Protein AF-A0A1R4FPP5-F1 (afdb_monomer)

Structure (mmCIF, N/CA/C/O backbone):
data_AF-A0A1R4FPP5-F1
#
_entry.id   AF-A0A1R4FPP5-F1
#
loop_
_atom_site.group_PDB
_atom_site.id
_atom_site.type_symbol
_atom_site.label_atom_id
_atom_site.label_alt_id
_atom_site.label_comp_id
_atom_site.label_asym_id
_atom_site.label_entity_id
_atom_site.label_seq_id
_atom_site.pdbx_PDB_ins_code
_atom_site.Cartn_x
_atom_site.Cartn_y
_atom_site.Cartn_z
_atom_site.occupancy
_atom_site.B_iso_or_equiv
_atom_site.auth_seq_id
_atom_site.auth_comp_id
_atom_site.auth_asym_id
_atom_site.auth_atom_id
_atom_site.pdbx_PDB_model_num
ATOM 1 N N . MET A 1 1 ? -13.015 34.244 38.492 1.00 43.41 1 MET A N 1
ATOM 2 C CA . MET A 1 1 ? -11.601 34.125 38.944 1.00 43.41 1 MET A CA 1
ATOM 3 C C . MET A 1 1 ? -11.159 32.718 39.377 1.00 43.41 1 MET A C 1
ATOM 5 O O . MET A 1 1 ? -10.410 32.110 38.626 1.00 43.41 1 MET A O 1
ATOM 9 N N . ARG A 1 2 ? -11.580 32.128 40.518 1.00 39.00 2 ARG A N 1
ATOM 10 C CA . ARG A 1 2 ? -11.122 30.759 40.909 1.00 39.00 2 ARG A CA 1
ATOM 11 C C . ARG A 1 2 ? -11.586 29.636 39.959 1.00 39.00 2 ARG A C 1
ATOM 13 O O . ARG A 1 2 ? -10.902 28.625 39.823 1.00 39.00 2 ARG A O 1
ATOM 20 N N . ARG A 1 3 ? -12.735 29.810 39.294 1.00 36.88 3 ARG A N 1
ATOM 21 C CA . ARG A 1 3 ? -13.290 28.856 38.313 1.00 36.88 3 ARG A CA 1
ATOM 22 C C . ARG A 1 3 ? -12.539 28.893 36.972 1.00 36.88 3 ARG A C 1
ATOM 24 O O . ARG A 1 3 ? -12.297 27.830 36.412 1.00 36.88 3 ARG A O 1
ATOM 31 N N . ASP A 1 4 ? -12.090 30.073 36.539 1.00 41.81 4 ASP A N 1
ATOM 32 C CA . ASP A 1 4 ? -11.276 30.246 35.324 1.00 41.81 4 ASP A CA 1
ATOM 33 C C . ASP A 1 4 ? -9.842 29.774 35.533 1.00 41.81 4 ASP A C 1
ATOM 35 O O . ASP A 1 4 ? -9.338 29.010 34.719 1.00 41.81 4 ASP A O 1
ATOM 39 N N . ARG A 1 5 ? -9.233 30.067 36.694 1.00 40.47 5 ARG A N 1
ATOM 40 C CA . ARG A 1 5 ? -7.927 29.490 37.061 1.00 40.47 5 ARG A CA 1
ATOM 41 C C . ARG A 1 5 ? -7.956 27.960 37.094 1.00 40.47 5 ARG A C 1
ATOM 43 O O . ARG A 1 5 ? -7.015 27.336 36.634 1.00 40.47 5 ARG A O 1
ATOM 50 N N . ARG A 1 6 ? -9.043 27.328 37.561 1.00 38.97 6 ARG A N 1
ATOM 51 C CA . ARG A 1 6 ? -9.190 25.858 37.508 1.00 38.97 6 ARG A CA 1
ATOM 52 C C . ARG A 1 6 ? -9.330 25.308 36.088 1.00 38.97 6 ARG A C 1
ATOM 54 O O . ARG A 1 6 ? -8.851 24.208 35.844 1.00 38.97 6 ARG A O 1
ATOM 61 N N . ARG A 1 7 ? -9.990 26.028 35.176 1.00 41.06 7 ARG A N 1
ATOM 62 C CA . ARG A 1 7 ? -10.118 25.626 33.763 1.00 41.06 7 ARG A CA 1
ATOM 63 C C . ARG A 1 7 ? -8.791 25.763 33.024 1.00 41.06 7 ARG A C 1
ATOM 65 O O . ARG A 1 7 ? -8.425 24.842 32.313 1.00 41.06 7 ARG A O 1
ATOM 72 N N . VAL A 1 8 ? -8.060 26.847 33.273 1.00 42.06 8 VAL A N 1
ATOM 73 C CA . VAL A 1 8 ? -6.718 27.079 32.724 1.00 42.06 8 VAL A CA 1
ATOM 74 C C . VAL A 1 8 ? -5.721 26.061 33.280 1.00 42.06 8 VAL A C 1
ATOM 76 O O . VAL A 1 8 ? -5.001 25.449 32.511 1.00 42.06 8 VAL A O 1
ATOM 79 N N . VAL A 1 9 ? -5.749 25.767 34.584 1.00 40.31 9 VAL A N 1
ATOM 80 C CA . VAL A 1 9 ? -4.889 24.729 35.183 1.00 40.31 9 VAL A CA 1
ATOM 81 C C . VAL A 1 9 ? -5.240 23.329 34.671 1.00 40.31 9 VAL A C 1
ATOM 83 O O . VAL A 1 9 ? -4.336 22.547 34.426 1.00 40.31 9 VAL A O 1
ATOM 86 N N . LEU A 1 10 ? -6.520 22.999 34.457 1.00 38.50 10 LEU A N 1
ATOM 87 C CA . LEU A 1 10 ? -6.912 21.722 33.839 1.00 38.50 10 LEU A CA 1
ATOM 88 C C . LEU A 1 10 ? -6.547 21.646 32.350 1.00 38.50 10 LEU A C 1
ATOM 90 O O . LEU A 1 10 ? -6.244 20.558 31.876 1.00 38.50 10 LEU A O 1
ATOM 94 N N . ALA A 1 11 ? -6.566 22.770 31.629 1.00 39.94 11 ALA A N 1
ATOM 95 C CA . ALA A 1 11 ? -6.109 22.845 30.245 1.00 39.94 11 ALA A CA 1
ATOM 96 C C . ALA A 1 11 ? -4.586 22.688 30.160 1.00 39.94 11 ALA A C 1
ATOM 98 O O . ALA A 1 11 ? -4.119 21.873 29.381 1.00 39.94 11 ALA A O 1
ATOM 99 N N . ILE A 1 12 ? -3.825 23.367 31.023 1.00 40.56 12 ILE A N 1
ATOM 100 C CA . ILE A 1 12 ? -2.363 23.239 31.124 1.00 40.56 12 ILE A CA 1
ATOM 101 C C . ILE A 1 12 ? -1.971 21.829 31.568 1.00 40.56 12 ILE A C 1
ATOM 103 O O . ILE A 1 12 ? -1.077 21.240 30.983 1.00 40.56 12 ILE A O 1
ATOM 107 N N . LEU A 1 13 ? -2.665 21.241 32.548 1.00 37.88 13 LEU A N 1
ATOM 108 C CA . LEU A 1 13 ? -2.427 19.855 32.958 1.00 37.88 13 LEU A CA 1
ATOM 109 C C . LEU A 1 13 ? -2.803 18.871 31.839 1.00 37.88 13 LEU A C 1
ATOM 111 O O . LEU A 1 13 ? -2.130 17.867 31.663 1.00 37.88 13 LEU A O 1
ATOM 115 N N . GLY A 1 14 ? -3.852 19.165 31.066 1.00 41.22 14 GLY A N 1
ATOM 116 C CA . GLY A 1 14 ? -4.219 18.405 29.872 1.00 41.22 14 GLY A CA 1
ATOM 117 C C . GLY A 1 14 ? -3.160 18.492 28.773 1.00 41.22 14 GLY A C 1
ATOM 118 O O . GLY A 1 14 ? -2.824 17.470 28.194 1.00 41.22 14 GLY A O 1
ATOM 119 N N . VAL A 1 15 ? -2.591 19.679 28.543 1.00 42.44 15 VAL A N 1
ATOM 120 C CA . VAL A 1 15 ? -1.484 19.921 27.605 1.00 42.44 15 VAL A CA 1
ATOM 121 C C . VAL A 1 15 ? -0.188 19.278 28.095 1.00 42.44 15 VAL A C 1
ATOM 123 O O . VAL A 1 15 ? 0.535 18.726 27.286 1.00 42.44 15 VAL A O 1
ATOM 126 N N . LEU A 1 16 ? 0.088 19.271 29.400 1.00 39.62 16 LEU A N 1
ATOM 127 C CA . LEU A 1 16 ? 1.258 18.608 29.985 1.00 39.62 16 LEU A CA 1
ATOM 128 C C . LEU A 1 16 ? 1.131 17.084 29.972 1.00 39.62 16 LEU A C 1
ATOM 130 O O . LEU A 1 16 ? 2.118 16.404 29.740 1.00 39.62 16 LEU A O 1
ATOM 134 N N . VAL A 1 17 ? -0.067 16.535 30.190 1.00 43.34 17 VAL A N 1
ATOM 135 C CA . VAL A 1 17 ? -0.324 15.096 30.024 1.00 43.34 17 VAL A CA 1
ATOM 136 C C . VAL A 1 17 ? -0.246 14.718 28.551 1.00 43.34 17 VAL A C 1
ATOM 138 O O . VAL A 1 17 ? 0.350 13.701 28.232 1.00 43.34 17 VAL A O 1
ATOM 141 N N . LEU A 1 18 ? -0.783 15.545 27.651 1.00 41.34 18 LEU A N 1
ATOM 142 C CA . LEU A 1 18 ? -0.616 15.367 26.213 1.00 41.34 18 LEU A CA 1
ATOM 143 C C . LEU A 1 18 ? 0.871 15.406 25.836 1.00 41.34 18 LEU A C 1
ATOM 145 O O . LEU A 1 18 ? 1.338 14.459 25.234 1.00 41.34 18 LEU A O 1
ATOM 149 N N . LEU A 1 19 ? 1.628 16.419 26.261 1.00 43.09 19 LEU A N 1
ATOM 150 C CA . LEU A 1 19 ? 3.074 16.528 26.046 1.00 43.09 19 LEU A CA 1
ATOM 151 C C . LEU A 1 19 ? 3.840 15.360 26.661 1.00 43.09 19 LEU A C 1
ATOM 153 O O . LEU A 1 19 ? 4.765 14.886 26.034 1.00 43.09 19 LEU A O 1
ATOM 157 N N . ALA A 1 20 ? 3.458 14.852 27.831 1.00 43.69 20 ALA A N 1
ATOM 158 C CA . ALA A 1 20 ? 4.095 13.685 28.444 1.00 43.69 20 ALA A CA 1
ATOM 159 C C . ALA A 1 20 ? 3.712 12.358 27.762 1.00 43.69 20 ALA A C 1
ATOM 161 O O . ALA A 1 20 ? 4.480 11.405 27.816 1.00 43.69 20 ALA A O 1
ATOM 162 N N . MET A 1 21 ? 2.542 12.277 27.117 1.00 41.62 21 MET A N 1
ATOM 163 C CA . MET A 1 21 ? 2.154 11.132 26.279 1.00 41.62 21 MET A CA 1
ATOM 164 C C . MET A 1 21 ? 2.684 11.251 24.845 1.00 41.62 21 MET A C 1
ATOM 166 O O . MET A 1 21 ? 2.815 10.237 24.172 1.00 41.62 21 MET A O 1
ATOM 170 N N . VAL A 1 22 ? 3.006 12.469 24.400 1.00 43.81 22 VAL A N 1
ATOM 171 C CA . VAL A 1 22 ? 3.590 12.802 23.095 1.00 43.81 22 VAL A CA 1
ATOM 172 C C . VAL A 1 22 ? 5.121 12.838 23.154 1.00 43.81 22 VAL A C 1
ATOM 174 O O . VAL A 1 22 ? 5.762 12.572 22.152 1.00 43.81 22 VAL A O 1
ATOM 177 N N . SER A 1 23 ? 5.756 13.088 24.302 1.00 40.19 23 SER A N 1
ATOM 178 C CA . SER A 1 23 ? 7.224 13.119 24.399 1.00 40.19 23 SER A CA 1
ATOM 179 C C . SER A 1 23 ? 7.898 11.785 24.051 1.00 40.19 23 SER A C 1
ATOM 181 O O . SER A 1 23 ? 8.973 11.844 23.463 1.00 40.19 23 SER A O 1
ATOM 183 N N . PRO A 1 24 ? 7.291 10.600 24.280 1.00 47.84 24 PRO A N 1
ATOM 184 C CA . PRO A 1 24 ? 7.788 9.346 23.717 1.00 47.84 24 PRO A CA 1
ATOM 185 C C . PRO A 1 24 ? 7.749 9.306 22.183 1.00 47.84 24 PRO A C 1
ATOM 187 O O . PRO A 1 24 ? 8.481 8.522 21.602 1.00 47.84 24 PRO A O 1
ATOM 190 N N . PHE A 1 25 ? 6.926 10.138 21.528 1.00 45.03 25 PHE A N 1
ATOM 191 C CA . PHE A 1 25 ? 6.915 10.326 20.070 1.00 45.03 25 PHE A CA 1
ATOM 192 C C . PHE A 1 25 ? 7.947 11.345 19.593 1.00 45.03 25 PHE A C 1
ATOM 194 O O . PHE A 1 25 ? 8.352 11.300 18.447 1.00 45.03 25 PHE A O 1
ATOM 201 N N . VAL A 1 26 ? 8.369 12.288 20.433 1.00 48.03 26 VAL A N 1
ATOM 202 C CA . VAL A 1 26 ? 9.292 13.352 20.010 1.00 48.03 26 VAL A CA 1
ATOM 203 C C . VAL A 1 26 ? 10.742 12.958 20.292 1.00 48.03 26 VAL A C 1
ATOM 205 O O . VAL A 1 26 ? 11.608 13.190 19.464 1.00 48.03 26 VAL A O 1
ATOM 208 N N . VAL A 1 27 ? 11.021 12.314 21.428 1.00 46.53 27 VAL A N 1
ATOM 209 C CA . VAL A 1 27 ? 12.397 12.044 21.880 1.00 46.53 27 VAL A CA 1
ATOM 210 C C . VAL A 1 27 ? 13.144 11.007 21.014 1.00 46.53 27 VAL A C 1
ATOM 212 O O . VAL A 1 27 ? 14.269 11.303 20.622 1.00 46.53 27 VAL A O 1
ATOM 215 N N . PRO A 1 28 ? 12.566 9.851 20.623 1.00 41.41 28 PRO A N 1
ATOM 216 C CA . PRO A 1 28 ? 13.249 8.895 19.740 1.00 41.41 28 PRO A CA 1
ATOM 217 C C . PRO A 1 28 ? 13.392 9.402 18.298 1.00 41.41 28 PRO A C 1
ATOM 219 O O . PRO A 1 28 ? 14.383 9.102 17.638 1.00 41.41 28 PRO A O 1
ATOM 222 N N . LEU A 1 29 ? 12.425 10.198 17.822 1.00 41.69 29 LEU A N 1
ATOM 223 C CA . LEU A 1 29 ? 12.453 10.830 16.496 1.00 41.69 29 LEU A CA 1
ATOM 224 C C . LEU A 1 29 ? 13.431 12.016 16.420 1.00 41.69 29 LEU A C 1
ATOM 226 O O . LEU A 1 29 ? 13.930 12.313 15.341 1.00 41.69 29 LEU A O 1
ATOM 230 N N . LEU A 1 30 ? 13.748 12.658 17.552 1.00 46.12 30 LEU A N 1
ATOM 231 C CA . LEU A 1 30 ? 14.859 13.611 17.664 1.00 46.12 30 LEU A CA 1
ATOM 232 C C . LEU A 1 30 ? 16.224 12.910 17.656 1.00 46.12 30 LEU A C 1
ATOM 234 O O . LEU A 1 30 ? 17.163 13.442 17.075 1.00 46.12 30 LEU A O 1
ATOM 238 N N . ALA A 1 31 ? 16.334 11.729 18.276 1.00 43.19 31 ALA A N 1
ATOM 239 C CA . ALA A 1 31 ? 17.589 10.975 18.345 1.00 43.19 31 ALA A CA 1
ATOM 240 C C . ALA A 1 31 ? 18.033 10.409 16.982 1.00 43.19 31 ALA A C 1
ATOM 242 O O . ALA A 1 31 ? 19.224 10.356 16.716 1.00 43.19 31 ALA A O 1
ATOM 243 N N . HIS A 1 32 ? 17.088 10.079 16.093 1.00 41.84 32 HIS A N 1
ATOM 244 C CA . HIS A 1 32 ? 17.366 9.683 14.699 1.00 41.84 32 HIS A CA 1
ATOM 245 C C . HIS A 1 32 ? 17.387 10.883 13.724 1.00 41.84 32 HIS A C 1
ATOM 247 O O . HIS A 1 32 ? 17.402 10.699 12.512 1.00 41.84 32 HIS A O 1
ATOM 253 N N . GLY A 1 33 ? 17.320 12.119 14.241 1.00 32.41 33 GLY A N 1
ATOM 254 C CA . GLY A 1 33 ? 17.235 13.361 13.462 1.00 32.41 33 GLY A CA 1
ATOM 255 C C . GLY A 1 33 ? 18.528 14.185 13.396 1.00 32.41 33 GLY A C 1
ATOM 256 O O . GLY A 1 33 ? 18.490 15.304 12.891 1.00 32.41 33 GLY A O 1
ATOM 257 N N . ALA A 1 34 ? 19.650 13.678 13.912 1.00 29.95 34 ALA A N 1
ATOM 258 C CA . ALA A 1 34 ? 20.980 14.265 13.738 1.00 29.95 34 ALA A CA 1
ATOM 259 C C . ALA A 1 34 ? 21.748 13.348 12.769 1.00 29.95 34 ALA A C 1
ATOM 261 O O . ALA A 1 34 ? 21.968 12.196 13.104 1.00 29.95 34 ALA A O 1
ATOM 262 N N . THR A 1 35 ? 22.121 13.708 11.543 1.00 30.00 35 THR A N 1
ATOM 263 C CA . THR A 1 35 ? 22.447 14.998 10.919 1.00 30.00 35 THR A CA 1
ATOM 264 C C . THR A 1 35 ? 22.210 14.898 9.400 1.00 30.00 35 THR A C 1
ATOM 266 O O . THR A 1 35 ? 22.379 13.823 8.834 1.00 30.00 35 THR A O 1
ATOM 269 N N . PRO A 1 36 ? 21.903 16.004 8.707 1.00 29.23 36 PRO A N 1
ATOM 270 C CA . PRO A 1 36 ? 22.485 16.252 7.398 1.00 29.23 36 PRO A CA 1
ATOM 271 C C . PRO A 1 36 ? 23.496 17.392 7.524 1.00 29.23 36 PRO A C 1
ATOM 273 O O . PRO A 1 36 ? 23.248 18.394 8.205 1.00 29.23 36 PRO A O 1
ATOM 276 N N . ALA A 1 37 ? 24.655 17.219 6.891 1.00 24.86 37 ALA A N 1
ATOM 277 C CA . ALA A 1 37 ? 25.628 18.283 6.714 1.00 24.86 37 ALA A CA 1
ATOM 278 C C . ALA A 1 37 ? 24.931 19.519 6.119 1.00 24.86 37 ALA A C 1
ATOM 280 O O . ALA A 1 37 ? 24.122 19.427 5.197 1.00 24.86 37 ALA A O 1
ATOM 281 N N . ALA A 1 38 ? 25.203 20.677 6.713 1.00 22.89 38 ALA A N 1
ATOM 282 C CA . ALA A 1 38 ? 24.570 21.934 6.363 1.00 22.89 38 ALA A CA 1
ATOM 283 C C . ALA A 1 38 ? 24.929 22.358 4.929 1.00 22.89 38 ALA A C 1
ATOM 285 O O . ALA A 1 38 ? 26.066 22.744 4.667 1.00 22.89 38 ALA A O 1
ATOM 286 N N . VAL A 1 39 ? 23.943 22.368 4.032 1.00 26.06 39 VAL A N 1
ATOM 287 C CA . VAL A 1 39 ? 23.985 23.161 2.796 1.00 26.06 39 VAL A CA 1
ATOM 288 C C . VAL A 1 39 ? 23.332 24.515 3.094 1.00 26.06 39 VAL A C 1
ATOM 290 O O . VAL A 1 39 ? 22.275 24.592 3.722 1.00 26.06 39 VAL A O 1
ATOM 293 N N . GLY A 1 40 ? 24.036 25.594 2.746 1.00 22.78 40 GLY A N 1
ATOM 294 C CA . GLY A 1 40 ? 23.697 26.973 3.105 1.00 22.78 40 GLY A CA 1
ATOM 295 C C . GLY A 1 40 ? 22.384 27.493 2.495 1.00 22.78 40 GLY A C 1
ATOM 296 O O . GLY A 1 40 ? 21.824 26.888 1.585 1.00 22.78 40 GLY A O 1
ATOM 297 N N . PRO A 1 41 ? 21.868 28.633 2.989 1.00 20.86 41 PRO A N 1
ATOM 298 C CA . PRO A 1 41 ? 20.547 29.123 2.620 1.00 20.86 41 PRO A CA 1
ATOM 299 C C . PRO A 1 41 ? 20.552 29.746 1.218 1.00 20.86 41 PRO A C 1
ATOM 301 O O . PRO A 1 41 ? 21.168 30.790 1.004 1.00 20.86 41 PRO A O 1
ATOM 304 N N . VAL A 1 42 ? 19.798 29.157 0.289 1.00 23.64 42 VAL A N 1
ATOM 305 C CA . VAL A 1 42 ? 19.401 29.828 -0.955 1.00 23.64 42 VAL A CA 1
ATOM 306 C C . VAL A 1 42 ? 18.158 30.670 -0.665 1.00 23.64 42 VAL A C 1
ATOM 308 O O . VAL A 1 42 ? 17.111 30.181 -0.243 1.00 23.64 42 VAL A O 1
ATOM 311 N N . THR A 1 43 ? 18.302 31.979 -0.829 1.00 21.94 43 THR A N 1
ATOM 312 C CA . THR A 1 43 ? 17.219 32.959 -0.763 1.00 21.94 43 THR A CA 1
ATOM 313 C C . THR A 1 43 ? 16.314 32.838 -1.986 1.00 21.94 43 THR A C 1
ATOM 315 O O . THR A 1 43 ? 16.730 33.221 -3.076 1.00 21.94 43 THR A O 1
ATOM 318 N N . SER A 1 44 ? 15.066 32.407 -1.794 1.00 23.48 44 SER A N 1
ATOM 319 C CA . SER A 1 44 ? 14.030 32.431 -2.836 1.00 23.48 44 SER A CA 1
ATOM 320 C C . SER A 1 44 ? 12.867 33.320 -2.396 1.00 23.48 44 SER A C 1
ATOM 322 O O . SER A 1 44 ? 12.253 33.117 -1.347 1.00 23.48 44 SER A O 1
ATOM 324 N N . SER A 1 45 ? 12.608 34.354 -3.190 1.00 21.56 45 SER A N 1
ATOM 325 C CA . SER A 1 45 ? 11.537 35.334 -3.040 1.00 21.56 45 SER A CA 1
ATOM 326 C C . SER A 1 45 ? 10.155 34.692 -3.168 1.00 21.56 45 SER A C 1
ATOM 328 O O . SER A 1 45 ? 9.880 33.895 -4.058 1.00 21.56 45 SER A O 1
ATOM 330 N N . SER A 1 46 ? 9.260 35.082 -2.268 1.00 19.91 46 SER A N 1
ATOM 331 C CA . SER A 1 46 ? 7.868 34.659 -2.230 1.00 19.91 46 SER A CA 1
ATOM 332 C C . SER A 1 46 ? 7.033 35.352 -3.309 1.00 19.91 46 SER A C 1
ATOM 334 O O . SER A 1 46 ? 6.989 36.578 -3.399 1.00 19.91 46 SER A O 1
ATOM 336 N N . THR A 1 47 ? 6.282 34.576 -4.088 1.00 21.03 47 THR A N 1
ATOM 337 C CA . THR A 1 47 ? 5.036 35.041 -4.713 1.00 21.03 47 THR A CA 1
ATOM 338 C C . THR A 1 47 ? 4.021 33.907 -4.665 1.00 21.03 47 THR A C 1
ATOM 340 O O . THR A 1 47 ? 4.127 32.906 -5.360 1.00 21.03 47 THR A O 1
ATOM 343 N N . THR A 1 48 ? 3.062 34.060 -3.761 1.00 21.69 48 THR A N 1
ATOM 344 C CA . THR A 1 48 ? 1.912 33.181 -3.552 1.00 21.69 48 THR A CA 1
ATOM 345 C C . THR A 1 48 ? 0.893 33.360 -4.680 1.00 21.69 48 THR A C 1
ATOM 347 O O . THR A 1 48 ? 0.549 34.507 -4.975 1.00 21.69 48 THR A O 1
ATOM 350 N N . PRO A 1 49 ? 0.267 32.278 -5.170 1.00 22.45 49 PRO A N 1
ATOM 351 C CA . PRO A 1 49 ? -1.120 32.340 -5.596 1.00 22.45 49 PRO A CA 1
ATOM 352 C C . PRO A 1 49 ? -2.026 31.497 -4.689 1.00 22.45 49 PRO A C 1
ATOM 354 O O . PRO A 1 49 ? -1.665 30.451 -4.155 1.00 22.45 49 PRO A O 1
ATOM 357 N N . THR A 1 50 ? -3.209 32.054 -4.479 1.00 21.31 50 THR A N 1
ATOM 358 C CA . THR A 1 50 ? -4.365 31.575 -3.716 1.00 21.31 50 THR A CA 1
ATOM 359 C C . THR A 1 50 ? -5.002 30.293 -4.282 1.00 21.31 50 THR A C 1
ATOM 361 O O . THR A 1 50 ? -4.890 30.051 -5.480 1.00 21.31 50 THR A O 1
ATOM 364 N N . PRO A 1 51 ? -5.721 29.511 -3.450 1.00 25.94 51 PRO A N 1
ATOM 365 C CA . PRO A 1 51 ? -6.374 28.267 -3.855 1.00 25.94 51 PRO A CA 1
ATOM 366 C C . PRO A 1 51 ? -7.752 28.538 -4.473 1.00 25.94 51 PRO A C 1
ATOM 368 O O . PRO A 1 51 ? -8.547 29.239 -3.846 1.00 25.94 51 PRO A O 1
ATOM 371 N N . ASP A 1 52 ? -8.067 27.944 -5.629 1.00 23.11 52 ASP A N 1
ATOM 372 C CA . ASP A 1 52 ? -9.467 27.666 -5.966 1.00 23.11 52 ASP A CA 1
ATOM 373 C C . ASP A 1 52 ? -9.674 26.457 -6.894 1.00 23.11 52 ASP A C 1
ATOM 375 O O . ASP A 1 52 ? -8.849 26.150 -7.750 1.00 23.11 52 ASP A O 1
ATOM 379 N N . ASP A 1 53 ? -10.826 25.831 -6.651 1.00 23.92 53 ASP A N 1
ATOM 380 C CA . ASP A 1 53 ? -11.594 24.827 -7.392 1.00 23.92 53 ASP A CA 1
ATOM 381 C C . ASP A 1 53 ? -11.077 23.387 -7.591 1.00 23.92 53 ASP A C 1
ATOM 383 O O . ASP A 1 53 ? -10.268 23.039 -8.447 1.00 23.92 53 ASP A O 1
ATOM 387 N N . GLY A 1 54 ? -11.696 22.491 -6.810 1.00 27.56 54 GLY A N 1
ATOM 388 C CA . GLY A 1 54 ? -11.596 21.046 -6.941 1.00 27.56 54 GLY A CA 1
ATOM 389 C C . GLY A 1 54 ? -12.340 20.507 -8.162 1.00 27.56 54 GLY A C 1
ATOM 390 O O . GLY A 1 54 ? -13.554 20.671 -8.304 1.00 27.56 54 GLY A O 1
ATOM 391 N N . VAL A 1 55 ? -11.618 19.753 -8.988 1.00 22.94 55 VAL A N 1
ATOM 392 C CA . VAL A 1 55 ? -12.193 18.935 -10.055 1.00 22.94 55 VAL A CA 1
ATOM 393 C C . VAL A 1 55 ? -12.592 17.578 -9.476 1.00 22.94 55 VAL A C 1
ATOM 395 O O . VAL A 1 55 ? -11.775 16.810 -8.973 1.00 22.94 55 VAL A O 1
ATOM 398 N N . ARG A 1 56 ? -13.894 17.288 -9.519 1.00 22.30 56 ARG A N 1
ATOM 399 C CA . ARG A 1 56 ? -14.455 15.963 -9.235 1.00 22.30 56 ARG A CA 1
ATOM 400 C C . ARG A 1 56 ? -14.147 15.035 -10.412 1.00 22.30 56 ARG A C 1
ATOM 402 O O . ARG A 1 56 ? -14.685 15.250 -11.493 1.00 22.30 56 ARG A O 1
ATOM 409 N N . LEU A 1 57 ? -13.357 13.988 -10.187 1.00 26.91 57 LEU A N 1
ATOM 410 C CA . LEU A 1 57 ? -13.206 12.885 -11.139 1.00 26.91 57 LEU A CA 1
ATOM 411 C C . LEU A 1 57 ? -14.514 12.075 -11.189 1.00 26.91 57 LEU A C 1
ATOM 413 O O . LEU A 1 57 ? -15.006 11.587 -10.168 1.00 26.91 57 LEU A O 1
ATOM 417 N N . ALA A 1 58 ? -15.116 11.999 -12.374 1.00 21.33 58 ALA A N 1
ATOM 418 C CA . ALA A 1 58 ? -16.254 11.135 -12.673 1.00 21.33 58 ALA A CA 1
ATOM 419 C C . ALA A 1 58 ? -15.782 9.674 -12.844 1.00 21.33 58 ALA A C 1
ATOM 421 O O . ALA A 1 58 ? -14.628 9.457 -13.209 1.00 21.33 58 ALA A O 1
ATOM 422 N N . PRO A 1 59 ? -16.640 8.666 -12.590 1.00 23.41 59 PRO A N 1
ATOM 423 C CA . PRO A 1 59 ? -16.252 7.263 -12.694 1.00 23.41 59 PRO A CA 1
ATOM 424 C C . PRO A 1 59 ? -15.951 6.894 -14.151 1.00 23.41 59 PRO A C 1
ATOM 426 O O . PRO A 1 59 ? -16.802 7.052 -15.027 1.00 23.41 59 PRO A O 1
ATOM 429 N N . THR A 1 60 ? -14.743 6.393 -14.392 1.00 26.12 60 THR A N 1
ATOM 430 C CA . THR A 1 60 ? -14.261 5.877 -15.673 1.00 26.12 60 THR A CA 1
ATOM 431 C C . THR A 1 60 ? -15.082 4.658 -16.087 1.00 26.12 60 THR A C 1
ATOM 433 O O . THR A 1 60 ? -15.011 3.588 -15.483 1.00 26.12 60 THR A O 1
ATOM 436 N N . THR A 1 61 ? -15.892 4.820 -17.129 1.00 23.56 61 THR A N 1
ATOM 437 C CA . THR A 1 61 ? -16.346 3.710 -17.966 1.00 23.56 61 THR A CA 1
ATOM 438 C C . THR A 1 61 ? -15.150 3.165 -18.740 1.00 23.56 61 THR A C 1
ATOM 440 O O . THR A 1 61 ? -14.346 3.948 -19.242 1.00 23.56 61 THR A O 1
ATOM 443 N N . SER A 1 62 ? -15.040 1.838 -18.818 1.00 22.64 62 SER A N 1
ATOM 444 C CA . SER A 1 62 ? -14.029 1.103 -19.585 1.00 22.64 62 SER A CA 1
ATOM 445 C C . SER A 1 62 ? -13.810 1.717 -20.975 1.00 22.64 62 SER A C 1
ATOM 447 O O . SER A 1 62 ? -14.804 1.921 -21.679 1.00 22.64 62 SER A O 1
ATOM 449 N N . PRO A 1 63 ? -12.564 2.006 -21.395 1.00 28.61 63 PRO A N 1
ATOM 450 C CA . PRO A 1 63 ? -12.311 2.373 -22.776 1.00 28.61 63 PRO A CA 1
ATOM 451 C C . PRO A 1 63 ? -12.576 1.151 -23.658 1.00 28.61 63 PRO A C 1
ATOM 453 O O . PRO A 1 63 ? -12.132 0.039 -23.372 1.00 28.61 63 PRO A O 1
ATOM 456 N N . SER A 1 64 ? -13.372 1.366 -24.699 1.00 23.48 64 SER A N 1
ATOM 457 C CA . SER A 1 64 ? -13.586 0.427 -25.790 1.00 23.48 64 SER A CA 1
ATOM 458 C C . SER A 1 64 ? -12.260 0.144 -26.487 1.00 23.48 64 SER A C 1
ATOM 460 O O . SER A 1 64 ? -11.584 1.065 -26.940 1.00 23.48 64 SER A O 1
ATOM 462 N N . THR A 1 65 ? -11.923 -1.137 -26.565 1.00 31.69 65 THR A N 1
ATOM 463 C CA . THR A 1 65 ? -10.868 -1.710 -27.394 1.00 31.69 65 THR A CA 1
ATOM 464 C C . THR A 1 65 ? -11.226 -1.493 -28.864 1.00 31.69 65 THR A C 1
ATOM 466 O O . THR A 1 65 ? -11.928 -2.306 -29.447 1.00 31.69 65 THR A O 1
ATOM 469 N N . ASP A 1 66 ? -10.795 -0.380 -29.447 1.00 28.81 66 ASP A N 1
ATOM 470 C CA . ASP A 1 66 ? -10.769 -0.192 -30.901 1.00 28.81 66 ASP A CA 1
ATOM 471 C C . ASP A 1 66 ? -9.394 0.375 -31.273 1.00 28.81 66 ASP A C 1
ATOM 473 O O . ASP A 1 66 ? -9.210 1.569 -31.493 1.00 28.81 66 ASP A O 1
ATOM 477 N N . GLY A 1 67 ? -8.408 -0.520 -31.285 1.00 28.55 67 GLY A N 1
ATOM 478 C CA . GLY A 1 67 ? -7.156 -0.372 -32.016 1.00 28.55 67 GLY A CA 1
ATOM 479 C C . GLY A 1 67 ? -7.047 -1.589 -32.922 1.00 28.55 67 GLY A C 1
ATOM 480 O O . GLY A 1 67 ? -6.795 -2.694 -32.450 1.00 28.55 67 GLY A O 1
ATOM 481 N N . SER A 1 68 ? -7.362 -1.414 -34.203 1.00 28.66 68 SER A N 1
ATOM 482 C CA . SER A 1 68 ? -7.277 -2.467 -35.210 1.00 28.66 68 SER A CA 1
ATOM 483 C C . SER A 1 68 ? -5.835 -2.947 -35.359 1.00 28.66 68 SER A C 1
ATOM 485 O O . SER A 1 68 ? -4.951 -2.138 -35.636 1.00 28.66 68 SER A O 1
ATOM 487 N N . VAL A 1 69 ? -5.634 -4.261 -35.242 1.00 32.44 69 VAL A N 1
ATOM 488 C CA . VAL A 1 69 ? -4.430 -4.968 -35.694 1.00 32.44 69 VAL A CA 1
ATOM 489 C C . VAL A 1 69 ? -4.217 -4.635 -37.171 1.00 32.44 69 VAL A C 1
ATOM 491 O O . VAL A 1 69 ? -5.049 -4.978 -38.011 1.00 32.44 69 VAL A O 1
ATOM 494 N N . THR A 1 70 ? -3.142 -3.912 -37.471 1.00 31.61 70 THR A N 1
ATOM 495 C CA . THR A 1 70 ? -2.556 -3.891 -38.810 1.00 31.61 70 THR A CA 1
ATOM 496 C C . THR A 1 70 ? -1.514 -5.000 -38.848 1.00 31.61 70 THR A C 1
ATOM 498 O O . THR A 1 70 ? -0.701 -5.128 -37.932 1.00 31.61 70 THR A O 1
ATOM 501 N N . ASP A 1 71 ? -1.639 -5.866 -39.853 1.00 33.94 71 ASP A N 1
ATOM 502 C CA . ASP A 1 71 ? -0.685 -6.929 -40.156 1.00 33.94 71 ASP A CA 1
ATOM 503 C C . ASP A 1 71 ? 0.727 -6.339 -40.305 1.00 33.94 71 ASP A C 1
ATOM 505 O O . ASP A 1 71 ? 0.894 -5.236 -40.830 1.00 33.94 71 ASP A O 1
ATOM 509 N N . GLY A 1 72 ? 1.717 -7.064 -39.782 1.00 43.88 72 GLY A N 1
ATOM 510 C CA . GLY A 1 72 ? 3.087 -6.599 -39.615 1.00 43.88 72 GLY A CA 1
ATOM 511 C C . GLY A 1 72 ? 3.808 -6.300 -40.924 1.00 43.88 72 GLY A C 1
ATOM 512 O O . GLY A 1 72 ? 3.804 -7.129 -41.825 1.00 43.88 72 GLY A O 1
ATOM 513 N N . GLU A 1 73 ? 4.459 -5.135 -40.968 1.00 44.44 73 GLU A N 1
ATOM 514 C CA . GLU A 1 73 ? 5.736 -4.948 -41.674 1.00 44.44 73 GLU A CA 1
ATOM 515 C C . GLU A 1 73 ? 6.477 -3.653 -41.279 1.00 44.44 73 GLU A C 1
ATOM 517 O O . GLU A 1 73 ? 7.676 -3.606 -41.493 1.00 44.44 73 GLU A O 1
ATOM 522 N N . ASP A 1 74 ? 5.858 -2.683 -40.586 1.00 56.25 74 ASP A N 1
ATOM 523 C CA . ASP A 1 74 ? 6.567 -1.481 -40.100 1.00 56.25 74 ASP A CA 1
ATOM 524 C C . ASP A 1 74 ? 6.271 -1.216 -38.609 1.00 56.25 74 ASP A C 1
ATOM 526 O O . ASP A 1 74 ? 5.430 -0.385 -38.264 1.00 56.25 74 ASP A O 1
ATOM 530 N N . ARG A 1 75 ? 6.915 -1.959 -37.697 1.00 73.50 75 ARG A N 1
ATOM 531 C CA . ARG A 1 75 ? 6.958 -1.592 -36.269 1.00 73.50 75 ARG A CA 1
ATOM 532 C C . ARG A 1 75 ? 8.323 -1.005 -35.938 1.00 73.50 75 ARG A C 1
ATOM 534 O O . ARG A 1 75 ? 9.344 -1.551 -36.343 1.00 73.50 75 ARG A O 1
ATOM 541 N N . ALA A 1 76 ? 8.302 0.085 -35.180 1.00 85.94 76 ALA A N 1
ATOM 542 C CA . ALA A 1 76 ? 9.484 0.743 -34.652 1.00 85.94 76 ALA A CA 1
ATOM 543 C C . ALA A 1 76 ? 10.377 -0.234 -33.856 1.00 85.94 76 ALA A C 1
ATOM 545 O O . ALA A 1 76 ? 9.853 -0.956 -33.000 1.00 85.94 76 ALA A O 1
ATOM 546 N N . PRO A 1 77 ? 11.702 -0.249 -34.083 1.00 93.12 77 PRO A N 1
ATOM 547 C CA . PRO A 1 77 ? 12.632 -1.015 -33.258 1.00 93.12 77 PRO A CA 1
ATOM 548 C C . PRO A 1 77 ? 12.604 -0.520 -31.805 1.00 93.12 77 PRO A C 1
ATOM 550 O O . PRO A 1 77 ? 12.397 0.665 -31.539 1.00 93.12 77 PRO A O 1
ATOM 553 N N . VAL A 1 78 ? 12.817 -1.423 -30.846 1.00 96.25 78 VAL A N 1
ATOM 554 C CA . VAL A 1 78 ? 12.818 -1.097 -29.411 1.00 96.25 78 VAL A CA 1
ATOM 555 C C . VAL A 1 78 ? 14.242 -1.142 -28.867 1.00 96.25 78 VAL A C 1
ATOM 557 O O . VAL A 1 78 ? 14.928 -2.146 -29.025 1.00 96.25 78 VAL A O 1
ATOM 560 N N . VAL A 1 79 ? 14.682 -0.089 -28.178 1.00 97.75 79 VAL A N 1
ATOM 561 C CA . VAL A 1 79 ? 15.996 -0.012 -27.523 1.00 97.75 79 VAL A CA 1
ATOM 562 C C . VAL A 1 79 ? 15.802 0.098 -26.012 1.00 97.75 79 VAL A C 1
ATOM 564 O O . VAL A 1 79 ? 15.311 1.108 -25.514 1.00 97.75 79 VAL A O 1
ATOM 567 N N . VAL A 1 80 ? 16.185 -0.935 -25.266 1.00 98.38 80 VAL A N 1
ATOM 568 C CA . VAL A 1 80 ? 16.117 -0.983 -23.800 1.00 98.38 80 VAL A CA 1
ATOM 569 C C . VAL A 1 80 ? 17.488 -0.665 -23.218 1.00 98.38 80 VAL A C 1
ATOM 571 O O . VAL A 1 80 ? 18.449 -1.390 -23.451 1.00 98.38 80 VAL A O 1
ATOM 574 N N . LEU A 1 81 ? 17.568 0.395 -22.423 1.00 98.19 81 LEU A N 1
ATOM 575 C CA . LEU A 1 81 ? 18.767 0.843 -21.726 1.00 98.19 81 LEU A CA 1
ATOM 576 C C . LEU A 1 81 ? 18.592 0.565 -20.229 1.00 98.19 81 LEU A C 1
ATOM 578 O O . LEU A 1 81 ? 17.797 1.228 -19.560 1.00 98.19 81 LEU A O 1
ATOM 582 N N . GLY A 1 82 ? 19.285 -0.448 -19.710 1.00 96.75 82 GLY A N 1
ATOM 583 C CA . GLY A 1 82 ? 19.183 -0.872 -18.314 1.00 96.75 82 GLY A CA 1
ATOM 584 C C . GLY A 1 82 ? 20.397 -0.466 -17.483 1.00 96.75 82 GLY A C 1
ATOM 585 O O . GLY A 1 82 ? 21.530 -0.560 -17.947 1.00 96.75 82 GLY A O 1
ATOM 586 N N . THR A 1 83 ? 20.156 -0.032 -16.248 1.00 95.19 83 THR A N 1
ATOM 587 C CA . THR A 1 83 ? 21.193 0.327 -15.261 1.00 95.19 83 THR A CA 1
ATOM 588 C C . THR A 1 83 ? 20.669 0.153 -13.830 1.00 95.19 83 THR A C 1
ATOM 590 O O . THR A 1 83 ? 19.569 -0.370 -13.649 1.00 95.19 83 THR A O 1
ATOM 593 N N . GLY A 1 84 ? 21.407 0.584 -12.806 1.00 91.50 84 GLY A N 1
ATOM 594 C CA . GLY A 1 84 ? 20.947 0.661 -11.420 1.00 91.50 84 GLY A CA 1
ATOM 595 C C . GLY A 1 84 ? 21.225 2.017 -10.777 1.00 91.50 84 GLY A C 1
ATOM 596 O O . GLY A 1 84 ? 22.052 2.798 -11.230 1.00 91.50 84 GLY A O 1
ATOM 597 N N . GLY A 1 85 ? 20.522 2.322 -9.685 1.00 88.75 85 GLY A N 1
ATOM 598 C CA . GLY A 1 85 ? 20.825 3.502 -8.861 1.00 88.75 85 GLY A CA 1
ATOM 599 C C . GLY A 1 85 ? 20.377 4.864 -9.399 1.00 88.75 85 GLY A C 1
ATOM 600 O O . GLY A 1 85 ? 20.459 5.856 -8.670 1.00 88.75 85 GLY A O 1
ATOM 601 N N . MET A 1 86 ? 19.849 4.928 -10.620 1.00 92.50 86 MET A N 1
ATOM 602 C CA . MET A 1 86 ? 19.359 6.162 -11.234 1.00 92.50 86 MET A CA 1
ATOM 603 C C . MET A 1 86 ? 17.974 6.540 -10.703 1.00 92.50 86 MET A C 1
ATOM 605 O O . MET A 1 86 ? 16.932 6.141 -11.232 1.00 92.50 86 MET A O 1
ATOM 609 N N . THR A 1 87 ? 17.957 7.314 -9.619 1.00 93.44 87 THR A N 1
ATOM 610 C CA . THR A 1 87 ? 16.730 7.869 -9.021 1.00 93.44 87 THR A CA 1
ATOM 611 C C . THR A 1 87 ? 16.407 9.256 -9.567 1.00 93.44 87 THR A C 1
ATOM 613 O O . THR A 1 87 ? 17.284 9.945 -10.075 1.00 93.44 87 THR A O 1
ATOM 616 N N . TRP A 1 88 ? 15.169 9.724 -9.385 1.00 93.81 88 TRP A N 1
ATOM 617 C CA . TRP A 1 88 ? 14.782 11.080 -9.796 1.00 93.81 88 TRP A CA 1
ATOM 618 C C . TRP A 1 88 ? 15.625 12.195 -9.160 1.00 93.81 88 TRP A C 1
ATOM 620 O O . TRP A 1 88 ? 15.860 13.200 -9.813 1.00 93.81 88 TRP A O 1
ATOM 630 N N . GLU A 1 89 ? 16.136 12.007 -7.935 1.00 89.25 89 GLU A N 1
ATOM 631 C CA . GLU A 1 89 ? 17.051 12.979 -7.309 1.00 89.25 89 GLU A CA 1
ATOM 632 C C . GLU A 1 89 ? 18.379 13.081 -8.082 1.00 89.25 89 GLU A C 1
ATOM 634 O O . GLU A 1 89 ? 18.896 14.175 -8.257 1.00 89.25 89 GLU A O 1
ATOM 639 N N . VAL A 1 90 ? 18.892 11.959 -8.602 1.00 89.88 90 VAL A N 1
ATOM 640 C CA . VAL A 1 90 ? 20.119 11.934 -9.421 1.00 89.88 90 VAL A CA 1
ATOM 641 C C . VAL A 1 90 ? 19.888 12.610 -10.777 1.00 89.88 90 VAL A C 1
ATOM 643 O O . VAL A 1 90 ? 20.756 13.327 -11.258 1.00 89.88 90 VAL A O 1
ATOM 646 N N . LEU A 1 91 ? 18.707 12.418 -11.372 1.00 89.88 91 LEU A N 1
ATOM 647 C CA . LEU A 1 91 ? 18.325 13.023 -12.656 1.00 89.88 91 LEU A CA 1
ATOM 648 C C . LEU A 1 91 ? 18.028 14.534 -12.560 1.00 89.88 91 LEU A C 1
ATOM 650 O O . LEU A 1 91 ? 18.063 15.240 -13.569 1.00 89.88 91 LEU A O 1
ATOM 654 N N . GLU A 1 92 ? 17.681 15.032 -11.371 1.00 83.88 92 GLU A N 1
ATOM 655 C CA . GLU A 1 92 ? 17.496 16.465 -11.102 1.00 83.88 92 GLU A CA 1
ATOM 656 C C . GLU A 1 92 ? 18.814 17.177 -10.755 1.00 83.88 92 GLU A C 1
ATOM 658 O O . GLU A 1 92 ? 18.900 18.402 -10.891 1.00 83.88 92 GLU A O 1
ATOM 663 N N . ASP A 1 93 ? 19.836 16.432 -10.327 1.00 77.31 93 ASP A N 1
ATOM 664 C CA . ASP A 1 93 ? 21.184 16.957 -10.134 1.00 77.31 93 ASP A CA 1
ATOM 665 C C . ASP A 1 93 ? 21.843 17.280 -11.492 1.00 77.31 93 ASP A C 1
ATOM 667 O O . ASP A 1 93 ? 21.549 16.675 -12.521 1.00 77.31 93 ASP A O 1
ATOM 671 N N . GLU A 1 94 ? 22.807 18.209 -11.509 1.00 77.50 94 GLU A N 1
ATOM 672 C CA . GLU A 1 94 ? 23.546 18.604 -12.731 1.00 77.50 94 GLU A CA 1
ATOM 673 C C . GLU A 1 94 ? 24.403 17.468 -13.345 1.00 77.50 94 GLU A C 1
ATOM 675 O O . GLU A 1 94 ? 25.114 17.694 -14.320 1.00 77.50 94 GLU A O 1
ATOM 680 N N . GLN A 1 95 ? 24.347 16.260 -12.776 1.00 82.31 95 GLN A N 1
ATOM 681 C CA . GLN A 1 95 ? 25.139 15.087 -13.153 1.00 82.31 95 GLN A CA 1
ATOM 682 C C . GLN A 1 95 ? 24.535 14.288 -14.316 1.00 82.31 95 GLN A C 1
ATOM 684 O O . GLN A 1 95 ? 25.265 13.523 -14.936 1.00 82.31 95 GLN A O 1
ATOM 689 N N . ALA A 1 96 ? 23.238 14.447 -14.611 1.00 91.00 96 ALA A N 1
ATOM 690 C CA . ALA A 1 96 ? 22.552 13.649 -15.632 1.00 91.00 96 ALA A CA 1
ATOM 691 C C . ALA A 1 96 ? 21.711 14.490 -16.626 1.00 91.00 96 ALA A C 1
ATOM 693 O O . ALA A 1 96 ? 20.481 14.358 -16.683 1.00 91.00 96 ALA A O 1
ATOM 694 N N . PRO A 1 97 ? 22.332 15.418 -17.384 1.00 93.25 97 PRO A N 1
ATOM 695 C CA . PRO A 1 97 ? 21.621 16.313 -18.296 1.00 93.25 97 PRO A CA 1
ATOM 696 C C . PRO A 1 97 ? 20.881 15.609 -19.444 1.00 93.25 97 PRO A C 1
ATOM 698 O O . PRO A 1 97 ? 19.798 16.077 -19.810 1.00 93.25 97 PRO A O 1
ATOM 701 N N . ALA A 1 98 ? 21.416 14.525 -20.017 1.00 94.19 98 ALA A N 1
ATOM 702 C CA . ALA A 1 98 ? 20.766 13.822 -21.126 1.00 94.19 98 ALA A CA 1
ATOM 703 C C . ALA A 1 98 ? 19.479 13.124 -20.662 1.00 94.19 98 ALA A C 1
ATOM 705 O O . ALA A 1 98 ? 18.418 13.293 -21.266 1.00 94.19 98 ALA A O 1
ATOM 706 N N . LEU A 1 99 ? 19.537 12.414 -19.535 1.00 94.69 99 LEU A N 1
ATOM 707 C CA . LEU A 1 99 ? 18.386 11.760 -18.916 1.00 94.69 99 LEU A CA 1
ATOM 708 C C . LEU A 1 99 ? 17.357 12.769 -18.400 1.00 94.69 99 LEU A C 1
ATOM 710 O O . LEU A 1 99 ? 16.153 12.532 -18.513 1.00 94.69 99 LEU A O 1
ATOM 714 N N . SER A 1 100 ? 17.806 13.910 -17.869 1.00 93.25 100 SER A N 1
ATOM 715 C CA . SER A 1 100 ? 16.920 14.997 -17.438 1.00 93.25 100 SER A CA 1
ATOM 716 C C . SER A 1 100 ? 16.125 15.579 -18.612 1.00 93.25 100 SER A C 1
ATOM 718 O O . SER A 1 100 ? 14.911 15.781 -18.507 1.00 93.25 100 SER A O 1
ATOM 720 N N . ALA A 1 101 ? 16.784 15.803 -19.755 1.00 92.12 101 ALA A N 1
ATOM 721 C CA . ALA A 1 101 ? 16.124 16.239 -20.983 1.00 92.12 101 ALA A CA 1
ATOM 722 C C . ALA A 1 101 ? 15.128 15.182 -21.486 1.00 92.12 101 ALA A C 1
ATOM 724 O O . ALA A 1 101 ? 13.949 15.493 -21.669 1.00 92.12 101 ALA A O 1
ATOM 725 N N . LEU A 1 102 ? 15.565 13.921 -21.580 1.00 92.62 102 LEU A N 1
ATOM 726 C CA . LEU A 1 102 ? 14.721 12.803 -22.001 1.00 92.62 102 LEU A CA 1
ATOM 727 C C . LEU A 1 102 ? 13.461 12.690 -21.127 1.00 92.62 102 LEU A C 1
ATOM 729 O O . LEU A 1 102 ? 12.350 12.607 -21.645 1.00 92.62 102 LEU A O 1
ATOM 733 N N . ALA A 1 103 ? 13.594 12.764 -19.800 1.00 92.38 103 ALA A N 1
ATOM 734 C CA . ALA A 1 103 ? 12.470 12.678 -18.864 1.00 92.38 103 ALA A CA 1
ATOM 735 C C . ALA A 1 103 ? 11.432 13.805 -19.024 1.00 92.38 103 ALA A C 1
ATOM 737 O O . ALA A 1 103 ? 10.239 13.613 -18.743 1.00 92.38 103 ALA A O 1
ATOM 738 N N . ARG A 1 104 ? 11.870 15.002 -19.432 1.00 90.88 104 ARG A N 1
ATOM 739 C CA . ARG A 1 104 ? 10.980 16.154 -19.639 1.00 90.88 104 ARG A CA 1
ATOM 740 C C . ARG A 1 104 ? 10.143 16.011 -20.900 1.00 90.88 104 ARG A C 1
ATOM 742 O O . ARG A 1 104 ? 8.984 16.427 -20.889 1.00 90.88 104 ARG A O 1
ATOM 749 N N . GLU A 1 105 ? 10.707 15.394 -21.926 1.00 89.38 105 GLU A N 1
ATOM 750 C CA . GLU A 1 105 ? 10.091 15.248 -23.247 1.00 89.38 105 GLU A CA 1
ATOM 751 C C . GLU A 1 105 ? 9.324 13.924 -23.394 1.00 89.38 105 GLU A C 1
ATOM 753 O O . GLU A 1 105 ? 8.414 13.829 -24.209 1.00 89.38 105 GLU A O 1
ATOM 758 N N . SER A 1 106 ? 9.606 12.942 -22.534 1.00 91.88 106 SER A N 1
ATOM 759 C CA . SER A 1 106 ? 9.095 11.572 -22.650 1.00 91.88 106 SER A CA 1
ATOM 760 C C . SER A 1 106 ? 8.082 11.182 -21.561 1.00 91.88 106 SER A C 1
ATOM 762 O O . SER A 1 106 ? 7.701 11.967 -20.679 1.00 91.88 106 SER A O 1
ATOM 764 N N . LEU A 1 107 ? 7.634 9.925 -21.609 1.00 93.69 107 LEU A N 1
ATOM 765 C CA . LEU A 1 107 ? 6.817 9.309 -20.569 1.00 93.69 107 LEU A CA 1
ATOM 766 C C . LEU A 1 107 ? 7.689 8.901 -19.376 1.00 93.69 107 LEU A C 1
ATOM 768 O O . LEU A 1 107 ? 8.751 8.314 -19.561 1.00 93.69 107 LEU A O 1
ATOM 772 N N . ALA A 1 108 ? 7.229 9.155 -18.150 1.00 95.19 108 ALA A N 1
ATOM 773 C CA . ALA A 1 108 ? 8.009 8.926 -16.933 1.00 95.19 108 ALA A CA 1
ATOM 774 C C . ALA A 1 108 ? 7.213 8.227 -15.816 1.00 95.19 108 ALA A C 1
ATOM 776 O O . ALA A 1 108 ? 6.011 8.462 -15.642 1.00 95.19 108 ALA A O 1
ATOM 777 N N . ALA A 1 109 ? 7.893 7.402 -15.011 1.00 97.00 109 ALA A N 1
ATOM 778 C CA . ALA A 1 109 ? 7.344 6.824 -13.781 1.00 97.00 109 ALA A CA 1
ATOM 779 C C . ALA A 1 109 ? 8.409 6.425 -12.747 1.00 97.00 109 ALA A C 1
ATOM 781 O O . ALA A 1 109 ? 9.569 6.180 -13.064 1.00 97.00 109 ALA A O 1
ATOM 782 N N . ASN A 1 110 ? 7.988 6.295 -11.486 1.00 97.50 110 ASN A N 1
ATOM 783 C CA . ASN A 1 110 ? 8.755 5.576 -10.473 1.00 97.50 110 ASN A CA 1
ATOM 784 C C . ASN A 1 110 ? 8.700 4.068 -10.741 1.00 97.50 110 ASN A C 1
ATOM 786 O O . ASN A 1 110 ? 7.613 3.492 -10.811 1.00 97.50 110 ASN A O 1
ATOM 790 N N . LEU A 1 111 ? 9.863 3.430 -10.798 1.00 97.31 111 LEU A N 1
ATOM 791 C CA . LEU A 1 111 ? 10.031 1.997 -10.985 1.00 97.31 111 LEU A CA 1
ATOM 792 C C . LEU A 1 111 ? 10.296 1.300 -9.648 1.00 97.31 111 LEU A C 1
ATOM 794 O O . LEU A 1 111 ? 11.193 1.663 -8.886 1.00 97.31 111 LEU A O 1
ATOM 798 N N . VAL A 1 112 ? 9.488 0.285 -9.349 1.00 95.50 112 VAL A N 1
ATOM 799 C CA . VAL A 1 112 ? 9.690 -0.612 -8.212 1.00 95.50 112 VAL A CA 1
ATOM 800 C C . VAL A 1 112 ? 10.516 -1.803 -8.671 1.00 95.50 112 VAL A C 1
ATOM 802 O O . VAL A 1 112 ? 10.037 -2.635 -9.443 1.00 95.50 112 VAL A O 1
ATOM 805 N N . VAL A 1 113 ? 11.725 -1.902 -8.129 1.00 93.56 113 VAL A N 1
ATOM 806 C CA . VAL A 1 113 ? 12.713 -2.924 -8.504 1.00 93.56 113 VAL A CA 1
ATOM 807 C C . VAL A 1 113 ? 12.681 -4.180 -7.641 1.00 93.56 113 VAL A C 1
ATOM 809 O O . VAL A 1 113 ? 13.386 -5.135 -7.920 1.00 93.56 113 VAL A O 1
ATOM 812 N N . ARG A 1 114 ? 11.813 -4.209 -6.623 1.00 89.69 114 ARG A N 1
ATOM 813 C CA . ARG A 1 114 ? 11.711 -5.287 -5.636 1.00 89.69 114 ARG A CA 1
ATOM 814 C C . ARG A 1 114 ? 11.860 -6.695 -6.236 1.00 89.69 114 ARG A C 1
ATOM 816 O O . ARG A 1 114 ? 10.922 -7.185 -6.872 1.00 89.69 114 ARG A O 1
ATOM 823 N N . SER A 1 115 ? 12.939 -7.377 -5.860 1.00 87.31 115 SER A N 1
ATOM 824 C CA . SER A 1 115 ? 13.156 -8.803 -6.110 1.00 87.31 115 SER A CA 1
ATOM 825 C C . SER A 1 115 ? 12.672 -9.687 -4.949 1.00 87.31 115 SER A C 1
ATOM 827 O O . SER A 1 115 ? 11.832 -9.295 -4.120 1.00 87.31 115 SER A O 1
ATOM 829 N N . VAL A 1 116 ? 13.153 -10.927 -4.912 1.00 81.81 116 VAL A N 1
ATOM 830 C CA . VAL A 1 116 ? 12.926 -11.886 -3.825 1.00 81.81 116 VAL A CA 1
ATOM 831 C C . VAL A 1 116 ? 13.376 -11.285 -2.491 1.00 81.81 116 VAL A C 1
ATOM 833 O O . VAL A 1 116 ? 12.633 -11.328 -1.500 1.00 81.81 116 VAL A O 1
ATOM 836 N N . ASP A 1 117 ? 14.499 -10.575 -2.501 1.00 78.88 117 ASP A N 1
ATOM 837 C CA . ASP A 1 117 ? 15.183 -10.073 -1.316 1.00 78.88 117 ASP A CA 1
ATOM 838 C C . ASP A 1 117 ? 14.963 -8.583 -1.043 1.00 78.88 117 ASP A C 1
ATOM 840 O O . ASP A 1 117 ? 14.517 -7.827 -1.907 1.00 78.88 117 ASP A O 1
ATOM 844 N N . PRO A 1 118 ? 15.156 -8.133 0.219 1.00 76.19 118 PRO A N 1
ATOM 845 C CA . PRO A 1 118 ? 15.185 -6.723 0.632 1.00 76.19 118 PRO A CA 1
ATOM 846 C C . PRO A 1 118 ? 15.848 -5.779 -0.366 1.00 76.19 118 PRO A C 1
ATOM 848 O O . PRO A 1 118 ? 15.214 -4.791 -0.734 1.00 76.19 118 PRO A O 1
ATOM 851 N N . LEU A 1 119 ? 17.066 -6.113 -0.782 1.00 85.00 119 LEU A N 1
ATOM 852 C CA . LEU A 1 119 ? 17.906 -5.333 -1.676 1.00 85.00 119 LEU A CA 1
ATOM 853 C C . LEU A 1 119 ? 17.950 -5.998 -3.053 1.00 85.00 119 LEU A C 1
ATOM 855 O O . LEU A 1 119 ? 18.243 -7.191 -3.141 1.00 85.00 119 LEU A O 1
ATOM 859 N N . THR A 1 120 ? 17.667 -5.228 -4.102 1.00 88.50 120 THR A N 1
ATOM 860 C CA . THR A 1 120 ? 17.656 -5.747 -5.474 1.00 88.50 120 THR A CA 1
ATOM 861 C C . THR A 1 120 ? 19.053 -5.638 -6.059 1.00 88.50 120 THR A C 1
ATOM 863 O O . THR A 1 120 ? 19.508 -4.529 -6.330 1.00 88.50 120 THR A O 1
ATOM 866 N N . CYS A 1 121 ? 19.721 -6.773 -6.259 1.00 88.62 121 CYS A N 1
ATOM 867 C CA . CYS A 1 121 ? 21.033 -6.805 -6.900 1.00 88.62 121 CYS A CA 1
ATOM 868 C C . CYS A 1 121 ? 20.910 -6.643 -8.422 1.00 88.62 121 CYS A C 1
ATOM 870 O O . CYS A 1 121 ? 19.832 -6.795 -9.001 1.00 88.62 121 CYS A O 1
ATOM 872 N N . ARG A 1 122 ? 22.035 -6.377 -9.088 1.00 90.00 122 ARG A N 1
ATOM 873 C CA . ARG A 1 122 ? 22.094 -6.245 -10.548 1.00 90.00 122 ARG A CA 1
ATOM 874 C C . ARG A 1 122 ? 21.527 -7.464 -11.281 1.00 90.00 122 ARG A C 1
ATOM 876 O O . ARG A 1 122 ? 20.682 -7.312 -12.159 1.00 90.00 122 ARG A O 1
ATOM 883 N N . SER A 1 123 ? 21.944 -8.667 -10.886 1.00 87.69 123 SER A N 1
ATOM 884 C CA . SER A 1 123 ? 21.428 -9.933 -11.424 1.00 87.69 123 SER A CA 1
ATOM 885 C C . SER A 1 123 ? 19.915 -10.074 -11.235 1.00 87.69 123 SER A C 1
ATOM 887 O O . SER A 1 123 ? 19.219 -10.415 -12.189 1.00 87.69 123 SER A O 1
ATOM 889 N N . ASP A 1 124 ? 19.390 -9.735 -10.055 1.00 89.62 124 ASP A N 1
ATOM 890 C CA . ASP A 1 124 ? 17.953 -9.775 -9.764 1.00 89.62 124 ASP A CA 1
ATOM 891 C C . ASP A 1 124 ? 17.132 -8.899 -10.718 1.00 89.62 124 ASP A C 1
ATOM 893 O O . ASP A 1 124 ? 16.081 -9.323 -11.196 1.00 89.62 124 ASP A O 1
ATOM 897 N N . GLY A 1 125 ? 17.590 -7.669 -10.979 1.00 92.44 125 GLY A N 1
ATOM 898 C CA . GLY A 1 125 ? 16.879 -6.717 -11.837 1.00 92.44 125 GLY A CA 1
ATOM 899 C C . GLY A 1 125 ? 16.729 -7.242 -13.266 1.00 92.44 125 GLY A C 1
ATOM 900 O O . GLY A 1 125 ? 15.629 -7.246 -13.825 1.00 92.44 125 GLY A O 1
ATOM 901 N N . TRP A 1 126 ? 17.821 -7.765 -13.827 1.00 94.12 126 TRP A N 1
ATOM 902 C CA . TRP A 1 126 ? 17.846 -8.361 -15.165 1.00 94.12 126 TRP A CA 1
ATOM 903 C C . TRP A 1 126 ? 17.066 -9.682 -15.247 1.00 94.12 126 TRP A C 1
ATOM 905 O O . TRP A 1 126 ? 16.327 -9.896 -16.208 1.00 94.12 126 TRP A O 1
ATOM 915 N N . LEU A 1 127 ? 17.135 -10.540 -14.223 1.00 91.75 127 LEU A N 1
ATOM 916 C CA . LEU A 1 127 ? 16.301 -11.748 -14.134 1.00 91.75 127 LEU A CA 1
ATOM 917 C C . LEU A 1 127 ? 14.813 -11.414 -13.977 1.00 91.75 127 LEU A C 1
ATOM 919 O O . LEU A 1 127 ? 13.946 -12.123 -14.498 1.00 91.75 127 LEU A O 1
ATOM 923 N N . GLY A 1 128 ? 14.499 -10.321 -13.282 1.00 92.81 128 GLY A N 1
ATOM 924 C CA . GLY A 1 128 ? 13.141 -9.811 -13.161 1.00 92.81 128 GLY A CA 1
ATOM 925 C C . GLY A 1 128 ? 12.570 -9.373 -14.507 1.00 92.81 128 GLY A C 1
ATOM 926 O O . GLY A 1 128 ? 11.420 -9.685 -14.823 1.00 92.81 128 GLY A O 1
ATOM 927 N N . LEU A 1 129 ? 13.394 -8.718 -15.331 1.00 95.44 129 LEU A N 1
ATOM 928 C CA . LEU A 1 129 ? 13.055 -8.385 -16.713 1.00 95.44 129 LEU A CA 1
ATOM 929 C C . LEU A 1 129 ? 12.889 -9.644 -17.579 1.00 95.44 129 LEU A C 1
ATOM 931 O O . LEU A 1 129 ? 11.899 -9.758 -18.295 1.00 95.44 129 LEU A O 1
ATOM 935 N N . SER A 1 130 ? 13.814 -10.603 -17.468 1.00 94.25 130 SER A N 1
ATOM 936 C CA . SER A 1 130 ? 13.805 -11.865 -18.225 1.00 94.25 130 SER A CA 1
ATOM 937 C C . SER A 1 130 ? 12.560 -12.720 -17.956 1.00 94.25 130 SER A C 1
ATOM 939 O O . SER A 1 130 ? 11.993 -13.324 -18.866 1.00 94.25 130 SER A O 1
ATOM 941 N N . SER A 1 131 ? 12.123 -12.777 -16.695 1.00 92.12 131 SER A N 1
ATOM 942 C CA . SER A 1 131 ? 11.029 -13.649 -16.249 1.00 92.12 131 SER A CA 1
ATOM 943 C C . SER A 1 131 ? 9.661 -12.969 -16.185 1.00 92.12 131 SER A C 1
ATOM 945 O O . SER A 1 131 ? 8.642 -13.650 -16.063 1.00 92.12 131 SER A O 1
ATOM 947 N N . GLY A 1 132 ? 9.613 -11.631 -16.194 1.00 91.31 132 GLY A N 1
ATOM 948 C CA . GLY A 1 132 ? 8.381 -10.876 -15.953 1.00 91.31 132 GLY A CA 1
ATOM 949 C C . GLY A 1 132 ? 7.799 -11.120 -14.556 1.00 91.31 132 GLY A C 1
ATOM 950 O O . GLY A 1 132 ? 6.592 -10.990 -14.351 1.00 91.31 132 GLY A O 1
ATOM 951 N N . ASN A 1 133 ? 8.632 -11.519 -13.593 1.00 89.81 133 ASN A N 1
ATOM 952 C CA . ASN A 1 133 ? 8.266 -11.824 -12.212 1.00 89.81 133 ASN A CA 1
ATOM 953 C C . ASN A 1 133 ? 9.457 -11.522 -11.282 1.00 89.81 133 ASN A C 1
ATOM 955 O O . ASN A 1 133 ? 10.511 -11.090 -11.729 1.00 89.81 133 ASN A O 1
ATOM 959 N N . ARG A 1 134 ? 9.307 -11.693 -9.967 1.00 87.75 134 ARG A N 1
ATOM 960 C CA . ARG A 1 134 ? 10.427 -11.543 -9.029 1.00 87.75 134 ARG A CA 1
ATOM 961 C C . ARG A 1 134 ? 11.338 -12.754 -9.105 1.00 87.75 134 ARG A C 1
ATOM 963 O O . ARG A 1 134 ? 10.882 -13.850 -8.796 1.00 87.75 134 ARG A O 1
ATOM 970 N N . ALA A 1 135 ? 12.599 -12.512 -9.431 1.00 85.19 135 ALA A N 1
ATOM 971 C CA . ALA A 1 135 ? 13.659 -13.506 -9.451 1.00 85.19 135 ALA A CA 1
ATOM 972 C C . ALA A 1 135 ? 14.862 -12.993 -8.645 1.00 85.19 135 ALA A C 1
ATOM 974 O O . ALA A 1 135 ? 15.076 -11.780 -8.564 1.00 85.19 135 ALA A O 1
ATOM 975 N N . GLY A 1 136 ? 15.588 -13.908 -8.010 1.00 80.38 136 GLY A N 1
ATOM 976 C CA . GLY A 1 136 ? 16.831 -13.636 -7.292 1.00 80.38 136 GLY A CA 1
ATOM 977 C C . GLY A 1 136 ? 18.012 -14.280 -8.011 1.00 80.38 136 GLY A C 1
ATOM 978 O O . GLY A 1 136 ? 17.882 -15.379 -8.545 1.00 80.38 136 GLY A O 1
ATOM 979 N N . GLY A 1 137 ? 19.140 -13.578 -8.053 1.00 77.00 137 GLY A N 1
ATOM 980 C CA . GLY A 1 137 ? 20.421 -14.127 -8.481 1.00 77.00 137 GLY A CA 1
ATOM 981 C C . GLY A 1 137 ? 21.251 -14.667 -7.313 1.00 77.00 137 GLY A C 1
ATOM 982 O O . GLY A 1 137 ? 20.825 -14.670 -6.156 1.00 77.00 137 GLY A O 1
ATOM 983 N N . GLU A 1 138 ? 22.472 -15.102 -7.624 1.00 75.50 138 GLU A N 1
ATOM 984 C CA . GLU A 1 138 ? 23.431 -15.613 -6.645 1.00 75.50 138 GLU A CA 1
ATOM 985 C C . GLU A 1 138 ? 23.830 -14.526 -5.636 1.00 75.50 138 GLU A C 1
ATOM 987 O O . GLU A 1 138 ? 23.998 -13.351 -5.980 1.00 75.50 138 GLU A O 1
ATOM 992 N N . ARG A 1 139 ? 23.996 -14.937 -4.375 1.00 76.31 139 ARG A N 1
ATOM 993 C CA . ARG A 1 139 ? 24.468 -14.086 -3.281 1.00 76.31 139 ARG A CA 1
ATOM 994 C C . ARG A 1 139 ? 25.558 -14.774 -2.483 1.00 76.31 139 ARG A C 1
ATOM 996 O O . ARG A 1 139 ? 25.505 -15.984 -2.274 1.00 76.31 139 ARG A O 1
ATOM 1003 N N . SER A 1 140 ? 26.502 -13.983 -1.988 1.00 74.62 140 SER A N 1
ATOM 1004 C CA . SER A 1 140 ? 27.485 -14.428 -1.006 1.00 74.62 140 SER A CA 1
ATOM 1005 C C . SER A 1 140 ? 26.999 -14.128 0.407 1.00 74.62 140 SER A C 1
ATOM 1007 O O . SER A 1 140 ? 26.288 -13.151 0.640 1.00 74.62 140 SER A O 1
ATOM 1009 N N . GLU A 1 141 ? 27.383 -14.969 1.364 1.00 73.62 141 GLU A N 1
ATOM 1010 C CA . GLU A 1 141 ? 27.239 -14.642 2.782 1.00 73.62 141 GLU A CA 1
ATOM 1011 C C . GLU A 1 141 ? 28.364 -13.682 3.188 1.00 73.62 141 GLU A C 1
ATOM 1013 O O . GLU A 1 141 ? 29.544 -13.961 2.955 1.00 73.62 141 GLU A O 1
ATOM 1018 N N . ASP A 1 142 ? 27.999 -12.550 3.782 1.00 67.94 142 ASP A N 1
ATOM 1019 C CA . ASP A 1 142 ? 28.947 -11.611 4.368 1.00 67.94 142 ASP A CA 1
ATOM 1020 C C . ASP A 1 142 ? 29.462 -12.113 5.734 1.00 67.94 142 ASP A C 1
ATOM 1022 O O . ASP A 1 142 ? 28.990 -13.103 6.303 1.00 67.94 142 ASP A O 1
ATOM 1026 N N . ALA A 1 143 ? 30.463 -11.419 6.282 1.00 61.25 143 ALA A N 1
ATOM 1027 C CA . ALA A 1 143 ? 31.102 -11.794 7.545 1.00 61.25 143 ALA A CA 1
ATOM 1028 C C . ALA A 1 143 ? 30.160 -11.756 8.769 1.00 61.25 143 ALA A C 1
ATOM 1030 O O . ALA A 1 143 ? 30.464 -12.394 9.781 1.00 61.25 143 ALA A O 1
ATOM 1031 N N . ASP A 1 144 ? 29.035 -11.042 8.677 1.00 56.41 144 ASP A N 1
ATOM 1032 C CA . ASP A 1 144 ? 28.018 -10.909 9.722 1.00 56.41 144 ASP A CA 1
ATOM 1033 C C . ASP A 1 144 ? 26.805 -11.841 9.483 1.00 56.41 144 ASP A C 1
ATOM 1035 O O . ASP A 1 144 ? 25.837 -11.821 10.252 1.00 56.41 144 ASP A O 1
ATOM 1039 N N . GLY A 1 145 ? 26.858 -12.695 8.451 1.00 58.12 145 GLY A N 1
ATOM 1040 C CA . GLY A 1 145 ? 25.780 -13.607 8.058 1.00 58.12 145 GLY A CA 1
ATOM 1041 C C . GLY A 1 145 ? 24.628 -12.931 7.301 1.00 58.12 145 GLY A C 1
ATOM 1042 O O . GLY A 1 145 ? 23.531 -13.491 7.220 1.00 58.12 145 GLY A O 1
ATOM 1043 N N . GLY A 1 146 ? 24.839 -11.717 6.796 1.00 60.09 146 GLY A N 1
ATOM 1044 C CA . GLY A 1 146 ? 23.995 -11.050 5.812 1.00 60.09 146 GLY A CA 1
ATOM 1045 C C . GLY A 1 146 ? 24.291 -11.520 4.386 1.00 60.09 146 GLY A C 1
ATOM 1046 O O . GLY A 1 146 ? 25.230 -12.268 4.131 1.00 60.09 146 GLY A O 1
ATOM 1047 N N . SER A 1 147 ? 23.431 -11.134 3.446 1.00 67.75 147 SER A N 1
ATOM 1048 C CA . SER A 1 147 ? 23.541 -11.520 2.039 1.00 67.75 147 SER A CA 1
ATOM 1049 C C . SER A 1 147 ? 24.076 -10.351 1.213 1.00 67.75 147 SER A C 1
ATOM 1051 O O . SER A 1 147 ? 23.418 -9.308 1.143 1.00 67.75 147 SER A O 1
ATOM 1053 N N . GLU A 1 148 ? 25.213 -10.536 0.555 1.00 74.12 148 GLU A N 1
ATOM 1054 C CA . GLU A 1 148 ? 25.853 -9.543 -0.306 1.00 74.12 148 GLU A CA 1
ATOM 1055 C C . GLU A 1 148 ? 25.582 -9.842 -1.789 1.00 74.12 148 GLU A C 1
ATOM 1057 O O . GLU A 1 148 ? 25.396 -10.994 -2.196 1.00 74.12 148 GLU A O 1
ATOM 1062 N N . CYS A 1 149 ? 25.503 -8.783 -2.597 1.00 80.00 149 CYS A N 1
ATOM 1063 C CA . CYS A 1 149 ? 25.312 -8.908 -4.036 1.00 80.00 149 CYS A CA 1
ATOM 1064 C C . CYS A 1 149 ? 26.581 -9.450 -4.699 1.00 80.00 149 CYS A C 1
ATOM 1066 O O . CYS A 1 149 ? 27.653 -8.870 -4.549 1.00 80.00 149 CYS A O 1
ATOM 1068 N N . VAL A 1 150 ? 26.441 -10.522 -5.480 1.00 79.19 150 VAL A N 1
ATOM 1069 C CA . VAL A 1 150 ? 27.510 -11.004 -6.360 1.00 79.19 150 VAL A CA 1
ATOM 1070 C C . VAL A 1 150 ? 27.407 -10.277 -7.697 1.00 79.19 150 VAL A C 1
ATOM 1072 O O . VAL A 1 150 ? 26.342 -10.254 -8.321 1.00 79.19 150 VAL A O 1
ATOM 1075 N N . ASP A 1 151 ? 28.514 -9.681 -8.135 1.00 73.56 151 ASP A N 1
ATOM 1076 C CA . ASP A 1 151 ? 28.572 -8.991 -9.420 1.00 73.56 151 ASP A CA 1
ATOM 1077 C C . ASP A 1 151 ? 28.483 -9.954 -10.608 1.00 73.56 151 ASP A C 1
ATOM 1079 O O . ASP A 1 151 ? 28.999 -11.077 -10.594 1.00 73.56 151 ASP A O 1
ATOM 1083 N N . LEU A 1 152 ? 27.833 -9.485 -11.676 1.00 75.31 152 LEU A N 1
ATOM 1084 C CA . LEU A 1 152 ? 27.822 -10.183 -12.956 1.00 75.31 152 LEU A CA 1
ATOM 1085 C C . LEU A 1 152 ? 29.195 -10.024 -13.624 1.00 75.31 152 LEU A C 1
ATOM 1087 O O . LEU A 1 152 ? 29.660 -8.894 -13.775 1.00 75.31 152 LEU A O 1
ATOM 1091 N N . PRO A 1 153 ? 29.855 -11.119 -14.044 1.00 72.38 153 PRO A N 1
ATOM 1092 C CA . PRO A 1 153 ? 31.107 -11.007 -14.777 1.00 72.38 153 PRO A CA 1
ATOM 1093 C C . PRO A 1 153 ? 30.855 -10.394 -16.163 1.00 72.38 153 PRO A C 1
ATOM 1095 O O . PRO A 1 153 ? 29.821 -10.698 -16.765 1.00 72.38 153 PRO A O 1
ATOM 1098 N N . PRO A 1 154 ? 31.804 -9.605 -16.696 1.00 69.31 154 PRO A N 1
ATOM 1099 C CA . PRO A 1 154 ? 31.657 -8.982 -18.004 1.00 69.31 154 PRO A CA 1
ATOM 1100 C C . PRO A 1 154 ? 31.605 -10.019 -19.128 1.00 69.31 154 PRO A C 1
ATOM 1102 O O . PRO A 1 154 ? 32.282 -11.057 -19.084 1.00 69.31 154 PRO A O 1
ATOM 1105 N N . LEU A 1 155 ? 30.819 -9.716 -20.161 1.00 72.94 155 LEU A N 1
ATOM 1106 C CA . LEU A 1 155 ? 30.720 -10.557 -21.355 1.00 72.94 155 LEU A CA 1
ATOM 1107 C C . LEU A 1 155 ? 32.045 -10.529 -22.148 1.00 72.94 155 LEU A C 1
ATOM 1109 O O . LEU A 1 155 ? 32.634 -9.465 -22.336 1.00 72.94 155 LEU A O 1
ATOM 1113 N N . GLY A 1 156 ? 32.540 -11.681 -22.616 1.00 61.16 156 GLY A N 1
ATOM 1114 C CA . GLY A 1 156 ? 33.831 -11.802 -23.313 1.00 61.16 156 GLY A CA 1
ATOM 1115 C C . GLY A 1 156 ? 35.022 -12.263 -22.455 1.00 61.16 156 GLY A C 1
ATOM 1116 O O . GLY A 1 156 ? 36.106 -12.509 -22.991 1.00 61.16 156 GLY A O 1
ATOM 1117 N N . ALA A 1 157 ? 34.851 -12.469 -21.143 1.00 57.56 157 ALA A N 1
ATOM 1118 C CA . ALA A 1 157 ? 35.773 -13.319 -20.388 1.00 57.56 157 ALA A CA 1
ATOM 1119 C C . ALA A 1 157 ? 35.601 -14.763 -20.894 1.00 57.56 157 ALA A C 1
ATOM 1121 O O . ALA A 1 157 ? 34.491 -15.272 -20.892 1.00 57.56 157 ALA A O 1
ATOM 1122 N N . SER A 1 158 ? 36.669 -15.434 -21.340 1.00 50.25 158 SER A N 1
ATOM 1123 C CA . SER A 1 158 ? 36.621 -16.680 -22.147 1.00 50.25 158 SER A CA 1
ATOM 1124 C C . SER A 1 158 ? 35.742 -17.864 -21.659 1.00 50.25 158 SER A C 1
ATOM 1126 O O . SER A 1 158 ? 35.545 -18.811 -22.421 1.00 50.25 158 SER A O 1
ATOM 1128 N N . SER A 1 159 ? 35.199 -17.838 -20.434 1.00 50.91 159 SER A N 1
ATOM 1129 C CA . SER A 1 159 ? 34.195 -18.785 -19.913 1.00 50.91 159 SER A CA 1
ATOM 1130 C C . SER A 1 159 ? 32.771 -18.213 -19.754 1.00 50.91 159 SER A C 1
ATOM 1132 O O . SER A 1 159 ? 31.819 -18.996 -19.728 1.00 50.91 159 SER A O 1
ATOM 1134 N N . ALA A 1 160 ? 32.606 -16.886 -19.687 1.00 52.22 160 ALA A N 1
ATOM 1135 C CA . ALA A 1 160 ? 31.371 -16.178 -19.336 1.00 52.22 160 ALA A CA 1
ATOM 1136 C C . ALA A 1 160 ? 30.272 -16.277 -20.411 1.00 52.22 160 ALA A C 1
ATOM 1138 O O . ALA A 1 160 ? 29.100 -16.443 -20.069 1.00 52.22 160 ALA A O 1
ATOM 1139 N N . ASP A 1 161 ? 30.649 -16.292 -21.695 1.00 52.09 161 ASP A N 1
ATOM 1140 C CA . ASP A 1 161 ? 29.713 -16.314 -22.836 1.00 52.09 161 ASP A CA 1
ATOM 1141 C C . ASP A 1 161 ? 28.819 -17.571 -22.855 1.00 52.09 161 ASP A C 1
ATOM 1143 O O . ASP A 1 161 ? 27.688 -17.546 -23.332 1.00 52.09 161 ASP A O 1
ATOM 1147 N N . SER A 1 162 ? 29.307 -18.679 -22.284 1.00 53.44 162 SER A N 1
ATOM 1148 C CA . SER A 1 162 ? 28.558 -19.940 -22.124 1.00 53.44 162 SER A CA 1
ATOM 1149 C C . SER A 1 162 ? 28.025 -20.166 -20.704 1.00 53.44 162 SER A C 1
ATOM 1151 O O . SER A 1 162 ? 27.398 -21.191 -20.426 1.00 53.44 162 SER A O 1
ATOM 1153 N N . GLU A 1 163 ? 28.346 -19.267 -19.774 1.00 62.47 163 GLU A N 1
ATOM 1154 C CA . GLU A 1 163 ? 28.071 -19.392 -18.343 1.00 62.47 163 GLU A CA 1
ATOM 1155 C C . GLU A 1 163 ? 26.902 -18.519 -17.902 1.00 62.47 163 GLU A C 1
ATOM 1157 O O . GLU A 1 163 ? 26.120 -18.975 -17.080 1.00 62.47 163 GLU A O 1
ATOM 1162 N N . ILE A 1 164 ? 26.695 -17.344 -18.501 1.00 65.75 164 ILE A N 1
ATOM 1163 C CA . ILE A 1 164 ? 25.545 -16.481 -18.187 1.00 65.75 164 ILE A CA 1
ATOM 1164 C C . ILE A 1 164 ? 24.201 -17.131 -18.585 1.00 65.75 164 ILE A C 1
ATOM 1166 O O . ILE A 1 164 ? 23.327 -17.214 -17.721 1.00 65.75 164 ILE A O 1
ATOM 1170 N N . PRO A 1 165 ? 24.022 -17.688 -19.803 1.00 59.62 165 PRO A N 1
ATOM 1171 C CA . PRO A 1 165 ? 22.791 -18.407 -20.161 1.00 59.62 165 PRO A CA 1
ATOM 1172 C C . PRO A 1 165 ? 22.556 -19.659 -19.301 1.00 59.62 165 PRO A C 1
ATOM 1174 O O . PRO A 1 165 ? 21.427 -19.973 -18.934 1.00 59.62 165 PRO A O 1
ATOM 1177 N N . ARG A 1 166 ? 23.634 -20.351 -18.907 1.00 62.62 166 ARG A N 1
ATOM 1178 C CA . ARG A 1 166 ? 23.562 -21.503 -17.997 1.00 62.62 166 ARG A CA 1
ATOM 1179 C C . ARG A 1 166 ? 23.163 -21.086 -16.584 1.00 62.62 166 ARG A C 1
ATOM 1181 O O . ARG A 1 166 ? 22.321 -21.739 -15.991 1.00 62.62 166 ARG A O 1
ATOM 1188 N N . ARG A 1 167 ? 23.702 -19.971 -16.081 1.00 64.81 167 ARG A N 1
ATOM 1189 C CA . ARG A 1 167 ? 23.287 -19.382 -14.804 1.00 64.81 167 ARG A CA 1
ATOM 1190 C C . ARG A 1 167 ? 21.825 -18.960 -14.842 1.00 64.81 167 ARG A C 1
ATOM 1192 O O . ARG A 1 167 ? 21.129 -19.213 -13.877 1.00 64.81 167 ARG A O 1
ATOM 1199 N N . ALA A 1 168 ? 21.330 -18.394 -15.947 1.00 59.22 168 ALA A N 1
ATOM 1200 C CA . ALA A 1 168 ? 19.902 -18.098 -16.114 1.00 59.22 168 ALA A CA 1
ATOM 1201 C C . ALA A 1 168 ? 19.029 -19.354 -15.927 1.00 59.22 168 ALA A C 1
ATOM 1203 O O . ALA A 1 168 ? 18.008 -19.303 -15.243 1.00 59.22 168 ALA A O 1
ATOM 1204 N N . HIS A 1 169 ? 19.468 -20.486 -16.484 1.00 57.62 169 HIS A N 1
ATOM 1205 C CA . HIS A 1 169 ? 18.816 -21.783 -16.306 1.00 57.62 169 HIS A CA 1
ATOM 1206 C C . HIS A 1 169 ? 18.946 -22.327 -14.870 1.00 57.62 169 HIS A C 1
ATOM 1208 O O . HIS A 1 169 ? 17.962 -22.797 -14.302 1.00 57.62 169 HIS A O 1
ATOM 1214 N N . ASP A 1 170 ? 20.120 -22.213 -14.246 1.00 61.25 170 ASP A N 1
ATOM 1215 C CA . ASP A 1 170 ? 20.330 -22.611 -12.847 1.00 61.25 170 ASP A CA 1
ATOM 1216 C C . ASP A 1 170 ? 19.454 -21.763 -11.896 1.00 61.25 170 ASP A C 1
ATOM 1218 O O . ASP A 1 170 ? 18.799 -22.299 -11.002 1.00 61.25 170 ASP A O 1
ATOM 1222 N N . TYR A 1 171 ? 19.307 -20.463 -12.168 1.00 62.88 171 TYR A N 1
ATOM 1223 C CA . TYR A 1 171 ? 18.383 -19.578 -11.456 1.00 62.88 171 TYR A CA 1
ATOM 1224 C C . TYR A 1 171 ? 16.916 -19.946 -11.671 1.00 62.88 171 TYR A C 1
ATOM 1226 O O . TYR A 1 171 ? 16.100 -19.718 -10.782 1.00 62.88 171 TYR A O 1
ATOM 1234 N N . ALA A 1 172 ? 16.548 -20.530 -12.815 1.00 58.62 172 ALA A N 1
ATOM 1235 C CA . ALA A 1 172 ? 15.199 -21.054 -13.011 1.00 58.62 172 ALA A CA 1
ATOM 1236 C C . ALA A 1 172 ? 14.922 -22.251 -12.088 1.00 58.62 172 ALA A C 1
ATOM 1238 O O . ALA A 1 172 ? 13.829 -22.353 -11.532 1.00 58.62 172 ALA A O 1
ATOM 1239 N N . ALA A 1 173 ? 15.920 -23.112 -11.862 1.00 52.09 173 ALA A N 1
ATOM 1240 C CA . ALA A 1 173 ? 15.813 -24.221 -10.916 1.00 52.09 173 ALA A CA 1
ATOM 1241 C C . ALA A 1 173 ? 15.718 -23.736 -9.457 1.00 52.09 173 ALA A C 1
ATOM 1243 O O . ALA A 1 173 ? 14.929 -24.276 -8.678 1.00 52.09 173 ALA A O 1
ATOM 1244 N N . ASP A 1 174 ? 16.453 -22.683 -9.094 1.00 56.38 174 ASP A N 1
ATOM 1245 C CA . ASP A 1 174 ? 16.351 -22.065 -7.767 1.00 56.38 174 ASP A CA 1
ATOM 1246 C C . ASP A 1 174 ? 15.021 -21.310 -7.583 1.00 56.38 174 ASP A C 1
ATOM 1248 O O . ASP A 1 174 ? 14.389 -21.404 -6.528 1.00 56.38 174 ASP A O 1
ATOM 1252 N N . ALA A 1 175 ? 14.510 -20.651 -8.629 1.00 56.69 175 ALA A N 1
ATOM 1253 C CA . ALA A 1 1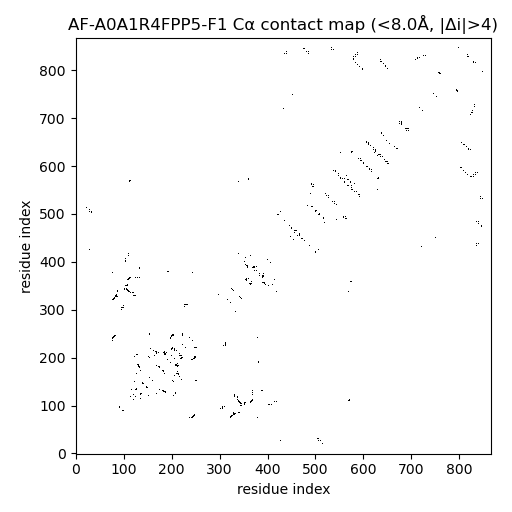75 ? 13.228 -19.944 -8.610 1.00 56.69 175 ALA A CA 1
ATOM 1254 C C . ALA A 1 175 ? 12.014 -20.872 -8.393 1.00 56.69 175 ALA A C 1
ATOM 1256 O O . ALA A 1 175 ? 10.994 -20.430 -7.849 1.00 56.69 175 ALA A O 1
ATOM 1257 N N . GLU A 1 176 ? 12.105 -22.160 -8.754 1.00 51.50 176 GLU A N 1
ATOM 1258 C CA . GLU A 1 176 ? 11.088 -23.172 -8.415 1.00 51.50 176 GLU A CA 1
ATOM 1259 C C . GLU A 1 176 ? 11.007 -23.446 -6.903 1.00 51.50 176 GLU A C 1
ATOM 1261 O O . GLU A 1 176 ? 9.939 -23.794 -6.384 1.00 51.50 176 GLU A O 1
ATOM 1266 N N . LEU A 1 177 ? 12.117 -23.272 -6.178 1.00 47.66 177 LEU A N 1
ATOM 1267 C CA . LEU A 1 177 ? 12.165 -23.388 -4.717 1.00 47.66 177 LEU A CA 1
ATOM 1268 C C . LEU A 1 177 ? 11.643 -22.119 -4.027 1.00 47.66 177 LEU A C 1
ATOM 1270 O O . LEU A 1 177 ? 11.244 -22.148 -2.854 1.00 47.66 177 LEU A O 1
ATOM 1274 N N . GLU A 1 178 ? 11.602 -21.005 -4.752 1.00 56.94 178 GLU A N 1
ATOM 1275 C CA . GLU A 1 178 ? 11.127 -19.723 -4.263 1.00 56.94 178 GLU A CA 1
ATOM 1276 C C . GLU A 1 178 ? 9.601 -19.566 -4.354 1.00 56.94 178 GLU A C 1
ATOM 1278 O O . GLU A 1 178 ? 8.871 -20.242 -5.073 1.00 56.94 178 GLU A O 1
ATOM 1283 N N . SER A 1 179 ? 9.056 -18.627 -3.577 1.00 58.28 179 SER A N 1
ATOM 1284 C CA . SER A 1 179 ? 7.597 -18.474 -3.436 1.00 58.28 179 SER A CA 1
ATOM 1285 C C . SER A 1 179 ? 6.902 -17.811 -4.635 1.00 58.28 179 SER A C 1
ATOM 1287 O O . SER A 1 179 ? 5.675 -17.678 -4.602 1.00 58.28 179 SER A O 1
ATOM 1289 N N . PHE A 1 180 ? 7.655 -17.335 -5.630 1.00 66.00 180 PHE A N 1
ATOM 1290 C CA . PHE A 1 180 ? 7.143 -16.479 -6.703 1.00 66.00 180 PHE A CA 1
ATOM 1291 C C . PHE A 1 180 ? 6.948 -17.209 -8.035 1.00 66.00 180 PHE A C 1
ATOM 1293 O O . PHE A 1 180 ? 6.139 -16.733 -8.832 1.00 66.00 180 PHE A O 1
ATOM 1300 N N . GLY A 1 181 ? 7.598 -18.363 -8.245 1.00 72.56 181 GLY A N 1
ATOM 1301 C CA . GLY A 1 181 ? 7.467 -19.161 -9.470 1.00 72.56 181 GLY A CA 1
ATOM 1302 C C . GLY A 1 181 ? 7.891 -18.391 -10.720 1.00 72.56 181 GLY A C 1
ATOM 1303 O O . GLY A 1 181 ? 7.158 -18.375 -11.708 1.00 72.56 181 GLY A O 1
ATOM 1304 N N . ALA A 1 182 ? 9.003 -17.657 -10.636 1.00 82.81 182 ALA A N 1
ATOM 1305 C CA . ALA A 1 182 ? 9.579 -16.981 -11.789 1.00 82.81 182 ALA A CA 1
ATOM 1306 C C . ALA A 1 182 ? 10.174 -18.006 -12.758 1.00 82.81 182 ALA A C 1
ATOM 1308 O O . ALA A 1 182 ? 10.733 -19.011 -12.332 1.00 82.81 182 ALA A O 1
ATOM 1309 N N . VAL A 1 183 ? 10.059 -17.728 -14.056 1.00 86.88 183 VAL A N 1
ATOM 1310 C CA . VAL A 1 183 ? 10.654 -18.543 -15.120 1.00 86.88 183 VAL A CA 1
ATOM 1311 C C . VAL A 1 183 ? 11.619 -17.648 -15.902 1.00 86.88 183 VAL A C 1
ATOM 1313 O O . VAL A 1 183 ? 11.199 -16.983 -16.855 1.00 86.88 183 VAL A O 1
ATOM 1316 N N . PRO A 1 184 ? 12.884 -17.522 -15.459 1.00 87.50 184 PRO A N 1
ATOM 1317 C CA . PRO A 1 184 ? 13.928 -16.871 -16.243 1.00 87.50 184 PRO A CA 1
ATOM 1318 C C . PRO A 1 184 ? 13.954 -17.400 -17.682 1.00 87.50 184 PRO A C 1
ATOM 1320 O O . PRO A 1 184 ? 13.787 -18.593 -17.921 1.00 87.50 184 PRO A O 1
ATOM 1323 N N . GLY A 1 185 ? 14.111 -16.484 -18.632 1.00 89.75 185 GLY A N 1
ATOM 1324 C CA . GLY A 1 185 ? 14.119 -16.755 -20.066 1.00 89.75 185 GLY A CA 1
ATOM 1325 C C . GLY A 1 185 ? 12.777 -16.627 -20.786 1.00 89.75 185 GLY A C 1
ATOM 1326 O O . GLY A 1 185 ? 12.733 -16.714 -22.009 1.00 89.75 185 GLY A O 1
ATOM 1327 N N . THR A 1 186 ? 11.694 -16.316 -20.064 1.00 92.81 186 THR A N 1
ATOM 1328 C CA . THR A 1 186 ? 10.363 -16.085 -20.660 1.00 92.81 186 THR A CA 1
ATOM 1329 C C . THR A 1 186 ? 10.387 -15.018 -21.764 1.00 92.81 186 THR A C 1
ATOM 1331 O O . THR A 1 186 ? 9.707 -15.165 -22.778 1.00 92.81 186 THR A O 1
ATOM 1334 N N . LEU A 1 187 ? 11.166 -13.944 -21.588 1.00 95.00 187 LEU A N 1
ATOM 1335 C CA . LEU A 1 187 ? 11.335 -12.901 -22.602 1.00 95.00 187 LEU A CA 1
ATOM 1336 C C . LEU A 1 187 ? 12.023 -13.446 -23.864 1.00 95.00 187 LEU A C 1
ATOM 1338 O O . LEU A 1 187 ? 11.519 -13.234 -24.965 1.00 95.00 187 LEU A O 1
ATOM 1342 N N . GLY A 1 188 ? 13.143 -14.157 -23.705 1.00 93.56 188 GLY A N 1
ATOM 1343 C CA . GLY A 1 188 ? 13.897 -14.739 -24.817 1.00 93.56 188 GLY A CA 1
ATOM 1344 C C . GLY A 1 188 ? 13.076 -15.761 -25.606 1.00 93.56 188 GLY A C 1
ATOM 1345 O O . GLY A 1 188 ? 13.054 -15.712 -26.835 1.00 93.56 188 GLY A O 1
ATOM 1346 N N . ASP A 1 189 ? 12.340 -16.628 -24.907 1.00 93.88 189 ASP A N 1
ATOM 1347 C CA . ASP A 1 189 ? 11.467 -17.632 -25.521 1.00 93.88 189 ASP A CA 1
ATOM 1348 C C . ASP A 1 189 ? 10.366 -16.979 -26.368 1.00 93.88 189 ASP A C 1
ATOM 1350 O O . ASP A 1 189 ? 10.151 -17.365 -27.517 1.00 93.88 189 ASP A O 1
ATOM 1354 N N . ALA A 1 190 ? 9.695 -15.956 -25.827 1.00 94.88 190 ALA A N 1
ATOM 1355 C CA . ALA A 1 190 ? 8.608 -15.265 -26.517 1.00 94.88 190 ALA A CA 1
ATOM 1356 C C . ALA A 1 190 ? 9.093 -14.493 -27.758 1.00 94.88 190 ALA A C 1
ATOM 1358 O O . ALA A 1 190 ? 8.415 -14.483 -28.787 1.00 94.88 190 ALA A O 1
ATOM 1359 N N . LEU A 1 191 ? 10.279 -13.875 -27.695 1.00 95.06 191 LEU A N 1
ATOM 1360 C CA . LEU A 1 191 ? 10.895 -13.206 -28.847 1.00 95.06 191 LEU A CA 1
ATOM 1361 C C . LEU A 1 191 ? 11.282 -14.212 -29.938 1.00 95.06 191 LEU A C 1
ATOM 1363 O O . LEU A 1 191 ? 11.009 -13.976 -31.116 1.00 95.06 191 LEU A O 1
ATOM 1367 N N . ALA A 1 192 ? 11.862 -15.350 -29.547 1.00 93.12 192 ALA A N 1
ATOM 1368 C CA . ALA A 1 192 ? 12.238 -16.415 -30.470 1.00 93.12 192 ALA A CA 1
ATOM 1369 C C . ALA A 1 192 ? 11.015 -17.063 -31.139 1.00 93.12 192 ALA A C 1
ATOM 1371 O O . ALA A 1 192 ? 11.037 -17.307 -32.346 1.00 93.12 192 ALA A O 1
ATOM 1372 N N . GLU A 1 193 ? 9.935 -17.299 -30.387 1.00 94.00 193 GLU A N 1
ATOM 1373 C CA . GLU A 1 193 ? 8.671 -17.824 -30.917 1.00 94.00 193 GLU A CA 1
ATOM 1374 C C . GLU A 1 193 ? 8.022 -16.853 -31.915 1.00 94.00 193 GLU A C 1
ATOM 1376 O O . GLU A 1 193 ? 7.530 -17.278 -32.96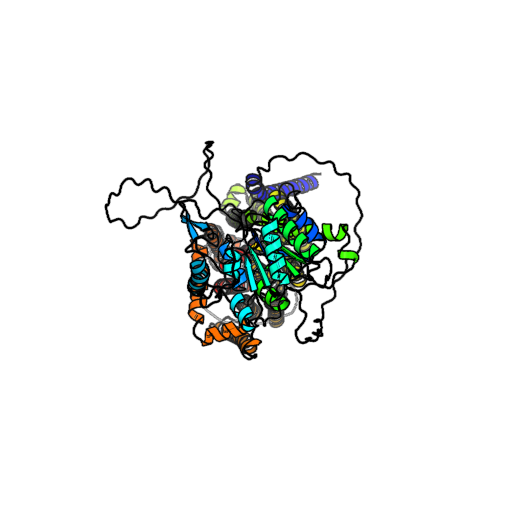3 1.00 94.00 193 GLU A O 1
ATOM 1381 N N . ALA A 1 194 ? 8.081 -15.548 -31.633 1.00 93.44 194 ALA A N 1
ATOM 1382 C CA . ALA A 1 194 ? 7.578 -14.501 -32.518 1.00 93.44 194 ALA A CA 1
ATOM 1383 C C . ALA A 1 194 ? 8.498 -14.203 -33.720 1.00 93.44 194 ALA A C 1
ATOM 1385 O O . ALA A 1 194 ? 8.094 -13.484 -34.634 1.00 93.44 194 ALA A O 1
ATOM 1386 N N . GLY A 1 195 ? 9.722 -14.743 -33.740 1.00 93.31 195 GLY A N 1
ATOM 1387 C CA . GLY A 1 195 ? 10.714 -14.470 -34.782 1.00 93.31 195 GLY A CA 1
ATOM 1388 C C . GLY A 1 195 ? 11.261 -13.038 -34.759 1.00 93.31 195 GLY A C 1
ATOM 1389 O O . GLY A 1 195 ? 11.681 -12.537 -35.801 1.00 93.31 195 GLY A O 1
ATOM 1390 N N . VAL A 1 196 ? 11.240 -12.375 -33.599 1.00 93.81 196 VAL A N 1
ATOM 1391 C CA . VAL A 1 196 ? 11.796 -11.027 -33.417 1.00 93.81 196 VAL A CA 1
ATOM 1392 C C . VAL A 1 196 ? 13.306 -11.136 -33.222 1.00 93.81 196 VAL A C 1
ATOM 1394 O O . VAL A 1 196 ? 13.769 -11.770 -32.276 1.00 93.81 196 VAL A O 1
ATOM 1397 N N . GLU A 1 197 ? 14.084 -10.497 -34.096 1.00 94.62 197 GLU A N 1
ATOM 1398 C CA . GLU A 1 197 ? 15.537 -10.413 -33.930 1.00 94.62 197 GLU A CA 1
ATOM 1399 C C . GLU A 1 197 ? 15.880 -9.513 -32.734 1.00 94.62 197 GLU A C 1
ATOM 1401 O O . GLU A 1 197 ? 15.502 -8.338 -32.701 1.00 94.62 197 GLU A O 1
ATOM 1406 N N . SER A 1 198 ? 16.573 -10.078 -31.740 1.00 95.12 198 SER A N 1
ATOM 1407 C CA . SER A 1 198 ? 16.947 -9.392 -30.503 1.00 95.12 198 SER A CA 1
ATOM 1408 C C . SER A 1 198 ? 18.446 -9.484 -30.230 1.00 95.12 198 SER A C 1
ATOM 1410 O O . SER A 1 198 ? 18.984 -10.593 -30.219 1.00 95.12 198 SER A O 1
ATOM 1412 N N . VAL A 1 199 ? 19.088 -8.352 -29.937 1.00 96.12 199 VAL A N 1
ATOM 1413 C CA . VAL A 1 199 ? 20.533 -8.267 -29.669 1.00 96.12 199 VAL A CA 1
ATOM 1414 C C . VAL A 1 199 ? 20.803 -7.594 -28.323 1.00 96.12 199 VAL A C 1
ATOM 1416 O O . VAL A 1 199 ? 20.246 -6.540 -28.022 1.00 96.12 199 VAL A O 1
ATOM 1419 N N . GLY A 1 200 ? 21.675 -8.187 -27.510 1.00 94.88 200 GLY A N 1
ATOM 1420 C CA . GLY A 1 200 ? 22.102 -7.668 -26.212 1.00 94.88 200 GLY A CA 1
ATOM 1421 C C . GLY A 1 200 ? 23.538 -7.138 -26.219 1.00 94.88 200 GLY A C 1
ATOM 1422 O O . GLY A 1 200 ? 24.416 -7.746 -26.824 1.00 94.88 200 GLY A O 1
ATOM 1423 N N . PHE A 1 201 ? 23.805 -6.057 -25.491 1.00 94.00 201 PHE A N 1
ATOM 1424 C CA . PHE A 1 201 ? 25.147 -5.551 -25.200 1.00 94.00 201 PHE A CA 1
ATOM 1425 C C . PHE A 1 201 ? 25.407 -5.599 -23.691 1.00 94.00 201 PHE A C 1
ATOM 1427 O O . PHE A 1 201 ? 24.722 -4.920 -22.926 1.00 94.00 201 PHE A O 1
ATOM 1434 N N . GLY A 1 202 ? 26.386 -6.401 -23.271 1.00 90.88 202 GLY A N 1
ATOM 1435 C CA . GLY A 1 202 ? 26.749 -6.610 -21.866 1.00 90.88 202 GLY A CA 1
ATOM 1436 C C . GLY A 1 202 ? 26.038 -7.785 -21.174 1.00 90.88 202 GLY A C 1
ATOM 1437 O O . GLY A 1 202 ? 25.084 -8.377 -21.687 1.00 90.88 202 GLY A O 1
ATOM 1438 N N . ALA A 1 203 ? 26.526 -8.146 -19.990 1.00 88.56 203 ALA A N 1
ATOM 1439 C CA . ALA A 1 203 ? 26.159 -9.339 -19.237 1.00 88.56 203 ALA A CA 1
ATOM 1440 C C . ALA A 1 203 ? 24.705 -9.332 -18.751 1.00 88.56 203 ALA A C 1
ATOM 1442 O O . ALA A 1 203 ? 24.027 -10.357 -18.833 1.00 88.56 203 ALA A O 1
ATOM 1443 N N . GLY A 1 204 ? 24.191 -8.192 -18.282 1.00 90.81 204 GLY A N 1
ATOM 1444 C CA . GLY A 1 204 ? 22.788 -8.058 -17.899 1.00 90.81 204 GLY A CA 1
ATOM 1445 C C . GLY A 1 204 ? 21.833 -8.193 -19.083 1.00 90.81 204 GLY A C 1
ATOM 1446 O O . GLY A 1 204 ? 20.815 -8.876 -18.975 1.00 90.81 204 GLY A O 1
ATOM 1447 N N . ALA A 1 205 ? 22.197 -7.640 -20.244 1.00 93.25 205 ALA A N 1
ATOM 1448 C CA . ALA A 1 205 ? 21.433 -7.805 -21.479 1.00 93.25 205 ALA A CA 1
ATOM 1449 C C . ALA A 1 205 ? 21.421 -9.272 -21.945 1.00 93.25 205 ALA A C 1
ATOM 1451 O O . ALA A 1 205 ? 20.371 -9.791 -22.326 1.00 93.25 205 ALA A O 1
ATOM 1452 N N . ALA A 1 206 ? 22.557 -9.968 -21.840 1.00 91.56 206 ALA A N 1
ATOM 1453 C CA . ALA A 1 206 ? 22.637 -11.404 -22.103 1.00 91.56 206 ALA A CA 1
ATOM 1454 C C . ALA A 1 206 ? 21.754 -12.222 -21.150 1.00 91.56 206 ALA A C 1
ATOM 1456 O O . ALA A 1 206 ? 21.095 -13.167 -21.578 1.00 91.56 206 ALA A O 1
ATOM 1457 N N . LEU A 1 207 ? 21.708 -11.843 -19.869 1.00 89.75 207 LEU A N 1
ATOM 1458 C CA . LEU A 1 207 ? 20.853 -12.482 -18.869 1.00 89.75 207 LEU A CA 1
ATOM 1459 C C . LEU A 1 207 ? 19.362 -12.242 -19.148 1.00 89.75 207 LEU A C 1
ATOM 1461 O O . LEU A 1 207 ? 18.550 -13.148 -18.978 1.00 89.75 207 LEU A O 1
ATOM 1465 N N . ALA A 1 208 ? 18.999 -11.043 -19.612 1.00 92.62 208 ALA A N 1
ATOM 1466 C CA . ALA A 1 208 ? 17.629 -10.702 -19.983 1.00 92.62 208 ALA A CA 1
ATOM 1467 C C . ALA A 1 208 ? 17.119 -11.518 -21.181 1.00 92.62 208 ALA A C 1
ATOM 1469 O O . ALA A 1 208 ? 15.977 -11.981 -21.159 1.00 92.62 208 ALA A O 1
ATOM 1470 N N . LEU A 1 209 ? 17.972 -11.691 -22.200 1.00 93.69 209 LEU A N 1
ATOM 1471 C CA . LEU A 1 209 ? 17.648 -12.322 -23.485 1.00 93.69 209 LEU A CA 1
ATOM 1472 C C . LEU A 1 209 ? 17.940 -13.831 -23.548 1.00 93.69 209 LEU A C 1
ATOM 1474 O O . LEU A 1 209 ? 17.672 -14.454 -24.575 1.00 93.69 209 LEU A O 1
ATOM 1478 N N . ALA A 1 210 ? 18.493 -14.426 -22.488 1.00 90.50 210 ALA A N 1
ATOM 1479 C CA . ALA A 1 210 ? 18.651 -15.876 -22.397 1.00 90.50 210 ALA A CA 1
ATOM 1480 C C . ALA A 1 210 ? 17.291 -16.585 -22.540 1.00 90.50 210 ALA A C 1
ATOM 1482 O O . ALA A 1 210 ? 16.263 -16.035 -22.155 1.00 90.50 210 ALA A O 1
ATOM 1483 N N . GLN A 1 211 ? 17.287 -17.800 -23.086 1.00 90.00 211 GLN A N 1
ATOM 1484 C CA . GLN A 1 211 ? 16.092 -18.647 -23.191 1.00 90.00 211 GLN A CA 1
ATOM 1485 C C . GLN A 1 211 ? 15.984 -19.596 -21.995 1.00 90.00 211 GLN A C 1
ATOM 1487 O O . GLN A 1 211 ? 16.979 -19.881 -21.319 1.00 90.00 211 GLN A O 1
ATOM 1492 N N . SER A 1 212 ? 14.779 -20.101 -21.720 1.00 86.00 212 SER A N 1
ATOM 1493 C CA . SER A 1 212 ? 14.536 -20.940 -20.533 1.00 86.00 212 SER A CA 1
ATOM 1494 C C . SER A 1 212 ? 15.249 -22.300 -20.587 1.00 86.00 212 SER A C 1
ATOM 1496 O O . SER A 1 212 ? 15.533 -22.906 -19.547 1.00 86.00 212 SER A O 1
ATOM 1498 N N . ASP A 1 213 ? 15.604 -22.770 -21.785 1.00 81.81 213 ASP A N 1
ATOM 1499 C CA . ASP A 1 213 ? 16.383 -23.991 -22.015 1.00 81.81 213 ASP A CA 1
ATOM 1500 C C . ASP A 1 213 ? 17.908 -23.793 -21.874 1.00 81.81 213 ASP A C 1
ATOM 1502 O O . ASP A 1 213 ? 18.681 -24.738 -22.060 1.00 81.81 213 ASP A O 1
ATOM 1506 N N . GLY A 1 214 ? 18.340 -22.578 -21.521 1.00 73.38 214 GLY A N 1
ATOM 1507 C CA . GLY A 1 214 ? 19.742 -22.198 -21.384 1.00 73.38 214 GLY A CA 1
ATOM 1508 C C . GLY A 1 214 ? 20.421 -21.822 -22.702 1.00 73.38 214 GLY A C 1
ATOM 1509 O O . GLY A 1 214 ? 21.637 -21.605 -22.705 1.00 73.38 214 GLY A O 1
ATOM 1510 N N . ALA A 1 215 ? 19.688 -21.737 -23.820 1.00 79.56 215 ALA A N 1
ATOM 1511 C CA . ALA A 1 215 ? 20.224 -21.179 -25.053 1.00 79.56 215 ALA A CA 1
ATOM 1512 C C . ALA A 1 215 ? 20.554 -19.686 -24.877 1.00 79.56 215 ALA A C 1
ATOM 1514 O O . ALA A 1 215 ? 19.798 -18.904 -24.293 1.00 79.56 215 ALA A O 1
ATOM 1515 N N . ALA A 1 216 ? 21.722 -19.296 -25.386 1.00 70.56 216 ALA A N 1
ATOM 1516 C CA . ALA A 1 216 ? 22.155 -17.908 -25.409 1.00 70.56 216 ALA A CA 1
ATOM 1517 C C . ALA A 1 216 ? 21.390 -17.139 -26.498 1.00 70.56 216 ALA A C 1
ATOM 1519 O O . ALA A 1 216 ? 21.323 -17.609 -27.636 1.00 70.56 216 ALA A O 1
ATOM 1520 N N . GLY A 1 217 ? 20.863 -15.956 -26.172 1.00 74.75 217 GLY A N 1
ATOM 1521 C CA . GLY A 1 217 ? 20.482 -14.966 -27.187 1.00 74.75 217 GLY A CA 1
ATOM 1522 C C . GLY A 1 217 ? 21.713 -14.398 -27.915 1.00 74.75 217 GLY A C 1
ATOM 1523 O O . GLY A 1 217 ? 22.849 -14.686 -27.529 1.00 74.75 217 GLY A O 1
ATOM 1524 N N . ASP A 1 218 ? 21.515 -13.578 -28.955 1.00 86.69 218 ASP A N 1
ATOM 1525 C CA . ASP A 1 218 ? 22.624 -12.827 -29.570 1.00 86.69 218 ASP A CA 1
ATOM 1526 C C . ASP A 1 218 ? 23.079 -11.732 -28.596 1.00 86.69 218 ASP A C 1
ATOM 1528 O O . ASP A 1 218 ? 22.427 -10.700 -28.458 1.00 86.69 218 ASP A O 1
ATOM 1532 N N . ALA A 1 219 ? 24.166 -11.984 -27.868 1.00 87.94 219 ALA A N 1
ATOM 1533 C CA . ALA A 1 219 ? 24.740 -11.054 -26.907 1.00 87.94 219 ALA A CA 1
ATOM 1534 C C . ALA A 1 219 ? 26.204 -10.754 -27.237 1.00 87.94 219 ALA A C 1
ATOM 1536 O O . ALA A 1 219 ? 26.985 -11.648 -27.568 1.00 87.94 219 ALA A O 1
ATOM 1537 N N . ARG A 1 220 ? 26.580 -9.479 -27.124 1.00 90.50 220 ARG A N 1
ATOM 1538 C CA . ARG A 1 220 ? 27.888 -8.936 -27.499 1.00 90.50 220 ARG A CA 1
ATOM 1539 C C . ARG A 1 220 ? 28.490 -8.161 -26.321 1.00 90.50 220 ARG A C 1
ATOM 1541 O O . ARG A 1 220 ? 27.739 -7.584 -25.532 1.00 90.50 220 ARG A O 1
ATOM 1548 N N . PRO A 1 221 ? 29.822 -8.124 -26.159 1.00 87.38 221 PRO A N 1
ATOM 1549 C CA . PRO A 1 221 ? 30.445 -7.242 -25.175 1.00 87.38 221 PRO A CA 1
ATOM 1550 C C . PRO A 1 221 ? 30.105 -5.775 -25.472 1.00 87.38 221 PRO A C 1
ATOM 1552 O O . PRO A 1 221 ? 30.078 -5.380 -26.640 1.00 87.38 221 PRO A O 1
ATOM 1555 N N . ALA A 1 222 ? 29.862 -4.962 -24.443 1.00 86.75 222 ALA A N 1
ATOM 1556 C CA . ALA A 1 222 ? 29.669 -3.522 -24.622 1.00 86.75 222 ALA A CA 1
ATOM 1557 C C . ALA A 1 222 ? 31.030 -2.798 -24.647 1.00 86.75 222 ALA A C 1
ATOM 1559 O O . ALA A 1 222 ? 31.890 -3.054 -23.799 1.00 86.75 222 ALA A O 1
ATOM 1560 N N . SER A 1 223 ? 31.246 -1.898 -25.618 1.00 87.81 223 SER A N 1
ATOM 1561 C CA . SER A 1 223 ? 32.518 -1.158 -25.725 1.00 87.81 223 SER A CA 1
ATOM 1562 C C . SER A 1 223 ? 32.692 -0.166 -24.576 1.00 87.81 223 SER A C 1
ATOM 1564 O O . SER A 1 223 ? 31.765 0.582 -24.265 1.00 87.81 223 SER A O 1
ATOM 1566 N N . ALA A 1 224 ? 33.906 -0.123 -24.008 1.00 84.62 224 ALA A N 1
ATOM 1567 C CA . ALA A 1 224 ? 34.374 0.895 -23.056 1.00 84.62 224 ALA A CA 1
ATOM 1568 C C . ALA A 1 224 ? 34.179 2.325 -23.570 1.00 84.62 224 ALA A C 1
ATOM 1570 O O . ALA A 1 224 ? 33.935 3.227 -22.776 1.00 84.62 224 ALA A O 1
ATOM 1571 N N . ASP A 1 225 ? 34.248 2.525 -24.883 1.00 91.00 225 ASP A N 1
ATOM 1572 C CA . ASP A 1 225 ? 34.039 3.818 -25.520 1.00 91.00 225 ASP A CA 1
ATOM 1573 C C . ASP A 1 225 ? 32.543 4.050 -25.802 1.00 91.00 225 ASP A C 1
ATOM 1575 O O . ASP A 1 225 ? 31.886 3.242 -26.465 1.00 91.00 225 ASP A O 1
ATOM 1579 N N . ASP A 1 226 ? 31.999 5.155 -25.279 1.00 93.44 226 ASP A N 1
ATOM 1580 C CA . ASP A 1 226 ? 30.580 5.508 -25.413 1.00 93.44 226 ASP A CA 1
ATOM 1581 C C . ASP A 1 226 ? 30.158 5.670 -26.881 1.00 93.44 226 ASP A C 1
ATOM 1583 O O . ASP A 1 226 ? 29.054 5.269 -27.252 1.00 93.44 226 ASP A O 1
ATOM 1587 N N . ALA A 1 227 ? 31.027 6.235 -27.726 1.00 93.81 227 ALA A N 1
ATOM 1588 C CA . ALA A 1 227 ? 30.725 6.469 -29.134 1.00 93.81 227 ALA A CA 1
ATOM 1589 C C . ALA A 1 227 ? 30.746 5.157 -29.925 1.00 93.81 227 ALA A C 1
ATOM 1591 O O . ALA A 1 227 ? 29.857 4.922 -30.740 1.00 93.81 227 ALA A O 1
ATOM 1592 N N . GLU A 1 228 ? 31.703 4.267 -29.645 1.00 94.38 228 GLU A N 1
ATOM 1593 C CA . GLU A 1 228 ? 31.734 2.937 -30.269 1.00 94.38 228 GLU A CA 1
ATOM 1594 C C . GLU A 1 228 ? 30.522 2.081 -29.873 1.00 94.38 228 GLU A C 1
ATOM 1596 O O . GLU A 1 228 ? 29.970 1.355 -30.709 1.00 94.38 228 GLU A O 1
ATOM 1601 N N . LEU A 1 229 ? 30.082 2.159 -28.610 1.00 94.62 229 LEU A N 1
ATOM 1602 C CA . LEU A 1 229 ? 28.856 1.489 -28.177 1.00 94.62 229 LEU A CA 1
ATOM 1603 C C . LEU A 1 229 ? 27.632 2.078 -28.888 1.00 94.62 229 LEU A C 1
ATOM 1605 O O . LEU A 1 229 ? 26.814 1.319 -29.406 1.00 94.62 229 LEU A O 1
ATOM 1609 N N . ALA A 1 230 ? 27.516 3.407 -28.944 1.00 96.19 230 ALA A N 1
ATOM 1610 C CA . ALA A 1 230 ? 26.415 4.085 -29.622 1.00 96.19 230 ALA A CA 1
ATOM 1611 C C . ALA A 1 230 ? 26.333 3.716 -31.112 1.00 96.19 230 ALA A C 1
ATOM 1613 O O . ALA A 1 230 ? 25.252 3.394 -31.607 1.00 96.19 230 ALA A O 1
ATOM 1614 N N . ASP A 1 231 ? 27.473 3.663 -31.805 1.00 95.50 231 ASP A N 1
ATOM 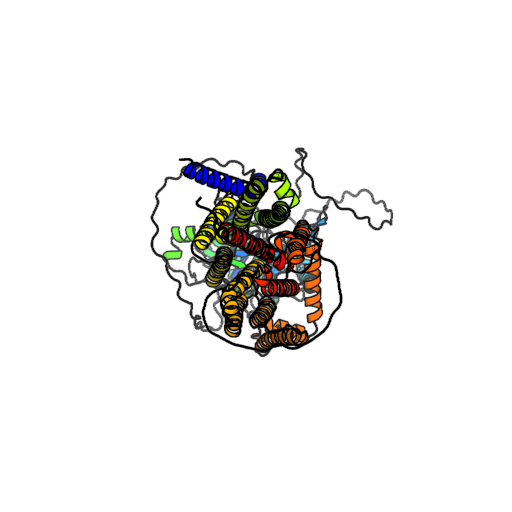1615 C CA . ASP A 1 231 ? 27.548 3.213 -33.196 1.00 95.50 231 ASP A CA 1
ATOM 1616 C C . ASP A 1 231 ? 27.120 1.752 -33.364 1.00 95.50 231 ASP A C 1
ATOM 1618 O O . ASP A 1 231 ? 26.395 1.430 -34.306 1.00 95.50 231 ASP A O 1
ATOM 1622 N N . SER A 1 232 ? 27.515 0.875 -32.436 1.00 95.38 232 SER A N 1
ATOM 1623 C CA . SER A 1 232 ? 27.132 -0.543 -32.456 1.00 95.38 232 SER A CA 1
ATOM 1624 C C . SER A 1 232 ? 25.627 -0.737 -32.250 1.00 95.38 232 SER A C 1
ATOM 1626 O O . SER A 1 232 ? 25.008 -1.580 -32.907 1.00 95.38 232 SER A O 1
ATOM 1628 N N . VAL A 1 233 ? 25.024 0.051 -31.353 1.00 96.00 233 VAL A N 1
ATOM 1629 C CA . VAL A 1 233 ? 23.572 0.067 -31.127 1.00 96.00 233 VAL A CA 1
ATOM 1630 C C . VAL A 1 233 ? 22.855 0.550 -32.385 1.00 96.00 233 VAL A C 1
ATOM 1632 O O . VAL A 1 233 ? 21.966 -0.145 -32.877 1.00 96.00 233 VAL A O 1
ATOM 1635 N N . ARG A 1 234 ? 23.283 1.684 -32.952 1.00 95.56 234 ARG A N 1
ATOM 1636 C CA . ARG A 1 234 ? 22.718 2.252 -34.183 1.00 95.56 234 ARG A CA 1
ATOM 1637 C C . ARG A 1 234 ? 22.801 1.272 -35.356 1.00 95.56 234 ARG A C 1
ATOM 1639 O O . ARG A 1 234 ? 21.788 1.009 -35.987 1.00 95.56 234 ARG A O 1
ATOM 1646 N N . GLU A 1 235 ? 23.968 0.679 -35.617 1.00 94.94 235 GLU A N 1
ATOM 1647 C CA . GLU A 1 235 ? 24.147 -0.303 -36.701 1.00 94.94 235 GLU A CA 1
ATOM 1648 C C . GLU A 1 235 ? 23.239 -1.527 -36.524 1.00 94.94 235 GLU A C 1
ATOM 1650 O O . GLU A 1 235 ? 22.690 -2.045 -37.495 1.00 94.94 235 GLU A O 1
ATOM 1655 N N . THR A 1 236 ? 23.039 -1.970 -35.282 1.00 94.94 236 THR A N 1
ATOM 1656 C CA . THR A 1 236 ? 22.151 -3.097 -34.980 1.00 94.94 236 THR A CA 1
ATOM 1657 C C . THR A 1 236 ? 20.687 -2.744 -35.255 1.00 94.94 236 THR A C 1
ATOM 1659 O O . THR A 1 236 ? 19.977 -3.535 -35.876 1.00 94.94 236 THR A O 1
ATOM 1662 N N . VAL A 1 237 ? 20.248 -1.542 -34.875 1.00 93.56 237 VAL A N 1
ATOM 1663 C CA . VAL A 1 237 ? 18.914 -1.029 -35.221 1.00 93.56 237 VAL A CA 1
ATOM 1664 C C . VAL A 1 237 ? 18.749 -0.924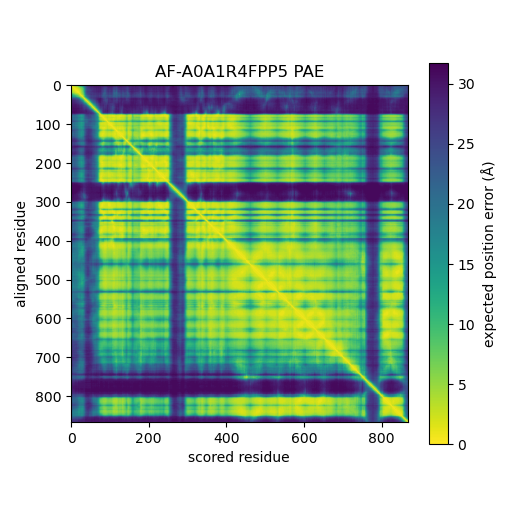 -36.744 1.00 93.56 237 VAL A C 1
ATOM 1666 O O . VAL A 1 237 ? 17.786 -1.458 -37.292 1.00 93.56 237 VAL A O 1
ATOM 1669 N N . ASP A 1 238 ? 19.723 -0.335 -37.442 1.00 91.88 238 ASP A N 1
ATOM 1670 C CA . ASP A 1 238 ? 19.719 -0.174 -38.906 1.00 91.88 238 ASP A CA 1
ATOM 1671 C C . ASP A 1 238 ? 19.707 -1.521 -39.653 1.00 91.88 238 ASP A C 1
ATOM 1673 O O . ASP A 1 238 ? 19.206 -1.619 -40.777 1.00 91.88 238 ASP A O 1
ATOM 1677 N N . SER A 1 239 ? 20.258 -2.574 -39.039 1.00 91.38 239 SER A N 1
ATOM 1678 C CA . SER A 1 239 ? 20.272 -3.930 -39.599 1.00 91.38 239 SER A CA 1
ATOM 1679 C C . SER A 1 239 ? 18.917 -4.647 -39.543 1.00 91.38 239 SER A C 1
ATOM 1681 O O . SER A 1 239 ? 18.759 -5.677 -40.198 1.00 91.38 239 SER A O 1
ATOM 1683 N N . GLY A 1 240 ? 17.932 -4.078 -38.837 1.00 90.19 240 GLY A N 1
ATOM 1684 C CA . GLY A 1 240 ? 16.570 -4.606 -38.733 1.00 90.19 240 GLY A CA 1
ATOM 1685 C C . GLY A 1 240 ? 16.258 -5.337 -37.426 1.00 90.19 240 GLY A C 1
ATOM 1686 O O . GLY A 1 240 ? 15.228 -6.007 -37.351 1.00 90.19 240 GLY A O 1
ATOM 1687 N N . ALA A 1 241 ? 17.103 -5.215 -36.394 1.00 93.19 241 ALA A N 1
ATOM 1688 C CA . ALA A 1 241 ? 16.814 -5.800 -35.087 1.00 93.19 241 ALA A CA 1
ATOM 1689 C C . ALA A 1 241 ? 15.544 -5.176 -34.480 1.00 93.19 241 ALA A C 1
ATOM 1691 O O . ALA A 1 241 ? 15.448 -3.959 -34.317 1.00 93.19 241 ALA A O 1
ATOM 1692 N N . GLY A 1 242 ? 14.575 -6.014 -34.106 1.00 93.25 242 GLY A N 1
ATOM 1693 C CA . GLY A 1 242 ? 13.329 -5.564 -33.481 1.00 93.25 242 GLY A CA 1
ATOM 1694 C C . GLY A 1 242 ? 13.499 -5.167 -32.011 1.00 93.25 242 GLY A C 1
ATOM 1695 O O . GLY A 1 242 ? 12.725 -4.355 -31.503 1.00 93.25 242 GLY A O 1
ATOM 1696 N N . LEU A 1 243 ? 14.517 -5.709 -31.331 1.00 96.94 243 LEU A N 1
ATOM 1697 C CA . LEU A 1 243 ? 14.867 -5.369 -29.952 1.00 96.94 243 LEU A CA 1
ATOM 1698 C C . LEU A 1 243 ? 16.387 -5.266 -29.767 1.00 96.94 243 LEU A C 1
ATOM 1700 O O . LEU A 1 243 ? 17.125 -6.199 -30.072 1.00 96.94 243 LEU A O 1
ATOM 1704 N N . VAL A 1 244 ? 16.851 -4.174 -29.169 1.00 97.69 244 VAL A N 1
ATOM 1705 C CA . VAL A 1 244 ? 18.225 -4.020 -28.680 1.00 97.69 244 VAL A CA 1
ATOM 1706 C C . VAL A 1 244 ? 18.188 -3.796 -27.173 1.00 97.69 244 VAL A C 1
ATOM 1708 O O . VAL A 1 244 ? 17.441 -2.946 -26.700 1.00 97.69 244 VAL A O 1
ATOM 1711 N N . VAL A 1 245 ? 18.974 -4.546 -26.403 1.00 97.69 245 VAL A N 1
ATOM 1712 C CA . VAL A 1 245 ? 19.075 -4.403 -24.941 1.00 97.69 245 VAL A CA 1
ATOM 1713 C C . VAL A 1 245 ? 20.508 -4.041 -24.576 1.00 97.69 245 VAL A C 1
ATOM 1715 O O . VAL A 1 245 ? 21.438 -4.707 -25.013 1.00 97.69 245 VAL A O 1
ATOM 1718 N N . VAL A 1 246 ? 20.706 -3.005 -23.770 1.00 96.75 246 VAL A N 1
ATOM 1719 C CA . VAL A 1 246 ? 22.031 -2.514 -23.378 1.00 96.75 246 VAL A CA 1
ATOM 1720 C C . VAL A 1 246 ? 22.125 -2.478 -21.862 1.00 96.75 246 VAL A C 1
ATOM 1722 O O . VAL A 1 246 ? 21.305 -1.840 -21.202 1.00 96.75 246 VAL A O 1
ATOM 1725 N N . ASP A 1 247 ? 23.135 -3.146 -21.317 1.00 94.25 247 ASP A N 1
ATOM 1726 C CA . ASP A 1 247 ? 23.522 -3.029 -19.917 1.00 94.25 247 ASP A CA 1
ATOM 1727 C C . ASP A 1 247 ? 24.561 -1.913 -19.759 1.00 94.25 247 ASP A C 1
ATOM 1729 O O . ASP A 1 247 ? 25.734 -2.080 -20.092 1.00 94.25 247 ASP A O 1
ATOM 1733 N N . LEU A 1 248 ? 24.111 -0.751 -19.279 1.00 93.31 248 LEU A N 1
ATOM 1734 C CA . LEU A 1 248 ? 24.923 0.467 -19.196 1.00 93.31 248 LEU A CA 1
ATOM 1735 C C . LEU A 1 248 ? 26.036 0.381 -18.144 1.00 93.31 248 LEU A C 1
ATOM 1737 O O . LEU A 1 248 ? 26.970 1.177 -18.189 1.00 93.31 248 LEU A O 1
ATOM 1741 N N . ASP A 1 249 ? 25.951 -0.577 -17.222 1.00 88.25 249 ASP A N 1
ATOM 1742 C CA . ASP A 1 249 ? 26.953 -0.797 -16.182 1.00 88.25 249 ASP A CA 1
ATOM 1743 C C . ASP A 1 249 ? 27.990 -1.869 -16.576 1.00 88.25 249 ASP A C 1
ATOM 1745 O O . ASP A 1 249 ? 28.921 -2.124 -15.813 1.00 88.25 249 ASP A O 1
ATOM 1749 N N . ASP A 1 250 ? 27.823 -2.594 -17.700 1.00 79.56 250 ASP A N 1
ATOM 1750 C CA . ASP A 1 250 ? 28.746 -3.677 -18.113 1.00 79.56 250 ASP A CA 1
ATOM 1751 C C . ASP A 1 250 ? 29.691 -3.200 -19.200 1.00 79.56 250 ASP A C 1
ATOM 1753 O O . ASP A 1 250 ? 29.669 -3.686 -20.333 1.00 79.56 250 ASP A O 1
ATOM 1757 N N . VAL A 1 251 ? 30.510 -2.212 -18.859 1.00 67.38 251 VAL A N 1
ATOM 1758 C CA . VAL A 1 251 ? 31.377 -1.599 -19.842 1.00 67.38 251 VAL A CA 1
ATOM 1759 C C . VAL A 1 251 ? 32.854 -1.808 -19.535 1.00 67.38 251 VAL A C 1
ATOM 1761 O O . VAL A 1 251 ? 33.470 -1.067 -18.777 1.00 67.38 251 VAL A O 1
ATOM 1764 N N . GLY A 1 252 ? 33.426 -2.814 -20.199 1.00 56.28 252 GLY A N 1
ATOM 1765 C CA . GLY A 1 252 ? 34.854 -2.944 -20.491 1.00 56.28 252 GLY A CA 1
ATOM 1766 C C . GLY A 1 252 ? 35.837 -2.689 -19.341 1.00 56.28 252 GLY A C 1
ATOM 1767 O O . GLY A 1 252 ? 36.596 -1.723 -19.383 1.00 56.28 252 GLY A O 1
ATOM 1768 N N . GLY A 1 253 ? 35.945 -3.626 -18.395 1.00 35.56 253 GLY A N 1
ATOM 1769 C CA . GLY A 1 253 ? 3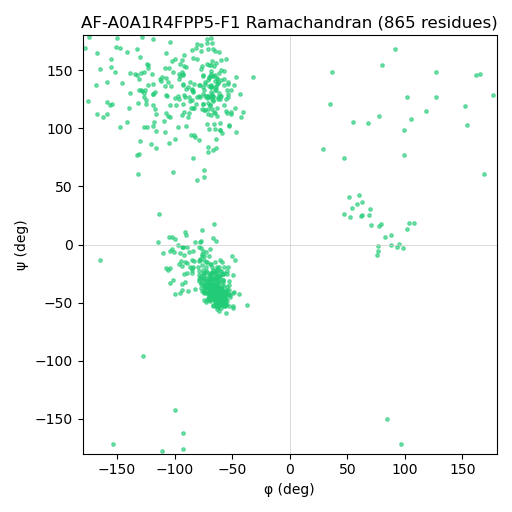7.225 -3.918 -17.734 1.00 35.56 253 GLY A CA 1
ATOM 1770 C C . GLY A 1 253 ? 37.995 -4.977 -18.548 1.00 35.56 253 GLY A C 1
ATOM 1771 O O . GLY A 1 253 ? 37.374 -5.941 -18.993 1.00 35.56 253 GLY A O 1
ATOM 1772 N N . PRO A 1 254 ? 39.311 -4.839 -18.800 1.00 35.72 254 PRO A N 1
ATOM 1773 C CA . PRO A 1 254 ? 40.029 -5.704 -19.738 1.00 35.72 254 PRO A CA 1
ATOM 1774 C C . PRO A 1 254 ? 40.079 -7.173 -19.289 1.00 35.72 254 PRO A C 1
ATOM 1776 O O . PRO A 1 254 ? 40.367 -7.473 -18.132 1.00 35.72 254 PRO A O 1
ATOM 1779 N N . ALA A 1 255 ? 39.940 -8.084 -20.258 1.00 38.12 255 ALA A N 1
ATOM 1780 C CA . ALA A 1 255 ? 40.158 -9.529 -20.124 1.00 38.12 255 ALA A CA 1
ATOM 1781 C C . ALA A 1 255 ? 41.633 -9.935 -19.859 1.00 38.12 255 ALA A C 1
ATOM 1783 O O . ALA A 1 255 ? 41.939 -11.124 -19.794 1.00 38.12 255 ALA A O 1
ATOM 1784 N N . ASP A 1 256 ? 42.537 -8.967 -19.660 1.00 31.70 256 ASP A N 1
ATOM 1785 C CA . ASP A 1 256 ? 43.994 -9.161 -19.589 1.00 31.70 256 ASP A CA 1
ATOM 1786 C C . ASP A 1 256 ? 44.600 -8.876 -18.198 1.00 31.70 256 ASP A C 1
ATOM 1788 O O . ASP A 1 256 ? 45.783 -8.549 -18.075 1.00 31.70 256 ASP A O 1
ATOM 1792 N N . ALA A 1 257 ? 43.835 -9.019 -17.113 1.00 30.70 257 ALA A N 1
ATOM 1793 C CA . ALA A 1 257 ? 44.431 -9.172 -15.785 1.00 30.70 257 ALA A CA 1
ATOM 1794 C C . ALA A 1 257 ? 44.787 -10.650 -15.567 1.00 30.70 257 ALA A C 1
ATOM 1796 O O . ALA A 1 257 ? 44.111 -11.376 -14.836 1.00 30.70 257 ALA A O 1
ATOM 1797 N N . GLU A 1 258 ? 45.856 -11.106 -16.230 1.00 29.83 258 GLU A N 1
ATOM 1798 C CA . GLU A 1 258 ? 46.522 -12.355 -15.872 1.00 29.83 258 GLU A CA 1
ATOM 1799 C C . GLU A 1 258 ? 46.734 -12.366 -14.355 1.00 29.83 258 GLU A C 1
ATOM 1801 O O . GLU A 1 258 ? 47.428 -11.520 -13.787 1.00 29.83 258 GLU A O 1
ATOM 1806 N N . SER A 1 259 ? 46.097 -13.334 -13.698 1.00 27.98 259 SER A N 1
ATOM 1807 C CA . SER A 1 259 ? 46.343 -13.662 -12.305 1.00 27.98 259 SER A CA 1
ATOM 1808 C C . SER A 1 259 ? 47.840 -13.894 -12.119 1.00 27.98 259 SER A C 1
ATOM 1810 O O . SER A 1 259 ? 48.368 -14.954 -12.457 1.00 27.98 259 SER A O 1
ATOM 1812 N N . GLY A 1 260 ? 48.525 -12.893 -11.568 1.00 25.75 260 GLY A N 1
ATOM 1813 C CA . GLY A 1 260 ? 49.852 -13.036 -10.996 1.00 25.75 260 GLY A CA 1
ATOM 1814 C C . GLY A 1 260 ? 49.759 -13.971 -9.799 1.00 25.75 260 GLY A C 1
ATOM 1815 O O . GLY A 1 260 ? 49.612 -13.534 -8.661 1.00 25.75 260 GLY A O 1
ATOM 1816 N N . SER A 1 261 ? 49.795 -15.274 -10.069 1.00 29.77 261 SER A N 1
ATOM 1817 C CA . SER A 1 261 ? 49.914 -16.308 -9.057 1.00 29.77 261 SER A CA 1
ATOM 1818 C C . SER A 1 261 ? 51.328 -16.266 -8.474 1.00 29.77 261 SER A C 1
ATOM 1820 O O . SER A 1 261 ? 52.199 -17.039 -8.873 1.00 29.77 261 SER A O 1
ATOM 1822 N N . ASP A 1 262 ? 51.564 -15.389 -7.504 1.00 26.11 262 ASP A N 1
ATOM 1823 C CA . ASP A 1 262 ? 52.650 -15.611 -6.557 1.00 26.11 262 ASP A CA 1
ATOM 1824 C C . ASP A 1 262 ? 52.140 -16.570 -5.487 1.00 26.11 262 ASP A C 1
ATOM 1826 O O . ASP A 1 262 ? 51.497 -16.217 -4.498 1.00 26.11 262 ASP A O 1
ATOM 1830 N N . GLY A 1 263 ? 52.399 -17.849 -5.749 1.00 28.00 263 GLY A N 1
ATOM 1831 C CA . GLY A 1 263 ? 52.160 -18.915 -4.803 1.00 28.00 263 GLY A CA 1
ATOM 1832 C C . GLY A 1 263 ? 53.020 -18.748 -3.558 1.00 28.00 263 GLY A C 1
ATOM 1833 O O . GLY A 1 263 ? 54.221 -18.513 -3.633 1.00 28.00 263 GLY A O 1
ATOM 1834 N N . THR A 1 264 ? 52.424 -18.989 -2.396 1.00 26.83 264 THR A N 1
ATOM 1835 C CA . THR A 1 264 ? 53.130 -19.613 -1.276 1.00 26.83 264 THR A CA 1
ATOM 1836 C C . THR A 1 264 ? 52.134 -20.297 -0.340 1.00 26.83 264 THR A C 1
ATOM 1838 O O . THR A 1 264 ? 51.293 -19.654 0.272 1.00 26.83 264 THR A O 1
ATOM 1841 N N . GLY A 1 265 ? 52.299 -21.614 -0.175 1.00 24.77 265 GLY A N 1
ATOM 1842 C CA . GLY A 1 265 ? 52.097 -22.267 1.121 1.00 24.77 265 GLY A CA 1
ATOM 1843 C C . GLY A 1 265 ? 50.765 -22.969 1.372 1.00 24.77 265 GLY A C 1
ATOM 1844 O O . GLY A 1 265 ? 49.956 -22.513 2.167 1.00 24.77 265 GLY A O 1
ATOM 1845 N N . SER A 1 266 ? 50.607 -24.160 0.799 1.00 26.20 266 SER A N 1
ATOM 1846 C CA . SER A 1 266 ? 49.692 -25.194 1.291 1.00 26.20 266 SER A CA 1
ATOM 1847 C C . SER A 1 266 ? 50.077 -25.671 2.702 1.00 26.20 266 SER A C 1
ATOM 1849 O O . SER A 1 266 ? 51.251 -25.931 2.970 1.00 26.20 266 SER A O 1
ATOM 1851 N N . GLY A 1 267 ? 49.078 -25.895 3.558 1.00 23.09 267 GLY A N 1
ATOM 1852 C CA . GLY A 1 267 ? 49.174 -26.673 4.796 1.00 23.09 267 GLY A CA 1
ATOM 1853 C C . GLY A 1 267 ? 47.794 -27.246 5.161 1.00 23.09 267 GLY A C 1
ATOM 1854 O O . GLY A 1 267 ? 46.867 -26.454 5.298 1.00 23.09 267 GLY A O 1
ATOM 1855 N N . PRO A 1 268 ? 47.619 -28.579 5.277 1.00 32.12 268 PRO A N 1
ATOM 1856 C CA . PRO A 1 268 ? 46.337 -29.211 5.595 1.00 32.12 268 PRO A CA 1
ATOM 1857 C C . PRO A 1 268 ? 46.211 -29.512 7.098 1.00 32.12 268 PRO A C 1
ATOM 1859 O O . PRO A 1 268 ? 47.199 -29.921 7.706 1.00 32.12 268 PRO A O 1
ATOM 1862 N N . ALA A 1 269 ? 45.011 -29.337 7.660 1.00 26.23 269 ALA A N 1
ATOM 1863 C CA . ALA A 1 269 ? 44.479 -29.934 8.903 1.00 26.23 269 ALA A CA 1
ATOM 1864 C C . ALA A 1 269 ? 43.228 -29.128 9.303 1.00 26.23 269 ALA A C 1
ATOM 1866 O O . ALA A 1 269 ? 43.216 -27.919 9.111 1.00 26.23 269 ALA A O 1
ATOM 1867 N N . ASP A 1 270 ? 42.161 -29.631 9.903 1.00 25.11 270 ASP A N 1
ATOM 1868 C CA . ASP A 1 270 ? 41.645 -30.957 10.235 1.00 25.11 270 ASP A CA 1
ATOM 1869 C C . ASP A 1 270 ? 40.177 -30.710 10.654 1.00 25.11 270 ASP A C 1
ATOM 1871 O O . ASP A 1 270 ? 39.767 -29.572 10.892 1.00 25.11 270 ASP A O 1
ATOM 1875 N N . ALA A 1 271 ? 39.389 -31.778 10.710 1.00 30.02 271 ALA A N 1
ATOM 1876 C CA . ALA A 1 271 ? 37.979 -31.784 11.079 1.00 30.02 271 ALA A CA 1
ATOM 1877 C C . ALA A 1 271 ? 37.692 -31.419 12.557 1.00 30.02 271 ALA A C 1
ATOM 1879 O O . ALA A 1 271 ? 38.582 -31.458 13.403 1.00 30.02 271 ALA A O 1
ATOM 1880 N N . ASP A 1 272 ? 36.394 -31.193 12.817 1.00 24.25 272 ASP A N 1
ATOM 1881 C CA . ASP A 1 272 ? 35.659 -31.264 14.096 1.00 24.25 272 ASP A CA 1
ATOM 1882 C C . ASP A 1 272 ? 35.384 -29.943 14.849 1.00 24.25 272 ASP A C 1
ATOM 1884 O O . ASP A 1 272 ? 36.198 -29.499 15.654 1.00 24.25 272 ASP A O 1
ATOM 1888 N N . ALA A 1 273 ? 34.165 -29.396 14.692 1.00 23.77 273 ALA A N 1
ATOM 1889 C CA . ALA A 1 273 ? 33.301 -28.945 15.802 1.00 23.77 273 ALA A CA 1
ATOM 1890 C C . ALA A 1 273 ? 31.917 -28.472 15.300 1.00 23.77 273 ALA A C 1
ATOM 1892 O O . ALA A 1 273 ? 31.813 -27.568 14.476 1.00 23.77 273 ALA A O 1
ATOM 1893 N N . GLU A 1 274 ? 30.861 -29.089 15.830 1.00 24.98 274 GLU A N 1
ATOM 1894 C CA . GLU A 1 274 ? 29.459 -28.647 15.748 1.00 24.98 274 GLU A CA 1
ATOM 1895 C C . GLU A 1 274 ? 29.144 -27.539 16.796 1.00 24.98 274 GLU A C 1
ATOM 1897 O O . GLU A 1 274 ? 30.010 -27.231 17.618 1.00 24.98 274 GLU A O 1
ATOM 1902 N N . PRO A 1 275 ? 27.948 -26.905 16.758 1.00 32.44 275 PRO A N 1
ATOM 1903 C CA . PRO A 1 275 ? 27.758 -25.479 17.032 1.00 32.44 275 PRO A CA 1
ATOM 1904 C C . PRO A 1 275 ? 27.357 -25.159 18.478 1.00 32.44 275 PRO A C 1
ATOM 1906 O O . PRO A 1 275 ? 26.691 -25.956 19.134 1.00 32.44 275 PRO A O 1
ATOM 1909 N N . ASP A 1 276 ? 27.658 -23.935 18.923 1.00 24.30 276 ASP A N 1
ATOM 1910 C CA . ASP A 1 276 ? 27.107 -23.357 20.153 1.00 24.30 276 ASP A CA 1
ATOM 1911 C C . ASP A 1 276 ? 26.465 -21.985 19.888 1.00 24.30 276 ASP A C 1
ATOM 1913 O O . ASP A 1 276 ? 27.070 -21.066 19.335 1.00 24.30 276 ASP A O 1
ATOM 1917 N N . GLU A 1 277 ? 25.206 -21.875 20.316 1.00 25.92 277 GLU A N 1
ATOM 1918 C CA . GLU A 1 277 ? 24.393 -20.662 20.373 1.00 25.92 277 GLU A CA 1
ATOM 1919 C C . GLU A 1 277 ? 24.926 -19.636 21.391 1.00 25.92 277 GLU A C 1
ATOM 1921 O O . GLU A 1 277 ? 25.304 -20.007 22.502 1.00 25.92 277 GLU A O 1
ATOM 1926 N N . ALA A 1 278 ? 24.796 -18.337 21.088 1.00 24.12 278 ALA A N 1
ATOM 1927 C CA . ALA A 1 278 ? 24.179 -17.329 21.970 1.00 24.12 278 ALA A CA 1
ATOM 1928 C C . ALA A 1 278 ? 24.268 -15.926 21.344 1.00 24.12 278 ALA A C 1
ATOM 1930 O O . ALA A 1 278 ? 25.337 -15.467 20.955 1.00 24.12 278 ALA A O 1
ATOM 1931 N N . GLY A 1 279 ? 23.128 -15.235 21.282 1.00 23.55 279 GLY A N 1
ATOM 1932 C CA . GLY A 1 279 ? 23.006 -13.915 20.671 1.00 23.55 279 GLY A CA 1
ATOM 1933 C C . GLY A 1 279 ? 23.637 -12.766 21.451 1.00 23.55 279 GLY A C 1
ATOM 1934 O O . GLY A 1 279 ? 24.030 -12.903 22.608 1.00 23.55 279 GLY A O 1
ATOM 1935 N N . SER A 1 280 ? 23.651 -11.591 20.825 1.00 25.17 280 SER A N 1
ATOM 1936 C CA . SER A 1 280 ? 23.788 -10.296 21.492 1.00 25.17 280 SER A CA 1
ATOM 1937 C C . SER A 1 280 ? 23.246 -9.181 20.598 1.00 25.17 280 SER A C 1
ATOM 1939 O O . SER A 1 280 ? 23.403 -9.199 19.383 1.00 25.17 280 SER A O 1
ATOM 1941 N N . ALA A 1 281 ? 22.557 -8.238 21.237 1.00 26.14 281 ALA A N 1
ATOM 1942 C CA . ALA A 1 281 ? 22.164 -6.954 20.675 1.00 26.14 281 ALA A CA 1
ATOM 1943 C C . ALA A 1 281 ? 23.402 -6.071 20.426 1.00 26.14 281 ALA A C 1
ATOM 1945 O O . ALA A 1 281 ? 24.395 -6.251 21.134 1.00 26.14 281 ALA A O 1
ATOM 1946 N N . PRO A 1 282 ? 23.347 -5.073 19.530 1.00 30.20 282 PRO A N 1
ATOM 1947 C CA . PRO A 1 282 ? 24.382 -4.058 19.477 1.00 30.20 282 PRO A CA 1
ATOM 1948 C C . PRO A 1 282 ? 24.032 -2.923 20.448 1.00 30.20 282 PRO A C 1
ATOM 1950 O O . PRO A 1 282 ? 23.042 -2.211 20.264 1.00 30.20 282 PRO A O 1
ATOM 1953 N N . ASP A 1 283 ? 24.847 -2.785 21.493 1.00 26.00 283 ASP A N 1
ATOM 1954 C CA . ASP A 1 283 ? 24.995 -1.543 22.249 1.00 26.00 283 ASP A CA 1
ATOM 1955 C C . ASP A 1 283 ? 26.114 -0.690 21.625 1.00 26.00 283 ASP A C 1
ATOM 1957 O O . ASP A 1 283 ? 27.045 -1.175 20.986 1.00 26.00 283 ASP A O 1
ATOM 1961 N N . THR A 1 284 ? 25.948 0.606 21.833 1.00 26.66 284 THR A N 1
ATOM 1962 C CA . THR A 1 284 ? 26.599 1.780 21.251 1.00 26.66 284 THR A CA 1
ATOM 1963 C C . THR A 1 284 ? 28.056 2.052 21.665 1.00 26.66 284 THR A C 1
ATOM 1965 O O . THR A 1 284 ? 28.450 1.786 22.799 1.00 26.66 284 THR A O 1
ATOM 1968 N N . ASP A 1 285 ? 28.735 2.763 20.754 1.00 27.27 285 ASP A N 1
ATOM 1969 C CA . ASP A 1 285 ? 29.854 3.717 20.895 1.00 27.27 285 ASP A CA 1
ATOM 1970 C C . ASP A 1 285 ? 31.291 3.207 21.134 1.00 27.27 285 ASP A C 1
ATOM 1972 O O . ASP A 1 285 ? 31.676 2.855 22.249 1.00 27.27 285 ASP A O 1
ATOM 1976 N N . ALA A 1 286 ? 32.140 3.380 20.109 1.00 27.39 286 ALA A N 1
ATOM 1977 C CA . ALA A 1 286 ? 33.507 3.887 20.265 1.00 27.39 286 ALA A CA 1
ATOM 1978 C C . ALA A 1 286 ? 34.040 4.476 18.943 1.00 27.39 286 ALA A C 1
ATOM 1980 O O . ALA A 1 286 ? 34.114 3.791 17.926 1.00 27.39 286 ALA A O 1
ATOM 1981 N N . ASP A 1 287 ? 34.437 5.747 19.001 1.00 28.39 287 ASP A N 1
ATOM 1982 C CA . ASP A 1 287 ? 35.214 6.464 17.992 1.00 28.39 287 ASP A CA 1
ATOM 1983 C C . ASP A 1 287 ? 36.539 5.746 17.668 1.00 28.39 287 ASP A C 1
ATOM 1985 O O . ASP A 1 287 ? 37.386 5.563 18.548 1.00 28.39 287 ASP A O 1
ATOM 1989 N N . SER A 1 288 ? 36.777 5.448 16.390 1.00 28.02 288 SER A N 1
ATOM 1990 C CA . SER A 1 288 ? 38.128 5.383 15.827 1.00 28.02 288 SER A CA 1
ATOM 1991 C C . SER A 1 288 ? 38.081 5.543 14.308 1.00 28.02 288 SER A C 1
ATOM 1993 O O . SER A 1 288 ? 37.591 4.666 13.599 1.00 28.02 288 SER A O 1
ATOM 1995 N N . ASP A 1 289 ? 38.622 6.666 13.833 1.00 27.91 289 ASP A N 1
ATOM 1996 C CA . ASP A 1 289 ? 38.988 6.922 12.442 1.00 27.91 289 ASP A CA 1
ATOM 1997 C C . ASP A 1 289 ? 39.896 5.801 11.910 1.00 27.91 289 ASP A C 1
ATOM 1999 O O . ASP A 1 289 ? 41.099 5.766 12.178 1.00 27.91 289 ASP A O 1
ATOM 2003 N N . SER A 1 290 ? 39.333 4.899 11.114 1.00 26.72 290 SER A N 1
ATOM 2004 C CA . SER A 1 290 ? 40.092 4.142 10.125 1.00 26.72 290 SER A CA 1
ATOM 2005 C C . SER A 1 290 ? 39.192 3.859 8.933 1.00 26.72 290 SER A C 1
ATOM 2007 O O . SER A 1 290 ? 38.346 2.966 8.966 1.00 26.72 290 SER A O 1
ATOM 2009 N N . SER A 1 291 ? 39.395 4.651 7.883 1.00 30.17 291 SER A N 1
ATOM 2010 C CA . SER A 1 291 ? 38.986 4.374 6.511 1.00 30.17 291 SER A CA 1
ATOM 2011 C C . SER A 1 291 ? 39.378 2.944 6.133 1.00 30.17 291 SER A C 1
ATOM 2013 O O . SER A 1 291 ? 40.523 2.684 5.761 1.00 30.17 291 SER A O 1
ATOM 2015 N N . THR A 1 292 ? 38.428 2.026 6.252 1.00 23.31 292 THR A N 1
ATOM 2016 C CA . THR A 1 292 ? 38.496 0.702 5.641 1.00 23.31 292 THR A CA 1
ATOM 2017 C C . THR A 1 292 ? 37.321 0.666 4.688 1.00 23.31 292 THR A C 1
ATOM 2019 O O . THR A 1 292 ? 36.172 0.660 5.120 1.00 23.31 292 THR A O 1
ATOM 2022 N N . SER A 1 293 ? 37.614 0.784 3.396 1.00 26.91 293 SER A N 1
ATOM 2023 C CA . SER A 1 293 ? 36.631 0.639 2.333 1.00 26.91 293 SER A CA 1
ATOM 2024 C C . SER A 1 293 ? 36.049 -0.772 2.406 1.00 26.91 293 SER A C 1
ATOM 2026 O O . SER A 1 293 ? 36.722 -1.734 2.034 1.00 26.91 293 SER A O 1
ATOM 2028 N N . SER A 1 294 ? 34.822 -0.903 2.903 1.00 24.64 294 SER A N 1
ATOM 2029 C CA . SER A 1 294 ? 33.967 -2.025 2.535 1.00 24.64 294 SER A CA 1
ATOM 2030 C C . SER A 1 294 ? 33.719 -1.898 1.034 1.00 24.64 294 SER A C 1
ATOM 2032 O O . SER A 1 294 ? 33.226 -0.866 0.573 1.00 24.64 294 SER A O 1
ATOM 2034 N N . ALA A 1 295 ? 34.166 -2.889 0.269 1.00 29.77 295 ALA A N 1
ATOM 2035 C CA . ALA A 1 295 ? 33.978 -2.955 -1.170 1.00 29.77 295 ALA A CA 1
ATOM 2036 C C . ALA A 1 295 ? 32.497 -3.233 -1.467 1.00 29.77 295 ALA A C 1
ATOM 2038 O O . ALA A 1 295 ? 32.119 -4.367 -1.700 1.00 29.77 295 ALA A O 1
ATOM 2039 N N . GLY A 1 296 ? 31.657 -2.199 -1.398 1.00 31.72 296 GLY A N 1
ATOM 2040 C CA . GLY A 1 296 ? 30.317 -2.251 -1.973 1.00 31.72 296 GLY A CA 1
ATOM 2041 C C . GLY A 1 296 ? 30.420 -2.236 -3.496 1.00 31.72 296 GLY A C 1
ATOM 2042 O O . GLY A 1 296 ? 31.274 -1.534 -4.043 1.00 31.72 296 GLY A O 1
ATOM 2043 N N . VAL A 1 297 ? 29.563 -3.018 -4.153 1.00 39.97 297 VAL A N 1
ATOM 2044 C CA . VAL A 1 297 ? 29.378 -3.082 -5.610 1.00 39.97 297 VAL A CA 1
ATOM 2045 C C . VAL A 1 297 ? 29.380 -1.669 -6.210 1.00 39.97 297 VAL A C 1
ATOM 2047 O O . VAL A 1 297 ? 28.468 -0.875 -5.978 1.00 39.97 297 VAL A O 1
ATOM 2050 N N . GLN A 1 298 ? 30.440 -1.328 -6.945 1.00 45.28 298 GLN A N 1
ATOM 2051 C CA . GLN A 1 298 ? 30.576 -0.039 -7.623 1.00 45.28 298 GLN A CA 1
ATOM 2052 C C . GLN A 1 298 ? 29.840 -0.113 -8.964 1.00 45.28 298 GLN A C 1
ATOM 2054 O O . GLN A 1 298 ? 30.408 -0.551 -9.959 1.00 45.28 298 GLN A O 1
ATOM 2059 N N . GLY A 1 299 ? 28.574 0.315 -8.986 1.00 52.88 299 GLY A N 1
ATOM 2060 C CA . GLY A 1 299 ? 27.926 0.724 -10.238 1.00 52.88 299 GLY A CA 1
ATOM 2061 C C . GLY A 1 299 ? 28.688 1.886 -10.885 1.00 52.88 299 GLY A C 1
ATOM 2062 O O . GLY A 1 299 ? 29.447 2.585 -10.199 1.00 52.88 299 GLY A O 1
ATOM 2063 N N . ALA A 1 300 ? 28.510 2.090 -12.193 1.00 60.66 300 ALA A N 1
ATOM 2064 C CA . ALA A 1 300 ? 29.122 3.229 -12.873 1.00 60.66 300 ALA A CA 1
ATOM 2065 C C . ALA A 1 300 ? 28.634 4.552 -12.247 1.00 60.66 300 ALA A C 1
ATOM 2067 O O . ALA A 1 300 ? 27.536 4.629 -11.688 1.00 60.66 300 ALA A O 1
ATOM 2068 N N . ASP A 1 301 ? 29.467 5.598 -12.285 1.00 81.94 301 ASP A N 1
ATOM 2069 C CA . ASP A 1 301 ? 29.033 6.905 -11.792 1.00 81.94 301 ASP A CA 1
ATOM 2070 C C . ASP A 1 301 ? 27.900 7.476 -12.667 1.00 81.94 301 ASP A C 1
ATOM 2072 O O . ASP A 1 301 ? 27.728 7.118 -13.836 1.00 81.94 301 ASP A O 1
ATOM 2076 N N . ALA A 1 302 ? 27.068 8.337 -12.073 1.00 88.81 302 ALA A N 1
ATOM 2077 C CA . ALA A 1 302 ? 25.878 8.844 -12.750 1.00 88.81 302 ALA A CA 1
ATOM 2078 C C . ALA A 1 302 ? 26.215 9.659 -14.014 1.00 88.81 302 ALA A C 1
ATOM 2080 O O . ALA A 1 302 ? 25.458 9.628 -14.982 1.00 88.81 302 ALA A O 1
ATOM 2081 N N . GLU A 1 303 ? 27.358 10.349 -14.009 1.00 90.88 303 GLU A N 1
ATOM 2082 C CA . GLU A 1 303 ? 27.842 11.157 -15.132 1.00 90.88 303 GLU A CA 1
ATOM 2083 C C . GLU A 1 303 ? 28.241 10.278 -16.329 1.00 90.88 303 GLU A C 1
ATOM 2085 O O . GLU A 1 303 ? 27.874 10.584 -17.461 1.00 90.88 303 GLU A O 1
ATOM 2090 N N . SER A 1 304 ? 28.919 9.151 -16.090 1.00 91.06 304 SER A N 1
ATOM 2091 C CA . SER A 1 304 ? 29.287 8.169 -17.118 1.00 91.06 304 SER A CA 1
ATOM 2092 C C . SER A 1 304 ? 28.057 7.520 -17.747 1.00 91.06 304 SER A C 1
ATOM 2094 O O . SER A 1 304 ? 27.940 7.449 -18.971 1.00 91.06 304 SER A O 1
ATOM 2096 N N . ILE A 1 305 ? 27.092 7.098 -16.924 1.00 93.06 305 ILE A N 1
ATOM 2097 C CA . ILE A 1 305 ? 25.845 6.508 -17.427 1.00 93.06 305 ILE A CA 1
ATOM 2098 C C . ILE A 1 305 ? 25.068 7.533 -18.269 1.00 93.06 305 ILE A C 1
ATOM 2100 O O . ILE A 1 305 ? 24.575 7.184 -19.342 1.00 93.06 305 ILE A O 1
ATOM 2104 N N . ASP A 1 306 ? 24.972 8.792 -17.829 1.00 94.81 306 ASP A N 1
ATOM 2105 C CA . ASP A 1 306 ? 24.291 9.843 -18.593 1.00 94.81 306 ASP A CA 1
ATOM 2106 C C . ASP A 1 306 ? 24.997 10.160 -19.916 1.00 94.81 306 ASP A C 1
ATOM 2108 O O . ASP A 1 306 ? 24.338 10.231 -20.953 1.00 94.81 306 ASP A O 1
ATOM 2112 N N . ALA A 1 307 ? 26.329 10.281 -19.907 1.00 94.62 307 ALA A N 1
ATOM 2113 C CA . ALA A 1 307 ? 27.124 10.510 -21.113 1.00 94.62 307 ALA A CA 1
ATOM 2114 C C . ALA A 1 307 ? 26.910 9.394 -22.146 1.00 94.62 307 ALA A C 1
ATOM 2116 O O . ALA A 1 307 ? 26.689 9.665 -23.330 1.00 94.62 307 ALA A O 1
ATOM 2117 N N . ARG A 1 308 ? 26.886 8.144 -21.679 1.00 95.44 308 ARG A N 1
ATOM 2118 C CA . ARG A 1 308 ? 26.641 6.959 -22.502 1.00 95.44 308 ARG A CA 1
ATOM 2119 C C . ARG A 1 308 ? 25.227 6.927 -23.077 1.00 95.44 308 ARG A C 1
ATOM 2121 O O . ARG A 1 308 ? 25.059 6.654 -24.265 1.00 95.44 308 ARG A O 1
ATOM 2128 N N . VAL A 1 309 ? 24.212 7.256 -22.275 1.00 96.56 309 VAL A N 1
ATOM 2129 C CA . VAL A 1 309 ? 22.832 7.412 -22.763 1.00 96.56 309 VAL A CA 1
ATOM 2130 C C . VAL A 1 309 ? 22.757 8.531 -23.803 1.00 96.56 309 VAL A C 1
ATOM 2132 O O . VAL A 1 309 ? 22.177 8.330 -24.867 1.00 96.56 309 VAL A O 1
ATOM 2135 N N . GLY A 1 310 ? 23.382 9.680 -23.541 1.00 96.62 310 GLY A N 1
ATOM 2136 C CA . GLY A 1 310 ? 23.432 10.809 -24.467 1.00 96.62 310 GLY A CA 1
ATOM 2137 C C . GLY A 1 310 ? 24.074 10.453 -25.809 1.00 96.62 310 GLY A C 1
ATOM 2138 O O . GLY A 1 310 ? 23.547 10.836 -26.852 1.00 96.62 310 GLY A O 1
ATOM 2139 N N . ALA A 1 311 ? 25.162 9.676 -25.801 1.00 97.06 311 ALA A N 1
ATOM 2140 C CA . ALA A 1 311 ? 25.808 9.187 -27.018 1.00 97.06 311 ALA A CA 1
ATOM 2141 C C . ALA A 1 311 ? 24.882 8.271 -27.835 1.00 97.06 311 ALA A C 1
ATOM 2143 O O . ALA A 1 311 ? 24.763 8.445 -29.047 1.00 97.06 311 ALA A O 1
ATOM 2144 N N . ILE A 1 312 ? 24.188 7.334 -27.176 1.00 97.00 312 ILE A N 1
ATOM 2145 C CA . ILE A 1 312 ? 23.239 6.423 -27.836 1.00 97.00 312 ILE A CA 1
ATOM 2146 C C . ILE A 1 312 ? 22.061 7.200 -28.436 1.00 97.00 312 ILE A C 1
ATOM 2148 O O . ILE A 1 312 ? 21.725 6.982 -29.598 1.00 97.00 312 ILE A O 1
ATOM 2152 N N . LEU A 1 313 ? 21.454 8.121 -27.679 1.00 95.81 313 LEU A N 1
ATOM 2153 C CA . LEU A 1 313 ? 20.343 8.947 -28.166 1.00 95.81 313 LEU A CA 1
ATOM 2154 C C . LEU A 1 313 ? 20.760 9.787 -29.380 1.00 95.81 313 LEU A C 1
ATOM 2156 O O . LEU A 1 313 ? 20.062 9.785 -30.389 1.00 95.81 313 LEU A O 1
ATOM 2160 N N . ALA A 1 314 ? 21.932 10.428 -29.323 1.00 95.50 314 ALA A N 1
ATOM 2161 C CA . ALA A 1 314 ? 22.454 11.210 -30.440 1.00 95.50 314 ALA A CA 1
ATOM 2162 C C . ALA A 1 314 ? 22.679 10.354 -31.698 1.00 95.50 314 ALA A C 1
ATOM 2164 O O . ALA A 1 314 ? 22.331 10.781 -32.796 1.00 95.50 314 ALA A O 1
ATOM 2165 N N . ALA A 1 315 ? 23.213 9.136 -31.552 1.00 95.44 315 ALA A N 1
ATOM 2166 C CA . ALA A 1 315 ? 23.422 8.230 -32.680 1.00 95.44 315 ALA A CA 1
ATOM 2167 C C . ALA A 1 315 ? 22.100 7.767 -33.324 1.00 95.44 315 ALA A C 1
ATOM 2169 O O . ALA A 1 315 ? 22.020 7.663 -34.549 1.00 95.44 315 ALA A O 1
ATOM 2170 N N . LEU A 1 316 ? 21.060 7.513 -32.521 1.00 93.31 316 LEU A N 1
ATOM 2171 C CA . LEU A 1 316 ? 19.726 7.156 -33.020 1.00 93.31 316 LEU A CA 1
ATOM 2172 C C . LEU A 1 316 ? 19.047 8.338 -33.736 1.00 93.31 316 LEU A C 1
ATOM 2174 O O . LEU A 1 316 ? 18.489 8.158 -34.820 1.00 93.31 316 LEU A O 1
ATOM 2178 N N . ASP A 1 317 ? 19.161 9.550 -33.185 1.00 90.31 317 ASP A N 1
ATOM 2179 C CA . ASP A 1 317 ? 18.631 10.776 -33.797 1.00 90.31 317 ASP A CA 1
ATOM 2180 C C . ASP A 1 317 ? 19.325 11.095 -35.130 1.00 90.31 317 ASP A C 1
ATOM 2182 O O . ASP A 1 317 ? 18.672 11.423 -36.123 1.00 90.31 317 ASP A O 1
ATOM 2186 N N . GLU A 1 318 ? 20.655 10.970 -35.191 1.00 88.25 318 GLU A N 1
ATOM 2187 C CA . GLU A 1 318 ? 21.431 11.188 -36.419 1.00 88.25 318 GLU A CA 1
ATOM 2188 C C . GLU A 1 318 ? 21.035 10.218 -37.542 1.00 88.25 318 GLU A C 1
ATOM 2190 O O . GLU A 1 318 ? 21.031 10.595 -38.721 1.00 88.25 318 GLU A O 1
ATOM 2195 N N . ALA A 1 319 ? 20.657 8.990 -37.183 1.00 83.06 319 ALA A N 1
ATOM 2196 C CA . ALA A 1 319 ? 20.156 7.986 -38.114 1.00 83.06 319 ALA A CA 1
ATOM 2197 C C . ALA A 1 319 ? 18.714 8.253 -38.586 1.00 83.06 319 ALA A C 1
ATOM 2199 O O . ALA A 1 319 ? 18.294 7.682 -39.592 1.00 83.06 319 ALA A O 1
ATOM 2200 N N . ASN A 1 320 ? 17.980 9.170 -37.938 1.00 79.38 320 ASN A N 1
ATOM 2201 C CA . ASN A 1 320 ? 16.522 9.307 -38.053 1.00 79.38 320 ASN A CA 1
ATOM 2202 C C . ASN A 1 320 ? 15.815 7.964 -37.813 1.00 79.38 320 ASN A C 1
ATOM 2204 O O . ASN A 1 320 ? 14.897 7.598 -38.550 1.00 79.38 320 ASN A O 1
ATOM 2208 N N . SER A 1 321 ? 16.292 7.203 -36.829 1.00 78.94 321 SER A N 1
ATOM 2209 C CA . SER A 1 321 ? 15.671 5.938 -36.463 1.00 78.94 321 SER A CA 1
ATOM 2210 C C . SER A 1 321 ? 14.391 6.222 -35.685 1.00 78.94 321 SER A C 1
ATOM 2212 O O . SER A 1 321 ? 14.442 6.814 -34.610 1.00 78.94 321 SER A O 1
ATOM 2214 N N . ASP A 1 322 ? 13.252 5.740 -36.181 1.00 84.94 322 ASP A N 1
ATOM 2215 C CA . ASP A 1 322 ? 11.976 5.751 -35.454 1.00 84.94 322 ASP A CA 1
ATOM 2216 C C . ASP A 1 322 ? 12.006 4.673 -34.349 1.00 84.94 322 ASP A C 1
ATOM 2218 O O . ASP A 1 322 ? 11.222 3.729 -34.364 1.00 84.94 322 ASP A O 1
ATOM 2222 N N . ALA A 1 323 ? 12.971 4.738 -33.427 1.00 91.69 323 ALA A N 1
ATOM 2223 C CA . ALA A 1 323 ? 13.166 3.750 -32.371 1.00 91.69 323 ALA A CA 1
ATOM 2224 C C . ALA A 1 323 ? 12.429 4.148 -31.086 1.00 91.69 323 ALA A C 1
ATOM 2226 O O . ALA A 1 323 ? 12.491 5.289 -30.638 1.00 91.69 323 ALA A O 1
ATOM 2227 N N . THR A 1 324 ? 11.768 3.185 -30.441 1.00 94.31 324 THR A N 1
ATOM 2228 C CA . THR A 1 324 ? 11.226 3.374 -29.090 1.00 94.31 324 THR A CA 1
ATOM 2229 C C . THR A 1 324 ? 12.323 3.121 -28.062 1.00 94.31 324 THR A C 1
ATOM 2231 O O . THR A 1 324 ? 12.806 1.996 -27.946 1.00 94.31 324 THR A O 1
ATOM 2234 N N . VAL A 1 325 ? 12.686 4.134 -27.278 1.00 96.31 325 VAL A N 1
ATOM 2235 C CA . VAL A 1 325 ? 13.713 4.027 -26.232 1.00 96.31 325 VAL A CA 1
ATOM 2236 C C . VAL A 1 325 ? 13.068 3.789 -24.867 1.00 96.31 325 VAL A C 1
ATOM 2238 O O . VAL A 1 325 ? 12.192 4.539 -24.438 1.00 96.31 325 VAL A O 1
ATOM 2241 N N . VAL A 1 326 ? 13.521 2.759 -24.154 1.00 97.75 326 VAL A N 1
ATOM 2242 C CA . VAL A 1 326 ? 13.089 2.397 -22.798 1.00 97.75 326 VAL A CA 1
ATOM 2243 C C . VAL A 1 326 ? 14.296 2.469 -21.871 1.00 97.75 326 VAL A C 1
ATOM 2245 O O . VAL A 1 326 ? 15.107 1.551 -21.836 1.00 97.75 326 VAL A O 1
ATOM 2248 N N . PHE A 1 327 ? 14.413 3.538 -21.091 1.00 98.19 327 PHE A N 1
ATOM 2249 C CA . PHE A 1 327 ? 15.426 3.648 -20.044 1.00 98.19 327 PHE A CA 1
ATOM 2250 C C . PHE A 1 327 ? 14.864 3.161 -18.707 1.00 98.19 327 PHE A C 1
ATOM 2252 O O . PHE A 1 327 ? 13.892 3.727 -18.204 1.00 98.19 327 PHE A O 1
ATOM 2259 N N . ALA A 1 328 ? 15.482 2.141 -18.111 1.00 98.19 328 ALA A N 1
ATOM 2260 C CA . ALA A 1 328 ? 15.040 1.543 -16.857 1.00 98.19 328 ALA A CA 1
ATOM 2261 C C . ALA A 1 328 ? 16.198 1.375 -15.862 1.00 98.19 328 ALA A C 1
ATOM 2263 O O . ALA A 1 328 ? 17.158 0.649 -16.109 1.00 98.19 328 ALA A O 1
ATOM 2264 N N . SER A 1 329 ? 16.065 1.981 -14.683 1.00 96.50 329 SER A N 1
ATOM 2265 C CA . SER A 1 329 ? 16.950 1.708 -13.549 1.00 96.50 329 SER A CA 1
ATOM 2266 C C . SER A 1 329 ? 16.419 0.498 -12.768 1.00 96.50 329 SER A C 1
ATOM 2268 O O . SER A 1 329 ? 15.495 0.607 -11.964 1.00 96.50 329 SER A O 1
ATOM 2270 N N . LEU A 1 330 ? 16.939 -0.686 -13.089 1.00 95.12 330 LEU A N 1
ATOM 2271 C CA . LEU A 1 330 ? 16.387 -2.004 -12.765 1.00 95.12 330 LEU A CA 1
ATOM 2272 C C . LEU A 1 330 ? 16.765 -2.537 -11.379 1.00 95.12 330 LEU A C 1
ATOM 2274 O O . LEU A 1 330 ? 16.155 -3.508 -10.932 1.00 95.12 330 LEU A O 1
ATOM 2278 N N . TYR A 1 331 ? 17.743 -1.943 -10.696 1.00 91.88 331 TYR A N 1
ATOM 2279 C CA . TYR A 1 331 ? 18.259 -2.466 -9.429 1.00 91.88 331 TYR A CA 1
ATOM 2280 C C . TYR A 1 331 ? 18.813 -1.375 -8.500 1.00 91.88 331 TYR A C 1
ATOM 2282 O O . TYR A 1 331 ? 18.936 -0.202 -8.868 1.00 91.88 331 TYR A O 1
ATOM 2290 N N . ASP A 1 332 ? 19.099 -1.757 -7.254 1.00 88.62 332 ASP A N 1
ATOM 2291 C CA . ASP A 1 332 ? 19.637 -0.873 -6.223 1.00 88.62 332 ASP A CA 1
ATOM 2292 C C . ASP A 1 332 ? 21.181 -0.892 -6.258 1.00 88.62 332 ASP A C 1
ATOM 2294 O O . ASP A 1 332 ? 21.787 -1.958 -6.306 1.00 88.62 332 ASP A O 1
ATOM 2298 N N . THR A 1 333 ? 21.829 0.277 -6.204 1.00 77.31 333 THR A N 1
ATOM 2299 C CA . THR A 1 333 ? 23.301 0.413 -6.054 1.00 77.31 333 THR A CA 1
ATOM 2300 C C . THR A 1 333 ? 23.715 0.960 -4.686 1.00 77.31 333 THR A C 1
ATOM 2302 O O . THR A 1 333 ? 24.894 1.025 -4.357 1.00 77.31 333 THR A O 1
ATOM 2305 N N . ALA A 1 334 ? 22.742 1.377 -3.877 1.00 63.03 334 ALA A N 1
ATOM 2306 C CA . ALA A 1 334 ? 22.948 1.811 -2.503 1.00 63.03 334 ALA A CA 1
ATOM 2307 C C . ALA A 1 334 ? 22.580 0.677 -1.540 1.00 63.03 334 ALA A C 1
ATOM 2309 O O . ALA A 1 334 ? 21.730 -0.145 -1.869 1.00 63.03 334 ALA A O 1
ATOM 2310 N N . ASP A 1 335 ? 23.074 0.719 -0.300 1.00 69.56 335 ASP A N 1
ATOM 2311 C CA . ASP A 1 335 ? 22.757 -0.252 0.771 1.00 69.56 335 ASP A CA 1
ATOM 2312 C C . ASP A 1 335 ? 21.280 -0.228 1.239 1.00 69.56 335 ASP A C 1
ATOM 2314 O O . ASP A 1 335 ? 20.931 -0.649 2.346 1.00 69.56 335 ASP A O 1
ATOM 2318 N N . ARG A 1 336 ? 20.375 0.352 0.445 1.00 74.00 336 ARG A N 1
ATOM 2319 C CA . ARG A 1 336 ? 18.961 0.528 0.767 1.00 74.00 336 ARG A CA 1
ATOM 2320 C C . ARG A 1 336 ? 18.091 0.405 -0.479 1.00 74.00 336 ARG A C 1
ATOM 2322 O O . ARG A 1 336 ? 18.362 1.018 -1.504 1.00 74.00 336 ARG A O 1
ATOM 2329 N N . SER A 1 337 ? 16.962 -0.277 -0.316 1.00 83.88 337 SER A N 1
ATOM 2330 C CA . SER A 1 337 ? 15.916 -0.337 -1.336 1.00 83.88 337 SER A CA 1
ATOM 2331 C C . SER A 1 337 ? 15.225 1.015 -1.510 1.00 83.88 337 SER A C 1
ATOM 2333 O O . SER A 1 337 ? 14.738 1.615 -0.539 1.00 83.88 337 SER A O 1
ATOM 2335 N N . GLN A 1 338 ? 15.150 1.483 -2.754 1.00 89.38 338 GLN A N 1
ATOM 2336 C CA . GLN A 1 338 ? 14.498 2.741 -3.111 1.00 89.38 338 GLN A CA 1
ATOM 2337 C C . GLN A 1 338 ? 13.726 2.635 -4.434 1.00 89.38 338 GLN A C 1
ATOM 2339 O O . GLN A 1 338 ? 13.834 1.657 -5.166 1.00 89.38 338 GLN A O 1
ATOM 2344 N N . LEU A 1 339 ? 12.863 3.619 -4.701 1.00 93.94 339 LEU A N 1
ATOM 2345 C CA . LEU A 1 339 ? 12.210 3.720 -6.007 1.00 93.94 339 LEU A CA 1
ATOM 2346 C C . LEU A 1 339 ? 13.215 4.256 -7.022 1.00 93.94 339 LEU A C 1
ATOM 2348 O O . LEU A 1 339 ? 13.935 5.211 -6.730 1.00 93.94 339 LEU A O 1
ATOM 2352 N N . GLN A 1 340 ? 13.225 3.637 -8.193 1.00 95.25 340 GLN A N 1
ATOM 2353 C CA . GLN A 1 340 ? 14.115 3.951 -9.300 1.00 95.25 340 GLN A CA 1
ATOM 2354 C C . GLN A 1 340 ? 13.358 4.724 -10.393 1.00 95.25 340 GLN A C 1
ATOM 2356 O O . GLN A 1 340 ? 12.144 4.924 -10.285 1.00 95.25 340 GLN A O 1
ATOM 2361 N N . SER A 1 341 ? 14.048 5.194 -11.429 1.00 96.56 341 SER A N 1
ATOM 2362 C CA . SER A 1 341 ? 13.416 5.880 -12.565 1.00 96.56 341 SER A CA 1
ATOM 2363 C C . SER A 1 341 ? 13.138 4.932 -13.741 1.00 96.56 341 SER A C 1
ATOM 2365 O O . SER A 1 341 ? 13.887 3.989 -14.002 1.00 96.56 341 SER A O 1
ATOM 2367 N N . LEU A 1 342 ? 12.024 5.184 -14.432 1.00 98.12 342 LEU A N 1
ATOM 2368 C CA . LEU A 1 342 ? 11.689 4.633 -15.746 1.00 98.12 342 LEU A CA 1
ATOM 2369 C C . LEU A 1 342 ? 11.317 5.796 -16.665 1.00 98.12 342 LEU A C 1
ATOM 2371 O O . LEU A 1 342 ? 10.482 6.629 -16.292 1.00 98.12 342 LEU A O 1
ATOM 2375 N N . ILE A 1 343 ? 11.889 5.799 -17.866 1.00 97.12 343 ILE A N 1
ATOM 2376 C CA . ILE A 1 343 ? 11.556 6.727 -18.943 1.00 97.12 343 ILE A CA 1
ATOM 2377 C C . ILE A 1 343 ? 11.290 5.916 -20.214 1.00 97.12 343 ILE A C 1
ATOM 2379 O O . ILE A 1 343 ? 12.060 5.019 -20.549 1.00 97.12 343 ILE A O 1
ATOM 2383 N N . ILE A 1 344 ? 10.198 6.214 -20.914 1.00 95.38 344 ILE A N 1
ATOM 2384 C CA . ILE A 1 344 ? 9.883 5.616 -22.214 1.00 95.38 344 ILE A CA 1
ATOM 2385 C C . ILE A 1 344 ? 9.666 6.749 -23.212 1.00 95.38 344 ILE A C 1
ATOM 2387 O O . ILE A 1 344 ? 8.770 7.568 -23.007 1.00 95.38 344 ILE A O 1
ATOM 2391 N N . SER A 1 345 ? 10.460 6.761 -24.281 1.00 92.81 345 SER A N 1
ATOM 2392 C CA . SER A 1 345 ? 10.318 7.635 -25.447 1.00 92.81 345 SER A CA 1
ATOM 2393 C C . SER A 1 345 ? 9.834 6.800 -26.638 1.00 92.81 345 SER A C 1
ATOM 2395 O O . SER A 1 345 ? 10.633 6.081 -27.240 1.00 92.81 345 SER A O 1
ATOM 2397 N N . PRO A 1 346 ? 8.521 6.767 -26.929 1.00 86.44 346 PRO A N 1
ATOM 2398 C CA . PRO A 1 346 ? 7.985 5.982 -28.038 1.00 86.44 346 PRO A CA 1
ATOM 2399 C C . PRO A 1 346 ? 8.267 6.624 -29.396 1.00 86.44 346 PRO A C 1
ATOM 2401 O O . PRO A 1 346 ? 8.187 7.840 -29.531 1.00 86.44 346 PRO A O 1
ATOM 2404 N N . ALA A 1 347 ? 8.491 5.790 -30.411 1.00 81.94 347 ALA A N 1
ATOM 2405 C CA . ALA A 1 347 ? 8.780 6.225 -31.780 1.00 81.94 347 ALA A CA 1
ATOM 2406 C C . ALA A 1 347 ? 7.666 7.076 -32.417 1.00 81.94 347 ALA A C 1
ATOM 2408 O O . ALA A 1 347 ? 7.938 8.076 -33.070 1.00 81.94 347 ALA A O 1
ATOM 2409 N N . ASP A 1 348 ? 6.401 6.720 -32.174 1.00 72.31 348 ASP A N 1
ATOM 2410 C CA . ASP A 1 348 ? 5.235 7.458 -32.688 1.00 72.31 348 ASP A CA 1
ATOM 2411 C C . ASP A 1 348 ? 4.949 8.770 -31.914 1.00 72.31 348 ASP A C 1
ATOM 2413 O O . ASP A 1 348 ? 3.855 9.323 -32.038 1.00 72.31 348 ASP A O 1
ATOM 2417 N N . ASP A 1 349 ? 5.899 9.213 -31.075 1.00 67.19 349 ASP A N 1
ATOM 2418 C CA . ASP A 1 349 ? 5.873 10.358 -30.154 1.00 67.19 349 ASP A CA 1
ATOM 2419 C C . ASP A 1 349 ? 4.470 10.719 -29.629 1.00 67.19 349 ASP A C 1
ATOM 2421 O O . ASP A 1 349 ? 3.809 11.642 -30.123 1.00 67.19 349 ASP A O 1
ATOM 2425 N N . PRO A 1 350 ? 3.973 10.027 -28.588 1.00 61.38 350 PRO A N 1
ATOM 2426 C CA . PRO A 1 350 ? 2.764 10.469 -27.919 1.00 61.38 350 PRO A CA 1
ATOM 2427 C C . PRO A 1 350 ? 2.955 11.847 -27.263 1.00 61.38 350 PRO A C 1
ATOM 2429 O O . PRO A 1 350 ? 1.960 12.531 -27.043 1.00 61.38 350 PRO A O 1
ATOM 2432 N N . GLY A 1 351 ? 4.185 12.266 -26.953 1.00 74.31 351 GLY A N 1
ATOM 2433 C CA . GLY A 1 351 ? 4.524 13.411 -26.117 1.00 74.31 351 GLY A CA 1
ATOM 2434 C C . GLY A 1 351 ? 4.819 13.033 -24.659 1.00 74.31 351 GLY A C 1
ATOM 2435 O O . GLY A 1 351 ? 4.873 11.864 -24.266 1.00 74.31 351 GLY A O 1
ATOM 2436 N N . ALA A 1 352 ? 4.960 14.055 -23.817 1.00 84.50 352 ALA A N 1
ATOM 2437 C CA . ALA A 1 352 ? 5.383 13.907 -22.430 1.00 84.50 352 ALA A CA 1
ATOM 2438 C C . ALA A 1 352 ? 4.226 13.542 -21.477 1.00 84.50 352 ALA A C 1
ATOM 2440 O O . ALA A 1 352 ? 3.149 14.133 -21.533 1.00 84.50 352 ALA A O 1
ATOM 2441 N N . GLY A 1 353 ? 4.433 12.615 -20.534 1.00 89.75 353 GLY A N 1
ATOM 2442 C CA . GLY A 1 353 ? 3.333 12.144 -19.679 1.00 89.75 353 GLY A CA 1
ATOM 2443 C C . GLY A 1 353 ? 3.727 11.193 -18.550 1.00 89.75 353 GLY A C 1
ATOM 2444 O O . GLY A 1 353 ? 4.892 10.850 -18.372 1.00 89.75 353 GLY A O 1
ATOM 2445 N N . LEU A 1 354 ? 2.745 10.784 -17.741 1.00 92.69 354 LEU A N 1
ATOM 2446 C CA . LEU A 1 354 ? 2.934 9.754 -16.713 1.00 92.69 354 LEU A CA 1
ATOM 2447 C C . LEU A 1 354 ? 2.583 8.372 -17.262 1.00 92.69 354 LEU A C 1
ATOM 2449 O O . LEU A 1 354 ? 1.550 8.203 -17.914 1.00 92.69 354 LEU A O 1
ATOM 2453 N N . ILE A 1 355 ? 3.409 7.385 -16.924 1.00 94.50 355 ILE A N 1
ATOM 2454 C CA . ILE A 1 355 ? 3.129 5.975 -17.208 1.00 94.50 355 ILE A CA 1
ATOM 2455 C C . ILE A 1 355 ? 2.252 5.407 -16.088 1.00 94.50 355 ILE A C 1
ATOM 2457 O O . ILE A 1 355 ? 2.539 5.592 -14.904 1.00 94.50 355 ILE A O 1
ATOM 2461 N N . SER A 1 356 ? 1.203 4.683 -16.451 1.00 92.69 356 SER A N 1
ATOM 2462 C CA . SER A 1 356 ? 0.299 3.974 -15.546 1.00 92.69 356 SER A CA 1
ATOM 2463 C C . SER A 1 356 ? 0.482 2.464 -15.701 1.00 92.69 356 SER A C 1
ATOM 2465 O O . SER A 1 356 ? 0.671 1.958 -16.805 1.00 92.69 356 SER A O 1
ATOM 2467 N N . SER A 1 357 ? 0.362 1.713 -14.605 1.00 92.06 357 SER A N 1
ATOM 2468 C CA . SER A 1 357 ? 0.413 0.245 -14.648 1.00 92.06 357 SER A CA 1
ATOM 2469 C C . SER A 1 357 ? -0.911 -0.382 -14.189 1.00 92.06 357 SER A C 1
ATOM 2471 O O . SER A 1 357 ? -1.424 -0.033 -13.117 1.00 92.06 357 SER A O 1
ATOM 2473 N N . PRO A 1 358 ? -1.482 -1.348 -14.939 1.00 88.81 358 PRO A N 1
ATOM 2474 C CA . PRO A 1 358 ? -2.624 -2.137 -14.474 1.00 88.81 358 PRO A CA 1
ATOM 2475 C C . PRO A 1 358 ? -2.329 -2.944 -13.199 1.00 88.81 358 PRO A C 1
ATOM 2477 O O . PRO A 1 358 ? -3.254 -3.215 -12.424 1.00 88.81 358 PRO A O 1
ATOM 2480 N N . SER A 1 359 ? -1.063 -3.321 -12.970 1.00 87.00 359 SER A N 1
ATOM 2481 C CA . SER A 1 359 ? -0.648 -4.132 -11.820 1.00 87.00 359 SER A CA 1
ATOM 2482 C C . SER A 1 359 ? -0.582 -3.302 -10.531 1.00 87.00 359 SER A C 1
ATOM 2484 O O . SER A 1 359 ? -1.008 -3.769 -9.468 1.00 87.00 359 SER A O 1
ATOM 2486 N N . THR A 1 360 ? -0.142 -2.041 -10.618 1.00 89.88 360 THR A N 1
ATOM 2487 C CA . THR A 1 360 ? -0.096 -1.104 -9.480 1.00 89.88 360 THR A CA 1
ATOM 2488 C C . THR A 1 360 ? -1.388 -0.305 -9.310 1.00 89.88 360 THR A C 1
ATOM 2490 O O . THR A 1 360 ? -1.689 0.127 -8.196 1.00 89.88 360 THR A O 1
ATOM 2493 N N . ARG A 1 361 ? -2.167 -0.130 -10.389 1.00 88.00 361 ARG A N 1
ATOM 2494 C CA . ARG A 1 361 ? -3.342 0.759 -10.485 1.00 88.00 361 ARG A CA 1
ATOM 2495 C C . ARG A 1 361 ? -3.042 2.205 -10.088 1.00 88.00 361 ARG A C 1
ATOM 2497 O O . ARG A 1 361 ? -3.911 2.891 -9.548 1.00 88.00 361 ARG A O 1
ATOM 2504 N N . ALA A 1 362 ? -1.815 2.647 -10.336 1.00 87.75 362 ALA A N 1
ATOM 2505 C CA . ALA A 1 362 ? -1.347 3.980 -10.007 1.00 87.75 362 ALA A CA 1
ATOM 2506 C C . ALA A 1 362 ? -0.660 4.625 -11.215 1.00 87.75 362 ALA A C 1
ATOM 2508 O O . ALA A 1 362 ? 0.057 3.961 -11.965 1.00 87.75 362 ALA A O 1
ATOM 2509 N N . ASP A 1 363 ? -0.874 5.930 -11.364 1.00 90.62 363 ASP A N 1
ATOM 2510 C CA . ASP A 1 363 ? -0.142 6.763 -12.315 1.00 90.62 363 ASP A CA 1
ATOM 2511 C C . ASP A 1 363 ? 1.238 7.090 -11.731 1.00 90.62 363 ASP A C 1
ATOM 2513 O O . ASP A 1 363 ? 1.363 7.406 -10.543 1.00 90.62 363 ASP A O 1
ATOM 2517 N N . GLY A 1 364 ? 2.279 7.012 -12.556 1.00 93.38 364 GLY A N 1
ATOM 2518 C CA . GLY A 1 364 ? 3.655 7.302 -12.163 1.00 93.38 364 GLY A CA 1
ATOM 2519 C C . GLY A 1 364 ? 4.285 6.263 -11.231 1.00 93.38 364 GLY A C 1
ATOM 2520 O O . GLY A 1 364 ? 5.289 6.575 -10.591 1.00 93.38 364 GLY A O 1
ATOM 2521 N N . LEU A 1 365 ? 3.716 5.056 -11.119 1.00 94.75 365 LEU A N 1
ATOM 2522 C CA . LEU A 1 365 ? 4.271 3.956 -10.325 1.00 94.75 365 LEU A CA 1
ATOM 2523 C C . LEU A 1 365 ? 4.104 2.623 -11.056 1.00 94.75 365 LEU A C 1
ATOM 2525 O O . LEU A 1 365 ? 2.986 2.150 -11.256 1.00 94.75 365 LEU A O 1
ATOM 2529 N N . VAL A 1 366 ? 5.221 1.993 -11.389 1.00 96.25 366 VAL A N 1
ATOM 2530 C CA . VAL A 1 366 ? 5.296 0.756 -12.176 1.00 96.25 366 VAL A CA 1
ATOM 2531 C C . VAL A 1 366 ? 6.238 -0.244 -11.504 1.00 96.25 366 VAL A C 1
ATOM 2533 O O . VAL A 1 366 ? 6.955 0.110 -10.566 1.00 96.25 366 VAL A O 1
ATOM 2536 N N . GLN A 1 367 ? 6.247 -1.497 -11.950 1.00 94.88 367 GLN A N 1
ATOM 2537 C CA . GLN A 1 367 ? 7.158 -2.527 -11.437 1.00 94.88 367 GLN A CA 1
ATOM 2538 C C . GLN A 1 367 ? 7.970 -3.149 -12.571 1.00 94.88 367 GLN A C 1
ATOM 2540 O O . GLN A 1 367 ? 7.496 -3.199 -13.700 1.00 94.88 367 GLN A O 1
ATOM 2545 N N . VAL A 1 368 ? 9.144 -3.705 -12.262 1.00 95.62 368 VAL A N 1
ATOM 2546 C CA . VAL A 1 368 ? 9.962 -4.442 -13.248 1.00 95.62 368 VAL A CA 1
ATOM 2547 C C . VAL A 1 368 ? 9.172 -5.550 -13.975 1.00 95.62 368 VAL A C 1
ATOM 2549 O O . VAL A 1 368 ? 9.251 -5.601 -15.200 1.00 95.62 368 VAL A O 1
ATOM 2552 N N . PRO A 1 369 ? 8.322 -6.361 -13.306 1.00 93.50 369 PRO A N 1
ATOM 2553 C CA . PRO A 1 369 ? 7.441 -7.321 -13.981 1.00 93.50 369 PRO A CA 1
ATOM 2554 C C . PRO A 1 369 ? 6.522 -6.751 -15.072 1.00 93.50 369 PRO A C 1
ATOM 2556 O O . PRO A 1 369 ? 6.071 -7.507 -15.926 1.00 93.50 369 PRO A O 1
ATOM 2559 N N . ASP A 1 370 ? 6.216 -5.448 -15.052 1.00 95.75 370 ASP A N 1
ATOM 2560 C CA . ASP A 1 370 ? 5.399 -4.799 -16.087 1.00 95.75 370 ASP A CA 1
ATOM 2561 C C . ASP A 1 370 ? 6.194 -4.556 -17.388 1.00 95.75 370 ASP A C 1
ATOM 2563 O O . ASP A 1 370 ? 5.601 -4.344 -18.447 1.00 95.75 370 ASP A O 1
ATOM 2567 N N . LEU A 1 371 ? 7.532 -4.598 -17.343 1.00 97.19 371 LEU A N 1
ATOM 2568 C CA . LEU A 1 371 ? 8.388 -4.309 -18.497 1.00 97.19 371 LEU A CA 1
ATOM 2569 C C . LEU A 1 371 ? 8.352 -5.425 -19.543 1.00 97.19 371 LEU A C 1
ATOM 2571 O O . LEU A 1 371 ? 8.224 -5.116 -20.721 1.00 97.19 371 LEU A O 1
ATOM 2575 N N . LEU A 1 372 ? 8.378 -6.701 -19.138 1.00 96.81 372 LEU A N 1
ATOM 2576 C CA . LEU A 1 372 ? 8.308 -7.838 -20.070 1.00 96.81 372 LEU A CA 1
ATOM 2577 C C . LEU A 1 372 ? 7.067 -7.777 -20.984 1.00 96.81 372 LEU A C 1
ATOM 2579 O O . LEU A 1 372 ? 7.244 -7.716 -22.202 1.00 96.81 372 LEU A O 1
ATOM 2583 N N . PRO A 1 373 ? 5.817 -7.750 -20.467 1.00 95.50 373 PRO A N 1
ATOM 2584 C CA . PRO A 1 373 ? 4.636 -7.695 -21.332 1.00 95.50 373 PRO A CA 1
ATOM 2585 C C . PRO A 1 373 ? 4.587 -6.407 -22.168 1.00 95.50 373 PRO A C 1
ATOM 2587 O O . PRO A 1 373 ? 4.042 -6.400 -23.271 1.00 95.50 373 PRO A O 1
ATOM 2590 N N . THR A 1 374 ? 5.188 -5.318 -21.678 1.00 95.94 374 THR A N 1
ATOM 2591 C CA . THR A 1 374 ? 5.305 -4.063 -22.431 1.00 95.94 374 THR A CA 1
ATOM 2592 C C . THR A 1 374 ? 6.258 -4.196 -23.611 1.00 95.94 374 THR A C 1
ATOM 2594 O O . THR A 1 374 ? 5.878 -3.844 -24.722 1.00 95.94 374 THR A O 1
ATOM 2597 N N . ILE A 1 375 ? 7.452 -4.753 -23.403 1.00 96.50 375 ILE A N 1
ATOM 2598 C CA . ILE A 1 375 ? 8.443 -4.973 -24.462 1.00 96.50 375 ILE A CA 1
ATOM 2599 C C . ILE A 1 375 ? 7.879 -5.910 -25.526 1.00 96.50 375 ILE A C 1
ATOM 2601 O O . ILE A 1 375 ? 7.946 -5.566 -26.699 1.00 96.50 375 ILE A O 1
ATOM 2605 N N . LEU A 1 376 ? 7.246 -7.025 -25.139 1.00 96.06 376 LEU A N 1
ATOM 2606 C CA . LEU A 1 376 ? 6.609 -7.933 -26.102 1.00 96.06 376 LEU A CA 1
ATOM 2607 C C . LEU A 1 376 ? 5.511 -7.231 -26.911 1.00 96.06 376 LEU A C 1
ATOM 2609 O O . LEU A 1 376 ? 5.434 -7.394 -28.124 1.00 96.06 376 LEU A O 1
ATOM 2613 N N . THR A 1 377 ? 4.699 -6.384 -26.269 1.00 93.44 377 THR A N 1
ATOM 2614 C CA . THR A 1 377 ? 3.672 -5.603 -26.977 1.00 93.44 377 THR A CA 1
ATOM 2615 C C . THR A 1 377 ? 4.294 -4.623 -27.980 1.00 93.44 377 THR A C 1
ATOM 2617 O O . THR A 1 377 ? 3.777 -4.482 -29.089 1.00 93.44 377 THR A O 1
ATOM 2620 N N . LEU A 1 378 ? 5.393 -3.955 -27.607 1.00 92.38 378 LEU A N 1
ATOM 2621 C CA . LEU A 1 378 ? 6.100 -3.000 -28.467 1.00 92.38 378 LEU A CA 1
ATOM 2622 C C . LEU A 1 378 ? 6.784 -3.694 -29.655 1.00 92.38 378 LEU A C 1
ATOM 2624 O O . LEU A 1 378 ? 6.682 -3.209 -30.778 1.00 92.38 378 LEU A O 1
ATOM 2628 N N . THR A 1 379 ? 7.410 -4.853 -29.435 1.00 93.75 379 THR A N 1
ATOM 2629 C CA . THR A 1 379 ? 8.048 -5.647 -30.501 1.00 93.75 379 THR A CA 1
ATOM 2630 C C . THR A 1 379 ? 7.045 -6.444 -31.329 1.00 93.75 379 THR A C 1
ATOM 2632 O O . THR A 1 379 ? 7.369 -6.929 -32.412 1.00 93.75 379 THR A O 1
ATOM 2635 N N . GLY A 1 380 ? 5.804 -6.566 -30.854 1.00 90.56 380 GLY A N 1
ATOM 2636 C CA . GLY A 1 380 ? 4.746 -7.278 -31.548 1.00 90.56 380 GLY A CA 1
ATOM 2637 C C . GLY A 1 380 ? 4.646 -8.769 -31.265 1.00 90.56 380 GLY A C 1
ATOM 2638 O O . GLY A 1 380 ? 3.878 -9.442 -31.951 1.00 90.56 380 GLY A O 1
ATOM 2639 N N . ALA A 1 381 ? 5.407 -9.261 -30.293 1.00 92.44 381 ALA A N 1
ATOM 2640 C CA . ALA A 1 381 ? 5.353 -10.631 -29.822 1.00 92.44 381 ALA A CA 1
ATOM 2641 C C . ALA A 1 381 ? 4.137 -10.864 -28.908 1.00 92.44 381 ALA A C 1
ATOM 2643 O O . ALA A 1 381 ? 3.669 -9.967 -28.198 1.00 92.44 381 ALA A O 1
ATOM 2644 N N . ASP A 1 382 ? 3.632 -12.096 -28.902 1.00 90.25 382 ASP A N 1
ATOM 2645 C CA . ASP A 1 382 ? 2.526 -12.476 -28.030 1.00 90.25 382 ASP A CA 1
ATOM 2646 C C . ASP A 1 382 ? 2.981 -12.511 -26.566 1.00 90.25 382 ASP A C 1
ATOM 2648 O O . ASP A 1 382 ? 4.044 -13.025 -26.226 1.00 90.25 382 ASP A O 1
ATOM 2652 N N . THR A 1 383 ? 2.159 -11.963 -25.669 1.00 87.69 383 THR A N 1
ATOM 2653 C CA . THR A 1 383 ? 2.459 -11.959 -24.233 1.00 87.69 383 THR A CA 1
ATOM 2654 C C . THR A 1 383 ? 2.006 -13.271 -23.586 1.00 87.69 383 THR A C 1
ATOM 2656 O O . THR A 1 383 ? 0.811 -13.586 -23.641 1.00 87.69 383 THR A O 1
ATOM 2659 N N . PRO A 1 384 ? 2.901 -14.012 -22.902 1.00 86.12 384 PRO A N 1
ATOM 2660 C CA . PRO A 1 384 ? 2.530 -15.221 -22.180 1.00 86.12 384 PRO A CA 1
ATOM 2661 C C . PRO A 1 384 ? 1.438 -14.971 -21.135 1.00 86.12 384 PRO A C 1
ATOM 2663 O O . PRO A 1 384 ? 1.463 -14.001 -20.372 1.00 86.12 384 PRO A O 1
ATOM 2666 N N . SER A 1 385 ? 0.463 -15.879 -21.069 1.00 81.06 385 SER A N 1
ATOM 2667 C CA . SER A 1 385 ? -0.606 -15.793 -20.071 1.00 81.06 385 SER A CA 1
ATOM 2668 C C . SER A 1 385 ? -0.081 -16.048 -18.650 1.00 81.06 385 SER A C 1
ATOM 2670 O O . SER A 1 385 ? 0.840 -16.831 -18.432 1.00 81.06 385 SER A O 1
ATOM 2672 N N . GLY A 1 386 ? -0.705 -15.422 -17.650 1.00 75.06 386 GLY A N 1
ATOM 2673 C CA . GLY A 1 386 ? -0.429 -15.714 -16.238 1.00 75.06 386 GLY A CA 1
ATOM 2674 C C . GLY A 1 386 ? 0.715 -14.925 -15.599 1.00 75.06 386 GLY A C 1
ATOM 2675 O O . GLY A 1 386 ? 0.914 -15.083 -14.389 1.00 75.06 386 GLY A O 1
ATOM 2676 N N . LEU A 1 387 ? 1.386 -14.046 -16.352 1.00 83.44 387 LEU A N 1
ATOM 2677 C CA . LEU A 1 387 ? 2.354 -13.092 -15.812 1.00 83.44 387 LEU A CA 1
ATOM 2678 C C . LEU A 1 387 ? 1.718 -12.195 -14.728 1.00 83.44 387 LEU A C 1
ATOM 2680 O O . LEU A 1 387 ? 0.542 -11.828 -14.828 1.00 83.44 387 LEU A O 1
ATOM 2684 N N . PRO A 1 388 ? 2.462 -11.857 -13.659 1.00 81.38 388 PRO A N 1
ATOM 2685 C CA . PRO A 1 388 ? 1.974 -10.973 -12.602 1.00 81.38 388 PRO A CA 1
ATOM 2686 C C . PRO A 1 388 ? 1.951 -9.493 -13.015 1.00 81.38 388 PRO A C 1
ATOM 2688 O O . PRO A 1 388 ? 1.136 -8.737 -12.478 1.00 81.38 388 PRO A O 1
ATOM 2691 N N . GLY A 1 389 ? 2.846 -9.082 -13.920 1.00 84.88 389 GLY A N 1
ATOM 2692 C CA . GLY A 1 389 ? 2.884 -7.735 -14.486 1.00 84.88 389 GLY A CA 1
ATOM 2693 C C . GLY A 1 389 ? 1.867 -7.541 -15.609 1.00 84.88 389 GLY A C 1
ATOM 2694 O O . GLY A 1 389 ? 1.372 -8.504 -16.194 1.00 84.88 389 GLY A O 1
ATOM 2695 N N . GLY A 1 390 ? 1.537 -6.285 -15.898 1.00 88.00 390 GLY A N 1
ATOM 2696 C CA . GLY A 1 390 ? 0.657 -5.918 -17.008 1.00 88.00 390 GLY A CA 1
ATOM 2697 C C . GLY A 1 390 ? 1.334 -4.949 -17.967 1.00 88.00 390 GLY A C 1
ATOM 2698 O O . GLY A 1 390 ? 2.179 -4.167 -17.54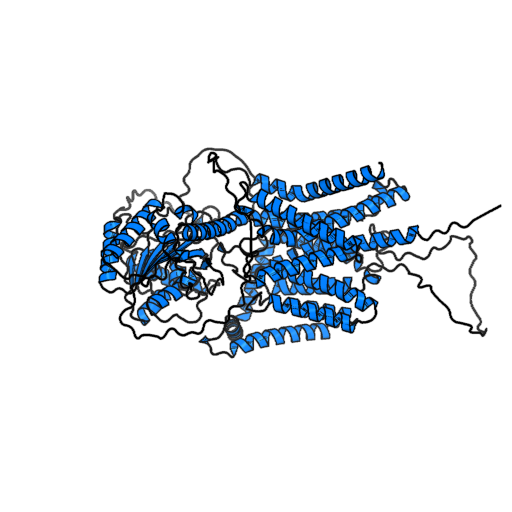3 1.00 88.00 390 GLY A O 1
ATOM 2699 N N . THR A 1 391 ? 0.929 -4.972 -19.239 1.00 93.38 391 THR A N 1
ATOM 2700 C CA . THR A 1 391 ? 1.376 -3.995 -20.241 1.00 93.38 391 THR A CA 1
ATOM 2701 C C . THR A 1 391 ? 1.127 -2.577 -19.734 1.00 93.38 391 THR A C 1
ATOM 2703 O O . THR A 1 391 ? 0.013 -2.242 -19.309 1.00 93.38 391 THR A O 1
ATOM 2706 N N . LEU A 1 392 ? 2.176 -1.760 -19.755 1.00 94.50 392 LEU A N 1
ATOM 2707 C CA . LEU A 1 392 ? 2.130 -0.373 -19.327 1.00 94.50 392 LEU A CA 1
ATOM 2708 C C . LEU A 1 392 ? 1.177 0.424 -20.215 1.00 94.50 392 LEU A C 1
ATOM 2710 O O . LEU A 1 392 ? 1.057 0.193 -21.416 1.00 94.50 392 LEU A O 1
ATOM 2714 N N . LEU A 1 393 ? 0.477 1.361 -19.590 1.00 91.44 393 LEU A N 1
ATOM 2715 C CA . LEU A 1 393 ? -0.495 2.223 -20.236 1.00 91.44 393 LEU A CA 1
ATOM 2716 C C . LEU A 1 393 ? -0.048 3.665 -20.064 1.00 91.44 393 LEU A C 1
ATOM 2718 O O . LEU A 1 393 ? 0.479 4.048 -19.026 1.00 91.44 393 LEU A O 1
ATOM 2722 N N . TRP A 1 394 ? -0.332 4.496 -21.047 1.00 87.62 394 TRP A N 1
ATOM 2723 C CA . TRP A 1 394 ? -0.198 5.938 -20.921 1.00 87.62 394 TRP A CA 1
ATOM 2724 C C . TRP A 1 394 ? -1.395 6.585 -21.599 1.00 87.62 394 TRP A C 1
ATOM 2726 O O . TRP A 1 394 ? -1.979 6.050 -22.545 1.00 87.62 394 TRP A O 1
ATOM 2736 N N . ARG A 1 395 ? -1.824 7.726 -21.064 1.00 75.88 395 ARG A N 1
ATOM 2737 C CA . ARG A 1 395 ? -2.833 8.545 -21.736 1.00 75.88 395 ARG A CA 1
ATOM 2738 C C . ARG A 1 395 ? -2.152 9.254 -22.898 1.00 75.88 395 ARG A C 1
ATOM 2740 O O . ARG A 1 395 ? -1.019 9.678 -22.726 1.00 75.88 395 ARG A O 1
ATOM 2747 N N . SER A 1 396 ? -2.860 9.442 -24.015 1.00 68.19 396 SER A N 1
ATOM 2748 C CA . SER A 1 396 ? -2.458 10.405 -25.043 1.00 68.19 396 SER A CA 1
ATOM 2749 C C . SER A 1 396 ? -2.184 11.765 -24.380 1.00 68.19 396 SER A C 1
ATOM 2751 O O . SER A 1 396 ? -3.120 12.335 -23.807 1.00 68.19 396 SER A O 1
ATOM 2753 N N . PRO A 1 397 ? -0.932 12.234 -24.391 1.00 66.38 397 PRO A N 1
ATOM 2754 C CA . PRO A 1 397 ? -0.526 13.504 -23.804 1.00 66.38 397 PRO A CA 1
ATOM 2755 C C . PRO A 1 397 ? -1.367 14.668 -24.319 1.00 66.38 397 PRO A C 1
ATOM 2757 O O . PRO A 1 397 ? -1.694 14.745 -25.507 1.00 66.38 397 PRO A O 1
ATOM 2760 N N . ASP A 1 398 ? -1.746 15.575 -23.420 1.00 69.56 398 ASP A N 1
ATOM 2761 C CA . ASP A 1 398 ? -2.219 16.890 -23.841 1.00 69.56 398 ASP A CA 1
ATOM 2762 C C . ASP A 1 398 ? -0.985 17.682 -24.306 1.00 69.56 398 ASP A C 1
ATOM 2764 O O . ASP A 1 398 ? 0.042 17.631 -23.629 1.00 69.56 398 ASP A O 1
ATOM 2768 N N . PRO A 1 399 ? -1.032 18.441 -25.413 1.00 70.12 399 PRO A N 1
ATOM 2769 C CA . PRO A 1 399 ? 0.060 19.340 -25.784 1.00 70.12 399 PRO A CA 1
ATOM 2770 C C . PRO A 1 399 ? 0.547 20.247 -24.639 1.00 70.12 399 PRO A C 1
ATOM 2772 O O . PRO A 1 399 ? 1.709 20.647 -24.636 1.00 70.12 399 PRO A O 1
ATOM 2775 N N . SER A 1 400 ? -0.305 20.557 -23.650 1.00 72.69 400 SER A N 1
ATOM 2776 C CA . SER A 1 400 ? 0.108 21.288 -22.445 1.00 72.69 400 SER A CA 1
ATOM 2777 C C . SER A 1 400 ? 1.061 20.516 -21.524 1.00 72.69 400 SER A C 1
ATOM 2779 O O . SER A 1 400 ? 1.786 21.135 -20.751 1.00 72.69 400 SER A O 1
ATOM 2781 N N . ASP A 1 401 ? 1.074 19.183 -21.581 1.00 71.75 401 ASP A N 1
ATOM 2782 C CA . ASP A 1 401 ? 1.911 18.319 -20.733 1.00 71.75 401 ASP A CA 1
ATOM 2783 C C . ASP A 1 401 ? 3.400 18.371 -21.125 1.00 71.75 401 ASP A C 1
ATOM 2785 O O . ASP A 1 401 ? 4.272 18.051 -20.309 1.00 71.75 401 ASP A O 1
ATOM 2789 N N . ALA A 1 402 ? 3.687 18.822 -22.352 1.00 69.94 402 ALA A N 1
ATOM 2790 C CA . ALA A 1 402 ? 5.029 19.089 -22.864 1.00 69.94 402 ALA A CA 1
ATOM 2791 C C . ALA A 1 402 ? 5.525 20.515 -22.551 1.00 69.94 402 ALA A C 1
ATOM 2793 O O . ALA A 1 402 ? 6.684 20.840 -22.816 1.00 69.94 402 ALA A O 1
ATOM 2794 N N . GLU A 1 403 ? 4.688 21.396 -21.981 1.00 84.19 403 GLU A N 1
ATOM 2795 C CA . GLU A 1 403 ? 5.171 22.706 -21.538 1.00 84.19 403 GLU A CA 1
ATOM 2796 C C . GLU A 1 403 ? 6.231 22.529 -20.433 1.00 84.19 403 GLU A C 1
ATOM 2798 O O . GLU A 1 403 ? 6.024 21.728 -19.517 1.00 84.19 403 GLU A O 1
ATOM 2803 N N . PRO A 1 404 ? 7.329 23.314 -20.430 1.00 85.44 404 PRO A N 1
ATOM 2804 C CA . PRO A 1 404 ? 8.420 23.131 -19.468 1.00 85.44 404 PRO A CA 1
ATOM 2805 C C . PRO A 1 404 ? 7.959 23.102 -18.005 1.00 85.44 404 PRO A C 1
ATOM 2807 O O . PRO A 1 404 ? 8.410 22.277 -17.219 1.00 85.44 404 PRO A O 1
ATOM 2810 N N . ALA A 1 405 ? 6.993 23.954 -17.647 1.00 88.12 405 ALA A N 1
ATOM 2811 C CA . ALA A 1 405 ? 6.440 23.994 -16.297 1.00 88.12 405 ALA A CA 1
ATOM 2812 C C . ALA A 1 405 ? 5.634 22.731 -15.931 1.00 88.12 405 ALA A C 1
ATOM 2814 O O . ALA A 1 405 ? 5.629 22.331 -14.767 1.00 88.12 405 ALA A O 1
ATOM 2815 N N . ALA A 1 406 ? 4.949 22.114 -16.898 1.00 87.75 406 ALA A N 1
ATOM 2816 C CA . ALA A 1 406 ? 4.205 20.874 -16.694 1.00 87.75 406 ALA A CA 1
ATOM 2817 C C . ALA A 1 406 ? 5.156 19.675 -16.572 1.00 87.75 406 ALA A C 1
ATOM 2819 O O . ALA A 1 406 ? 4.985 18.853 -15.670 1.00 87.75 406 ALA A O 1
ATOM 2820 N N . ALA A 1 407 ? 6.198 19.626 -17.406 1.00 87.94 407 ALA A N 1
ATOM 2821 C CA . ALA A 1 407 ? 7.259 18.627 -17.321 1.00 87.94 407 ALA A CA 1
ATOM 2822 C C . ALA A 1 407 ? 7.994 18.687 -15.970 1.00 87.94 407 ALA A C 1
ATOM 2824 O O . ALA A 1 407 ? 8.103 17.672 -15.281 1.00 87.94 407 ALA A O 1
ATOM 2825 N N . ASP A 1 408 ? 8.397 19.883 -15.531 1.00 89.88 408 ASP A N 1
ATOM 2826 C CA . ASP A 1 408 ? 9.027 20.082 -14.221 1.00 89.88 408 ASP A CA 1
ATOM 2827 C C . ASP A 1 408 ? 8.090 19.680 -13.070 1.00 89.88 408 ASP A C 1
ATOM 2829 O O . ASP A 1 408 ? 8.513 19.031 -12.114 1.00 89.88 408 ASP A O 1
ATOM 2833 N N . ALA A 1 409 ? 6.796 20.010 -13.154 1.00 91.88 409 ALA A N 1
ATOM 2834 C CA . ALA A 1 409 ? 5.819 19.609 -12.141 1.00 91.88 409 ALA A CA 1
ATOM 2835 C C . ALA A 1 409 ? 5.605 18.085 -12.092 1.00 91.88 409 ALA A C 1
ATOM 2837 O O . ALA A 1 409 ? 5.409 17.530 -11.006 1.00 91.88 409 ALA A O 1
ATOM 2838 N N . ARG A 1 410 ? 5.649 17.410 -13.248 1.00 92.38 410 ARG A N 1
ATOM 2839 C CA . ARG A 1 410 ? 5.549 15.950 -13.363 1.00 92.38 410 ARG A CA 1
ATOM 2840 C C . ARG A 1 410 ? 6.733 15.270 -12.683 1.00 92.38 410 ARG A C 1
ATOM 2842 O O . ARG A 1 410 ? 6.512 14.430 -11.810 1.00 92.38 410 ARG A O 1
ATOM 2849 N N . ILE A 1 411 ? 7.957 15.662 -13.038 1.00 92.88 411 ILE A N 1
ATOM 2850 C CA . ILE A 1 411 ? 9.187 15.104 -12.458 1.00 92.88 411 ILE A CA 1
ATOM 2851 C C . ILE A 1 411 ? 9.228 15.388 -10.953 1.00 92.88 411 ILE A C 1
ATOM 2853 O O . ILE A 1 411 ? 9.330 14.449 -10.169 1.00 92.88 411 ILE A O 1
ATOM 2857 N N . ALA A 1 412 ? 8.967 16.629 -10.527 1.00 93.50 412 ALA A N 1
ATOM 2858 C CA . ALA A 1 412 ? 8.908 16.976 -9.107 1.00 93.50 412 ALA A CA 1
ATOM 2859 C C . ALA A 1 412 ? 7.861 16.150 -8.333 1.00 93.50 412 ALA A C 1
ATOM 2861 O O . ALA A 1 412 ? 8.050 15.843 -7.155 1.00 93.50 412 ALA A O 1
ATOM 2862 N N . GLY A 1 413 ? 6.748 15.771 -8.974 1.00 94.00 413 GLY A N 1
ATOM 2863 C CA . GLY A 1 413 ? 5.754 14.860 -8.405 1.00 94.00 413 GLY A CA 1
ATOM 2864 C C . GLY A 1 413 ? 6.286 13.436 -8.201 1.00 94.00 413 GLY A C 1
ATOM 2865 O O . GLY A 1 413 ? 6.028 12.829 -7.156 1.00 94.00 413 GLY A O 1
ATOM 2866 N N . LEU A 1 414 ? 7.054 12.916 -9.164 1.00 95.25 414 LEU A N 1
ATOM 2867 C CA . LEU A 1 414 ? 7.715 11.612 -9.066 1.00 95.25 414 LEU A CA 1
ATOM 2868 C C . LEU A 1 414 ? 8.799 11.620 -7.981 1.00 95.25 414 LEU A C 1
ATOM 2870 O O . LEU A 1 414 ? 8.790 10.725 -7.127 1.00 95.25 414 LEU A O 1
ATOM 2874 N N . THR A 1 415 ? 9.638 12.659 -7.948 1.00 94.88 415 THR A N 1
ATOM 2875 C CA . THR A 1 415 ? 10.663 12.891 -6.920 1.00 94.88 415 THR A CA 1
ATOM 2876 C C . THR A 1 415 ? 10.041 12.974 -5.527 1.00 94.88 415 THR A C 1
ATOM 2878 O O . THR A 1 415 ? 10.489 12.309 -4.593 1.00 94.88 415 THR A O 1
ATOM 2881 N N . ASP A 1 416 ? 8.949 13.727 -5.369 1.00 93.56 416 ASP A N 1
ATOM 2882 C CA . ASP A 1 416 ? 8.261 13.874 -4.083 1.00 93.56 416 ASP A CA 1
ATOM 2883 C C . ASP A 1 416 ? 7.676 12.547 -3.574 1.00 93.56 416 ASP A C 1
ATOM 2885 O O . ASP A 1 416 ? 7.754 12.235 -2.378 1.00 93.56 416 ASP A O 1
ATOM 2889 N N . PHE A 1 417 ? 7.119 11.734 -4.476 1.00 92.69 417 PHE A N 1
ATOM 2890 C CA . PHE A 1 417 ? 6.617 10.406 -4.135 1.00 92.69 417 PHE A CA 1
ATOM 2891 C C . PHE A 1 417 ? 7.753 9.468 -3.698 1.00 92.69 417 PHE A C 1
ATOM 2893 O O . PHE A 1 417 ? 7.620 8.788 -2.671 1.00 92.69 417 PHE A O 1
ATOM 2900 N N . ALA A 1 418 ? 8.872 9.463 -4.430 1.00 92.38 418 ALA A N 1
ATOM 2901 C CA . ALA A 1 418 ? 10.068 8.690 -4.097 1.00 92.38 418 ALA A CA 1
ATOM 2902 C C . ALA A 1 418 ? 10.670 9.110 -2.751 1.00 92.38 418 ALA A C 1
ATOM 2904 O O . ALA A 1 418 ? 10.940 8.261 -1.895 1.00 92.38 418 ALA A O 1
ATOM 2905 N N . MET A 1 419 ? 10.777 10.417 -2.502 1.00 91.31 419 MET A N 1
ATOM 2906 C CA . MET A 1 419 ? 11.246 10.967 -1.234 1.00 91.31 419 MET A CA 1
ATOM 2907 C C . MET A 1 419 ? 10.370 10.496 -0.072 1.00 91.31 419 MET A C 1
ATOM 2909 O O . MET A 1 419 ? 10.889 9.985 0.922 1.00 91.31 419 MET A O 1
ATOM 2913 N N . ARG A 1 420 ? 9.039 10.600 -0.193 1.00 92.31 420 ARG A N 1
ATOM 2914 C CA . ARG A 1 420 ? 8.099 10.119 0.834 1.00 92.31 420 ARG A CA 1
ATOM 2915 C C . ARG A 1 420 ? 8.309 8.636 1.144 1.00 92.31 420 ARG A C 1
ATOM 2917 O O . ARG A 1 420 ? 8.355 8.256 2.317 1.00 92.31 420 ARG A O 1
ATOM 2924 N N . ALA A 1 421 ? 8.434 7.808 0.107 1.00 89.88 421 ALA A N 1
ATOM 2925 C CA . ALA A 1 421 ? 8.667 6.374 0.236 1.00 89.88 421 ALA A CA 1
ATOM 2926 C C . ALA A 1 421 ? 9.994 6.071 0.955 1.00 89.88 421 ALA A C 1
ATOM 2928 O O . ALA A 1 421 ? 10.025 5.211 1.839 1.00 89.88 421 ALA A O 1
ATOM 2929 N N . ARG A 1 422 ? 11.059 6.823 0.652 1.00 89.12 422 ARG A N 1
ATOM 2930 C CA . ARG A 1 422 ? 12.370 6.698 1.305 1.00 89.12 422 ARG A CA 1
ATOM 2931 C C . ARG A 1 422 ? 12.325 7.101 2.778 1.00 89.12 422 ARG A C 1
ATOM 2933 O O . ARG A 1 422 ? 12.749 6.337 3.641 1.00 89.12 422 ARG A O 1
ATOM 2940 N N . VAL A 1 423 ? 11.798 8.286 3.094 1.00 91.69 423 VAL A N 1
ATOM 2941 C CA . VAL A 1 423 ? 11.904 8.841 4.457 1.00 91.69 423 VAL A CA 1
ATOM 2942 C C . VAL A 1 423 ? 10.972 8.173 5.466 1.00 91.69 423 VAL A C 1
ATOM 2944 O O . VAL A 1 423 ? 11.238 8.232 6.664 1.00 91.69 423 VAL A O 1
ATOM 2947 N N . VAL A 1 424 ? 9.883 7.531 5.024 1.00 90.81 424 VAL A N 1
ATOM 2948 C CA . VAL A 1 424 ? 8.984 6.804 5.936 1.00 90.81 424 VAL A CA 1
ATOM 2949 C C . VAL A 1 424 ? 9.588 5.482 6.413 1.00 90.81 424 VAL A C 1
ATOM 2951 O O . VAL A 1 424 ? 9.303 5.072 7.540 1.00 90.81 424 VAL A O 1
ATOM 2954 N N . ALA A 1 425 ? 10.436 4.843 5.597 1.00 85.69 425 ALA A N 1
ATOM 2955 C CA . ALA A 1 425 ? 11.021 3.525 5.857 1.00 85.69 425 ALA A CA 1
ATOM 2956 C C . ALA A 1 425 ? 11.651 3.394 7.267 1.00 85.69 425 ALA A C 1
ATOM 2958 O O . ALA A 1 425 ? 11.207 2.534 8.035 1.00 85.69 425 ALA A O 1
ATOM 2959 N N . PRO A 1 426 ? 12.583 4.273 7.691 1.00 87.75 426 PRO A N 1
ATOM 2960 C CA . PRO A 1 426 ? 13.180 4.188 9.028 1.00 87.75 426 PRO A CA 1
ATOM 2961 C C . PRO A 1 426 ? 12.227 4.603 10.165 1.00 87.75 426 PRO A C 1
ATOM 2963 O O . PRO A 1 426 ? 12.484 4.314 11.332 1.00 87.75 426 PRO A O 1
ATOM 2966 N N . LEU A 1 427 ? 11.112 5.277 9.861 1.00 90.06 427 LEU A N 1
ATOM 2967 C CA . LEU A 1 427 ? 10.195 5.829 10.866 1.00 90.06 427 LEU A CA 1
ATOM 2968 C C . LEU A 1 427 ? 9.092 4.853 11.295 1.00 90.06 427 LEU A C 1
ATOM 2970 O O . LEU A 1 427 ? 8.467 5.064 12.339 1.00 90.06 427 LEU A O 1
ATOM 2974 N N . ILE A 1 428 ? 8.858 3.781 10.533 1.00 87.44 428 ILE A N 1
ATOM 2975 C CA . ILE A 1 428 ? 7.797 2.803 10.818 1.00 87.44 428 ILE A CA 1
ATOM 2976 C C . ILE A 1 428 ? 8.021 2.108 12.158 1.00 87.44 428 ILE A C 1
ATOM 2978 O O . ILE A 1 428 ? 7.132 2.139 13.013 1.00 87.44 428 ILE A O 1
ATOM 2982 N N . SER A 1 429 ? 9.200 1.514 12.364 1.00 84.50 429 SER A N 1
ATOM 2983 C CA . SER A 1 429 ? 9.503 0.759 13.585 1.00 84.50 429 SER A CA 1
ATOM 2984 C C . SER A 1 429 ? 9.357 1.627 14.844 1.00 84.50 429 SER A C 1
ATOM 2986 O O . SER A 1 429 ? 8.586 1.244 15.732 1.00 84.50 429 SER A O 1
ATOM 2988 N N . PRO A 1 430 ? 9.962 2.833 14.925 1.00 87.19 430 PRO A N 1
ATOM 2989 C CA . PRO A 1 430 ? 9.716 3.754 16.031 1.00 87.19 430 PRO A CA 1
ATOM 2990 C C . PRO A 1 430 ? 8.233 4.092 16.208 1.00 87.19 430 PRO A C 1
ATOM 2992 O O . PRO A 1 430 ? 7.703 3.962 17.310 1.00 87.19 430 PRO A O 1
ATOM 2995 N N . ALA A 1 431 ? 7.526 4.493 15.148 1.00 88.62 431 ALA A N 1
ATOM 2996 C CA . ALA A 1 431 ? 6.138 4.938 15.263 1.00 88.62 431 ALA A CA 1
ATOM 2997 C C . ALA A 1 431 ? 5.195 3.825 15.758 1.00 88.62 431 ALA A C 1
ATOM 2999 O O . ALA A 1 431 ? 4.352 4.067 16.631 1.00 88.62 431 ALA A O 1
ATOM 3000 N N . VAL A 1 432 ? 5.369 2.593 15.265 1.00 84.12 432 VAL A N 1
ATOM 3001 C CA . VAL A 1 432 ? 4.623 1.416 15.735 1.00 84.12 432 VAL A CA 1
ATOM 3002 C C . VAL A 1 432 ? 4.954 1.115 17.196 1.00 84.12 432 VAL A C 1
ATOM 3004 O O . VAL A 1 432 ? 4.039 0.883 17.993 1.00 84.12 432 VAL A O 1
ATOM 3007 N N . LEU A 1 433 ? 6.228 1.180 17.591 1.00 83.12 433 LEU A N 1
ATOM 3008 C CA . LEU A 1 433 ? 6.627 0.956 18.981 1.00 83.12 433 LEU A CA 1
ATOM 3009 C C . LEU A 1 433 ? 6.035 1.978 19.929 1.00 83.12 433 LEU A C 1
ATOM 3011 O O . LEU A 1 433 ? 5.577 1.618 21.014 1.00 83.12 433 LEU A O 1
ATOM 3015 N N . ILE A 1 434 ? 5.986 3.240 19.520 1.00 85.81 434 ILE A N 1
ATOM 3016 C CA . ILE A 1 434 ? 5.391 4.277 20.345 1.00 85.81 434 ILE A CA 1
ATOM 3017 C C . ILE A 1 434 ? 3.874 4.064 20.458 1.00 85.81 434 ILE A C 1
ATOM 3019 O O . ILE A 1 434 ? 3.320 4.202 21.550 1.00 85.81 434 ILE A O 1
ATOM 3023 N N . LEU A 1 435 ? 3.189 3.649 19.385 1.00 87.88 435 LEU A N 1
ATOM 3024 C CA . LEU A 1 435 ? 1.766 3.294 19.437 1.00 87.88 435 LEU A CA 1
ATOM 3025 C C . LEU A 1 435 ? 1.494 2.120 20.398 1.00 87.88 435 LEU A C 1
ATOM 3027 O O . LEU A 1 435 ? 0.556 2.177 21.207 1.00 87.88 435 LEU A O 1
ATOM 3031 N N . VAL A 1 436 ? 2.311 1.066 20.338 1.00 83.25 436 VAL A N 1
ATOM 3032 C CA . VAL A 1 436 ? 2.230 -0.087 21.251 1.00 83.25 436 VAL A CA 1
ATOM 3033 C C . VAL A 1 436 ? 2.534 0.347 22.687 1.00 83.25 436 VAL A C 1
ATOM 3035 O O . VAL A 1 436 ? 1.756 0.061 23.602 1.00 83.25 436 VAL A O 1
ATOM 3038 N N . GLY A 1 437 ? 3.605 1.112 22.892 1.00 83.94 437 GLY A N 1
ATOM 3039 C CA . GLY A 1 437 ? 4.009 1.657 24.185 1.00 83.94 437 GLY A CA 1
ATOM 3040 C C . GLY A 1 437 ? 2.934 2.545 24.813 1.00 83.94 437 GLY A C 1
ATOM 3041 O O . GLY A 1 437 ? 2.628 2.397 25.996 1.00 83.94 437 GLY A O 1
ATOM 3042 N N . ALA A 1 438 ? 2.277 3.401 24.026 1.00 88.25 438 ALA A N 1
ATOM 3043 C CA . ALA A 1 438 ? 1.165 4.237 24.476 1.00 88.25 438 ALA A CA 1
ATOM 3044 C C . ALA A 1 438 ? -0.033 3.400 24.957 1.00 88.25 438 ALA A C 1
ATOM 3046 O O . ALA A 1 438 ? -0.662 3.730 25.968 1.00 88.25 438 ALA A O 1
ATOM 3047 N N . ASN A 1 439 ? -0.326 2.286 24.281 1.00 86.06 439 ASN A N 1
ATOM 3048 C CA . ASN A 1 439 ? -1.363 1.342 24.696 1.00 86.06 439 ASN A CA 1
ATOM 3049 C C . ASN A 1 439 ? -0.996 0.604 25.991 1.00 86.06 439 ASN A C 1
ATOM 3051 O O . ASN A 1 439 ? -1.818 0.530 26.909 1.00 86.06 439 ASN A O 1
ATOM 3055 N N . ILE A 1 440 ? 0.242 0.119 26.111 1.00 83.06 440 ILE A N 1
ATOM 3056 C CA . ILE A 1 440 ? 0.744 -0.517 27.339 1.00 83.06 440 ILE A CA 1
ATOM 3057 C C . ILE A 1 440 ? 0.685 0.473 28.510 1.00 83.06 440 ILE A C 1
ATOM 3059 O O . ILE A 1 440 ? 0.156 0.141 29.574 1.00 83.06 440 ILE A O 1
ATOM 3063 N N . ALA A 1 441 ? 1.147 1.709 28.307 1.00 85.88 441 ALA A N 1
ATOM 3064 C CA . ALA A 1 441 ? 1.108 2.770 29.308 1.00 85.88 441 ALA A CA 1
ATOM 3065 C C . ALA A 1 441 ? -0.329 3.100 29.738 1.00 85.88 441 ALA A C 1
ATOM 3067 O O . ALA A 1 441 ? -0.599 3.234 30.933 1.00 85.88 441 ALA A O 1
ATOM 3068 N N . LEU A 1 442 ? -1.277 3.168 28.796 1.00 87.12 442 LEU A N 1
ATOM 3069 C CA . LEU A 1 442 ? -2.696 3.353 29.103 1.00 87.12 442 LEU A CA 1
ATOM 3070 C C . LEU A 1 442 ? -3.253 2.191 29.939 1.00 87.12 442 LEU A C 1
ATOM 3072 O O . LEU A 1 442 ? -3.952 2.423 30.929 1.00 87.12 442 LEU A O 1
ATOM 3076 N N . GLY A 1 443 ? -2.926 0.950 29.571 1.00 80.69 443 GLY A N 1
ATOM 3077 C CA . GLY A 1 443 ? -3.311 -0.248 30.317 1.00 80.69 443 GLY A CA 1
ATOM 3078 C C . GLY A 1 443 ? -2.758 -0.246 31.746 1.00 80.69 443 GLY A C 1
ATOM 3079 O O . GLY A 1 443 ? -3.506 -0.458 32.704 1.00 80.69 443 GLY A O 1
ATOM 3080 N N . ALA A 1 444 ? -1.473 0.078 31.908 1.00 81.19 444 ALA A N 1
ATOM 3081 C CA . ALA A 1 444 ? -0.814 0.200 33.207 1.00 81.19 444 ALA A CA 1
ATOM 3082 C C . ALA A 1 444 ? -1.417 1.333 34.055 1.00 81.19 444 ALA A C 1
ATOM 3084 O O . ALA A 1 444 ? -1.721 1.137 35.235 1.00 81.19 444 ALA A O 1
ATOM 3085 N N . ALA A 1 445 ? -1.674 2.498 33.454 1.00 85.06 445 ALA A N 1
ATOM 3086 C CA . ALA A 1 445 ? -2.327 3.620 34.120 1.00 85.06 445 ALA A CA 1
ATOM 3087 C C . ALA A 1 445 ? -3.747 3.262 34.579 1.00 85.06 445 ALA A C 1
ATOM 3089 O O . ALA A 1 445 ? -4.149 3.631 35.685 1.00 85.06 445 ALA A O 1
ATOM 3090 N N . ALA A 1 446 ? -4.506 2.512 33.773 1.00 82.38 446 ALA A N 1
ATOM 3091 C CA . ALA A 1 446 ? -5.822 2.016 34.160 1.00 82.38 446 ALA A CA 1
ATOM 3092 C C . ALA A 1 446 ? -5.729 1.023 35.328 1.00 82.38 446 ALA A C 1
ATOM 3094 O O . ALA A 1 446 ? -6.508 1.127 36.277 1.00 82.38 446 ALA A O 1
ATOM 3095 N N . LEU A 1 447 ? -4.753 0.111 35.307 1.00 79.06 447 LEU A N 1
ATOM 3096 C CA . LEU A 1 447 ? -4.521 -0.860 36.376 1.00 79.06 447 LEU A CA 1
ATOM 3097 C C . LEU A 1 447 ? -4.198 -0.163 37.706 1.00 79.06 447 LEU A C 1
ATOM 3099 O O . LEU A 1 447 ? -4.867 -0.388 38.715 1.00 79.06 447 LEU A O 1
ATOM 3103 N N . VAL A 1 448 ? -3.208 0.729 37.705 1.00 80.81 448 VAL A N 1
ATOM 3104 C CA . VAL A 1 448 ? -2.767 1.453 38.905 1.00 80.81 448 VAL A CA 1
ATOM 3105 C C . VAL A 1 448 ? -3.834 2.444 39.372 1.00 80.81 448 VAL A C 1
ATOM 3107 O O . VAL A 1 448 ? -4.169 2.486 40.556 1.00 80.81 448 VAL A O 1
ATOM 3110 N N . GLY A 1 449 ? -4.413 3.216 38.450 1.00 80.56 449 GLY A N 1
ATOM 3111 C CA . GLY A 1 449 ? -5.385 4.265 38.753 1.00 80.56 449 GLY A CA 1
ATOM 3112 C C . GLY A 1 449 ? -6.736 3.744 39.249 1.00 80.56 449 GLY A C 1
ATOM 3113 O O . GLY A 1 449 ? -7.412 4.425 40.020 1.00 80.56 449 GLY A O 1
ATOM 3114 N N . LEU A 1 450 ? -7.138 2.533 38.853 1.00 81.12 450 LEU A N 1
ATOM 3115 C CA . LEU A 1 450 ? -8.373 1.899 39.328 1.00 81.12 450 LEU A CA 1
ATOM 3116 C C . LEU A 1 450 ? -8.155 0.988 40.548 1.00 81.12 450 LEU A C 1
ATOM 3118 O O . LEU A 1 450 ? -9.125 0.453 41.100 1.00 81.12 450 LEU A O 1
ATOM 3122 N N . ASN A 1 451 ? -6.909 0.829 41.003 1.00 80.56 451 ASN A N 1
ATOM 3123 C CA . ASN A 1 451 ? -6.587 0.049 42.188 1.00 80.56 451 ASN A CA 1
ATOM 3124 C C . ASN A 1 451 ? -7.068 0.769 43.456 1.00 80.56 451 ASN A C 1
ATOM 3126 O O . ASN A 1 451 ? -6.637 1.878 43.783 1.00 80.56 451 ASN A O 1
ATOM 3130 N N . ARG A 1 452 ? -7.934 0.097 44.221 1.00 79.50 452 ARG A N 1
ATOM 3131 C CA . ARG A 1 452 ? -8.517 0.638 45.452 1.00 79.50 452 ARG A CA 1
ATOM 3132 C C . ARG A 1 452 ? -7.467 1.091 46.472 1.00 79.50 452 ARG A C 1
ATOM 3134 O O . ARG A 1 452 ? -7.611 2.175 47.027 1.00 79.50 452 ARG A O 1
ATOM 3141 N N . ARG A 1 453 ? -6.400 0.309 46.684 1.00 81.88 453 ARG A N 1
ATOM 3142 C CA . ARG A 1 453 ? -5.341 0.641 47.657 1.00 81.88 453 ARG A CA 1
ATOM 3143 C C . ARG A 1 453 ? -4.589 1.909 47.262 1.00 81.88 453 ARG A C 1
ATOM 3145 O O . ARG A 1 453 ? -4.230 2.702 48.124 1.00 81.88 453 ARG A O 1
ATOM 3152 N N . VAL A 1 454 ? -4.352 2.105 45.965 1.00 81.62 454 VAL A N 1
ATOM 3153 C CA . VAL A 1 454 ? -3.677 3.301 45.443 1.00 81.62 454 VAL A CA 1
ATOM 3154 C C . VAL A 1 454 ? -4.562 4.530 45.642 1.00 81.62 454 VAL A C 1
ATOM 3156 O O . VAL A 1 454 ? -4.099 5.542 46.163 1.00 81.62 454 VAL A O 1
ATOM 3159 N N . LEU A 1 455 ? -5.851 4.419 45.311 1.00 83.12 455 LEU A N 1
ATOM 3160 C CA . LEU A 1 455 ? -6.824 5.494 45.510 1.00 83.12 455 LEU A CA 1
ATOM 3161 C C . LEU A 1 455 ? -6.974 5.883 46.990 1.00 83.12 455 LEU A C 1
ATOM 3163 O O . LEU A 1 455 ? -6.998 7.072 47.298 1.00 83.12 455 LEU A O 1
ATOM 3167 N N . GLU A 1 456 ? -7.039 4.906 47.900 1.00 82.94 456 GLU A N 1
ATOM 3168 C CA . GLU A 1 456 ? -7.131 5.135 49.352 1.00 82.94 456 GLU A CA 1
ATOM 3169 C C . GLU A 1 456 ? -5.852 5.776 49.919 1.00 82.94 456 GLU A C 1
ATOM 3171 O O . GLU A 1 456 ? -5.940 6.714 50.715 1.00 82.94 456 GLU A O 1
ATOM 3176 N N . ARG A 1 457 ? -4.666 5.339 49.462 1.00 86.44 457 ARG A N 1
ATOM 3177 C CA . ARG A 1 457 ? -3.372 5.940 49.838 1.00 86.44 457 ARG A CA 1
ATOM 3178 C C . ARG A 1 457 ? -3.262 7.395 49.383 1.00 86.44 457 ARG A C 1
ATOM 3180 O O . ARG A 1 457 ? -2.947 8.260 50.192 1.00 86.44 457 ARG A O 1
ATOM 3187 N N . LEU A 1 458 ? -3.572 7.685 48.117 1.00 82.94 458 LEU A N 1
ATOM 3188 C CA . LEU A 1 458 ? -3.566 9.054 47.575 1.00 82.94 458 LEU A CA 1
ATOM 3189 C C . LEU A 1 458 ? -4.638 9.945 48.221 1.00 82.94 458 LEU A C 1
ATOM 3191 O O . LEU A 1 458 ? -4.479 11.163 48.321 1.00 82.94 458 LEU A O 1
ATOM 3195 N N . GLY A 1 459 ? -5.742 9.337 48.652 1.00 79.00 459 GLY A N 1
ATOM 3196 C CA . GLY A 1 459 ? -6.806 9.986 49.404 1.00 79.00 459 GLY A CA 1
ATOM 3197 C C . GLY A 1 459 ? -6.478 10.233 50.878 1.00 79.00 459 GLY A C 1
ATOM 3198 O O . GLY A 1 459 ? -7.254 10.919 51.536 1.00 79.00 459 GLY A O 1
ATOM 3199 N N . GLY A 1 460 ? -5.361 9.710 51.397 1.00 81.38 460 GLY A N 1
ATOM 3200 C CA . GLY A 1 460 ? -4.977 9.842 52.806 1.00 81.38 460 GLY A CA 1
ATOM 3201 C C . GLY A 1 460 ? -5.967 9.193 53.779 1.00 81.38 460 GLY A C 1
ATOM 3202 O O . GLY A 1 460 ? -6.094 9.656 54.904 1.00 81.38 460 GLY A O 1
ATOM 3203 N N . GLY A 1 461 ? -6.724 8.182 53.338 1.00 72.56 461 GLY A N 1
ATOM 3204 C CA . GLY A 1 461 ? -7.775 7.540 54.140 1.00 72.56 461 GLY A CA 1
ATOM 3205 C C . GLY A 1 461 ? -9.081 8.339 54.280 1.00 72.56 461 GLY A C 1
ATOM 3206 O O . GLY A 1 461 ? -10.080 7.783 54.730 1.00 72.56 461 GLY A O 1
ATOM 3207 N N . GLU A 1 462 ? -9.132 9.605 53.846 1.00 82.94 462 GLU A N 1
ATOM 3208 C CA . GLU A 1 462 ? -10.355 10.414 53.895 1.00 82.94 462 GLU A CA 1
ATOM 3209 C C . GLU A 1 462 ? -11.323 10.059 52.747 1.00 82.94 462 GLU A C 1
ATOM 3211 O O . GLU A 1 462 ? -10.937 10.130 51.568 1.00 82.94 462 GLU A O 1
ATOM 3216 N N . PRO A 1 463 ? -12.606 9.754 53.035 1.00 80.69 463 PRO A N 1
ATOM 3217 C CA . PRO A 1 463 ? -13.582 9.356 52.015 1.00 80.69 463 PRO A CA 1
ATOM 3218 C C . PRO A 1 463 ? -13.794 10.413 50.919 1.00 80.69 463 PRO A C 1
ATOM 3220 O O . PRO A 1 463 ? -13.747 10.103 49.724 1.00 80.69 463 PRO A O 1
ATOM 3223 N N . ASP A 1 464 ? -13.953 11.681 51.306 1.00 82.69 464 ASP A N 1
ATOM 3224 C CA . ASP A 1 464 ? -14.207 12.788 50.375 1.00 82.69 464 ASP A CA 1
ATOM 3225 C C . ASP A 1 464 ? -13.000 13.102 49.489 1.00 82.69 464 ASP A C 1
ATOM 3227 O O . ASP A 1 464 ? -13.132 13.419 48.298 1.00 82.69 464 ASP A O 1
ATOM 3231 N N . ARG A 1 465 ? -11.793 13.004 50.054 1.00 84.19 465 ARG A N 1
ATOM 3232 C CA . ARG A 1 465 ? -10.547 13.199 49.312 1.00 84.19 465 ARG A CA 1
ATOM 3233 C C . ARG A 1 465 ? -10.326 12.054 48.328 1.00 84.19 465 ARG A C 1
ATOM 3235 O O . ARG A 1 465 ? -10.084 12.329 47.153 1.00 84.19 465 ARG A O 1
ATOM 3242 N N . THR A 1 466 ? -10.548 10.813 48.754 1.00 83.31 466 THR A N 1
ATOM 3243 C CA . THR A 1 466 ? -10.508 9.617 47.898 1.00 83.31 466 THR A CA 1
ATOM 3244 C C . THR A 1 466 ? -11.496 9.726 46.729 1.00 83.31 466 THR A C 1
ATOM 3246 O O . THR A 1 466 ? -11.135 9.480 45.578 1.00 83.31 466 THR A O 1
ATOM 3249 N N . ALA A 1 467 ? -12.726 10.196 46.972 1.00 84.12 467 ALA A N 1
ATOM 3250 C CA . ALA A 1 467 ? -13.721 10.417 45.918 1.00 84.12 467 ALA A CA 1
ATOM 3251 C C . ALA A 1 467 ? -13.336 11.543 44.935 1.00 84.12 467 ALA A C 1
ATOM 3253 O O . ALA A 1 467 ? -13.702 11.509 43.757 1.00 84.12 467 ALA A O 1
ATOM 3254 N N . ARG A 1 468 ? -12.609 12.577 45.384 1.00 85.94 468 ARG A N 1
ATOM 3255 C CA . ARG A 1 468 ? -12.059 13.617 44.491 1.00 85.94 468 ARG A CA 1
ATOM 3256 C C . ARG A 1 468 ? -10.912 13.085 43.634 1.00 85.94 468 ARG A C 1
ATOM 3258 O O . ARG A 1 468 ? -10.931 13.325 42.429 1.00 85.94 468 ARG A O 1
ATOM 3265 N N . VAL A 1 469 ? -9.972 12.349 44.232 1.00 86.56 469 VAL A N 1
ATOM 3266 C CA . VAL A 1 469 ? -8.854 11.706 43.518 1.00 86.56 469 VAL A CA 1
ATOM 3267 C C . VAL A 1 469 ? -9.394 10.758 42.453 1.00 86.56 469 VAL A C 1
ATOM 3269 O O . VAL A 1 469 ? -9.058 10.907 41.283 1.00 86.56 469 VAL A O 1
ATOM 3272 N N . ARG A 1 470 ? -10.326 9.872 42.819 1.00 86.06 470 ARG A N 1
ATOM 3273 C CA . ARG A 1 470 ? -10.956 8.923 41.892 1.00 86.06 470 ARG A CA 1
ATOM 3274 C C . ARG A 1 470 ? -11.609 9.615 40.693 1.00 86.06 470 ARG A C 1
ATOM 3276 O O . ARG A 1 470 ? -11.368 9.218 39.560 1.00 86.06 470 ARG A O 1
ATOM 3283 N N . ARG A 1 471 ? -12.361 10.702 40.908 1.00 87.81 471 ARG A N 1
ATOM 3284 C CA . ARG A 1 471 ? -12.936 11.507 39.810 1.00 87.81 471 ARG A CA 1
ATOM 3285 C C . ARG A 1 471 ? -11.878 12.130 38.904 1.00 87.81 471 ARG A C 1
ATOM 3287 O O . ARG A 1 471 ? -12.091 12.208 37.697 1.00 87.81 471 ARG A O 1
ATOM 3294 N N . GLY A 1 472 ? -10.768 12.594 39.477 1.00 88.50 472 GLY A N 1
ATOM 3295 C CA . GLY A 1 472 ? -9.620 13.087 38.717 1.00 88.50 472 GLY A CA 1
ATOM 3296 C C . GLY A 1 472 ? -9.018 11.992 37.839 1.00 88.50 472 GLY A C 1
ATOM 3297 O O . GLY A 1 472 ? -8.899 12.184 36.633 1.00 88.50 472 GLY A O 1
ATOM 3298 N N . VAL A 1 473 ? -8.748 10.823 38.426 1.00 88.81 473 VAL A N 1
ATOM 3299 C CA . VAL A 1 473 ? -8.192 9.654 37.731 1.00 88.81 473 VAL A CA 1
ATOM 3300 C C . VAL A 1 473 ? -9.109 9.183 36.603 1.00 88.81 473 VAL A C 1
ATOM 3302 O O . VAL A 1 473 ? -8.647 9.017 35.482 1.00 88.81 473 VAL A O 1
ATOM 3305 N N . LEU A 1 474 ? -10.418 9.047 36.840 1.00 89.19 474 LEU A N 1
ATOM 3306 C CA . LEU A 1 474 ? -11.369 8.629 35.800 1.00 89.19 474 LEU A CA 1
ATOM 3307 C C . LEU A 1 474 ? -11.419 9.607 34.617 1.00 89.19 474 LEU A C 1
ATOM 3309 O O . LEU A 1 474 ? -11.529 9.177 33.470 1.00 89.19 474 LEU A O 1
ATOM 3313 N N . ARG A 1 475 ? -11.327 10.918 34.877 1.00 90.44 475 ARG A N 1
ATOM 3314 C CA . ARG A 1 475 ? -11.269 11.936 33.815 1.00 90.44 475 ARG A CA 1
ATOM 3315 C C . ARG A 1 475 ? -9.950 11.890 33.055 1.00 90.44 475 ARG A C 1
ATOM 3317 O O . ARG A 1 475 ? -9.982 11.982 31.834 1.00 90.44 475 ARG A O 1
ATOM 3324 N N . GLY A 1 476 ? -8.835 11.733 33.768 1.00 90.12 476 GLY A N 1
ATOM 3325 C CA . GLY A 1 476 ? -7.506 11.589 33.176 1.00 90.12 476 GLY A CA 1
ATOM 3326 C C . GLY A 1 476 ? -7.423 10.360 32.276 1.00 90.12 476 GLY A C 1
ATOM 3327 O O . GLY A 1 476 ? -7.096 10.493 31.105 1.00 90.12 476 GLY A O 1
ATOM 3328 N N . LEU A 1 477 ? -7.836 9.192 32.778 1.00 90.44 477 LEU A N 1
ATOM 3329 C CA . LEU A 1 477 ? -7.869 7.942 32.011 1.00 90.44 477 LEU A CA 1
ATOM 3330 C C . LEU A 1 477 ? -8.785 8.029 30.792 1.00 90.44 477 LEU A C 1
ATOM 3332 O O . LEU A 1 477 ? -8.424 7.547 29.725 1.00 90.44 477 LEU A O 1
ATOM 3336 N N . ARG A 1 478 ? -9.960 8.662 30.919 1.00 91.00 478 ARG A N 1
ATOM 3337 C CA . ARG A 1 478 ? -10.843 8.870 29.766 1.00 91.00 478 ARG A CA 1
ATOM 3338 C C . ARG A 1 478 ? -10.193 9.768 28.716 1.00 91.00 478 ARG A C 1
ATOM 3340 O O . ARG A 1 478 ? -10.302 9.462 27.538 1.00 91.00 478 ARG A O 1
ATOM 3347 N N . ALA A 1 479 ? -9.562 10.867 29.126 1.00 92.25 479 ALA A N 1
ATOM 3348 C CA . ALA A 1 479 ? -8.886 11.773 28.201 1.00 92.25 479 ALA A CA 1
ATOM 3349 C C . ALA A 1 479 ? -7.710 11.076 27.501 1.00 92.25 479 ALA A C 1
ATOM 3351 O O . ALA A 1 479 ? -7.646 11.104 26.277 1.00 92.25 479 ALA A O 1
ATOM 3352 N N . ALA A 1 480 ? -6.859 10.379 28.260 1.00 93.50 480 ALA A N 1
ATOM 3353 C CA . ALA A 1 480 ? -5.753 9.590 27.723 1.00 93.50 480 ALA A CA 1
ATOM 3354 C C . ALA A 1 480 ? -6.247 8.526 26.734 1.00 93.50 480 ALA A C 1
ATOM 3356 O O . ALA A 1 480 ? -5.717 8.417 25.639 1.00 93.50 480 ALA A O 1
ATOM 3357 N N . ALA A 1 481 ? -7.320 7.803 27.061 1.00 93.00 481 ALA A N 1
ATOM 3358 C CA . ALA A 1 481 ? -7.893 6.806 26.164 1.00 93.00 481 ALA A CA 1
ATOM 3359 C C . ALA A 1 481 ? -8.479 7.409 24.872 1.00 93.00 481 ALA A C 1
ATOM 3361 O O . ALA A 1 481 ? -8.386 6.795 23.817 1.00 93.00 481 ALA A O 1
ATOM 3362 N N . ILE A 1 482 ? -9.062 8.611 24.919 1.00 94.94 482 ILE A N 1
ATOM 3363 C CA . ILE A 1 482 ? -9.509 9.302 23.697 1.00 94.94 482 ILE A CA 1
ATOM 3364 C C . ILE A 1 482 ? -8.307 9.690 22.829 1.00 94.94 482 ILE A C 1
ATOM 3366 O O . ILE A 1 482 ? -8.364 9.503 21.621 1.00 94.94 482 ILE A O 1
ATOM 3370 N N . VAL A 1 483 ? -7.233 10.202 23.439 1.00 96.00 483 VAL A N 1
ATOM 3371 C CA . VAL A 1 483 ? -6.002 10.574 22.723 1.00 96.00 483 VAL A CA 1
ATOM 3372 C C . VAL A 1 483 ? -5.366 9.340 22.091 1.00 96.00 483 VAL A C 1
ATOM 3374 O O . VAL A 1 483 ? -5.226 9.308 20.878 1.00 96.00 483 VAL A O 1
ATOM 3377 N N . VAL A 1 484 ? -5.072 8.296 22.874 1.00 94.81 484 VAL A N 1
ATOM 3378 C CA . VAL A 1 484 ? -4.445 7.057 22.378 1.00 94.81 484 VAL A CA 1
ATOM 3379 C C . VAL A 1 484 ? -5.305 6.385 21.305 1.00 94.81 484 VAL A C 1
ATOM 3381 O O . VAL A 1 484 ? -4.781 5.957 20.284 1.00 94.81 484 VAL A O 1
ATOM 3384 N N . GLY A 1 485 ? -6.630 6.353 21.484 1.00 94.31 485 GLY A N 1
ATOM 3385 C CA . GLY A 1 485 ? -7.549 5.790 20.491 1.00 94.31 485 GLY A CA 1
ATOM 3386 C C . GLY A 1 485 ? -7.653 6.593 19.189 1.00 94.31 485 GLY A C 1
ATOM 3387 O O . GLY A 1 485 ? -8.142 6.056 18.201 1.00 94.31 485 GLY A O 1
ATOM 3388 N N . ALA A 1 486 ? -7.220 7.857 19.171 1.00 96.81 486 ALA A N 1
ATOM 3389 C CA . ALA A 1 486 ? -7.195 8.686 17.967 1.00 96.81 486 ALA A CA 1
ATOM 3390 C C . ALA A 1 486 ? -5.904 8.514 17.146 1.00 96.81 486 ALA A C 1
ATOM 3392 O O . ALA A 1 486 ? -5.913 8.821 15.956 1.00 96.81 486 ALA A O 1
ATOM 3393 N N . ILE A 1 487 ? -4.825 7.995 17.748 1.00 95.81 487 ILE A N 1
ATOM 3394 C CA . ILE A 1 487 ? -3.498 7.894 17.118 1.00 95.81 487 ILE A CA 1
ATOM 3395 C C . ILE A 1 487 ? -3.510 7.048 15.835 1.00 95.81 487 ILE A C 1
ATOM 3397 O O . ILE A 1 487 ? -2.959 7.522 14.847 1.00 95.81 487 ILE A O 1
ATOM 3401 N N . PRO A 1 488 ? -4.149 5.859 15.763 1.00 94.88 488 PRO A N 1
ATOM 3402 C CA . PRO A 1 488 ? -4.125 5.069 14.528 1.00 94.88 488 PRO A CA 1
ATOM 3403 C C . PRO A 1 488 ? -4.741 5.802 13.328 1.00 94.88 488 PRO A C 1
ATOM 3405 O O . PRO A 1 488 ? -4.154 5.842 12.253 1.00 94.88 488 PRO A O 1
ATOM 3408 N N . ALA A 1 489 ? -5.897 6.447 13.521 1.00 95.44 489 ALA A N 1
ATOM 3409 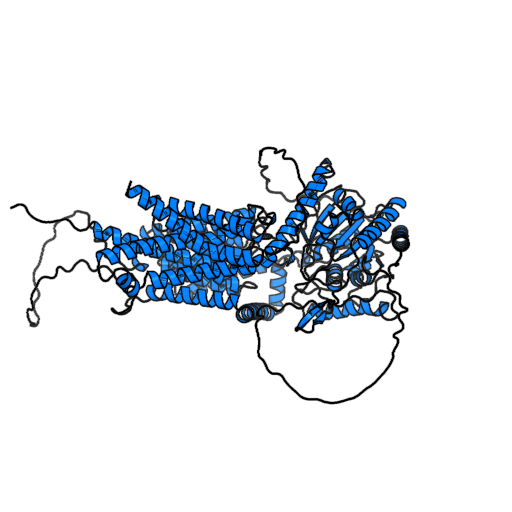C CA . ALA A 1 489 ? -6.520 7.261 12.477 1.00 95.44 489 ALA A CA 1
ATOM 3410 C C . ALA A 1 489 ? -5.683 8.507 12.144 1.00 95.44 489 ALA A C 1
ATOM 3412 O O . ALA A 1 489 ? -5.628 8.918 10.990 1.00 95.44 489 ALA A O 1
ATOM 3413 N N . ALA A 1 490 ? -5.023 9.095 13.146 1.00 96.12 490 ALA A N 1
ATOM 3414 C CA . ALA A 1 490 ? -4.151 10.246 12.965 1.00 96.12 490 ALA A CA 1
ATOM 3415 C C . ALA A 1 490 ? -2.872 9.915 12.184 1.00 96.12 490 ALA A C 1
ATOM 3417 O O . ALA A 1 490 ? -2.444 10.747 11.399 1.00 96.12 490 ALA A O 1
ATOM 3418 N N . LEU A 1 491 ? -2.291 8.725 12.361 1.00 94.50 491 LEU A N 1
ATOM 3419 C CA . LEU A 1 491 ? -1.127 8.265 11.593 1.00 94.50 491 LEU A CA 1
ATOM 3420 C C . LEU A 1 491 ? -1.456 8.104 10.104 1.00 94.50 491 LEU A C 1
ATOM 3422 O O . LEU A 1 491 ? -0.642 8.455 9.260 1.00 94.50 491 LEU A O 1
ATOM 3426 N N . ILE A 1 492 ? -2.664 7.633 9.781 1.00 94.19 492 ILE A N 1
ATOM 3427 C CA . ILE A 1 492 ? -3.141 7.582 8.391 1.00 94.19 492 ILE A CA 1
ATOM 3428 C C . ILE A 1 492 ? -3.398 9.005 7.873 1.00 94.19 492 ILE A C 1
ATOM 3430 O O . ILE A 1 492 ? -2.916 9.385 6.811 1.00 94.19 492 ILE A O 1
ATOM 3434 N N . ALA A 1 493 ? -4.109 9.826 8.651 1.00 94.81 493 ALA A N 1
ATOM 3435 C CA . ALA A 1 493 ? -4.430 11.202 8.276 1.00 94.81 493 ALA A CA 1
ATOM 3436 C C . ALA A 1 493 ? -3.205 12.131 8.211 1.00 94.81 493 ALA A C 1
ATOM 3438 O O . ALA A 1 493 ? -3.285 13.178 7.576 1.00 94.81 493 ALA A O 1
ATOM 3439 N N . ALA A 1 494 ? -2.081 11.780 8.844 1.00 94.56 494 ALA A N 1
ATOM 3440 C CA . ALA A 1 494 ? -0.846 12.558 8.783 1.00 94.56 494 ALA A CA 1
ATOM 3441 C C . ALA A 1 494 ? -0.361 12.726 7.336 1.00 94.56 494 ALA A C 1
ATOM 3443 O O . ALA A 1 494 ? 0.163 13.786 7.004 1.00 94.56 494 ALA A O 1
ATOM 3444 N N . ASN A 1 495 ? -0.636 11.748 6.464 1.00 92.88 495 ASN A N 1
ATOM 3445 C CA . ASN A 1 495 ? -0.310 11.801 5.037 1.00 92.88 495 ASN A CA 1
ATOM 3446 C C . ASN A 1 495 ? -1.131 12.825 4.231 1.00 92.88 495 ASN A C 1
ATOM 3448 O O . ASN A 1 495 ? -0.842 13.028 3.058 1.00 92.88 495 ASN A O 1
ATOM 3452 N N . LEU A 1 496 ? -2.107 13.511 4.840 1.00 93.31 496 LEU A N 1
ATOM 3453 C CA . LEU A 1 496 ? -2.775 14.670 4.228 1.00 93.31 496 LEU A CA 1
ATOM 3454 C C . LEU A 1 496 ? -1.879 15.916 4.174 1.00 93.31 496 LEU A C 1
ATOM 3456 O O . LEU A 1 496 ? -2.216 16.886 3.501 1.00 93.31 496 LEU A O 1
ATOM 3460 N N . VAL A 1 497 ? -0.779 15.923 4.928 1.00 94.19 497 VAL A N 1
ATOM 3461 C CA . VAL A 1 497 ? 0.187 17.022 4.973 1.00 94.19 497 VAL A CA 1
ATOM 3462 C C . VAL A 1 497 ? 1.534 16.478 4.495 1.00 94.19 497 VAL A C 1
ATOM 3464 O O . VAL A 1 497 ? 1.903 15.385 4.928 1.00 94.19 497 VAL A O 1
ATOM 3467 N N . PRO A 1 498 ? 2.294 17.213 3.661 1.00 93.94 498 PRO A N 1
ATOM 3468 C CA . PRO A 1 498 ? 3.591 16.772 3.146 1.00 93.94 498 PRO A CA 1
ATOM 3469 C C . PRO A 1 498 ? 4.686 16.843 4.220 1.00 93.94 498 PRO A C 1
ATOM 3471 O O . PRO A 1 498 ? 5.630 17.625 4.141 1.00 93.94 498 PRO A O 1
ATOM 3474 N N . TRP A 1 499 ? 4.543 16.043 5.277 1.00 94.62 499 TRP A N 1
ATOM 3475 C CA . TRP A 1 499 ? 5.442 16.020 6.431 1.00 94.62 499 TRP A CA 1
ATOM 3476 C C . TRP A 1 499 ? 6.864 15.582 6.070 1.00 94.62 499 TRP A C 1
ATOM 3478 O O . TRP A 1 499 ? 7.809 15.954 6.763 1.00 94.62 499 TRP A O 1
ATOM 3488 N N . TRP A 1 500 ? 7.012 14.823 4.983 1.00 94.25 500 TRP A N 1
ATOM 3489 C CA . TRP A 1 500 ? 8.292 14.355 4.456 1.00 94.25 500 TRP A CA 1
ATOM 3490 C C . TRP A 1 500 ? 9.163 15.491 3.914 1.00 94.25 500 TRP A C 1
ATOM 3492 O O . TRP A 1 500 ? 10.380 15.374 3.953 1.00 94.25 500 TRP A O 1
ATOM 3502 N N . ARG A 1 501 ? 8.563 16.620 3.508 1.00 93.81 501 ARG A N 1
ATOM 3503 C CA . ARG A 1 501 ? 9.287 17.825 3.059 1.00 93.81 501 ARG A CA 1
ATOM 3504 C C . ARG A 1 501 ? 9.830 18.677 4.211 1.00 93.81 501 ARG A C 1
ATOM 3506 O O . ARG A 1 501 ? 10.424 19.728 3.983 1.00 93.81 501 ARG A O 1
ATOM 3513 N N . ALA A 1 502 ? 9.573 18.303 5.465 1.00 94.06 502 ALA A N 1
ATOM 3514 C CA . ALA A 1 502 ? 10.107 19.033 6.607 1.00 94.06 502 ALA A CA 1
ATOM 3515 C C . ALA A 1 502 ? 11.625 18.820 6.714 1.00 94.06 502 ALA A C 1
ATOM 3517 O O . ALA A 1 502 ? 12.096 17.702 6.547 1.00 94.06 502 ALA A O 1
ATOM 3518 N N . GLY A 1 503 ? 12.379 19.853 7.117 1.00 91.62 503 GLY A N 1
ATOM 3519 C CA . GLY A 1 503 ? 13.837 19.738 7.315 1.00 91.62 503 GLY A CA 1
ATOM 3520 C C . GLY A 1 503 ? 14.256 18.647 8.316 1.00 91.62 503 GLY A C 1
ATOM 3521 O O . GLY A 1 503 ? 15.385 18.179 8.289 1.00 91.62 503 GLY A O 1
ATOM 3522 N N . SER A 1 504 ? 13.329 18.207 9.174 1.00 93.00 504 SER A N 1
ATOM 3523 C CA . SER A 1 504 ? 13.406 16.926 9.877 1.00 93.00 504 SER A CA 1
ATOM 3524 C C . SER A 1 504 ? 12.106 16.152 9.614 1.00 93.00 504 SER A C 1
ATOM 3526 O O . SER A 1 504 ? 11.091 16.451 10.258 1.00 93.00 504 SER A O 1
ATOM 3528 N N . PRO A 1 505 ? 12.102 15.165 8.693 1.00 92.38 505 PRO A N 1
ATOM 3529 C CA . PRO A 1 505 ? 10.904 14.395 8.347 1.00 92.38 505 PRO A CA 1
ATOM 3530 C C . PRO A 1 505 ? 10.271 13.710 9.560 1.00 92.38 505 PRO A C 1
ATOM 3532 O O . PRO A 1 505 ? 9.050 13.681 9.703 1.00 92.38 505 PRO A O 1
ATOM 3535 N N . GLY A 1 506 ? 11.100 13.246 10.500 1.00 92.25 506 GLY A N 1
ATOM 3536 C CA . GLY A 1 506 ? 10.639 12.685 11.764 1.00 92.25 506 GLY A CA 1
ATOM 3537 C C . GLY A 1 506 ? 9.808 13.670 12.593 1.00 92.25 506 GLY A C 1
ATOM 3538 O O . GLY A 1 506 ? 8.687 13.362 13.008 1.00 92.25 506 GLY A O 1
ATOM 3539 N N . LEU A 1 507 ? 10.305 14.894 12.795 1.00 93.00 507 LEU A N 1
ATOM 3540 C CA . LEU A 1 507 ? 9.541 15.927 13.502 1.00 93.00 507 LEU A CA 1
ATOM 3541 C C . LEU A 1 507 ? 8.303 16.367 12.725 1.00 93.00 507 LEU A C 1
ATOM 3543 O O . LEU A 1 507 ? 7.268 16.623 13.344 1.00 93.00 507 LEU A O 1
ATOM 3547 N N . GLY A 1 508 ? 8.388 16.409 11.394 1.00 95.38 508 GLY A N 1
ATOM 3548 C CA . GLY A 1 508 ? 7.244 16.645 10.519 1.00 95.38 508 GLY A CA 1
ATOM 3549 C C . GLY A 1 508 ? 6.129 15.628 10.765 1.00 95.38 508 GLY A C 1
ATOM 3550 O O . GLY A 1 508 ? 4.995 16.013 11.063 1.00 95.38 508 GLY A O 1
ATOM 3551 N N . LEU A 1 509 ? 6.456 14.333 10.715 1.00 94.50 509 LEU A N 1
ATOM 3552 C CA . LEU A 1 509 ? 5.513 13.237 10.941 1.00 94.50 509 LEU A CA 1
ATOM 3553 C C . LEU A 1 509 ? 4.913 13.294 12.348 1.00 94.50 509 LEU A C 1
ATOM 3555 O O . LEU A 1 509 ? 3.697 13.156 12.520 1.00 94.50 509 LEU A O 1
ATOM 3559 N N . ALA A 1 510 ? 5.750 13.525 13.363 1.00 93.69 510 ALA A N 1
ATOM 3560 C CA . ALA A 1 510 ? 5.302 13.650 14.743 1.00 93.69 510 ALA A CA 1
ATOM 3561 C C . ALA A 1 510 ? 4.331 14.832 14.904 1.00 93.69 510 ALA A C 1
ATOM 3563 O O . ALA A 1 510 ? 3.257 14.672 15.486 1.00 93.69 510 ALA A O 1
ATOM 3564 N N . ALA A 1 511 ? 4.656 16.000 14.345 1.00 95.62 511 ALA A N 1
ATOM 3565 C CA . ALA A 1 511 ? 3.804 17.184 14.400 1.00 95.62 511 ALA A CA 1
ATOM 3566 C C . ALA A 1 511 ? 2.469 16.973 13.669 1.00 95.62 511 ALA A C 1
ATOM 3568 O O . ALA A 1 511 ? 1.415 17.286 14.233 1.00 95.62 511 ALA A O 1
ATOM 3569 N N . ALA A 1 512 ? 2.493 16.392 12.465 1.00 96.19 512 ALA A N 1
ATOM 3570 C CA . ALA A 1 512 ? 1.293 16.066 11.695 1.00 96.19 512 ALA A CA 1
ATOM 3571 C C . ALA A 1 512 ? 0.390 15.079 12.456 1.00 96.19 512 ALA A C 1
ATOM 3573 O O . ALA A 1 512 ? -0.807 15.326 12.632 1.00 96.19 512 ALA A O 1
ATOM 3574 N N . THR A 1 513 ? 0.978 14.017 13.011 1.00 95.94 513 THR A N 1
ATOM 3575 C CA . THR A 1 513 ? 0.262 13.006 13.802 1.00 95.94 513 THR A CA 1
ATOM 3576 C C . THR A 1 513 ? -0.341 13.606 15.072 1.00 95.94 513 THR A C 1
ATOM 3578 O O . THR A 1 513 ? -1.501 13.342 15.400 1.00 95.94 513 THR A O 1
ATOM 3581 N N . VAL A 1 514 ? 0.403 14.448 15.796 1.00 96.31 514 VAL A N 1
ATOM 3582 C CA . VAL A 1 514 ? -0.086 15.134 17.004 1.00 96.31 514 VAL A CA 1
ATOM 3583 C C . VAL A 1 514 ? -1.218 16.097 16.659 1.00 96.31 514 VAL A C 1
ATOM 3585 O O . VAL A 1 514 ? -2.243 16.099 17.345 1.00 96.31 514 VAL A O 1
ATOM 3588 N N . GLY A 1 515 ? -1.074 16.874 15.584 1.00 97.25 515 GLY A N 1
ATOM 3589 C CA . GLY A 1 515 ? -2.111 17.773 15.081 1.00 97.25 515 GLY A CA 1
ATOM 3590 C C . GLY A 1 515 ? -3.407 17.028 14.757 1.00 97.25 515 GLY A C 1
ATOM 3591 O O . GLY A 1 515 ? -4.463 17.357 15.305 1.00 97.25 515 GLY A O 1
ATOM 3592 N N . ALA A 1 516 ? -3.325 15.966 13.953 1.00 97.19 516 ALA A N 1
ATOM 3593 C CA . ALA A 1 516 ? -4.472 15.131 13.602 1.00 97.19 516 ALA A CA 1
ATOM 3594 C C . ALA A 1 516 ? -5.098 14.449 14.836 1.00 97.19 516 ALA A C 1
ATOM 3596 O O . ALA A 1 516 ? -6.322 14.456 15.001 1.00 97.19 516 ALA A O 1
ATOM 3597 N N . THR A 1 517 ? -4.276 13.946 15.764 1.00 97.56 517 THR A N 1
ATOM 3598 C CA . THR A 1 517 ? -4.733 13.347 17.031 1.00 97.56 517 THR A CA 1
ATOM 3599 C C . THR A 1 517 ? -5.531 14.352 17.858 1.00 97.56 517 THR A C 1
ATOM 3601 O O . THR A 1 517 ? -6.603 14.027 18.372 1.00 97.56 517 THR A O 1
ATOM 3604 N N . LEU A 1 518 ? -5.040 15.588 17.978 1.00 96.75 518 LEU A N 1
ATOM 3605 C CA . LEU A 1 518 ? -5.708 16.655 18.719 1.00 96.75 518 LEU A CA 1
ATOM 3606 C C . LEU A 1 518 ? -7.054 17.035 18.106 1.00 96.75 518 LEU A C 1
ATOM 3608 O O . LEU A 1 518 ? -8.027 17.200 18.846 1.00 96.75 518 LEU A O 1
ATOM 3612 N N . VAL A 1 519 ? -7.129 17.131 16.777 1.00 97.56 519 VAL A N 1
ATOM 3613 C CA . VAL A 1 519 ? -8.377 17.409 16.055 1.00 97.56 519 VAL A CA 1
ATOM 3614 C C . VAL A 1 519 ? -9.396 16.294 16.302 1.00 97.56 519 VAL A C 1
ATOM 3616 O O . VAL A 1 519 ? -10.502 16.563 16.780 1.00 97.56 519 VAL A O 1
ATOM 3619 N N . LEU A 1 520 ? -9.019 15.033 16.074 1.00 97.19 520 LEU A N 1
ATOM 3620 C CA . LEU A 1 520 ? -9.901 13.879 16.275 1.00 97.19 520 LEU A CA 1
ATOM 3621 C C . LEU A 1 520 ? -10.355 13.747 17.737 1.00 97.19 520 LEU A C 1
ATOM 3623 O O . LEU A 1 520 ? -11.545 13.561 18.016 1.00 97.19 520 LEU A O 1
ATOM 3627 N N . ALA A 1 521 ? -9.435 13.915 18.690 1.00 95.56 521 ALA A N 1
ATOM 3628 C CA . ALA A 1 521 ? -9.748 13.881 20.114 1.00 95.56 521 ALA A CA 1
ATOM 3629 C C . ALA A 1 521 ? -10.678 15.034 20.525 1.00 95.56 521 ALA A C 1
ATOM 3631 O O . ALA A 1 521 ? -11.608 14.822 21.311 1.00 95.56 521 ALA A O 1
ATOM 3632 N N . ALA A 1 522 ? -10.486 16.241 19.984 1.00 94.62 522 ALA A N 1
ATOM 3633 C CA . ALA A 1 522 ? -11.363 17.379 20.241 1.00 94.62 522 ALA A CA 1
ATOM 3634 C C . ALA A 1 522 ? -12.790 17.111 19.743 1.00 94.62 522 ALA A C 1
ATOM 3636 O O . ALA A 1 522 ? -13.741 17.308 20.506 1.00 94.62 522 ALA A O 1
ATOM 3637 N N . ILE A 1 523 ? -12.949 16.585 18.523 1.00 94.94 523 ILE A N 1
ATOM 3638 C CA . ILE A 1 523 ? -14.255 16.198 17.965 1.00 94.94 523 ILE A CA 1
ATOM 3639 C C . ILE A 1 523 ? -14.918 15.141 18.862 1.00 94.94 523 ILE A C 1
ATOM 3641 O O . ILE A 1 523 ? -16.078 15.293 19.259 1.00 94.94 523 ILE A O 1
ATOM 3645 N N . ALA A 1 524 ? -14.174 14.113 19.273 1.00 93.50 524 ALA A N 1
ATOM 3646 C CA . ALA A 1 524 ? -14.669 13.054 20.149 1.00 93.50 524 ALA A CA 1
ATOM 3647 C C . ALA A 1 524 ? -15.105 13.578 21.535 1.00 93.50 524 ALA A C 1
ATOM 3649 O O . ALA A 1 524 ? -16.150 13.182 22.069 1.00 93.50 524 ALA A O 1
ATOM 3650 N N . VAL A 1 525 ? -14.351 14.515 22.121 1.00 90.75 525 VAL A N 1
ATOM 3651 C CA . VAL A 1 525 ? -14.691 15.169 23.396 1.00 90.75 525 VAL A CA 1
ATOM 3652 C C . VAL A 1 525 ? -15.914 16.075 23.257 1.00 90.75 525 VAL A C 1
ATOM 3654 O O . VAL A 1 525 ? -16.763 16.091 24.153 1.00 90.75 525 VAL A O 1
ATOM 3657 N N . LEU A 1 526 ? -16.035 16.825 22.161 1.00 89.69 526 LEU A N 1
ATOM 3658 C CA . LEU A 1 526 ? -17.205 17.660 21.884 1.00 89.69 526 LEU A CA 1
ATOM 3659 C C . LEU A 1 526 ? -18.462 16.801 21.716 1.00 89.69 526 LEU A C 1
ATOM 3661 O O . LEU A 1 526 ? -19.487 17.092 22.338 1.00 89.69 526 LEU A O 1
ATOM 3665 N N . ALA A 1 527 ? -18.367 15.687 20.991 1.00 84.69 527 ALA A N 1
ATOM 3666 C CA . ALA A 1 527 ? -19.459 14.729 20.849 1.00 84.69 527 ALA A CA 1
ATOM 3667 C C . ALA A 1 527 ? -19.895 14.143 22.202 1.00 84.69 527 ALA A C 1
ATOM 3669 O O . ALA A 1 527 ? -21.092 14.054 22.483 1.00 84.69 527 ALA A O 1
ATOM 3670 N N . ALA A 1 528 ? -18.952 13.840 23.101 1.00 83.81 528 ALA A N 1
ATOM 3671 C CA . ALA A 1 528 ? -19.266 13.395 24.462 1.00 83.81 528 ALA A CA 1
ATOM 3672 C C . ALA A 1 528 ? -20.042 14.412 25.311 1.00 83.81 528 ALA A C 1
ATOM 3674 O O . ALA A 1 528 ? -20.636 14.018 26.316 1.00 83.81 528 ALA A O 1
ATOM 3675 N N . ARG A 1 529 ? -20.032 15.704 24.957 1.00 82.50 529 ARG A N 1
ATOM 3676 C CA . ARG A 1 529 ? -20.855 16.717 25.639 1.00 82.50 529 ARG A CA 1
ATOM 3677 C C . ARG A 1 529 ? -22.310 16.672 25.190 1.00 82.50 529 ARG A C 1
ATOM 3679 O O . ARG A 1 529 ? -23.184 17.058 25.960 1.00 82.50 529 ARG A O 1
ATOM 3686 N N . ARG A 1 530 ? -22.562 16.245 23.949 1.00 78.69 530 ARG A N 1
ATOM 3687 C CA . ARG A 1 530 ? -23.884 16.308 23.315 1.00 78.69 530 ARG A CA 1
ATOM 3688 C C . ARG A 1 530 ? -24.620 14.973 23.309 1.00 78.69 530 ARG A C 1
ATOM 3690 O O . ARG A 1 530 ? -25.851 14.974 23.364 1.00 78.69 530 ARG A O 1
ATOM 3697 N N . PHE A 1 531 ? -23.880 13.870 23.246 1.00 77.25 531 PHE A N 1
ATOM 3698 C CA . PHE A 1 531 ? -24.397 12.521 23.038 1.00 77.25 531 PHE A CA 1
ATOM 3699 C C . PHE A 1 531 ? -24.092 11.585 24.216 1.00 77.25 531 PHE A C 1
ATOM 3701 O O . PHE A 1 531 ? -23.450 11.954 25.199 1.00 77.25 531 PHE A O 1
ATOM 3708 N N . ALA A 1 532 ? -24.599 10.353 24.125 1.00 71.50 532 ALA A N 1
ATOM 3709 C CA . ALA A 1 532 ? -24.462 9.339 25.164 1.00 71.50 532 ALA A CA 1
ATOM 3710 C C . ALA A 1 532 ? -22.995 8.957 25.454 1.00 71.50 532 ALA A C 1
ATOM 3712 O O . ALA A 1 532 ? -22.086 9.206 24.667 1.00 71.50 532 ALA A O 1
ATOM 3713 N N . ALA A 1 533 ? -22.781 8.266 26.579 1.00 65.19 533 ALA A N 1
ATOM 3714 C CA . ALA A 1 533 ? -21.470 7.833 27.070 1.00 65.19 533 ALA A CA 1
ATOM 3715 C C . ALA A 1 533 ? -20.490 7.229 26.026 1.00 65.19 533 ALA A C 1
ATOM 3717 O O . ALA A 1 533 ? -19.318 7.602 26.089 1.00 65.19 533 ALA A O 1
ATOM 3718 N N . PRO A 1 534 ? -20.894 6.359 25.070 1.00 76.38 534 PRO A N 1
ATOM 3719 C CA . PRO A 1 534 ? -19.959 5.784 24.096 1.00 76.38 534 PRO A CA 1
ATOM 3720 C C . PRO A 1 534 ? -19.581 6.728 22.940 1.00 76.38 534 PRO A C 1
ATOM 3722 O O . PRO A 1 534 ? -18.834 6.314 22.061 1.00 76.38 534 PRO A O 1
ATOM 3725 N N . ALA A 1 535 ? -20.066 7.976 22.917 1.00 84.31 535 ALA A N 1
ATOM 3726 C CA . ALA A 1 535 ? -19.884 8.886 21.785 1.00 84.31 535 ALA A CA 1
ATOM 3727 C C . ALA A 1 535 ? -18.427 9.053 21.308 1.00 84.31 535 ALA A C 1
ATOM 3729 O O . ALA A 1 535 ? -18.232 8.976 20.100 1.00 84.31 535 ALA A O 1
ATOM 3730 N N . PRO A 1 536 ? -17.397 9.199 22.174 1.00 90.12 536 PRO A N 1
ATOM 3731 C CA . PRO A 1 536 ? -16.015 9.286 21.697 1.00 90.12 536 PRO A CA 1
ATOM 3732 C C . PRO A 1 536 ? -15.563 8.054 20.916 1.00 90.12 536 PRO A C 1
ATOM 3734 O O . PRO A 1 536 ? -14.923 8.192 19.885 1.00 90.12 536 PRO A O 1
ATOM 3737 N N . VAL A 1 537 ? -15.928 6.855 21.383 1.00 90.75 537 VAL A N 1
ATOM 3738 C CA . VAL A 1 537 ? -15.560 5.596 20.720 1.00 90.75 537 VAL A CA 1
ATOM 3739 C C . VAL A 1 537 ? -16.194 5.525 19.339 1.00 90.75 537 VAL A C 1
ATOM 3741 O O . VAL A 1 537 ? -15.521 5.180 18.376 1.00 90.75 537 VAL A O 1
ATOM 3744 N N . VAL A 1 538 ? -17.476 5.891 19.242 1.00 92.06 538 VAL A N 1
ATOM 3745 C CA . VAL A 1 538 ? -18.199 5.908 17.965 1.00 92.06 538 VAL A CA 1
ATOM 3746 C C . VAL A 1 538 ? -17.583 6.919 17.010 1.00 92.06 538 VAL A C 1
ATOM 3748 O O . VAL A 1 538 ? -17.335 6.568 15.869 1.00 92.06 538 VAL A O 1
ATOM 3751 N N . VAL A 1 539 ? -17.301 8.141 17.469 1.00 94.75 539 VAL A N 1
ATOM 3752 C CA . VAL A 1 539 ? -16.695 9.183 16.628 1.00 94.75 539 VAL A CA 1
ATOM 3753 C C . VAL A 1 539 ? -15.348 8.739 16.080 1.00 94.75 539 VAL A C 1
ATOM 3755 O O . VAL A 1 539 ? -15.141 8.836 14.878 1.00 94.75 539 VAL A O 1
ATOM 3758 N N . LEU A 1 540 ? -14.458 8.225 16.932 1.00 96.38 540 LEU A N 1
ATOM 3759 C CA . LEU A 1 540 ? -13.137 7.782 16.488 1.00 96.38 540 LEU A CA 1
ATOM 3760 C C . LEU A 1 540 ? -13.240 6.582 15.542 1.00 96.38 540 LEU A C 1
ATOM 3762 O O . LEU A 1 540 ? -12.605 6.589 14.500 1.00 96.38 540 LEU A O 1
ATOM 3766 N N . SER A 1 541 ? -14.107 5.609 15.841 1.00 96.81 541 SER A N 1
ATOM 3767 C CA . SER A 1 541 ? -14.306 4.440 14.970 1.00 96.81 541 SER A CA 1
ATOM 3768 C C . SER A 1 541 ? -14.903 4.828 13.612 1.00 96.81 541 SER A C 1
ATOM 3770 O O . SER A 1 541 ? -14.458 4.340 12.581 1.00 96.81 541 SER A O 1
ATOM 3772 N N . VAL A 1 542 ? -15.890 5.730 13.588 1.00 96.62 542 VAL A N 1
ATOM 3773 C CA . VAL A 1 542 ? -16.469 6.250 12.338 1.00 96.62 542 VAL A CA 1
ATOM 3774 C C . VAL A 1 542 ? -15.440 7.066 11.563 1.00 96.62 542 VAL A C 1
ATOM 3776 O O . VAL A 1 542 ? -15.389 6.934 10.348 1.00 96.62 542 VAL A O 1
ATOM 3779 N N . ALA A 1 543 ? -14.602 7.862 12.233 1.00 97.00 543 ALA A N 1
ATOM 3780 C CA . ALA A 1 543 ? -13.518 8.590 11.578 1.00 97.00 543 ALA A CA 1
ATOM 3781 C C . ALA A 1 543 ? -12.500 7.631 10.945 1.00 97.00 543 ALA A C 1
ATOM 3783 O O . ALA A 1 543 ? -12.162 7.813 9.783 1.00 97.00 543 ALA A O 1
ATOM 3784 N N . THR A 1 544 ? -12.078 6.577 11.655 1.00 97.19 544 THR A N 1
ATOM 3785 C CA . THR A 1 544 ? -11.211 5.523 11.101 1.00 97.19 544 THR A CA 1
ATOM 3786 C C . THR A 1 544 ? -11.833 4.877 9.864 1.00 97.19 544 THR A C 1
ATOM 3788 O O . THR A 1 544 ? -11.179 4.791 8.831 1.00 97.19 544 THR A O 1
ATOM 3791 N N . ILE A 1 545 ? -13.106 4.471 9.946 1.00 97.56 545 ILE A N 1
ATOM 3792 C CA . ILE A 1 545 ? -13.845 3.891 8.814 1.00 97.56 545 ILE A CA 1
ATOM 3793 C C . ILE A 1 545 ? -13.898 4.873 7.646 1.00 97.56 545 ILE A C 1
ATOM 3795 O O . ILE A 1 545 ? -13.634 4.478 6.518 1.00 97.56 545 ILE A O 1
ATOM 3799 N N . ALA A 1 546 ? -14.231 6.138 7.902 1.00 96.88 546 ALA A N 1
ATOM 3800 C CA . ALA A 1 546 ? -14.385 7.151 6.867 1.00 96.88 546 ALA A CA 1
ATOM 3801 C C . ALA A 1 546 ? -13.061 7.467 6.167 1.00 96.88 546 ALA A C 1
ATOM 3803 O O . ALA A 1 546 ? -13.044 7.495 4.945 1.00 96.88 546 ALA A O 1
ATOM 3804 N N . ILE A 1 547 ? -11.969 7.653 6.917 1.00 95.81 547 ILE A N 1
ATOM 3805 C CA . ILE A 1 547 ? -10.637 7.922 6.356 1.00 95.81 547 ILE A CA 1
ATOM 3806 C C . ILE A 1 547 ? -10.215 6.772 5.439 1.00 95.81 547 ILE A C 1
ATOM 3808 O O . ILE A 1 547 ? -9.893 7.017 4.285 1.00 95.81 547 ILE A O 1
ATOM 3812 N N . ILE A 1 548 ? -10.295 5.529 5.925 1.00 95.62 548 ILE A N 1
ATOM 3813 C CA . ILE A 1 548 ? -9.908 4.345 5.144 1.00 95.62 548 ILE A CA 1
ATOM 3814 C C . ILE A 1 548 ? -10.824 4.161 3.929 1.00 95.62 548 ILE A C 1
ATOM 3816 O O . ILE A 1 548 ? -10.347 3.903 2.833 1.00 95.62 548 ILE A O 1
ATOM 3820 N N . THR A 1 549 ? -12.141 4.328 4.096 1.00 95.25 549 THR A N 1
ATOM 3821 C CA . THR A 1 549 ? -13.085 4.201 2.974 1.00 95.25 549 THR A CA 1
ATOM 3822 C C . THR A 1 549 ? -12.780 5.248 1.909 1.00 95.25 549 THR A C 1
ATOM 3824 O O . THR A 1 549 ? -12.626 4.899 0.749 1.00 95.25 549 THR A O 1
ATOM 3827 N N . VAL A 1 550 ? -12.670 6.526 2.282 1.00 94.75 550 VAL A N 1
ATOM 3828 C CA . VAL A 1 550 ? -12.371 7.597 1.321 1.00 94.75 550 VAL A CA 1
ATOM 3829 C C . VAL A 1 550 ? -11.056 7.320 0.607 1.00 94.75 550 VAL A C 1
ATOM 3831 O O . VAL A 1 550 ? -11.020 7.431 -0.612 1.00 94.75 550 VAL A O 1
ATOM 3834 N N . ASP A 1 551 ? -10.028 6.895 1.340 1.00 93.31 551 ASP A N 1
ATOM 3835 C CA . ASP A 1 551 ? -8.721 6.606 0.766 1.00 93.31 551 ASP A CA 1
ATOM 3836 C C . ASP A 1 551 ? -8.780 5.513 -0.308 1.00 93.31 551 ASP A C 1
ATOM 3838 O O . ASP A 1 551 ? -8.413 5.760 -1.456 1.00 93.31 551 ASP A O 1
ATOM 3842 N N . VAL A 1 552 ? -9.335 4.340 0.014 1.00 91.50 552 VAL A N 1
ATOM 3843 C CA . VAL A 1 552 ? -9.394 3.218 -0.936 1.00 91.50 552 VAL A CA 1
ATOM 3844 C C . VAL A 1 552 ? -10.295 3.534 -2.136 1.00 91.50 552 VAL A C 1
ATOM 3846 O O . VAL A 1 552 ? -9.980 3.150 -3.257 1.00 91.50 552 VAL A O 1
ATOM 3849 N N . PHE A 1 553 ? -11.386 4.285 -1.944 1.00 90.50 553 PHE A N 1
ATOM 3850 C CA . PHE A 1 553 ? -12.219 4.749 -3.062 1.00 90.50 553 PHE A CA 1
ATOM 3851 C C . PHE A 1 553 ? -11.526 5.806 -3.934 1.00 90.50 553 PHE A C 1
ATOM 3853 O O . PHE A 1 553 ? -11.886 5.949 -5.099 1.00 90.50 553 PHE A O 1
ATOM 3860 N N . SER A 1 554 ? -10.574 6.557 -3.377 1.00 88.44 554 SER A N 1
ATOM 3861 C CA . SER A 1 554 ? -9.830 7.596 -4.093 1.00 88.44 554 SER A CA 1
ATOM 3862 C C . SER A 1 554 ? -8.561 7.102 -4.785 1.00 88.44 554 SER A C 1
ATOM 3864 O O . SER A 1 554 ? -7.922 7.911 -5.435 1.00 88.44 554 SER A O 1
ATOM 3866 N N . GLY A 1 555 ? -8.200 5.818 -4.668 1.00 81.69 555 GLY A N 1
ATOM 3867 C CA . GLY A 1 555 ? -6.968 5.275 -5.257 1.00 81.69 555 GLY A CA 1
ATOM 3868 C C . GLY A 1 555 ? -5.827 5.026 -4.264 1.00 81.69 555 GLY A C 1
ATOM 3869 O O . GLY A 1 555 ? -4.682 4.894 -4.678 1.00 81.69 555 GLY A O 1
ATOM 3870 N N . SER A 1 556 ? -6.108 4.936 -2.956 1.00 88.31 556 SER A N 1
ATOM 3871 C CA . SER A 1 556 ? -5.129 4.546 -1.920 1.00 88.31 556 SER A CA 1
ATOM 3872 C C . SER A 1 556 ? -3.932 5.513 -1.762 1.00 88.31 556 SER A C 1
ATOM 3874 O O . SER A 1 556 ? -2.803 5.106 -1.475 1.00 88.31 556 SER A O 1
ATOM 3876 N N . HIS A 1 557 ? -4.164 6.821 -1.902 1.00 86.25 557 HIS A N 1
ATOM 3877 C CA . HIS A 1 557 ? -3.115 7.848 -1.830 1.00 86.25 557 HIS A CA 1
ATOM 3878 C C . HIS A 1 557 ? -2.534 8.079 -0.423 1.00 86.25 557 HIS A C 1
ATOM 3880 O O . HIS A 1 557 ? -1.344 8.388 -0.286 1.00 86.25 557 HIS A O 1
ATOM 3886 N N . LEU A 1 558 ? -3.358 7.956 0.625 1.00 88.31 558 LEU A N 1
ATOM 3887 C CA . LEU A 1 558 ? -2.931 8.032 2.027 1.00 88.31 558 LEU A CA 1
ATOM 3888 C C . LEU A 1 558 ? -2.285 6.730 2.483 1.00 88.31 558 LEU A C 1
ATOM 3890 O O . LEU A 1 558 ? -1.474 6.753 3.404 1.00 88.31 558 LEU A O 1
ATOM 3894 N N . PHE A 1 559 ? -2.651 5.617 1.857 1.00 86.69 559 PHE A N 1
ATOM 3895 C CA . PHE A 1 559 ? -2.106 4.290 2.093 1.00 86.69 559 PHE A CA 1
ATOM 3896 C C . PHE A 1 559 ? -0.659 4.142 1.612 1.00 86.69 559 PHE A C 1
ATOM 3898 O O . PHE A 1 559 ? 0.182 3.646 2.365 1.00 86.69 559 PHE A O 1
ATOM 3905 N N . LEU A 1 560 ? -0.346 4.600 0.400 1.00 86.44 560 LEU A N 1
ATOM 3906 C CA . LEU A 1 560 ? 1.008 4.519 -0.146 1.00 86.44 560 LEU A CA 1
ATOM 3907 C C . LEU A 1 560 ? 1.971 5.440 0.615 1.00 86.44 560 LEU A C 1
ATOM 3909 O O . LEU A 1 560 ? 1.722 6.636 0.767 1.00 86.44 560 LEU A O 1
ATOM 3913 N N . GLY A 1 561 ? 3.084 4.887 1.105 1.00 83.31 561 GLY A N 1
ATOM 3914 C CA . GLY A 1 561 ? 4.103 5.653 1.830 1.00 83.31 561 GLY A CA 1
ATOM 3915 C C . GLY A 1 561 ? 3.644 6.141 3.212 1.00 83.31 561 GLY A C 1
ATOM 3916 O O . GLY A 1 561 ? 4.059 7.207 3.664 1.00 83.31 561 GLY A O 1
ATOM 3917 N N . SER A 1 562 ? 2.752 5.404 3.884 1.00 88.12 562 SER A N 1
ATOM 3918 C CA . SER A 1 562 ? 2.319 5.681 5.266 1.00 88.12 562 SER A CA 1
ATOM 3919 C C . SER A 1 562 ? 2.931 4.714 6.270 1.00 88.12 562 SER A C 1
ATOM 3921 O O . SER A 1 562 ? 3.128 3.540 5.974 1.00 88.12 562 SER A O 1
ATOM 3923 N N . VAL A 1 563 ? 3.095 5.172 7.515 1.00 89.94 563 VAL A N 1
ATOM 3924 C CA . VAL A 1 563 ? 3.508 4.341 8.659 1.00 89.94 563 VAL A CA 1
ATOM 3925 C C . VAL A 1 563 ? 2.616 3.110 8.847 1.00 89.94 563 VAL A C 1
ATOM 3927 O O . VAL A 1 563 ? 3.111 2.028 9.143 1.00 89.94 563 VAL A O 1
ATOM 3930 N N . LEU A 1 564 ? 1.294 3.278 8.719 1.00 88.69 564 LEU A N 1
ATOM 3931 C CA . LEU A 1 564 ? 0.315 2.188 8.860 1.00 88.69 564 LEU A CA 1
ATOM 3932 C C . LEU A 1 564 ? -0.197 1.680 7.504 1.00 88.69 564 LEU A C 1
ATOM 3934 O O . LEU A 1 564 ? -1.132 0.881 7.462 1.00 88.69 564 LEU A O 1
ATOM 3938 N N . GLY A 1 565 ? 0.380 2.165 6.407 1.00 85.38 565 GLY A N 1
ATOM 3939 C CA . GLY A 1 565 ? 0.066 1.749 5.046 1.00 85.38 565 GLY A CA 1
ATOM 3940 C C . GLY A 1 565 ? 1.089 0.752 4.517 1.00 85.38 565 GLY A C 1
ATOM 3941 O O . GLY A 1 565 ? 1.547 -0.111 5.272 1.00 85.38 565 GLY A O 1
ATOM 3942 N N . THR A 1 566 ? 1.418 0.856 3.231 1.00 83.50 566 THR A N 1
ATOM 3943 C CA . THR A 1 566 ? 2.457 0.038 2.589 1.00 83.50 566 THR A CA 1
ATOM 3944 C C . THR A 1 566 ? 3.537 0.895 1.955 1.00 83.50 566 THR A C 1
ATOM 3946 O O . THR A 1 566 ? 3.341 2.059 1.599 1.00 83.50 566 THR A O 1
ATOM 3949 N N . GLN A 1 567 ? 4.708 0.288 1.840 1.00 86.00 567 GLN A N 1
ATOM 3950 C CA . GLN A 1 567 ? 5.891 0.843 1.220 1.00 86.00 567 GLN A CA 1
ATOM 3951 C C . GLN A 1 567 ? 5.902 0.378 -0.239 1.00 86.00 567 GLN A C 1
ATOM 3953 O O . GLN A 1 567 ? 6.052 -0.827 -0.474 1.00 86.00 567 GLN A O 1
ATOM 3958 N N . PRO A 1 568 ? 5.706 1.283 -1.213 1.00 85.62 568 PRO A N 1
ATOM 3959 C CA . PRO A 1 568 ? 5.660 0.904 -2.623 1.00 85.62 568 PRO A CA 1
ATOM 3960 C C . PRO A 1 568 ? 6.954 0.214 -3.074 1.00 85.62 568 PRO A C 1
ATOM 3962 O O . PRO A 1 568 ? 6.883 -0.756 -3.819 1.00 85.62 568 PRO A O 1
ATOM 3965 N N . GLN A 1 569 ? 8.110 0.622 -2.542 1.00 85.06 569 GLN A N 1
ATOM 3966 C CA . GLN A 1 569 ? 9.412 0.034 -2.864 1.00 85.06 569 GLN A CA 1
ATOM 3967 C C . GLN A 1 569 ? 9.568 -1.429 -2.419 1.00 85.06 569 GLN A C 1
ATOM 3969 O O . GLN A 1 569 ? 10.349 -2.164 -3.002 1.00 85.06 569 GLN A O 1
ATOM 3974 N N . LEU A 1 570 ? 8.793 -1.893 -1.429 1.00 80.69 570 LEU A N 1
ATOM 3975 C CA . LEU A 1 570 ? 8.810 -3.302 -1.007 1.00 80.69 570 LEU A CA 1
ATOM 3976 C C . LEU A 1 570 ? 7.904 -4.191 -1.867 1.00 80.69 570 LEU A C 1
ATOM 3978 O O . LEU A 1 570 ? 7.816 -5.395 -1.634 1.00 80.69 570 LEU A O 1
ATOM 3982 N N . GLY A 1 571 ? 7.144 -3.594 -2.785 1.00 74.94 571 GLY A N 1
ATOM 3983 C CA . GLY A 1 571 ? 6.209 -4.271 -3.674 1.00 74.94 571 GLY A CA 1
ATOM 3984 C C . GLY A 1 571 ? 5.189 -5.194 -3.005 1.00 74.94 571 GLY A C 1
ATOM 3985 O O . GLY A 1 571 ? 4.669 -6.116 -3.626 1.00 74.94 571 GLY A O 1
ATOM 3986 N N . ALA A 1 572 ? 4.882 -4.990 -1.725 1.00 72.94 572 ALA A N 1
ATOM 3987 C CA . ALA A 1 572 ? 3.950 -5.864 -1.018 1.00 72.94 572 ALA A CA 1
ATOM 3988 C C . ALA A 1 572 ? 2.501 -5.679 -1.507 1.00 72.94 572 ALA A C 1
ATOM 3990 O O . ALA A 1 572 ? 1.772 -6.657 -1.667 1.00 72.94 572 ALA A O 1
ATOM 3991 N N . ARG A 1 573 ? 2.069 -4.422 -1.702 1.00 84.06 573 ARG A N 1
ATOM 3992 C CA . ARG A 1 573 ? 0.726 -4.046 -2.182 1.00 84.06 573 ARG A CA 1
ATOM 3993 C C . ARG A 1 573 ? 0.683 -2.562 -2.560 1.00 84.06 573 ARG A C 1
ATOM 3995 O O . ARG A 1 573 ? 1.172 -1.733 -1.791 1.00 84.06 573 ARG A O 1
ATOM 4002 N N . TYR A 1 574 ? 0.036 -2.246 -3.683 1.00 87.81 574 TYR A N 1
ATOM 4003 C CA . TYR A 1 574 ? -0.039 -0.886 -4.244 1.00 87.81 574 TYR A CA 1
ATOM 4004 C C . TYR A 1 574 ? -1.396 -0.195 -4.071 1.00 87.81 574 TYR A C 1
ATOM 4006 O O . TYR A 1 574 ? -1.473 1.026 -4.064 1.00 87.81 574 TYR A O 1
ATOM 4014 N N . TYR A 1 575 ? -2.464 -0.965 -3.869 1.00 87.50 575 TYR A N 1
ATOM 4015 C CA . TYR A 1 575 ? -3.817 -0.450 -3.680 1.00 87.50 575 TYR A CA 1
ATOM 4016 C C . TYR A 1 575 ? -4.619 -1.356 -2.743 1.00 87.50 575 TYR A C 1
ATOM 4018 O O . TYR A 1 575 ? -4.211 -2.479 -2.430 1.00 87.50 575 TYR A O 1
ATOM 4026 N N . GLY A 1 576 ? -5.784 -0.880 -2.312 1.00 88.12 576 GLY A N 1
ATOM 4027 C CA . GLY A 1 576 ? -6.713 -1.666 -1.509 1.00 88.12 576 GLY A CA 1
ATOM 4028 C C . GLY A 1 576 ? -6.407 -1.637 -0.012 1.00 88.12 576 GLY A C 1
ATOM 4029 O O . GLY A 1 576 ? -5.926 -0.646 0.535 1.00 88.12 576 GLY A O 1
ATOM 4030 N N . MET A 1 577 ? -6.748 -2.723 0.675 1.00 88.50 577 MET A N 1
ATOM 4031 C CA . MET A 1 577 ? -6.721 -2.838 2.132 1.00 88.50 577 MET A CA 1
ATOM 4032 C C . MET A 1 577 ? -5.533 -3.688 2.557 1.00 88.50 577 MET A C 1
ATOM 4034 O O . MET A 1 577 ? -5.539 -4.885 2.318 1.00 88.50 577 MET A O 1
ATOM 4038 N N . SER A 1 578 ? -4.504 -3.123 3.198 1.00 88.62 578 SER A N 1
ATOM 4039 C CA . SER A 1 578 ? -3.482 -3.938 3.888 1.00 88.62 578 SER A CA 1
ATOM 4040 C C . SER A 1 578 ? -4.044 -4.591 5.148 1.00 88.62 578 SER A C 1
ATOM 4042 O O . SER A 1 578 ? -5.064 -4.157 5.678 1.00 88.62 578 SER A O 1
ATOM 4044 N N . ASN A 1 579 ? -3.301 -5.534 5.730 1.00 89.25 579 ASN A N 1
ATOM 4045 C CA . ASN A 1 579 ? -3.615 -6.081 7.054 1.00 89.25 579 ASN A CA 1
ATOM 4046 C C . ASN A 1 579 ? -3.791 -4.997 8.125 1.00 89.25 579 ASN A C 1
ATOM 4048 O O . ASN A 1 579 ? -4.613 -5.147 9.030 1.00 89.25 579 ASN A O 1
ATOM 4052 N N . HIS A 1 580 ? -3.025 -3.906 8.036 1.00 90.50 580 HIS A N 1
ATOM 4053 C CA . HIS A 1 580 ? -3.138 -2.785 8.960 1.00 90.50 580 HIS A CA 1
ATOM 4054 C C . HIS A 1 580 ? -4.477 -2.055 8.793 1.00 90.50 580 HIS A C 1
ATOM 4056 O O . HIS A 1 580 ? -5.179 -1.815 9.781 1.00 90.50 580 HIS A O 1
ATOM 4062 N N . TYR A 1 581 ? -4.862 -1.760 7.546 1.00 93.19 581 TYR A N 1
ATOM 4063 C CA . TYR A 1 581 ? -6.148 -1.143 7.215 1.00 93.19 581 TYR A CA 1
ATOM 4064 C C . TYR A 1 581 ? -7.310 -2.064 7.589 1.00 93.19 581 TYR A C 1
ATOM 4066 O O . TYR A 1 581 ? -8.191 -1.641 8.339 1.00 93.19 581 TYR A O 1
ATOM 4074 N N . PHE A 1 582 ? -7.260 -3.333 7.178 1.00 94.69 582 PHE A N 1
ATOM 4075 C CA . PHE A 1 582 ? -8.209 -4.380 7.551 1.00 94.69 582 PHE A CA 1
ATOM 4076 C C . PHE A 1 582 ? -8.423 -4.425 9.067 1.00 94.69 582 PHE A C 1
ATOM 4078 O O . PHE A 1 582 ? -9.561 -4.330 9.538 1.00 94.69 582 PHE A O 1
ATOM 4085 N N . ALA A 1 583 ? -7.349 -4.516 9.859 1.00 93.81 583 ALA A N 1
ATOM 4086 C CA . ALA A 1 583 ? -7.431 -4.653 11.311 1.00 93.81 583 ALA A CA 1
ATOM 4087 C C . ALA A 1 583 ? -8.122 -3.457 11.976 1.00 93.81 583 ALA A C 1
ATOM 4089 O O . ALA A 1 583 ? -8.994 -3.639 12.834 1.00 93.81 583 ALA A O 1
ATOM 4090 N N . LEU A 1 584 ? -7.761 -2.235 11.576 1.00 95.50 584 LEU A N 1
ATOM 4091 C CA . LEU A 1 584 ? -8.348 -1.006 12.107 1.00 95.50 584 LEU A CA 1
ATOM 4092 C C . LEU A 1 584 ? -9.803 -0.838 11.656 1.00 95.50 584 LEU A C 1
ATOM 4094 O O . LEU A 1 584 ? -10.677 -0.564 12.484 1.00 95.50 584 LEU A O 1
ATOM 4098 N N . PHE A 1 585 ? -10.072 -1.050 10.370 1.00 97.25 585 PHE A N 1
ATOM 4099 C CA . PHE A 1 585 ? -11.379 -0.880 9.744 1.00 97.25 585 PHE A CA 1
ATOM 4100 C C . PHE A 1 585 ? -12.421 -1.859 10.293 1.00 97.25 585 PHE A C 1
ATOM 4102 O O . PHE A 1 585 ? -13.491 -1.449 10.752 1.00 97.25 585 PHE A O 1
ATOM 4109 N N . SER A 1 586 ? -12.096 -3.151 10.330 1.00 97.62 586 SER A N 1
ATOM 4110 C CA . SER A 1 586 ? -13.002 -4.198 10.814 1.00 97.62 586 SER A CA 1
ATOM 4111 C C . SER A 1 586 ? -13.239 -4.111 12.330 1.00 97.62 586 SER A C 1
ATOM 4113 O O . SER A 1 586 ? -14.380 -4.243 12.792 1.00 97.62 586 SER A O 1
ATOM 4115 N N . THR A 1 587 ? -12.203 -3.780 13.114 1.00 96.94 587 THR A N 1
ATOM 4116 C CA . THR A 1 587 ? -12.333 -3.513 14.558 1.00 96.94 587 THR A CA 1
ATOM 4117 C C . THR A 1 587 ? -13.247 -2.313 14.808 1.00 96.94 587 THR A C 1
ATOM 4119 O O . THR A 1 587 ? -14.188 -2.408 15.604 1.00 96.94 587 THR A O 1
ATOM 4122 N N . ALA A 1 588 ? -13.022 -1.198 14.107 1.00 97.69 588 ALA A N 1
ATOM 4123 C CA . ALA A 1 588 ? -13.877 -0.017 14.175 1.00 97.69 588 ALA A CA 1
ATOM 4124 C C . ALA A 1 588 ? -15.327 -0.351 13.786 1.00 97.69 588 ALA A C 1
ATOM 4126 O O . ALA A 1 588 ? -16.262 0.053 14.481 1.00 97.69 588 ALA A O 1
ATOM 4127 N N . GLY A 1 589 ? -15.525 -1.156 12.737 1.00 97.88 589 GLY A N 1
ATOM 4128 C CA . GLY A 1 589 ? -16.837 -1.621 12.289 1.00 97.88 589 GLY A CA 1
ATOM 4129 C C . GLY A 1 589 ? -17.601 -2.376 13.378 1.00 97.88 589 GLY A C 1
ATOM 4130 O O . GLY A 1 589 ? -18.774 -2.085 13.630 1.00 97.88 589 GLY A O 1
ATOM 4131 N N . ILE A 1 590 ? -16.938 -3.291 14.094 1.00 97.25 590 ILE A N 1
ATOM 4132 C CA . ILE A 1 590 ? -17.542 -4.025 15.218 1.00 97.25 590 ILE A CA 1
ATOM 4133 C C . ILE A 1 590 ? -17.919 -3.073 16.365 1.00 97.25 590 ILE A C 1
ATOM 4135 O O . ILE A 1 590 ? -18.996 -3.215 16.959 1.00 97.25 590 ILE A O 1
ATOM 4139 N N . LEU A 1 591 ? -17.074 -2.083 16.673 1.00 94.81 591 LEU A N 1
ATOM 4140 C CA . LEU A 1 591 ? -17.357 -1.079 17.705 1.00 94.81 591 LEU A CA 1
ATOM 4141 C C . LEU A 1 591 ? -18.570 -0.208 17.336 1.00 94.81 591 LEU A C 1
ATOM 4143 O O . LEU A 1 591 ? -19.449 0.006 18.180 1.00 94.81 591 LEU A O 1
ATOM 4147 N N . VAL A 1 592 ? -18.665 0.239 16.080 1.00 95.25 592 VAL A N 1
ATOM 4148 C CA . VAL A 1 592 ? -19.814 1.003 15.562 1.00 95.25 592 VAL A CA 1
ATOM 4149 C C . VAL A 1 592 ? -21.083 0.154 15.572 1.00 95.25 592 VAL A C 1
ATOM 4151 O O . VAL A 1 592 ? -22.110 0.601 16.089 1.00 95.25 592 VAL A O 1
ATOM 4154 N N . ALA A 1 593 ? -21.020 -1.091 15.093 1.00 95.50 593 ALA A N 1
ATOM 4155 C CA . ALA A 1 593 ? -22.158 -2.005 15.090 1.00 95.50 593 ALA A CA 1
ATOM 4156 C C . ALA A 1 593 ? -22.683 -2.278 16.501 1.00 95.50 593 ALA A C 1
ATOM 4158 O O . ALA A 1 593 ? -23.890 -2.207 16.744 1.00 95.50 593 ALA A O 1
ATOM 4159 N N . ALA A 1 594 ? -21.792 -2.520 17.463 1.00 92.50 594 ALA A N 1
ATOM 4160 C CA . ALA A 1 594 ? -22.171 -2.709 18.856 1.00 92.50 594 ALA A CA 1
ATOM 4161 C C . ALA A 1 594 ? -22.812 -1.450 19.464 1.00 92.50 594 ALA A C 1
ATOM 4163 O O . ALA A 1 594 ? -23.807 -1.541 20.193 1.00 92.50 594 ALA A O 1
ATOM 4164 N N . ALA A 1 595 ? -22.277 -0.266 19.155 1.00 90.06 595 ALA A N 1
ATOM 4165 C CA . ALA A 1 595 ? -22.827 0.997 19.632 1.00 90.06 595 ALA A CA 1
ATOM 4166 C C . ALA A 1 595 ? -24.215 1.294 19.039 1.00 90.06 595 ALA A C 1
ATOM 4168 O O . ALA A 1 595 ? -25.106 1.722 19.777 1.00 90.06 595 ALA A O 1
ATOM 4169 N N . ALA A 1 596 ? -24.423 1.013 17.749 1.00 90.81 596 ALA A N 1
ATOM 4170 C CA . ALA A 1 596 ? -25.698 1.189 17.055 1.00 90.81 596 ALA A CA 1
ATOM 4171 C C . ALA A 1 596 ? -26.761 0.169 17.505 1.00 90.81 596 ALA A C 1
ATOM 4173 O O . ALA A 1 596 ? -27.924 0.519 17.722 1.00 90.81 596 ALA A O 1
ATOM 4174 N N . ALA A 1 597 ? -26.364 -1.085 17.732 1.00 91.44 597 ALA A N 1
ATOM 4175 C CA . ALA A 1 597 ? -27.249 -2.141 18.218 1.00 91.44 597 ALA A CA 1
ATOM 4176 C C . ALA A 1 597 ? -27.653 -1.949 19.693 1.00 91.44 597 ALA A C 1
ATOM 4178 O O . ALA A 1 597 ? -28.751 -2.338 20.098 1.00 91.44 597 ALA A O 1
ATOM 4179 N N . GLY A 1 598 ? -26.807 -1.321 20.515 1.00 88.50 598 GLY A N 1
ATOM 4180 C CA . GLY A 1 598 ? -27.024 -1.162 21.958 1.00 88.50 598 GLY A CA 1
ATOM 4181 C C . GLY A 1 598 ? -28.379 -0.545 22.347 1.00 88.50 598 GLY A C 1
ATOM 4182 O O . GLY A 1 598 ? -29.096 -1.136 23.162 1.00 88.50 598 GLY A O 1
ATOM 4183 N N . PRO A 1 599 ? -28.766 0.627 21.805 1.00 87.19 599 PRO A N 1
ATOM 4184 C CA . PRO A 1 599 ? -30.088 1.217 22.014 1.00 87.19 599 PRO A CA 1
ATOM 4185 C C . PRO A 1 599 ? -31.245 0.300 21.608 1.00 87.19 599 PRO A C 1
ATOM 4187 O O . PRO A 1 599 ? -32.225 0.201 22.344 1.00 87.19 599 PRO A O 1
ATOM 4190 N N . LEU A 1 600 ? -31.117 -0.414 20.490 1.00 89.88 600 LEU A N 1
ATOM 4191 C CA . LEU A 1 600 ? -32.153 -1.310 19.974 1.00 89.88 600 LEU A CA 1
ATOM 4192 C C . LEU A 1 600 ? -32.353 -2.531 20.877 1.00 89.88 600 LEU A C 1
ATOM 4194 O O . LEU A 1 600 ? -33.486 -2.890 21.193 1.00 89.88 600 LEU A O 1
ATOM 4198 N N . VAL A 1 601 ? -31.261 -3.118 21.372 1.00 90.38 601 VAL A N 1
ATOM 4199 C CA . VAL A 1 601 ? -31.307 -4.222 22.344 1.00 90.38 601 VAL A CA 1
ATOM 4200 C C . VAL A 1 601 ? -31.933 -3.775 23.667 1.00 90.38 601 VAL A C 1
ATOM 4202 O O . VAL A 1 601 ? -32.678 -4.543 24.285 1.00 90.38 601 VAL A O 1
ATOM 4205 N N . ARG A 1 602 ? -31.665 -2.536 24.109 1.00 86.56 602 ARG A N 1
ATOM 4206 C CA . ARG A 1 602 ? -32.306 -1.944 25.298 1.00 86.56 602 ARG A CA 1
ATOM 4207 C C . ARG A 1 602 ? -33.800 -1.707 25.086 1.00 86.56 602 ARG A C 1
ATOM 4209 O O . ARG A 1 602 ? -34.572 -1.991 25.991 1.00 86.56 602 ARG A O 1
ATOM 4216 N N . ALA A 1 603 ? -34.196 -1.281 23.890 1.00 89.12 603 ALA A N 1
ATOM 4217 C CA . ALA A 1 603 ? -35.592 -1.096 23.494 1.00 89.12 603 ALA A CA 1
ATOM 4218 C C . ALA A 1 603 ? -36.332 -2.410 23.162 1.00 89.12 603 ALA A C 1
ATOM 4220 O O . ALA A 1 603 ? -37.472 -2.373 22.713 1.00 89.12 603 ALA A O 1
ATOM 4221 N N . GLY A 1 604 ? -35.692 -3.577 23.310 1.00 90.69 604 GLY A N 1
ATOM 4222 C CA . GLY A 1 604 ? -36.295 -4.878 22.994 1.00 90.69 604 GLY A CA 1
ATOM 4223 C C . GLY A 1 604 ? -36.369 -5.218 21.498 1.00 90.69 604 GLY A C 1
ATOM 4224 O O . GLY A 1 604 ? -36.748 -6.334 21.151 1.00 90.69 604 GLY A O 1
ATOM 4225 N N . ARG A 1 605 ? -35.928 -4.327 20.600 1.00 94.44 605 ARG A N 1
ATOM 4226 C CA . ARG A 1 605 ? -35.919 -4.505 19.133 1.00 94.44 605 ARG A CA 1
ATOM 4227 C C . ARG A 1 605 ? -34.719 -5.344 18.674 1.00 94.44 605 ARG A C 1
ATOM 4229 O O . ARG A 1 605 ? -33.906 -4.910 17.862 1.00 94.44 605 ARG A O 1
ATOM 4236 N N . ARG A 1 606 ? -34.581 -6.548 19.230 1.00 93.94 606 ARG A N 1
ATOM 4237 C CA . ARG A 1 606 ? -33.376 -7.388 19.106 1.00 93.94 606 ARG A CA 1
ATOM 4238 C C . ARG A 1 606 ? -33.084 -7.858 17.677 1.00 93.94 606 ARG A C 1
ATOM 4240 O O . ARG A 1 606 ? -31.928 -7.877 17.279 1.00 93.94 606 ARG A O 1
ATOM 4247 N N . TRP A 1 607 ? -34.113 -8.167 16.890 1.00 94.81 607 TRP A N 1
ATOM 4248 C CA . TRP A 1 607 ? -33.943 -8.548 15.482 1.00 94.81 607 TRP A CA 1
ATOM 4249 C C . TRP A 1 607 ? -33.515 -7.379 14.597 1.00 94.81 607 TRP A C 1
ATOM 4251 O O . TRP A 1 607 ? -32.666 -7.556 13.734 1.00 94.81 607 TRP A O 1
ATOM 4261 N N . LEU A 1 608 ? -34.020 -6.169 14.861 1.00 95.69 608 LEU A N 1
ATOM 4262 C CA . LEU A 1 608 ? -33.511 -4.976 14.185 1.00 95.69 608 LEU A CA 1
ATOM 4263 C C . LEU A 1 608 ? -32.053 -4.710 14.571 1.00 95.69 608 LEU A C 1
ATOM 4265 O O . LEU A 1 608 ? -31.257 -4.355 13.715 1.00 95.69 608 LEU A O 1
ATOM 4269 N N . ALA A 1 609 ? -31.691 -4.917 15.841 1.00 93.62 609 ALA A N 1
ATOM 4270 C CA . ALA A 1 609 ? -30.303 -4.809 16.283 1.00 93.62 609 ALA A CA 1
ATOM 4271 C C . ALA A 1 609 ? -29.388 -5.789 15.528 1.00 93.62 609 ALA A C 1
ATOM 4273 O O . ALA A 1 609 ? -28.326 -5.393 15.063 1.00 93.62 609 ALA A O 1
ATOM 4274 N N . ALA A 1 610 ? -29.832 -7.038 15.357 1.00 96.19 610 ALA A N 1
ATOM 4275 C CA . ALA A 1 610 ? -29.131 -8.033 14.554 1.00 96.19 610 ALA A CA 1
ATOM 4276 C C . ALA A 1 610 ? -29.021 -7.612 13.080 1.00 96.19 610 ALA A C 1
ATOM 4278 O O . ALA A 1 610 ? -27.934 -7.683 12.516 1.00 96.19 610 ALA A O 1
ATOM 4279 N N . GLY A 1 611 ? -30.107 -7.105 12.485 1.00 97.25 611 GLY A N 1
ATOM 4280 C CA . GLY A 1 611 ? -30.106 -6.571 11.121 1.00 97.25 611 GLY A CA 1
ATOM 4281 C C . GLY A 1 611 ? -29.121 -5.414 10.933 1.00 97.25 611 GLY A C 1
ATOM 4282 O O . GLY A 1 611 ? -28.391 -5.396 9.952 1.00 97.25 611 GLY A O 1
ATOM 4283 N N . VAL A 1 612 ? -29.023 -4.498 11.904 1.00 96.38 612 VAL A N 1
ATOM 4284 C CA . VAL A 1 612 ? -28.031 -3.406 11.893 1.00 96.38 612 VAL A CA 1
ATOM 4285 C C . VAL A 1 612 ? -26.602 -3.947 11.967 1.00 96.38 612 VAL A C 1
ATOM 4287 O O . VAL A 1 612 ? -25.746 -3.486 11.216 1.00 96.38 612 VAL A O 1
ATOM 4290 N N . CYS A 1 613 ? -26.331 -4.935 12.828 1.00 97.19 613 CYS A N 1
ATOM 4291 C CA . CYS A 1 613 ? -25.015 -5.576 12.880 1.00 97.19 613 CYS A CA 1
ATOM 4292 C C . CYS A 1 613 ? -24.650 -6.229 11.541 1.00 97.19 613 CYS A C 1
ATOM 4294 O O . CYS A 1 613 ? -23.535 -6.035 11.071 1.00 97.19 613 CYS A O 1
ATOM 4296 N N . LEU A 1 614 ? -25.579 -6.960 10.919 1.00 97.25 614 LEU A N 1
ATOM 4297 C CA . LEU A 1 614 ? -25.347 -7.601 9.622 1.00 97.25 614 LEU A CA 1
ATOM 4298 C C . LEU A 1 614 ? -25.165 -6.581 8.496 1.00 97.25 614 LEU A C 1
ATOM 4300 O O . LEU A 1 614 ? -24.290 -6.774 7.665 1.00 97.25 614 LEU A O 1
ATOM 4304 N N . ALA A 1 615 ? -25.930 -5.487 8.484 1.00 97.88 615 ALA A N 1
ATOM 4305 C CA . ALA A 1 615 ? -25.793 -4.439 7.474 1.00 97.88 615 ALA A CA 1
ATOM 4306 C C . ALA A 1 615 ? -24.420 -3.753 7.541 1.00 97.88 615 ALA A C 1
ATOM 4308 O O . ALA A 1 615 ? -23.774 -3.565 6.515 1.00 97.88 615 ALA A O 1
ATOM 4309 N N . ILE A 1 616 ? -23.946 -3.431 8.750 1.00 97.69 616 ILE A N 1
ATOM 4310 C CA . ILE A 1 616 ? -22.603 -2.864 8.940 1.00 97.69 616 ILE A CA 1
ATOM 4311 C C . ILE A 1 616 ? -21.535 -3.901 8.586 1.00 97.69 616 ILE A C 1
ATOM 4313 O O . ILE A 1 616 ? -20.578 -3.562 7.905 1.00 97.69 616 ILE A O 1
ATOM 4317 N N . GLY A 1 617 ? -21.704 -5.162 8.993 1.00 97.12 617 GLY A N 1
ATOM 4318 C CA . GLY A 1 617 ? -20.771 -6.236 8.646 1.00 97.12 617 GLY A CA 1
ATOM 4319 C C . GLY A 1 617 ? -20.674 -6.487 7.143 1.00 97.12 617 GLY A C 1
ATOM 4320 O O . GLY A 1 617 ? -19.578 -6.692 6.637 1.00 97.12 617 GLY A O 1
ATOM 4321 N N . LEU A 1 618 ? -21.798 -6.412 6.426 1.00 95.88 618 LEU A N 1
ATOM 4322 C CA . LEU A 1 618 ? -21.835 -6.513 4.970 1.00 95.88 618 LEU A CA 1
ATOM 4323 C C . LEU A 1 618 ? -21.131 -5.323 4.315 1.00 95.88 618 LEU A C 1
ATOM 4325 O O . LEU A 1 618 ? -20.324 -5.533 3.423 1.00 95.88 618 LEU A O 1
ATOM 4329 N N . PHE A 1 619 ? -21.389 -4.096 4.777 1.00 96.81 619 PHE A N 1
ATOM 4330 C CA . PHE A 1 619 ? -20.662 -2.916 4.302 1.00 96.81 619 PHE A CA 1
ATOM 4331 C C . PHE A 1 619 ? -19.148 -3.081 4.493 1.00 96.81 619 PHE A C 1
ATOM 4333 O O . PHE A 1 619 ? -18.392 -2.892 3.547 1.00 96.81 619 PHE A O 1
ATOM 4340 N N . VAL A 1 620 ? -18.722 -3.498 5.690 1.00 97.38 620 VAL A N 1
ATOM 4341 C CA . VAL A 1 620 ? -17.309 -3.728 6.010 1.00 97.38 620 VAL A CA 1
ATOM 4342 C C . VAL A 1 620 ? -16.716 -4.798 5.088 1.00 97.38 620 VAL A C 1
ATOM 4344 O O . VAL A 1 620 ? -15.685 -4.551 4.483 1.00 97.38 620 VAL A O 1
ATOM 4347 N N . ALA A 1 621 ? -17.386 -5.942 4.914 1.00 94.12 621 ALA A N 1
ATOM 4348 C CA . ALA A 1 621 ? -16.912 -7.025 4.049 1.00 94.12 621 ALA A CA 1
ATOM 4349 C C . ALA A 1 621 ? -16.859 -6.641 2.560 1.00 94.12 621 ALA A C 1
ATOM 4351 O O . ALA A 1 621 ? -15.973 -7.099 1.851 1.00 94.12 621 ALA A O 1
ATOM 4352 N N . VAL A 1 622 ? -17.798 -5.818 2.079 1.00 92.56 622 VAL A N 1
ATOM 4353 C CA . VAL A 1 622 ? -17.824 -5.367 0.679 1.00 92.56 622 VAL A CA 1
ATOM 4354 C C . VAL A 1 622 ? -16.706 -4.368 0.409 1.00 92.56 622 VAL A C 1
ATOM 4356 O O . VAL A 1 622 ? -15.992 -4.532 -0.570 1.00 92.56 622 VAL A O 1
ATOM 4359 N N . VAL A 1 623 ? -16.524 -3.355 1.262 1.00 94.25 623 VAL A N 1
ATOM 4360 C CA . VAL A 1 623 ? -15.437 -2.374 1.079 1.00 94.25 623 VAL A CA 1
ATOM 4361 C C . VAL A 1 623 ? -14.071 -3.059 1.134 1.00 94.25 623 VAL A C 1
ATOM 4363 O O . VAL A 1 623 ? -13.191 -2.723 0.350 1.00 94.25 623 VAL A O 1
ATOM 4366 N N . ASP A 1 624 ? -13.928 -4.040 2.021 1.00 93.94 624 ASP A N 1
ATOM 4367 C CA . ASP A 1 624 ? -12.700 -4.797 2.242 1.00 93.94 624 ASP A CA 1
ATOM 4368 C C . ASP A 1 624 ? -12.375 -5.793 1.115 1.00 93.94 624 ASP A C 1
ATOM 4370 O O . ASP A 1 624 ? -11.273 -5.791 0.573 1.00 93.94 624 ASP A O 1
ATOM 4374 N N . GLY A 1 625 ? -13.348 -6.610 0.706 1.00 87.94 625 GLY A N 1
ATOM 4375 C CA . GLY A 1 625 ? -13.105 -7.720 -0.218 1.00 87.94 625 GLY A CA 1
ATOM 4376 C C . GLY A 1 625 ? -13.338 -7.430 -1.699 1.00 87.94 625 GLY A C 1
ATOM 4377 O O . GLY A 1 625 ? -12.945 -8.241 -2.536 1.00 87.94 625 GLY A O 1
ATOM 4378 N N . LEU A 1 626 ? -14.008 -6.330 -2.068 1.00 87.62 626 LEU A N 1
ATOM 4379 C CA . LEU A 1 626 ? -14.352 -6.088 -3.474 1.00 87.62 626 LEU A CA 1
ATOM 4380 C C . LEU A 1 626 ? -13.076 -5.846 -4.316 1.00 87.62 626 LEU A C 1
ATOM 4382 O O . LEU A 1 626 ? -12.310 -4.943 -3.973 1.00 87.62 626 LEU A O 1
ATOM 4386 N N . PRO A 1 627 ? -12.855 -6.571 -5.438 1.00 83.31 627 PRO A N 1
ATOM 4387 C CA . PRO A 1 627 ? -11.612 -6.478 -6.220 1.00 83.31 627 PRO A CA 1
ATOM 4388 C C . PRO A 1 627 ? -11.296 -5.096 -6.804 1.00 83.31 627 PRO A C 1
ATOM 4390 O O . PRO A 1 627 ? -10.142 -4.802 -7.110 1.00 83.31 627 PRO A O 1
ATOM 4393 N N . SER A 1 628 ? -12.305 -4.244 -6.988 1.00 82.06 628 SER A N 1
ATOM 4394 C CA . SER A 1 628 ? -12.137 -2.878 -7.494 1.00 82.06 628 SER A CA 1
ATOM 4395 C C . SER A 1 628 ? -11.741 -1.869 -6.412 1.00 82.06 628 SER A C 1
ATOM 4397 O O . SER A 1 628 ? -11.382 -0.750 -6.751 1.00 82.06 628 SER A O 1
ATOM 4399 N N . ILE A 1 629 ? -11.863 -2.234 -5.130 1.00 86.12 629 ILE A N 1
ATOM 4400 C CA . ILE A 1 629 ? -11.671 -1.338 -3.982 1.00 86.12 629 ILE A CA 1
ATOM 4401 C C . ILE A 1 629 ? -10.668 -1.997 -3.033 1.00 86.12 629 ILE A C 1
ATOM 4403 O O . ILE A 1 629 ? -9.467 -1.888 -3.257 1.00 86.12 629 ILE A O 1
ATOM 4407 N N . GLY A 1 630 ? -11.129 -2.706 -1.998 1.00 86.12 630 GLY A N 1
ATOM 4408 C CA . GLY A 1 630 ? -10.247 -3.215 -0.953 1.00 86.12 630 GLY A CA 1
ATOM 4409 C C . GLY A 1 630 ? -9.363 -4.383 -1.376 1.00 86.12 630 GLY A C 1
ATOM 4410 O O . GLY A 1 630 ? -8.259 -4.494 -0.853 1.00 86.12 630 GLY A O 1
ATOM 4411 N N . ALA A 1 631 ? -9.795 -5.208 -2.336 1.00 86.44 631 ALA A N 1
ATOM 4412 C CA . ALA A 1 631 ? -9.015 -6.326 -2.876 1.00 86.44 631 ALA A CA 1
ATOM 4413 C C . ALA A 1 631 ? -8.353 -7.235 -1.807 1.00 86.44 631 ALA A C 1
ATOM 4415 O O . ALA A 1 631 ? -7.343 -7.886 -2.080 1.00 86.44 631 ALA A O 1
ATOM 4416 N N . ASP A 1 632 ? -8.921 -7.310 -0.598 1.00 86.81 632 ASP A N 1
ATOM 4417 C CA . ASP A 1 632 ? -8.461 -8.194 0.469 1.00 86.81 632 ASP A CA 1
ATOM 4418 C C . ASP A 1 632 ? -9.296 -9.476 0.471 1.00 86.81 632 ASP A C 1
ATOM 4420 O O . ASP A 1 632 ? -10.425 -9.528 0.957 1.00 86.81 632 ASP A O 1
ATOM 4424 N N . PHE A 1 633 ? -8.734 -10.548 -0.085 1.00 80.31 633 PHE A N 1
ATOM 4425 C CA . PHE A 1 633 ? -9.393 -11.851 -0.075 1.00 80.31 633 PHE A CA 1
ATOM 4426 C C . PHE A 1 633 ? -9.453 -12.471 1.334 1.00 80.31 633 PHE A C 1
ATOM 4428 O O . PHE A 1 633 ? -10.378 -13.227 1.646 1.00 80.31 633 PHE A O 1
ATOM 4435 N N . GLY A 1 634 ? -8.477 -12.167 2.196 1.00 80.56 634 GLY A N 1
ATOM 4436 C CA . GLY A 1 634 ? -8.343 -12.768 3.522 1.00 80.56 634 GLY A CA 1
ATOM 4437 C C . GLY A 1 634 ? -9.284 -12.171 4.569 1.00 80.56 634 GLY A C 1
ATOM 4438 O O . GLY A 1 634 ? -9.618 -12.834 5.559 1.00 80.56 634 GLY A O 1
ATOM 4439 N N . GLY A 1 635 ? -9.755 -10.946 4.348 1.00 88.44 635 GLY A N 1
ATOM 4440 C CA . GLY A 1 635 ? -10.592 -10.216 5.291 1.00 88.44 635 GLY A CA 1
ATOM 4441 C C . GLY A 1 635 ? -12.056 -10.682 5.399 1.00 88.44 635 GLY A C 1
ATOM 4442 O O . GLY A 1 635 ? -12.514 -10.937 6.527 1.00 88.44 635 GLY A O 1
ATOM 4443 N N . PRO A 1 636 ? -12.824 -10.898 4.306 1.00 91.12 636 PRO A N 1
ATOM 4444 C CA . PRO A 1 636 ? -14.224 -11.326 4.382 1.00 91.12 636 PRO A CA 1
ATOM 4445 C C . PRO A 1 636 ? -14.452 -12.631 5.169 1.00 91.12 636 PRO A C 1
ATOM 4447 O O . PRO A 1 636 ? -15.381 -12.665 5.990 1.00 91.12 636 PRO A O 1
ATOM 4450 N N . PRO A 1 637 ? -13.612 -13.680 5.030 1.00 89.75 637 PRO A N 1
ATOM 4451 C CA . PRO A 1 637 ? -13.700 -14.879 5.863 1.00 89.75 637 PRO A CA 1
ATOM 4452 C C . PRO A 1 637 ? -13.567 -14.620 7.372 1.00 89.75 637 PRO A C 1
ATOM 4454 O O . PRO A 1 637 ? -14.101 -15.398 8.161 1.00 89.75 637 PRO A O 1
ATOM 4457 N N . ALA A 1 638 ? -12.910 -13.534 7.794 1.00 91.75 638 ALA A N 1
ATOM 4458 C CA . ALA A 1 638 ? -12.819 -13.116 9.194 1.00 91.75 638 ALA A CA 1
ATOM 4459 C C . ALA A 1 638 ? -13.981 -12.195 9.619 1.00 91.75 638 ALA A C 1
ATOM 4461 O O . ALA A 1 638 ? -14.537 -12.350 10.713 1.00 91.75 638 ALA A O 1
ATOM 4462 N N . ILE A 1 639 ? -14.393 -11.266 8.749 1.00 95.69 639 ILE A N 1
ATOM 4463 C CA . ILE A 1 639 ? -15.460 -10.286 9.012 1.00 95.69 639 ILE A CA 1
ATOM 4464 C C . ILE A 1 639 ? -16.821 -10.974 9.150 1.00 95.69 639 ILE A C 1
ATOM 4466 O O . ILE A 1 639 ? -17.518 -10.788 10.153 1.00 95.69 639 ILE A O 1
ATOM 4470 N N . LEU A 1 640 ? -17.210 -11.794 8.172 1.00 94.62 640 LEU A N 1
ATOM 4471 C CA . LEU A 1 640 ? -18.537 -12.414 8.122 1.00 94.62 640 LEU A CA 1
ATOM 4472 C C . LEU A 1 640 ? -18.892 -13.208 9.395 1.00 94.62 640 LEU A C 1
ATOM 4474 O O . LEU A 1 640 ? -19.937 -12.921 9.994 1.00 94.62 640 LEU A O 1
ATOM 4478 N N . PRO A 1 641 ? -18.062 -14.153 9.885 1.00 94.56 641 PRO A N 1
ATOM 4479 C CA . PRO A 1 641 ? -18.383 -14.891 11.102 1.00 94.56 641 PRO A CA 1
ATOM 4480 C C . PRO A 1 641 ? -18.384 -13.997 12.347 1.00 94.56 641 PRO A C 1
ATOM 4482 O O . PRO A 1 641 ? -19.236 -14.181 13.221 1.00 94.56 641 PRO A O 1
ATOM 4485 N N . ALA A 1 642 ? -17.492 -13.005 12.433 1.00 95.31 642 ALA A N 1
ATOM 4486 C CA . ALA A 1 642 ? -17.441 -12.087 13.567 1.00 95.31 642 ALA A CA 1
ATOM 4487 C C . ALA A 1 642 ? -18.737 -11.267 13.696 1.00 95.31 642 ALA A C 1
ATOM 4489 O O . ALA A 1 642 ? -19.345 -11.217 14.771 1.00 95.31 642 ALA A O 1
ATOM 4490 N N . PHE A 1 643 ? -19.220 -10.687 12.594 1.00 97.12 643 PHE A N 1
ATOM 4491 C CA . PHE A 1 643 ? -20.470 -9.924 12.586 1.00 97.12 643 PHE A CA 1
ATOM 4492 C C . PHE A 1 643 ? -21.715 -10.812 12.705 1.00 97.12 643 PHE A C 1
ATOM 4494 O O . PHE A 1 643 ? -22.681 -10.410 13.358 1.00 97.12 643 PHE A O 1
ATOM 4501 N N . ALA A 1 644 ? -21.696 -12.036 12.166 1.00 95.75 644 ALA A N 1
ATOM 4502 C CA . ALA A 1 644 ? -22.776 -13.003 12.361 1.00 95.75 644 ALA A CA 1
ATOM 4503 C C . ALA A 1 644 ? -22.932 -13.386 13.842 1.00 95.75 644 ALA A C 1
ATOM 4505 O O . ALA A 1 644 ? -24.046 -13.390 14.378 1.00 95.75 644 ALA A O 1
ATOM 4506 N N . VAL A 1 645 ? -21.822 -13.645 14.541 1.00 94.31 645 VAL A N 1
ATOM 4507 C CA . VAL A 1 645 ? -21.839 -13.920 15.984 1.00 94.31 645 VAL A CA 1
ATOM 4508 C C . VAL A 1 645 ? -22.322 -12.700 16.769 1.00 94.31 645 VAL A C 1
ATOM 4510 O O . VAL A 1 645 ? -23.177 -12.854 17.648 1.00 94.31 645 VAL A O 1
ATOM 4513 N N . LEU A 1 646 ? -21.864 -11.491 16.426 1.00 94.75 646 LEU A N 1
ATOM 4514 C CA . LEU A 1 646 ? -22.360 -10.257 17.041 1.00 94.75 646 LEU A CA 1
ATOM 4515 C C . LEU A 1 646 ? -23.880 -10.115 16.877 1.00 94.75 646 LEU A C 1
ATOM 4517 O O . LEU A 1 646 ? -24.582 -9.844 17.855 1.00 94.75 646 LEU A O 1
ATOM 4521 N N . ALA A 1 647 ? -24.395 -10.348 15.668 1.00 96.19 647 ALA A N 1
ATOM 4522 C CA . ALA A 1 647 ? -25.811 -10.244 15.340 1.00 96.19 647 ALA A CA 1
ATOM 4523 C C . ALA A 1 647 ? -26.665 -11.267 16.107 1.00 96.19 647 ALA A C 1
ATOM 4525 O O . ALA A 1 647 ? -27.686 -10.902 16.694 1.00 96.19 647 ALA A O 1
ATOM 4526 N N . LEU A 1 648 ? -26.234 -12.531 16.182 1.00 94.88 648 LEU A N 1
ATOM 4527 C CA . LEU A 1 648 ? -26.933 -13.570 16.948 1.00 94.88 648 LEU A CA 1
ATOM 4528 C C . LEU A 1 648 ? -26.984 -13.236 18.441 1.00 94.88 648 LEU A C 1
ATOM 4530 O O . LEU A 1 648 ? -28.031 -13.354 19.086 1.00 94.88 648 LEU A O 1
ATOM 4534 N N . LEU A 1 649 ? -25.867 -12.777 19.000 1.00 92.38 649 LEU A N 1
ATOM 4535 C CA . LEU A 1 649 ? -25.810 -12.391 20.404 1.00 92.38 649 LEU A CA 1
ATOM 4536 C C . LEU A 1 649 ? -26.644 -11.128 20.682 1.00 92.38 649 LEU A C 1
ATOM 4538 O O . LEU A 1 649 ? -27.308 -11.062 21.720 1.00 92.38 649 LEU A O 1
ATOM 4542 N N . ALA A 1 650 ? -26.699 -10.173 19.748 1.00 91.88 650 ALA A N 1
ATOM 4543 C CA . ALA A 1 650 ? -27.593 -9.015 19.815 1.00 91.88 650 ALA A CA 1
ATOM 4544 C C . ALA A 1 650 ? -29.079 -9.409 19.722 1.00 91.88 650 ALA A C 1
ATOM 4546 O O . ALA A 1 650 ? -29.913 -8.852 20.444 1.00 91.88 650 ALA A O 1
ATOM 4547 N N . ALA A 1 651 ? -29.405 -10.433 18.924 1.00 93.19 651 ALA A N 1
ATOM 4548 C CA . ALA A 1 651 ? -30.734 -11.042 18.870 1.00 93.19 651 ALA A CA 1
ATOM 4549 C C . ALA A 1 651 ? -31.127 -11.744 20.193 1.00 93.19 651 ALA A C 1
ATOM 4551 O O . ALA A 1 651 ? -32.302 -12.030 20.436 1.00 93.19 651 ALA A O 1
ATOM 4552 N N . GLY A 1 652 ? -30.167 -11.991 21.094 1.00 89.12 652 GLY A N 1
ATOM 4553 C CA . GLY A 1 652 ? -30.358 -12.764 22.324 1.00 89.12 652 GLY A CA 1
ATOM 4554 C C . GLY A 1 652 ? -30.343 -14.277 22.093 1.00 89.12 652 GLY A C 1
ATOM 4555 O O . GLY A 1 652 ? -30.816 -15.038 22.940 1.00 89.12 652 GLY A O 1
ATOM 4556 N N . VAL A 1 653 ? -29.815 -14.716 20.951 1.00 90.81 653 VAL A N 1
ATOM 4557 C CA . VAL A 1 653 ? -29.692 -16.120 20.574 1.00 90.81 653 VAL A CA 1
ATOM 4558 C C . VAL A 1 653 ? -28.467 -16.713 21.271 1.00 90.81 653 VAL A C 1
ATOM 4560 O O . VAL A 1 653 ? -27.362 -16.182 21.189 1.00 90.81 653 VAL A O 1
ATOM 4563 N N . ARG A 1 654 ? -28.646 -17.832 21.984 1.00 87.44 654 ARG A N 1
ATOM 4564 C CA . ARG A 1 654 ? -27.530 -18.523 22.653 1.00 87.44 654 ARG A CA 1
ATOM 4565 C C . ARG A 1 654 ? -26.584 -19.134 21.620 1.00 87.44 654 ARG A C 1
ATOM 4567 O O . ARG A 1 654 ? -27.037 -19.848 20.726 1.00 87.44 654 ARG A O 1
ATOM 4574 N N . LEU A 1 655 ? -25.284 -18.910 21.767 1.00 85.19 655 LEU A N 1
ATOM 4575 C CA . LEU A 1 655 ? -24.292 -19.526 20.891 1.00 85.19 655 LEU A CA 1
ATOM 4576 C C . LEU A 1 655 ? -24.137 -21.009 21.267 1.00 85.19 655 LEU A C 1
ATOM 4578 O O . LEU A 1 655 ? -23.757 -21.331 22.390 1.00 85.19 655 LEU A O 1
ATOM 4582 N N . THR A 1 656 ? -24.493 -21.907 20.350 1.00 90.38 656 THR A N 1
ATOM 4583 C CA . THR A 1 656 ? -24.267 -23.356 20.478 1.00 90.38 656 THR A CA 1
ATOM 4584 C C . THR A 1 656 ? -23.169 -23.763 19.502 1.00 90.38 656 THR A C 1
ATOM 4586 O O . THR A 1 656 ? -23.039 -23.138 18.451 1.00 90.38 656 THR A O 1
ATOM 4589 N N . TRP A 1 657 ? -22.404 -24.819 19.802 1.00 87.69 657 TRP A N 1
ATOM 4590 C CA . TRP A 1 657 ? -21.345 -25.302 18.899 1.00 87.69 657 TRP A CA 1
ATOM 4591 C C . TRP A 1 657 ? -21.881 -25.591 17.487 1.00 87.69 657 TRP A C 1
ATOM 4593 O O . TRP A 1 657 ? -21.247 -25.233 16.505 1.00 87.69 657 TRP A O 1
ATOM 4603 N N . ARG A 1 658 ? -23.115 -26.113 17.382 1.00 91.38 658 ARG A N 1
ATOM 4604 C CA . ARG A 1 658 ? -23.809 -26.320 16.100 1.00 91.38 658 ARG A CA 1
ATOM 4605 C C . ARG A 1 658 ? -23.967 -25.025 15.303 1.00 91.38 658 ARG A C 1
ATOM 4607 O O . ARG A 1 658 ? -23.749 -25.026 14.104 1.00 91.38 658 ARG A O 1
ATOM 4614 N N . ARG A 1 659 ? -24.335 -23.916 15.954 1.00 89.69 659 ARG A N 1
ATOM 4615 C CA . ARG A 1 659 ? -24.470 -22.611 15.285 1.00 89.69 659 ARG A CA 1
ATOM 4616 C C . ARG A 1 659 ? -23.121 -22.066 14.837 1.00 89.69 659 ARG A C 1
ATOM 4618 O O . ARG A 1 659 ? -23.049 -21.508 13.755 1.00 89.69 659 ARG A O 1
ATOM 4625 N N . VAL A 1 660 ? -22.074 -22.252 15.640 1.00 85.06 660 VAL A N 1
ATOM 4626 C CA . VAL A 1 660 ? -20.707 -21.869 15.252 1.00 85.06 660 VAL A CA 1
ATOM 4627 C C . VAL A 1 660 ? -20.265 -22.653 14.017 1.00 85.06 660 VAL A C 1
ATOM 4629 O O . VAL A 1 660 ? -19.789 -22.043 13.068 1.00 85.06 660 VAL A O 1
ATOM 4632 N N . LEU A 1 661 ? -20.509 -23.968 13.982 1.00 86.50 661 LEU A N 1
ATOM 4633 C CA . LEU A 1 661 ? -20.226 -24.786 12.801 1.00 86.50 661 LEU A CA 1
ATOM 4634 C C . LEU A 1 661 ? -21.037 -24.357 11.581 1.00 86.50 661 LEU A C 1
ATOM 4636 O O . LEU A 1 661 ? -20.482 -24.302 10.497 1.00 86.50 661 LEU A O 1
ATOM 4640 N N . VAL A 1 662 ? -22.322 -24.022 11.741 1.00 91.69 662 VAL A N 1
ATOM 4641 C CA . VAL A 1 662 ? -23.142 -23.522 10.625 1.00 91.69 662 VAL A CA 1
ATOM 4642 C C . VAL A 1 662 ? -22.592 -22.202 10.090 1.00 91.69 662 VAL A C 1
ATOM 4644 O O . VAL A 1 662 ? -22.490 -22.051 8.881 1.00 91.69 662 VAL A O 1
ATOM 4647 N N . ILE A 1 663 ? -22.203 -21.265 10.960 1.00 89.12 663 ILE A N 1
ATOM 4648 C CA . ILE A 1 663 ? -21.582 -20.003 10.530 1.00 89.12 663 ILE A CA 1
ATOM 4649 C C . ILE A 1 663 ? -20.285 -20.293 9.771 1.00 89.12 663 ILE A C 1
ATOM 4651 O O . ILE A 1 663 ? -20.119 -19.794 8.666 1.00 89.12 663 ILE A O 1
ATOM 4655 N N . GLY A 1 664 ? -19.408 -21.135 10.325 1.00 85.38 664 GLY A N 1
ATOM 4656 C CA . GLY A 1 664 ? -18.161 -21.526 9.665 1.00 85.38 664 GLY A CA 1
ATOM 4657 C C . GLY A 1 664 ? -18.401 -22.191 8.309 1.00 85.38 664 GLY A C 1
ATOM 4658 O O . GLY A 1 664 ? -17.796 -21.793 7.322 1.00 85.38 664 GLY A O 1
ATOM 4659 N N . ALA A 1 665 ? -19.338 -23.138 8.234 1.00 88.06 665 ALA A N 1
ATOM 4660 C CA . ALA A 1 665 ? -19.693 -23.830 7.000 1.00 88.06 665 ALA A CA 1
ATOM 4661 C C . ALA A 1 665 ? -20.271 -22.877 5.946 1.00 88.06 665 ALA A C 1
ATOM 4663 O O . ALA A 1 665 ? -19.910 -22.985 4.782 1.00 88.06 665 ALA A O 1
ATOM 4664 N N . VAL A 1 666 ? -21.127 -21.926 6.338 1.00 89.44 666 VAL A N 1
ATOM 4665 C CA . VAL A 1 666 ? -21.677 -20.914 5.421 1.00 89.44 666 VAL A CA 1
ATOM 4666 C C . VAL A 1 666 ? -20.578 -19.982 4.913 1.00 89.44 666 VAL A C 1
ATOM 4668 O O . VAL A 1 666 ? -20.534 -19.711 3.717 1.00 89.44 666 VAL A O 1
ATOM 4671 N N . THR A 1 667 ? -19.671 -19.527 5.782 1.00 85.62 667 THR A N 1
ATOM 4672 C CA . THR A 1 667 ? -18.531 -18.691 5.377 1.00 85.62 667 THR A CA 1
ATOM 4673 C C . THR A 1 667 ? -17.614 -19.433 4.404 1.00 85.62 667 THR A C 1
ATOM 4675 O O . THR A 1 667 ? -17.269 -18.885 3.362 1.00 85.62 667 THR A O 1
ATOM 4678 N N . ILE A 1 668 ? -17.259 -20.687 4.705 1.00 86.00 668 ILE A N 1
ATOM 4679 C CA . ILE A 1 668 ? -16.420 -21.520 3.831 1.00 86.00 668 ILE A CA 1
ATOM 4680 C C . ILE A 1 668 ? -17.127 -21.773 2.498 1.00 86.00 668 ILE A C 1
ATOM 4682 O O . ILE A 1 668 ? -16.520 -21.594 1.450 1.00 86.00 668 ILE A O 1
ATOM 4686 N N . ALA A 1 669 ? -18.412 -22.135 2.518 1.00 88.06 669 ALA A N 1
ATOM 4687 C CA . ALA A 1 669 ? -19.182 -22.368 1.300 1.00 88.06 669 ALA A CA 1
ATOM 4688 C C . ALA A 1 669 ? -19.260 -21.112 0.421 1.00 88.06 669 ALA A C 1
ATOM 4690 O O . ALA A 1 669 ? -19.135 -21.219 -0.794 1.00 88.06 669 ALA A O 1
ATOM 4691 N N . ALA A 1 670 ? -19.421 -19.927 1.019 1.00 85.44 670 ALA A N 1
ATOM 4692 C CA . ALA A 1 670 ? -19.406 -18.664 0.286 1.00 85.44 670 ALA A CA 1
ATOM 4693 C C . ALA A 1 670 ? -18.032 -18.381 -0.345 1.00 85.44 670 ALA A C 1
ATOM 4695 O O . ALA A 1 670 ? -17.971 -18.025 -1.518 1.00 85.44 670 ALA A O 1
ATOM 4696 N N . ALA A 1 671 ? -16.938 -18.588 0.397 1.00 82.56 671 ALA A N 1
ATOM 4697 C CA . ALA A 1 671 ? -15.582 -18.422 -0.129 1.00 82.56 671 ALA A CA 1
ATOM 4698 C C . ALA A 1 671 ? -15.293 -19.401 -1.280 1.00 82.56 671 ALA A C 1
ATOM 4700 O O . ALA A 1 671 ? -14.841 -18.989 -2.345 1.00 82.56 671 ALA A O 1
ATOM 4701 N N . VAL A 1 672 ? -15.633 -20.682 -1.102 1.00 85.69 672 VAL A N 1
ATOM 4702 C CA . VAL A 1 672 ? -15.500 -21.715 -2.140 1.00 85.69 672 VAL A CA 1
ATOM 4703 C C . VAL A 1 672 ? -16.352 -21.388 -3.360 1.00 85.69 672 VAL A C 1
ATOM 4705 O O . VAL A 1 672 ? -15.885 -21.576 -4.473 1.00 85.69 672 VAL A O 1
ATOM 4708 N N . ALA A 1 673 ? -17.570 -20.867 -3.188 1.00 87.06 673 ALA A N 1
ATOM 4709 C CA . ALA A 1 673 ? -18.414 -20.479 -4.314 1.00 87.06 673 ALA A CA 1
ATOM 4710 C C . ALA A 1 673 ? -17.787 -19.352 -5.150 1.00 87.06 673 ALA A C 1
ATOM 4712 O O . ALA A 1 673 ? -17.869 -19.402 -6.372 1.00 87.06 673 ALA A O 1
ATOM 4713 N N . VAL A 1 674 ? -17.136 -18.370 -4.514 1.00 84.06 674 VAL A N 1
ATOM 4714 C CA . VAL A 1 674 ? -16.410 -17.300 -5.222 1.00 84.06 674 VAL A CA 1
ATOM 4715 C C . VAL A 1 674 ? -15.196 -17.860 -5.966 1.00 84.06 674 VAL A C 1
ATOM 4717 O O . VAL A 1 674 ? -15.034 -17.576 -7.149 1.00 84.06 674 VAL A O 1
ATOM 4720 N N . LEU A 1 675 ? -14.384 -18.694 -5.307 1.00 85.12 675 LEU A N 1
ATOM 4721 C CA . LEU A 1 675 ? -13.223 -19.336 -5.935 1.00 85.12 675 LEU A CA 1
ATOM 4722 C C . LEU A 1 675 ? -13.630 -20.231 -7.116 1.00 85.12 675 LEU A C 1
ATOM 4724 O O . LEU A 1 675 ? -13.049 -20.143 -8.193 1.00 85.12 675 LEU A O 1
ATOM 4728 N N . ALA A 1 676 ? -14.668 -21.049 -6.934 1.00 87.19 676 ALA A N 1
ATOM 4729 C CA . ALA A 1 676 ? -15.191 -21.931 -7.968 1.00 87.19 676 ALA A CA 1
ATOM 4730 C C . ALA A 1 676 ? -15.804 -21.140 -9.132 1.00 87.19 676 ALA A C 1
ATOM 4732 O O . ALA A 1 676 ? -15.628 -21.525 -10.282 1.00 87.19 676 ALA A O 1
ATOM 4733 N N . ALA A 1 677 ? -16.496 -20.028 -8.861 1.00 87.81 677 ALA A N 1
ATOM 4734 C CA . ALA A 1 677 ? -17.038 -19.167 -9.910 1.00 87.81 677 ALA A CA 1
ATOM 4735 C C . ALA A 1 677 ? -15.937 -18.559 -10.790 1.00 87.81 677 ALA A C 1
ATOM 4737 O O . ALA A 1 677 ? -16.132 -18.431 -11.995 1.00 87.81 677 ALA A O 1
ATOM 4738 N N . ASP A 1 678 ? -14.787 -18.213 -10.207 1.00 84.12 678 ASP A N 1
ATOM 4739 C CA . ASP A 1 678 ? -13.634 -17.740 -10.972 1.00 84.12 678 ASP A CA 1
ATOM 4740 C C . ASP A 1 678 ? -12.929 -18.878 -11.723 1.00 84.12 678 ASP A C 1
ATOM 4742 O O . ASP A 1 678 ? -12.571 -18.732 -12.885 1.00 84.12 678 ASP A O 1
ATOM 4746 N N . TRP A 1 679 ? -12.812 -20.053 -11.101 1.00 90.25 679 TRP A N 1
ATOM 4747 C CA . TRP A 1 679 ? -12.240 -21.250 -11.723 1.00 90.25 679 TRP A CA 1
ATOM 4748 C C . TRP A 1 679 ? -13.047 -21.778 -12.922 1.00 90.25 679 TRP A C 1
ATOM 4750 O O . TRP A 1 679 ? -12.481 -22.373 -13.840 1.00 90.25 679 TRP A O 1
ATOM 4760 N N . LEU A 1 680 ? -14.364 -21.553 -12.943 1.00 93.06 680 LEU A N 1
ATOM 4761 C CA . LEU A 1 680 ? -15.235 -21.923 -14.065 1.00 93.06 680 LEU A CA 1
ATOM 4762 C C . LEU A 1 680 ? -15.021 -21.065 -15.323 1.00 93.06 680 LEU A C 1
ATOM 4764 O O . LEU A 1 680 ? -15.574 -21.399 -16.371 1.00 93.06 680 LEU A O 1
ATOM 4768 N N . ARG A 1 681 ? -14.245 -19.977 -15.242 1.00 87.31 681 ARG A N 1
ATOM 4769 C CA . ARG A 1 681 ? -13.820 -19.215 -16.422 1.00 87.31 681 ARG A CA 1
ATOM 4770 C C . ARG A 1 681 ? -12.843 -20.043 -17.275 1.00 87.31 681 ARG A C 1
ATOM 4772 O O . ARG A 1 681 ? -12.185 -20.941 -16.727 1.00 87.31 681 ARG A O 1
ATOM 4779 N N . PRO A 1 682 ? -12.745 -19.766 -18.592 1.00 86.62 682 PRO A N 1
ATOM 4780 C CA . PRO A 1 682 ? -11.692 -20.326 -19.441 1.00 86.62 682 PRO A CA 1
ATOM 4781 C C . PRO A 1 682 ? -10.315 -20.194 -18.774 1.00 86.62 682 PRO A C 1
ATOM 4783 O O . PRO A 1 682 ? -10.109 -19.199 -18.081 1.00 86.62 682 PRO A O 1
ATOM 4786 N N . PRO A 1 683 ? -9.393 -21.168 -18.930 1.00 76.62 683 PRO A N 1
ATOM 4787 C CA . PRO A 1 683 ? -8.092 -21.152 -18.256 1.00 76.62 683 PRO A CA 1
ATOM 4788 C C . PRO A 1 683 ? -7.344 -19.822 -18.379 1.00 76.62 683 PRO A C 1
ATOM 4790 O O . PRO A 1 683 ? -6.837 -19.333 -17.370 1.00 76.62 683 PRO A O 1
ATOM 4793 N N . ASP A 1 684 ? -7.395 -19.217 -19.565 1.00 70.12 684 ASP A N 1
ATOM 4794 C CA . ASP A 1 684 ? -6.715 -17.961 -19.899 1.00 70.12 684 ASP A CA 1
ATOM 4795 C C . ASP A 1 684 ? -7.365 -16.733 -19.226 1.00 70.12 684 ASP A C 1
ATOM 4797 O O . ASP A 1 684 ? -6.698 -15.744 -18.942 1.00 70.12 684 ASP A O 1
ATOM 4801 N N . ASP A 1 685 ? -8.651 -16.827 -18.864 1.00 72.44 685 ASP A N 1
ATOM 4802 C CA . ASP A 1 685 ? -9.435 -15.766 -18.209 1.00 72.44 685 ASP A CA 1
ATOM 4803 C C . ASP A 1 685 ? -9.511 -15.918 -16.676 1.00 72.44 685 ASP A C 1
ATOM 4805 O O . ASP A 1 685 ? -10.180 -15.136 -15.979 1.00 72.44 685 ASP A O 1
ATOM 4809 N N . ARG A 1 686 ? -8.893 -16.968 -16.117 1.00 77.56 686 ARG A N 1
ATOM 4810 C CA . ARG A 1 686 ? -8.899 -17.209 -14.669 1.00 77.56 686 ARG A CA 1
ATOM 4811 C C . ARG A 1 686 ? -8.032 -16.179 -13.970 1.00 77.56 686 ARG A C 1
ATOM 4813 O O . ARG A 1 686 ? -6.832 -16.048 -14.225 1.00 77.56 686 ARG A O 1
ATOM 4820 N N . THR A 1 687 ? -8.605 -15.520 -12.969 1.00 74.69 687 THR A N 1
ATOM 4821 C CA . THR A 1 687 ? -7.800 -14.677 -12.087 1.00 74.69 687 THR A CA 1
ATOM 4822 C C . THR A 1 687 ? -6.931 -15.551 -11.174 1.00 74.69 687 THR A C 1
ATOM 4824 O O . THR A 1 687 ? -7.033 -16.784 -11.149 1.00 74.69 687 THR A O 1
ATOM 4827 N N . HIS A 1 688 ? -6.086 -14.918 -10.356 1.00 70.12 688 HIS A N 1
ATOM 4828 C CA . HIS A 1 688 ? -5.307 -15.617 -9.329 1.00 70.12 688 HIS A CA 1
ATOM 4829 C C . HIS A 1 688 ? -6.182 -16.462 -8.386 1.00 70.12 688 HIS A C 1
ATOM 4831 O O . HIS A 1 688 ? -5.701 -17.449 -7.837 1.00 70.12 688 HIS A O 1
ATOM 4837 N N . LEU A 1 689 ? -7.466 -16.121 -8.219 1.00 74.94 689 LEU A N 1
ATOM 4838 C CA . LEU A 1 689 ? -8.408 -16.887 -7.403 1.00 74.94 689 LEU A CA 1
ATOM 4839 C C . LEU A 1 689 ? -8.768 -18.234 -8.042 1.00 74.94 689 LEU A C 1
ATOM 4841 O O . LEU A 1 689 ? -8.734 -19.259 -7.361 1.00 74.94 689 LEU A O 1
ATOM 4845 N N . GLY A 1 690 ? -9.068 -18.255 -9.341 1.00 79.31 690 GLY A N 1
ATOM 4846 C CA . GLY A 1 690 ? -9.322 -19.477 -10.097 1.00 79.31 690 GLY A CA 1
ATOM 4847 C C . GLY A 1 690 ? -8.076 -20.357 -10.197 1.00 79.31 690 GLY A C 1
ATOM 4848 O O . GLY A 1 690 ? -8.168 -21.568 -10.005 1.00 79.31 690 GLY A O 1
ATOM 4849 N N . ARG A 1 691 ? -6.894 -19.758 -10.399 1.00 76.38 691 ARG A N 1
ATOM 4850 C CA . ARG A 1 691 ? -5.605 -20.480 -10.379 1.00 76.38 691 ARG A CA 1
ATOM 4851 C C . ARG A 1 691 ? -5.266 -21.041 -8.996 1.00 76.38 691 ARG A C 1
ATOM 4853 O O . ARG A 1 691 ? -4.831 -22.181 -8.887 1.00 76.38 691 ARG A O 1
ATOM 4860 N N . PHE A 1 692 ? -5.547 -20.302 -7.925 1.00 77.62 692 PHE A N 1
ATOM 4861 C CA . PHE A 1 692 ? -5.428 -20.817 -6.559 1.00 77.62 692 PHE A CA 1
ATOM 4862 C C . PHE A 1 692 ? -6.407 -21.966 -6.287 1.00 77.62 692 PHE A C 1
ATOM 4864 O O . PHE A 1 692 ? -6.058 -22.949 -5.641 1.00 77.62 692 PHE A O 1
ATOM 4871 N N . PHE A 1 693 ? -7.637 -21.887 -6.797 1.00 83.88 693 PHE A N 1
ATOM 4872 C CA . PHE A 1 693 ? -8.571 -23.006 -6.690 1.00 83.88 693 PHE A CA 1
ATOM 4873 C C . PHE A 1 693 ? -8.052 -24.248 -7.426 1.00 83.88 693 PHE A C 1
ATOM 4875 O O . PHE A 1 693 ? -8.171 -25.352 -6.902 1.00 83.88 693 PHE A O 1
ATOM 4882 N N . GLN A 1 694 ? -7.421 -24.064 -8.590 1.00 84.19 694 GLN A N 1
ATOM 4883 C CA . GLN A 1 694 ? -6.744 -25.138 -9.316 1.00 84.19 694 GLN A CA 1
ATOM 4884 C C . GLN A 1 694 ? -5.613 -25.755 -8.475 1.00 84.19 694 GLN A C 1
ATOM 4886 O O . GLN A 1 694 ? -5.620 -26.963 -8.274 1.00 84.19 694 GLN A O 1
ATOM 4891 N N . SER A 1 695 ? -4.742 -24.950 -7.853 1.00 77.06 695 SER A N 1
ATOM 4892 C CA . SER A 1 695 ? -3.660 -25.483 -7.006 1.00 77.06 695 SER A CA 1
ATOM 4893 C C . SER A 1 695 ? -4.162 -26.233 -5.766 1.00 77.06 695 SER A C 1
ATOM 4895 O O . SER A 1 695 ? -3.509 -27.164 -5.293 1.00 77.06 695 SER A O 1
ATOM 4897 N N . ILE A 1 696 ? -5.347 -25.885 -5.245 1.00 83.94 696 ILE A N 1
ATOM 4898 C CA . ILE A 1 696 ? -6.016 -26.679 -4.205 1.00 83.94 696 ILE A CA 1
ATOM 4899 C C . ILE A 1 696 ? -6.403 -28.063 -4.740 1.00 83.94 696 ILE A C 1
ATOM 4901 O O . ILE A 1 696 ? -6.202 -29.053 -4.033 1.00 83.94 696 ILE A O 1
ATOM 4905 N N . LEU A 1 697 ? -6.963 -28.140 -5.952 1.00 85.38 697 LEU A N 1
ATOM 4906 C CA . LEU A 1 697 ? -7.332 -29.409 -6.590 1.00 85.38 697 LEU A CA 1
ATOM 4907 C C . LEU A 1 697 ? -6.102 -30.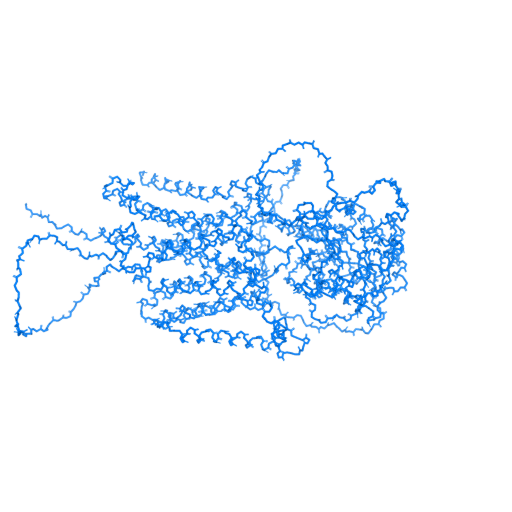274 -6.880 1.00 85.38 697 LEU A C 1
ATOM 4909 O O . LEU A 1 697 ? -6.166 -31.489 -6.698 1.00 85.38 697 LEU A O 1
ATOM 4913 N N . ASP A 1 698 ? -4.988 -29.639 -7.238 1.00 83.44 698 ASP A N 1
ATOM 4914 C CA . ASP A 1 698 ? -3.712 -30.299 -7.525 1.00 83.44 698 ASP A CA 1
ATOM 4915 C C . ASP A 1 698 ? -2.964 -30.737 -6.246 1.00 83.44 698 ASP A C 1
ATOM 4917 O O . ASP A 1 698 ? -1.931 -31.398 -6.312 1.00 83.44 698 ASP A O 1
ATOM 4921 N N . GLY A 1 699 ? -3.498 -30.419 -5.058 1.00 76.69 699 GLY A N 1
ATOM 4922 C CA . GLY A 1 699 ? -2.966 -30.858 -3.763 1.00 76.69 699 GLY A CA 1
ATOM 4923 C C . GLY A 1 699 ? -2.012 -29.876 -3.068 1.00 76.69 699 GLY A C 1
ATOM 4924 O O . GLY A 1 699 ? -1.599 -30.141 -1.938 1.00 76.69 699 GLY A O 1
ATOM 4925 N N . GLY A 1 700 ? -1.730 -28.708 -3.655 1.00 72.12 700 GLY A N 1
ATOM 4926 C CA . GLY A 1 700 ? -0.815 -27.690 -3.109 1.00 72.12 700 GLY A CA 1
ATOM 4927 C C . GLY A 1 700 ? -1.348 -26.911 -1.894 1.00 72.12 700 GLY A C 1
ATOM 4928 O O . GLY A 1 700 ? -0.623 -26.143 -1.259 1.00 72.12 700 GLY A O 1
ATOM 4929 N N . ALA A 1 701 ? -2.616 -27.109 -1.515 1.00 69.81 701 ALA A N 1
ATOM 4930 C CA . ALA A 1 701 ? -3.271 -26.349 -0.446 1.00 69.81 701 ALA A CA 1
ATOM 4931 C C . ALA A 1 701 ? -2.548 -26.441 0.912 1.00 69.81 701 ALA A C 1
ATOM 4933 O O . ALA A 1 701 ? -2.416 -25.438 1.619 1.00 69.81 701 ALA A O 1
ATOM 4934 N N . PHE A 1 702 ? -2.094 -27.640 1.294 1.00 72.94 702 PHE A N 1
ATOM 4935 C CA . PHE A 1 702 ? -1.459 -27.867 2.597 1.00 72.94 702 PHE A CA 1
ATOM 4936 C C . PHE A 1 702 ? -0.091 -27.201 2.703 1.00 72.94 702 PHE A C 1
ATOM 4938 O O . PHE A 1 702 ? 0.248 -26.675 3.761 1.00 72.94 702 PHE A O 1
ATOM 4945 N N . GLU A 1 703 ? 0.661 -27.180 1.609 1.00 72.25 703 GLU A N 1
ATOM 4946 C CA . GLU A 1 703 ? 1.972 -26.548 1.539 1.00 72.25 703 GLU A CA 1
ATOM 4947 C C . GLU A 1 703 ? 1.856 -25.026 1.671 1.00 72.25 703 GLU A C 1
ATOM 4949 O O . GLU A 1 703 ? 2.553 -24.408 2.475 1.00 72.25 703 GLU A O 1
ATOM 4954 N N . ILE A 1 704 ? 0.880 -24.423 0.982 1.00 69.06 704 ILE A N 1
ATOM 4955 C CA . ILE A 1 704 ? 0.597 -22.985 1.075 1.00 69.06 704 ILE A CA 1
ATOM 4956 C C . ILE A 1 704 ? 0.180 -22.603 2.502 1.00 69.06 704 ILE A C 1
ATOM 4958 O O . ILE A 1 704 ? 0.733 -21.666 3.079 1.00 69.06 704 ILE A O 1
ATOM 4962 N N . ILE A 1 705 ? -0.774 -23.329 3.098 1.00 70.75 705 ILE A N 1
ATOM 4963 C CA . ILE A 1 705 ? -1.245 -23.053 4.465 1.00 70.75 705 ILE A CA 1
ATOM 4964 C C . ILE A 1 705 ? -0.112 -23.255 5.481 1.00 70.75 705 ILE A C 1
ATOM 4966 O O . ILE A 1 705 ? 0.071 -22.421 6.371 1.00 70.75 705 ILE A O 1
ATOM 4970 N N . GLY A 1 706 ? 0.660 -24.338 5.342 1.00 71.69 706 GLY A N 1
ATOM 4971 C CA . GLY A 1 706 ? 1.802 -24.651 6.198 1.00 71.69 706 GLY A CA 1
ATOM 4972 C C . GLY A 1 706 ? 2.867 -23.557 6.158 1.00 71.69 706 GLY A C 1
ATOM 4973 O O . GLY A 1 706 ? 3.258 -23.053 7.213 1.00 71.69 706 GLY A O 1
ATOM 4974 N N . ARG A 1 707 ? 3.257 -23.108 4.955 1.00 70.88 707 ARG A N 1
ATOM 4975 C CA . ARG A 1 707 ? 4.196 -21.990 4.768 1.00 70.88 707 ARG A CA 1
ATOM 4976 C C . ARG A 1 707 ? 3.694 -20.696 5.404 1.00 70.88 707 ARG A C 1
ATOM 4978 O O . ARG A 1 707 ? 4.450 -20.051 6.130 1.00 70.88 707 ARG A O 1
ATOM 4985 N N . LYS A 1 708 ? 2.422 -20.325 5.205 1.00 71.44 708 LYS A N 1
ATOM 4986 C CA . LYS A 1 708 ? 1.840 -19.110 5.815 1.00 71.44 708 LYS A CA 1
ATOM 4987 C C . LYS A 1 708 ? 1.850 -19.165 7.343 1.00 71.44 708 LYS A C 1
ATOM 4989 O O . LYS A 1 708 ? 2.199 -18.182 7.998 1.00 71.44 708 LYS A O 1
ATOM 4994 N N . LEU A 1 709 ? 1.500 -20.315 7.922 1.00 73.12 709 LEU A N 1
ATOM 4995 C CA . LEU A 1 709 ? 1.499 -20.498 9.373 1.00 73.12 709 LEU A CA 1
ATOM 4996 C C . LEU A 1 709 ? 2.917 -20.434 9.952 1.00 73.12 709 LEU A C 1
ATOM 4998 O O . LEU A 1 709 ? 3.132 -19.738 10.946 1.00 73.12 709 LEU A O 1
ATOM 5002 N N . MET A 1 710 ? 3.877 -21.109 9.315 1.00 76.12 710 MET A N 1
ATOM 5003 C CA . MET A 1 710 ? 5.280 -21.077 9.731 1.00 76.12 710 MET A CA 1
ATOM 5004 C C . MET A 1 710 ? 5.874 -19.676 9.621 1.00 76.12 710 MET A C 1
ATOM 5006 O O . MET A 1 710 ? 6.549 -19.246 10.549 1.00 76.12 710 MET A O 1
ATOM 5010 N N . ARG A 1 711 ? 5.551 -18.914 8.567 1.00 71.56 711 ARG A N 1
ATOM 5011 C CA . ARG A 1 711 ? 5.983 -17.516 8.427 1.00 71.56 711 ARG A CA 1
ATOM 5012 C C . ARG A 1 711 ? 5.406 -16.628 9.535 1.00 71.56 711 ARG A C 1
ATOM 5014 O O . ARG A 1 711 ? 6.137 -15.845 10.131 1.00 71.56 711 ARG A O 1
ATOM 5021 N N . ASN A 1 712 ? 4.128 -16.790 9.885 1.00 73.38 712 ASN A N 1
ATOM 5022 C CA . ASN A 1 712 ? 3.522 -16.068 11.012 1.00 73.38 712 ASN A CA 1
ATOM 5023 C C . ASN A 1 712 ? 4.169 -16.425 12.362 1.00 73.38 712 ASN A C 1
ATOM 5025 O O . ASN A 1 712 ? 4.335 -15.547 13.211 1.00 73.38 712 ASN A O 1
ATOM 5029 N N . LEU A 1 713 ? 4.540 -17.693 12.566 1.00 75.88 713 LEU A N 1
ATOM 5030 C CA . LEU A 1 713 ? 5.234 -18.133 13.777 1.00 75.88 713 LEU A CA 1
ATOM 5031 C C . LEU A 1 713 ? 6.678 -17.620 13.824 1.00 75.88 713 LEU A C 1
ATOM 5033 O O . LEU A 1 713 ? 7.111 -17.146 14.870 1.00 75.88 713 LEU A O 1
ATOM 5037 N N . ALA A 1 714 ? 7.384 -17.655 12.693 1.00 73.69 714 ALA A N 1
ATOM 5038 C CA . ALA A 1 714 ? 8.727 -17.112 12.559 1.00 73.69 714 ALA A CA 1
ATOM 5039 C C . ALA A 1 714 ? 8.737 -15.621 12.905 1.00 73.69 714 ALA A C 1
ATOM 5041 O O . ALA A 1 714 ? 9.474 -15.234 13.799 1.00 73.69 714 ALA A O 1
ATOM 5042 N N . ILE A 1 715 ? 7.839 -14.815 12.319 1.00 70.00 715 ILE A N 1
ATOM 5043 C CA . ILE A 1 715 ? 7.717 -13.376 12.621 1.00 70.00 715 ILE A CA 1
ATOM 5044 C C . ILE A 1 715 ? 7.455 -13.131 14.116 1.00 70.00 715 ILE A C 1
ATOM 5046 O O . ILE A 1 715 ? 8.023 -12.207 14.699 1.00 70.00 715 ILE A O 1
ATOM 5050 N N . LEU A 1 716 ? 6.598 -13.950 14.741 1.00 69.62 716 LEU A N 1
ATOM 5051 C CA . LEU A 1 716 ? 6.253 -13.824 16.160 1.00 69.62 716 LEU A CA 1
ATOM 5052 C C . LEU A 1 716 ? 7.454 -14.061 17.091 1.00 69.62 716 LEU A C 1
ATOM 5054 O O . LEU A 1 716 ? 7.524 -13.452 18.160 1.00 69.62 716 LEU A O 1
ATOM 5058 N N . VAL A 1 717 ? 8.356 -14.971 16.720 1.00 70.62 717 VAL A N 1
ATOM 5059 C CA . VAL A 1 717 ? 9.508 -15.360 17.548 1.00 70.62 717 VAL A CA 1
ATOM 5060 C C . VAL A 1 717 ? 10.758 -14.552 17.192 1.00 70.62 717 VAL A C 1
ATOM 5062 O O . VAL A 1 717 ? 11.526 -14.218 18.089 1.00 70.62 717 VAL A O 1
ATOM 5065 N N . SER A 1 718 ? 10.941 -14.186 15.922 1.00 63.41 718 SER A N 1
ATOM 5066 C CA . SER A 1 718 ? 12.121 -13.462 15.436 1.00 63.41 718 SER A CA 1
ATOM 5067 C C . SER A 1 718 ? 12.096 -11.974 15.774 1.00 63.41 718 SER A C 1
ATOM 5069 O O . SER A 1 718 ? 13.148 -11.362 15.934 1.00 63.41 718 SER A O 1
ATOM 5071 N N . SER A 1 719 ? 10.909 -11.371 15.924 1.00 65.31 719 SER A N 1
ATOM 5072 C CA . SER A 1 719 ? 10.790 -9.950 16.246 1.00 65.31 719 SER A CA 1
ATOM 5073 C C . SER A 1 719 ? 10.409 -9.731 17.717 1.00 65.31 719 SER A C 1
ATOM 5075 O O . SER A 1 719 ? 9.240 -9.930 18.078 1.00 65.31 719 SER A O 1
ATOM 5077 N N . PRO A 1 720 ? 11.316 -9.215 18.572 1.00 60.09 720 PRO A N 1
ATOM 5078 C CA . PRO A 1 720 ? 11.008 -8.918 19.977 1.00 60.09 720 PRO A CA 1
ATOM 5079 C C . PRO A 1 720 ? 9.840 -7.928 20.129 1.00 60.09 720 PRO A C 1
ATOM 5081 O O . PRO A 1 720 ? 9.110 -7.946 21.124 1.00 60.09 720 PRO A O 1
ATOM 5084 N N . PHE A 1 721 ? 9.601 -7.098 19.113 1.00 60.09 721 PHE A N 1
ATOM 5085 C CA . PHE A 1 721 ? 8.506 -6.134 19.072 1.00 60.09 721 PHE A CA 1
ATOM 5086 C C . PHE A 1 721 ? 7.135 -6.784 18.864 1.00 60.09 721 PHE A C 1
ATOM 5088 O O . PHE A 1 721 ? 6.155 -6.366 19.488 1.00 60.09 721 PHE A O 1
ATOM 5095 N N . THR A 1 722 ? 7.052 -7.831 18.042 1.00 64.38 722 THR A N 1
ATOM 5096 C CA . THR A 1 722 ? 5.799 -8.577 17.845 1.00 64.38 722 THR A CA 1
ATOM 5097 C C . THR A 1 722 ? 5.447 -9.403 19.080 1.00 64.38 722 THR A C 1
ATOM 5099 O O . THR A 1 722 ? 4.284 -9.420 19.492 1.00 64.38 722 THR A O 1
ATOM 5102 N N . LEU A 1 723 ? 6.451 -9.978 19.750 1.00 65.00 723 LEU A N 1
ATOM 5103 C CA . LEU A 1 723 ? 6.290 -10.646 21.037 1.00 65.00 723 LEU A CA 1
ATOM 5104 C C . LEU A 1 723 ? 5.787 -9.668 22.108 1.00 65.00 723 LEU A C 1
ATOM 5106 O O . LEU A 1 723 ? 4.823 -9.961 22.817 1.00 65.00 723 LEU A O 1
ATOM 5110 N N . LEU A 1 724 ? 6.371 -8.468 22.189 1.00 65.94 724 LEU A N 1
ATOM 5111 C CA . LEU A 1 724 ? 5.927 -7.424 23.114 1.00 65.94 724 LEU A CA 1
ATOM 5112 C C . LEU A 1 724 ? 4.487 -6.973 22.826 1.00 65.94 724 LEU A C 1
ATOM 5114 O O . LEU A 1 724 ? 3.700 -6.804 23.760 1.00 65.94 724 LEU A O 1
ATOM 5118 N N . ALA A 1 725 ? 4.116 -6.820 21.553 1.00 60.50 725 ALA A N 1
ATOM 5119 C CA . ALA A 1 725 ? 2.753 -6.489 21.152 1.00 60.50 725 ALA A CA 1
ATOM 5120 C C . ALA A 1 725 ? 1.761 -7.609 21.517 1.00 60.50 725 ALA A C 1
ATOM 5122 O O . ALA A 1 725 ? 0.707 -7.324 22.088 1.00 60.50 725 ALA A O 1
ATOM 5123 N N . ALA A 1 726 ? 2.107 -8.876 21.270 1.00 61.91 726 ALA A N 1
ATOM 5124 C CA . ALA A 1 726 ? 1.290 -10.043 21.605 1.00 61.91 726 ALA A CA 1
ATOM 5125 C C . ALA A 1 726 ? 1.140 -10.244 23.126 1.00 61.91 726 ALA A C 1
ATOM 5127 O O . ALA A 1 726 ? 0.044 -10.520 23.624 1.00 61.91 726 ALA A O 1
ATOM 5128 N N . VAL A 1 727 ? 2.212 -10.040 23.894 1.00 63.00 727 VAL A N 1
ATOM 5129 C CA . VAL A 1 727 ? 2.186 -10.085 25.362 1.00 63.00 727 VAL A CA 1
ATOM 5130 C C . VAL A 1 727 ? 1.402 -8.900 25.918 1.00 63.00 727 VAL A C 1
ATOM 5132 O O . VAL A 1 727 ? 0.551 -9.092 26.783 1.00 63.00 727 VAL A O 1
ATOM 5135 N N . GLY A 1 728 ? 1.609 -7.688 25.403 1.00 59.38 728 GLY A N 1
ATOM 5136 C CA . GLY A 1 728 ? 0.848 -6.497 25.787 1.00 59.38 728 GLY A CA 1
ATOM 5137 C C . GLY A 1 728 ? -0.650 -6.657 25.516 1.00 59.38 728 GLY A C 1
ATOM 5138 O O . GLY A 1 728 ? -1.478 -6.353 26.377 1.00 59.38 728 GLY A O 1
ATOM 5139 N N . ALA A 1 729 ? -0.996 -7.229 24.364 1.00 59.00 729 ALA A N 1
ATOM 5140 C CA . ALA A 1 729 ? -2.339 -7.640 23.978 1.00 59.00 729 ALA A CA 1
ATOM 5141 C C . ALA A 1 729 ? -2.958 -8.645 24.959 1.00 59.00 729 ALA A C 1
ATOM 5143 O O . ALA A 1 729 ? -4.057 -8.428 25.482 1.00 59.00 729 ALA A O 1
ATOM 5144 N N . LEU A 1 730 ? -2.233 -9.725 25.254 1.00 61.88 730 LEU A N 1
ATOM 5145 C CA . LEU A 1 730 ? -2.647 -10.757 26.197 1.00 61.88 730 LEU A CA 1
ATOM 5146 C C . LEU A 1 730 ? -2.830 -10.184 27.608 1.00 61.88 730 LEU A C 1
ATOM 5148 O O . LEU A 1 730 ? -3.819 -10.481 28.278 1.00 61.88 730 LEU A O 1
ATOM 5152 N N . VAL A 1 731 ? -1.920 -9.319 28.051 1.00 58.47 731 VAL A N 1
ATOM 5153 C CA . VAL A 1 731 ? -1.974 -8.636 29.346 1.00 58.47 731 VAL A CA 1
ATOM 5154 C C . VAL A 1 731 ? -3.167 -7.683 29.399 1.00 58.47 731 VAL A C 1
ATOM 5156 O O . VAL A 1 731 ? -3.927 -7.735 30.362 1.00 58.47 731 VAL A O 1
ATOM 5159 N N . ALA A 1 732 ? -3.416 -6.877 28.368 1.00 55.31 732 ALA A N 1
ATOM 5160 C CA . ALA A 1 732 ? -4.588 -6.005 28.292 1.00 55.31 732 ALA A CA 1
ATOM 5161 C C . ALA A 1 732 ? -5.903 -6.806 28.353 1.00 55.31 732 ALA A C 1
ATOM 5163 O O . ALA A 1 732 ? -6.807 -6.472 29.126 1.00 55.31 732 ALA A O 1
ATOM 5164 N N . VAL A 1 733 ? -5.985 -7.916 27.614 1.00 57.31 733 VAL A N 1
ATOM 5165 C CA . VAL A 1 733 ? -7.107 -8.865 27.649 1.00 57.31 733 VAL A CA 1
ATOM 5166 C C . VAL A 1 733 ? -7.279 -9.463 29.049 1.00 57.31 733 VAL A C 1
ATOM 5168 O O . VAL A 1 733 ? -8.367 -9.400 29.623 1.00 57.31 733 VAL A O 1
ATOM 5171 N N . ILE A 1 734 ? -6.219 -9.996 29.655 1.00 57.62 734 ILE A N 1
ATOM 5172 C CA . ILE A 1 734 ? -6.267 -10.615 30.986 1.00 57.62 734 ILE A CA 1
ATOM 5173 C C . ILE A 1 734 ? -6.624 -9.585 32.063 1.00 57.62 734 ILE A C 1
ATOM 5175 O O . ILE A 1 734 ? -7.405 -9.888 32.963 1.00 57.62 734 ILE A O 1
ATOM 5179 N N . LEU A 1 735 ? -6.093 -8.369 31.988 1.00 53.56 735 LEU A N 1
ATOM 5180 C CA . LEU A 1 735 ? -6.299 -7.349 33.012 1.00 53.56 735 LEU A CA 1
ATOM 5181 C C . LEU A 1 735 ? -7.662 -6.659 32.908 1.00 53.56 735 LEU A C 1
ATOM 5183 O O . LEU A 1 735 ? -8.205 -6.268 33.937 1.00 53.56 735 LEU A O 1
ATOM 5187 N N . ILE A 1 736 ? -8.249 -6.535 31.713 1.00 52.56 736 ILE A N 1
ATOM 5188 C CA . ILE A 1 736 ? -9.530 -5.833 31.518 1.00 52.56 736 ILE A CA 1
ATOM 5189 C C . ILE A 1 736 ? -10.702 -6.803 31.433 1.00 52.56 736 ILE A C 1
ATOM 5191 O O . ILE A 1 736 ? -11.747 -6.571 32.041 1.00 52.56 736 ILE A O 1
ATOM 5195 N N . ILE A 1 737 ? -10.551 -7.910 30.709 1.00 55.91 737 ILE A N 1
ATOM 5196 C CA . ILE A 1 737 ? -11.656 -8.830 30.431 1.00 55.91 737 ILE A CA 1
ATOM 5197 C C . ILE A 1 737 ? -11.865 -9.790 31.607 1.00 55.91 737 ILE A C 1
ATOM 5199 O O . ILE A 1 737 ? -13.002 -10.065 31.990 1.00 55.91 737 ILE A O 1
ATOM 5203 N N . ARG A 1 738 ? -10.795 -10.269 32.252 1.00 58.72 738 ARG A N 1
ATOM 5204 C CA . ARG A 1 738 ? -10.893 -11.265 33.336 1.00 58.72 738 ARG A CA 1
ATOM 5205 C C . ARG A 1 738 ? -11.624 -10.761 34.596 1.00 58.72 738 ARG A C 1
ATOM 5207 O O . ARG A 1 738 ? -12.410 -11.543 35.139 1.00 58.72 738 ARG A O 1
ATOM 5214 N N . PRO A 1 739 ? -11.462 -9.500 35.055 1.00 51.84 739 PRO A N 1
ATOM 5215 C CA . PRO A 1 739 ? -12.259 -8.956 36.160 1.00 51.84 739 PRO A CA 1
ATOM 5216 C C . PRO A 1 739 ? -13.730 -8.750 35.793 1.00 51.84 739 PRO A C 1
ATOM 5218 O O . PRO A 1 739 ? -14.594 -8.829 36.662 1.00 51.84 739 PRO A O 1
ATOM 5221 N N . LEU A 1 740 ? -14.021 -8.498 34.512 1.00 49.41 740 LEU A N 1
ATOM 5222 C CA . LEU A 1 740 ? -15.386 -8.352 34.016 1.00 49.41 740 LEU A CA 1
ATOM 5223 C C . LEU A 1 740 ? -16.077 -9.717 33.890 1.00 49.41 740 LEU A C 1
ATOM 5225 O O . LEU A 1 740 ? -17.232 -9.845 34.273 1.00 49.41 740 LEU A O 1
ATOM 5229 N N . LEU A 1 741 ? -15.374 -10.754 33.424 1.00 48.44 741 LEU A N 1
ATOM 5230 C CA . LEU A 1 741 ? -15.937 -12.084 33.157 1.00 48.44 741 LEU A CA 1
ATOM 5231 C C . LEU A 1 741 ? -16.159 -12.977 34.388 1.00 48.44 741 LEU A C 1
ATOM 5233 O O . LEU A 1 741 ? -16.823 -14.003 34.246 1.00 48.44 741 LEU A O 1
ATOM 5237 N N . ARG A 1 742 ? -15.628 -12.640 35.572 1.00 51.66 742 ARG A N 1
ATOM 5238 C CA . ARG A 1 742 ? -15.848 -13.413 36.810 1.00 51.66 742 ARG A CA 1
ATOM 5239 C C . ARG A 1 742 ? -16.932 -12.765 37.686 1.00 51.66 742 ARG A C 1
ATOM 5241 O O . ARG A 1 742 ? -16.602 -11.939 38.540 1.00 51.66 742 ARG A O 1
ATOM 5248 N N . PRO A 1 743 ? -18.219 -13.136 37.534 1.00 43.12 743 PRO A N 1
ATOM 5249 C CA . PRO A 1 743 ? -19.235 -12.780 38.514 1.00 43.12 743 PRO A CA 1
ATOM 5250 C C . PRO A 1 743 ? -18.910 -13.501 39.831 1.00 43.12 743 PRO A C 1
ATOM 5252 O O . PRO A 1 743 ? -18.919 -14.725 39.883 1.00 43.12 743 PRO A O 1
ATOM 5255 N N . GLY A 1 744 ? -18.576 -12.744 40.880 1.00 48.88 744 GLY A N 1
ATOM 5256 C CA . GLY A 1 744 ? -18.346 -13.293 42.226 1.00 48.88 744 GLY A CA 1
ATOM 5257 C C . GLY A 1 744 ? -16.894 -13.334 42.718 1.00 48.88 744 GLY A C 1
ATOM 5258 O O . GLY A 1 744 ? -16.608 -14.058 43.666 1.00 48.88 744 GLY A O 1
ATOM 5259 N N . GLY A 1 745 ? -15.966 -12.574 42.124 1.00 41.53 745 GLY A N 1
ATOM 5260 C CA . GLY A 1 745 ? -14.614 -12.432 42.681 1.00 41.53 745 GLY A CA 1
ATOM 5261 C C . GLY A 1 745 ? -14.643 -11.910 44.127 1.00 41.53 745 GLY A C 1
ATOM 5262 O O . GLY A 1 745 ? -15.169 -10.825 44.364 1.00 41.53 745 GLY A O 1
ATOM 5263 N N . GLN A 1 746 ? -14.096 -12.712 45.049 1.00 44.53 746 GLN A N 1
ATOM 5264 C CA . GLN A 1 746 ? -14.048 -12.557 46.511 1.00 44.53 746 GLN A CA 1
ATOM 5265 C C . GLN A 1 746 ? -13.974 -11.106 47.024 1.00 44.53 746 GLN A C 1
ATOM 5267 O O . GLN A 1 746 ? -13.270 -10.261 46.465 1.00 44.53 746 GLN A O 1
ATOM 5272 N N . GLU A 1 747 ? -14.640 -10.859 48.161 1.00 42.75 747 GLU A N 1
ATOM 5273 C CA . GLU A 1 747 ? -14.749 -9.589 48.907 1.00 42.75 747 GLU A CA 1
ATOM 5274 C C . GLU A 1 747 ? -13.427 -8.829 49.152 1.00 42.75 747 GLU A C 1
ATOM 5276 O O . GLU A 1 747 ? -13.450 -7.649 49.506 1.00 42.75 747 GLU A O 1
ATOM 5281 N N . THR A 1 748 ? -12.282 -9.471 48.928 1.00 46.53 748 THR A N 1
ATOM 5282 C CA . THR A 1 748 ? -10.923 -8.995 49.207 1.00 46.53 748 THR A CA 1
ATOM 5283 C C . THR A 1 748 ? -10.165 -8.446 47.986 1.00 46.53 748 THR A C 1
ATOM 5285 O O . THR A 1 748 ? -9.075 -7.891 48.144 1.00 46.53 748 THR A O 1
ATOM 5288 N N . SER A 1 749 ? -10.709 -8.545 46.765 1.00 59.66 749 SER A N 1
ATOM 5289 C CA . SER A 1 749 ? -10.016 -8.089 45.546 1.00 59.66 749 SER A CA 1
ATOM 5290 C C . SER A 1 749 ? -9.858 -6.561 45.471 1.00 59.66 749 SER A C 1
ATOM 5292 O O . SER A 1 749 ? -10.819 -5.807 45.652 1.00 59.66 749 SER A O 1
ATOM 5294 N N . HIS A 1 750 ? -8.662 -6.085 45.092 1.00 64.56 750 HIS A N 1
ATOM 5295 C CA . HIS A 1 750 ? -8.338 -4.658 44.883 1.00 64.56 750 HIS A CA 1
ATOM 5296 C C . HIS A 1 750 ? -9.198 -3.959 43.819 1.00 64.56 750 HIS A C 1
ATOM 5298 O O . HIS A 1 750 ? -9.262 -2.729 43.791 1.00 64.56 750 HIS A O 1
ATOM 5304 N N . TYR A 1 751 ? -9.902 -4.738 42.995 1.00 63.38 751 TYR A N 1
ATOM 5305 C CA . TYR A 1 751 ? -10.797 -4.269 41.937 1.00 63.38 751 TYR A CA 1
ATOM 5306 C C . TYR A 1 751 ? -12.272 -4.615 42.197 1.00 63.38 751 TYR A C 1
ATOM 5308 O O . TYR A 1 751 ? -13.136 -4.269 41.394 1.00 63.38 751 TYR A O 1
ATOM 5316 N N . GLY A 1 752 ? -12.603 -5.250 43.331 1.00 56.72 752 GLY A N 1
ATOM 5317 C CA . GLY A 1 752 ? -13.964 -5.717 43.638 1.00 56.72 752 GLY A CA 1
ATOM 5318 C C . GLY A 1 752 ? -15.024 -4.606 43.669 1.00 56.72 752 GLY A C 1
ATOM 5319 O O . GLY A 1 752 ? -16.201 -4.855 43.418 1.00 56.72 752 GLY A O 1
ATOM 5320 N N . TRP A 1 753 ? -14.614 -3.354 43.894 1.00 65.31 753 TRP A N 1
ATOM 5321 C CA . TRP A 1 753 ? -15.498 -2.184 43.875 1.00 65.31 753 TRP A CA 1
ATOM 5322 C C . TRP A 1 753 ? -16.066 -1.860 42.481 1.00 65.31 753 TRP A C 1
ATOM 5324 O O . TRP A 1 753 ? -17.155 -1.297 42.391 1.00 65.31 753 TRP A O 1
ATOM 5334 N N . ILE A 1 754 ? -15.373 -2.255 41.405 1.00 63.75 754 ILE A N 1
ATOM 5335 C CA . ILE A 1 754 ? -15.821 -2.074 40.012 1.00 63.75 754 ILE A CA 1
ATOM 5336 C C . ILE A 1 754 ? -17.002 -3.004 39.705 1.00 63.75 754 ILE A C 1
ATOM 5338 O O . ILE A 1 754 ? -17.918 -2.632 38.976 1.00 63.75 754 ILE A O 1
ATOM 5342 N N . VAL A 1 755 ? -17.007 -4.202 40.296 1.00 56.12 755 VAL A N 1
ATOM 5343 C CA . VAL A 1 755 ? -17.975 -5.272 40.000 1.00 56.12 755 VAL A CA 1
ATOM 5344 C C . VAL A 1 755 ? -19.214 -5.203 40.905 1.00 56.12 755 VAL A C 1
ATOM 5346 O O . VAL A 1 755 ? -20.243 -5.798 40.583 1.00 56.12 755 VAL A O 1
ATOM 5349 N N . ARG A 1 756 ? -19.168 -4.444 42.013 1.00 52.97 756 ARG A N 1
ATOM 5350 C CA . ARG A 1 756 ? -20.266 -4.405 42.991 1.00 52.97 756 ARG A CA 1
ATOM 5351 C C . ARG A 1 756 ? -21.589 -3.909 42.378 1.00 52.97 756 ARG A C 1
ATOM 5353 O O . ARG A 1 756 ? -21.627 -2.811 41.800 1.00 52.97 756 ARG A O 1
ATOM 5360 N N . PRO A 1 757 ? -22.696 -4.654 42.545 1.00 44.41 757 PRO A N 1
ATOM 5361 C CA . PRO A 1 757 ? -24.019 -4.056 42.564 1.00 44.41 757 PRO A CA 1
ATOM 5362 C C . PRO A 1 757 ? -24.126 -3.147 43.798 1.00 44.41 757 PRO A C 1
ATOM 5364 O O . PRO A 1 757 ? -23.688 -3.520 44.886 1.00 44.41 757 PRO A O 1
ATOM 5367 N N . VAL A 1 758 ? -24.633 -1.922 43.637 1.00 39.66 758 VAL A N 1
ATOM 5368 C CA . VAL A 1 758 ? -24.934 -1.062 44.792 1.00 39.66 758 VAL A CA 1
ATOM 5369 C C . VAL A 1 758 ? -26.105 -1.717 45.513 1.00 39.66 758 VAL A C 1
ATOM 5371 O O . VAL A 1 758 ? -27.200 -1.778 44.955 1.00 39.66 758 VAL A O 1
ATOM 5374 N N . ALA A 1 759 ? -25.867 -2.249 46.713 1.00 33.88 759 ALA A N 1
ATOM 5375 C CA . ALA A 1 759 ? -26.953 -2.677 47.580 1.00 33.88 759 ALA A CA 1
ATOM 5376 C C . ALA A 1 759 ? -27.819 -1.442 47.901 1.00 33.88 759 ALA A C 1
ATOM 5378 O O . ALA A 1 759 ? -27.253 -0.407 48.273 1.00 33.88 759 ALA A O 1
ATOM 5379 N N . PRO A 1 760 ? -29.154 -1.508 47.743 1.00 32.84 760 PRO A N 1
ATOM 5380 C CA . PRO A 1 760 ? -30.043 -0.491 48.291 1.00 32.84 760 PRO A CA 1
ATOM 5381 C C . PRO A 1 760 ? -29.738 -0.365 49.785 1.00 32.84 760 PRO A C 1
ATOM 5383 O O . PRO A 1 760 ? -29.615 -1.384 50.462 1.00 32.84 760 PRO A O 1
ATOM 5386 N N . GLY A 1 761 ? -29.524 0.859 50.271 1.00 33.56 761 GLY A N 1
ATOM 5387 C CA . GLY A 1 761 ? -29.011 1.107 51.615 1.00 33.56 761 GLY A CA 1
ATOM 5388 C C . GLY A 1 761 ? -29.802 0.366 52.691 1.00 33.56 761 GLY A C 1
ATOM 5389 O O . GLY A 1 761 ? -30.950 0.701 52.968 1.00 33.56 761 GLY A O 1
ATOM 5390 N N . THR A 1 762 ? -29.174 -0.617 53.330 1.00 30.36 762 THR A N 1
ATOM 5391 C CA . THR A 1 762 ? -29.618 -1.122 54.623 1.00 30.36 762 THR A CA 1
ATOM 5392 C C . THR A 1 762 ? -29.295 -0.051 55.653 1.00 30.36 762 THR A C 1
ATOM 5394 O O . THR A 1 762 ? -28.143 0.157 56.031 1.00 30.36 762 THR A O 1
ATOM 5397 N N . VAL A 1 763 ? -30.332 0.667 56.078 1.00 32.31 763 VAL A N 1
ATOM 5398 C CA . VAL A 1 763 ? -30.303 1.455 57.308 1.00 32.31 763 VAL A CA 1
ATOM 5399 C C . VAL A 1 763 ? -29.925 0.494 58.433 1.00 32.31 763 VAL A C 1
ATOM 5401 O O . VAL A 1 763 ? -30.640 -0.468 58.707 1.00 32.31 763 VAL A O 1
ATOM 5404 N N . ALA A 1 764 ? -28.764 0.715 59.044 1.00 35.03 764 ALA A N 1
ATOM 5405 C CA . ALA A 1 764 ? -28.357 0.007 60.243 1.00 35.03 764 ALA A CA 1
ATOM 5406 C C . ALA A 1 764 ? -29.307 0.402 61.385 1.00 35.03 764 ALA A C 1
ATOM 5408 O O . ALA A 1 764 ? -29.216 1.503 61.922 1.00 35.03 764 ALA A O 1
ATOM 5409 N N . GLY A 1 765 ? -30.231 -0.496 61.724 1.00 30.98 765 GLY A N 1
ATOM 5410 C CA . GLY A 1 765 ? -31.141 -0.389 62.860 1.00 30.98 765 GLY A CA 1
ATOM 5411 C C . GLY A 1 765 ? -31.105 -1.676 63.681 1.00 30.98 765 GLY A C 1
ATOM 5412 O O . GLY A 1 765 ? -31.834 -2.612 63.395 1.00 30.98 765 GLY A O 1
ATOM 5413 N N . THR A 1 766 ? -30.184 -1.706 64.646 1.00 34.22 766 THR A N 1
ATOM 5414 C CA . THR A 1 766 ? -30.271 -2.316 65.990 1.00 34.22 766 THR A CA 1
ATOM 5415 C C . THR A 1 766 ? -31.066 -3.619 66.220 1.00 34.22 766 THR A C 1
ATOM 5417 O O . THR A 1 766 ? -32.292 -3.615 66.181 1.00 34.22 766 THR A O 1
ATOM 5420 N N . GLY A 1 767 ? -30.362 -4.648 66.721 1.00 29.28 767 GLY A N 1
ATOM 5421 C CA . GLY A 1 767 ? -30.880 -5.575 67.747 1.00 29.28 767 GLY A CA 1
ATOM 5422 C C . GLY A 1 767 ? -30.792 -7.078 67.418 1.00 29.28 767 GLY A C 1
ATOM 5423 O O . GLY A 1 767 ? -31.303 -7.489 66.380 1.00 29.28 767 GLY A O 1
ATOM 5424 N N . PRO A 1 768 ? -30.196 -7.924 68.286 1.00 34.62 768 PRO A N 1
ATOM 5425 C CA . PRO A 1 768 ? -30.258 -9.377 68.150 1.00 34.62 768 PRO A CA 1
ATOM 5426 C C . PRO A 1 768 ? -31.558 -9.915 68.772 1.00 34.62 768 PRO A C 1
ATOM 5428 O O . PRO A 1 768 ? -31.871 -9.599 69.918 1.00 34.62 768 PRO A O 1
ATOM 5431 N N . VAL A 1 769 ? -32.295 -10.764 68.051 1.00 30.98 769 VAL A N 1
ATOM 5432 C CA . VAL A 1 769 ? -33.409 -11.559 68.607 1.00 30.98 769 VAL A CA 1
ATOM 5433 C C . VAL A 1 769 ? -33.230 -13.021 68.163 1.00 30.98 769 VAL A C 1
ATOM 5435 O O . VAL A 1 769 ? -32.902 -13.248 66.996 1.00 30.98 769 VAL A O 1
ATOM 5438 N N . PRO A 1 770 ? -33.355 -14.010 69.073 1.00 36.28 770 PRO A N 1
ATOM 5439 C CA . PRO A 1 770 ? -32.931 -15.388 68.834 1.00 36.28 770 PRO A CA 1
ATOM 5440 C C . PRO A 1 770 ? -33.981 -16.245 68.106 1.00 36.28 770 PRO A C 1
ATOM 5442 O O . PRO A 1 770 ? -35.144 -15.878 67.966 1.00 36.28 770 PRO A O 1
ATOM 5445 N N . ALA A 1 771 ? -33.524 -17.410 67.645 1.00 36.12 771 ALA A N 1
ATOM 5446 C CA . ALA A 1 771 ? -34.237 -18.395 66.835 1.00 36.12 771 ALA A CA 1
ATOM 5447 C C . ALA A 1 771 ? -35.417 -19.110 67.533 1.00 36.12 771 ALA A C 1
ATOM 5449 O O . ALA A 1 771 ? -35.285 -19.494 68.692 1.00 36.12 771 ALA A O 1
ATOM 5450 N N . ALA A 1 772 ? -36.485 -19.416 66.771 1.00 29.31 772 ALA A N 1
ATOM 5451 C CA . ALA A 1 772 ? -37.354 -20.600 66.932 1.00 29.31 772 ALA A CA 1
ATOM 5452 C C . ALA A 1 772 ? -38.296 -20.834 65.708 1.00 29.31 772 ALA A C 1
ATOM 5454 O O . ALA A 1 772 ? -39.156 -20.009 65.435 1.00 29.31 772 ALA A O 1
ATOM 5455 N N . VAL A 1 773 ? -38.052 -21.935 64.968 1.00 31.50 773 VAL A N 1
ATOM 5456 C CA . VAL A 1 773 ? -38.919 -23.042 64.437 1.00 31.50 773 VAL A CA 1
ATOM 5457 C C . VAL A 1 773 ? -40.383 -22.780 63.934 1.00 31.50 773 VAL A C 1
ATOM 5459 O O . VAL A 1 773 ? -41.064 -21.906 64.453 1.00 31.50 773 VAL A O 1
ATOM 5462 N N . PRO A 1 774 ? -40.897 -23.542 62.922 1.00 42.09 774 PRO A N 1
ATOM 5463 C CA . PRO A 1 774 ? -41.872 -23.085 61.919 1.00 42.09 774 PRO A CA 1
ATOM 5464 C C . PRO A 1 774 ? -43.308 -23.632 62.066 1.00 42.09 774 PRO A C 1
ATOM 5466 O O . PRO A 1 774 ? -43.531 -24.678 62.671 1.00 42.09 774 PRO A O 1
ATOM 5469 N N . GLY A 1 775 ? -44.268 -23.002 61.374 1.00 27.98 775 GLY A N 1
ATOM 5470 C CA . GLY A 1 775 ? -45.553 -23.626 61.040 1.00 27.98 775 GLY A CA 1
ATOM 5471 C C . GLY A 1 775 ? -46.668 -22.653 60.646 1.00 27.98 775 GLY A C 1
ATOM 5472 O O . GLY A 1 775 ? -46.791 -21.579 61.221 1.00 27.98 775 GLY A O 1
ATOM 5473 N N . GLY A 1 776 ? -47.525 -23.092 59.718 1.00 27.72 776 GLY A N 1
ATOM 5474 C CA . GLY A 1 776 ? -48.935 -22.689 59.693 1.00 27.72 776 GLY A CA 1
ATOM 5475 C C . GLY A 1 776 ? -49.346 -21.684 58.621 1.00 27.72 776 GLY A C 1
ATOM 5476 O O . GLY A 1 776 ? -49.054 -20.500 58.700 1.00 27.72 776 GLY A O 1
ATOM 5477 N N . ALA A 1 777 ? -50.081 -22.193 57.638 1.00 29.80 777 ALA A N 1
ATOM 5478 C CA . ALA A 1 777 ? -50.753 -21.468 56.573 1.00 29.80 777 ALA A CA 1
ATOM 5479 C C . ALA A 1 777 ? -51.938 -20.592 57.045 1.00 29.80 777 ALA A C 1
ATOM 5481 O O . ALA A 1 777 ? -52.383 -20.681 58.186 1.00 29.80 777 ALA A O 1
ATOM 5482 N N . THR A 1 778 ? -52.521 -19.896 56.057 1.00 28.86 778 THR A N 1
ATOM 5483 C CA . THR A 1 778 ? -53.850 -19.244 55.970 1.00 28.86 778 THR A CA 1
ATOM 5484 C C . THR A 1 778 ? -53.891 -17.723 56.161 1.00 28.86 778 THR A C 1
ATOM 5486 O O . THR A 1 778 ? -53.408 -17.183 57.148 1.00 28.86 778 THR A O 1
ATOM 5489 N N . GLY A 1 779 ? -54.502 -17.029 55.190 1.00 28.03 779 GLY A N 1
ATOM 5490 C CA . GLY A 1 779 ? -54.829 -15.602 55.280 1.00 28.03 779 GLY A CA 1
ATOM 5491 C C . GLY A 1 779 ? -54.914 -14.902 53.923 1.00 28.03 779 GLY A C 1
ATOM 5492 O O . GLY A 1 779 ? -53.906 -14.607 53.298 1.00 28.03 779 GLY A O 1
ATOM 5493 N N . SER A 1 780 ? -56.134 -14.660 53.467 1.00 25.44 780 SER A N 1
ATOM 5494 C CA . SER A 1 780 ? -56.570 -14.196 52.148 1.00 25.44 780 SER A CA 1
ATOM 5495 C C . SER A 1 780 ? -56.802 -12.669 52.039 1.00 25.44 780 SER A C 1
ATOM 5497 O O . SER A 1 780 ? -57.409 -12.119 52.953 1.00 25.44 780 SER A O 1
ATOM 5499 N N . VAL A 1 781 ? -56.513 -12.091 50.844 1.00 27.39 781 VAL A N 1
ATOM 5500 C CA . VAL A 1 781 ? -57.218 -10.961 50.129 1.00 27.39 781 VAL A CA 1
ATOM 5501 C C . VAL A 1 781 ? -56.906 -9.504 50.595 1.00 27.39 781 VAL A C 1
ATOM 5503 O O . VAL A 1 781 ? -56.551 -9.363 51.760 1.00 27.39 781 VAL A O 1
ATOM 5506 N N . PRO A 1 782 ? -57.040 -8.395 49.788 1.00 36.78 782 PRO A N 1
ATOM 5507 C CA . PRO A 1 782 ? -57.457 -8.181 48.373 1.00 36.78 782 PRO A CA 1
ATOM 5508 C C . PRO A 1 782 ? -56.496 -7.343 47.474 1.00 36.78 782 PRO A C 1
ATOM 5510 O O . PRO A 1 782 ? -55.492 -6.791 47.913 1.00 36.78 782 PRO A O 1
ATOM 5513 N N . ALA A 1 783 ? -56.881 -7.200 46.197 1.00 35.59 783 ALA A N 1
ATOM 5514 C CA . ALA A 1 783 ? -56.329 -6.289 45.188 1.00 35.59 783 ALA A CA 1
ATOM 5515 C C . ALA A 1 783 ? -56.964 -4.876 45.207 1.00 35.59 783 ALA A C 1
ATOM 5517 O O . ALA A 1 783 ? -58.185 -4.776 45.268 1.00 35.59 783 ALA A O 1
ATOM 5518 N N . THR A 1 784 ? -56.147 -3.824 45.032 1.00 30.05 784 THR A N 1
ATOM 5519 C CA . THR A 1 784 ? -56.485 -2.456 44.546 1.00 30.05 784 THR A CA 1
ATOM 5520 C C . THR A 1 784 ? -55.169 -1.793 44.096 1.00 30.05 784 THR A C 1
ATOM 5522 O O . THR A 1 784 ? -54.277 -1.639 44.921 1.00 30.05 784 THR A O 1
ATOM 5525 N N . GLY A 1 785 ? -54.888 -1.560 42.813 1.00 25.66 785 GLY A N 1
ATOM 5526 C CA . GLY A 1 785 ? -55.247 -0.349 42.059 1.00 25.66 785 GLY A CA 1
ATOM 5527 C C . GLY A 1 785 ? -53.973 0.233 41.388 1.00 25.66 785 GLY A C 1
ATOM 5528 O O . GLY A 1 785 ? -52.886 0.002 41.919 1.00 25.66 785 GLY A O 1
ATOM 5529 N N . PRO A 1 786 ? -54.063 0.888 40.213 1.00 47.59 786 PRO A N 1
ATOM 5530 C CA . PRO A 1 786 ? -52.930 1.226 39.342 1.00 47.59 786 PRO A CA 1
ATOM 5531 C C . PRO A 1 786 ? -52.365 2.629 39.625 1.00 47.59 786 PRO A C 1
ATOM 5533 O O . PRO A 1 786 ? -53.126 3.505 40.003 1.00 47.59 786 PRO A O 1
ATOM 5536 N N . ASP A 1 787 ? -51.049 2.794 39.451 1.00 26.78 787 ASP A N 1
ATOM 5537 C CA . ASP A 1 787 ? -50.255 4.028 39.232 1.00 26.78 787 ASP A CA 1
ATOM 5538 C C . ASP A 1 787 ? -48.848 3.732 39.783 1.00 26.78 787 ASP A C 1
ATOM 5540 O O . ASP A 1 787 ? -48.678 3.274 40.905 1.00 26.78 787 ASP A O 1
ATOM 5544 N N . GLY A 1 788 ? -47.779 3.767 38.997 1.00 24.61 788 GLY A N 1
ATOM 5545 C CA . GLY A 1 788 ? -47.195 5.000 38.503 1.00 24.61 788 GLY A CA 1
ATOM 5546 C C . GLY A 1 788 ? -45.764 5.080 39.045 1.00 24.61 788 GLY A C 1
ATOM 5547 O O . GLY A 1 788 ? -45.546 5.170 40.245 1.00 24.61 788 GLY A O 1
ATOM 5548 N N . THR A 1 789 ? -44.792 5.031 38.133 1.00 30.59 789 THR A N 1
ATOM 5549 C CA . THR A 1 789 ? -43.412 5.528 38.296 1.00 30.59 789 THR A CA 1
ATOM 5550 C C . THR A 1 789 ? -42.585 5.016 39.479 1.00 30.59 789 THR A C 1
ATOM 5552 O O . THR A 1 789 ? -42.664 5.512 40.598 1.00 30.59 789 THR A O 1
ATOM 5555 N N . GLY A 1 790 ? -41.638 4.132 39.175 1.00 24.45 790 GLY A N 1
ATOM 5556 C CA . GLY A 1 790 ? -40.538 3.838 40.083 1.00 24.45 790 GLY A CA 1
ATOM 5557 C C . GLY A 1 790 ? -39.754 2.616 39.652 1.00 24.45 790 GLY A C 1
ATOM 5558 O O . GLY A 1 790 ? -39.691 1.649 40.402 1.00 24.45 790 GLY A O 1
ATOM 5559 N N . ASP A 1 791 ? -39.158 2.645 38.454 1.00 25.72 791 ASP A N 1
ATOM 5560 C CA . ASP A 1 791 ? -38.047 1.742 38.154 1.00 25.72 791 ASP A CA 1
ATOM 5561 C C . ASP A 1 791 ? -36.952 2.046 39.184 1.00 25.72 791 ASP A C 1
ATOM 5563 O O . ASP A 1 791 ? -36.185 3.007 39.071 1.00 25.72 791 ASP A O 1
ATOM 5567 N N . VAL A 1 792 ? -36.932 1.253 40.253 1.00 28.78 792 VAL A N 1
ATOM 5568 C CA . VAL A 1 792 ? -35.820 1.165 41.184 1.00 28.78 792 VAL A CA 1
ATOM 5569 C C . VAL A 1 792 ? -34.644 0.700 40.336 1.00 28.78 792 VAL A C 1
ATOM 5571 O O . VAL A 1 792 ? -34.527 -0.477 40.000 1.00 28.78 792 VAL A O 1
ATOM 5574 N N . VAL A 1 793 ? -33.799 1.650 39.929 1.00 33.66 793 VAL A N 1
ATOM 5575 C CA . VAL A 1 793 ? -32.553 1.398 39.201 1.00 33.66 793 VAL A CA 1
ATOM 5576 C C . VAL A 1 793 ? -31.614 0.654 40.150 1.00 33.66 793 VAL A C 1
ATOM 5578 O O . VAL A 1 793 ? -30.754 1.234 40.811 1.00 33.66 793 VAL A O 1
ATOM 5581 N N . GLY A 1 794 ? -31.829 -0.656 40.257 1.00 29.47 794 GLY A N 1
ATOM 5582 C CA . GLY A 1 794 ? -30.970 -1.580 40.973 1.00 29.47 794 GLY A CA 1
ATOM 5583 C C . GLY A 1 794 ? -29.582 -1.547 40.351 1.00 29.47 794 GLY A C 1
ATOM 5584 O O . GLY A 1 794 ? -29.422 -1.672 39.134 1.00 29.47 794 GLY A O 1
ATOM 5585 N N . GLY A 1 795 ? -28.563 -1.340 41.184 1.00 31.53 795 GLY A N 1
ATOM 5586 C CA . GLY A 1 795 ? -27.178 -1.284 40.745 1.00 31.53 795 GLY A CA 1
ATOM 5587 C C . GLY A 1 795 ? -26.759 -2.606 40.106 1.00 31.53 795 GLY A C 1
ATOM 5588 O O . GLY A 1 795 ? -26.412 -3.534 40.812 1.00 31.53 795 GLY A O 1
ATOM 5589 N N . GLY A 1 796 ? -26.767 -2.705 38.778 1.00 36.81 796 GLY A N 1
ATOM 5590 C CA . GLY A 1 796 ? -26.247 -3.859 38.032 1.00 36.81 796 GLY A CA 1
ATOM 5591 C C . GLY A 1 796 ? -24.774 -3.688 37.647 1.00 36.81 796 GLY A C 1
ATOM 5592 O O . GLY A 1 796 ? -24.304 -2.558 37.503 1.00 36.81 796 GLY A O 1
ATOM 5593 N N . SER A 1 797 ? -24.042 -4.795 37.471 1.00 50.16 797 SER A N 1
ATOM 5594 C CA . SER A 1 797 ? -22.653 -4.835 36.960 1.00 50.16 797 SER A CA 1
ATOM 5595 C C . SER A 1 797 ? -22.520 -4.132 35.594 1.00 50.16 797 SER A C 1
ATOM 5597 O O . SER A 1 797 ? -23.514 -3.992 34.879 1.00 50.16 797 SER A O 1
ATOM 5599 N N . LEU A 1 798 ? -21.308 -3.712 35.193 1.00 48.88 798 LEU A N 1
ATOM 5600 C CA . LEU A 1 798 ? -21.039 -3.131 33.864 1.00 48.88 798 LEU A CA 1
ATOM 5601 C C . LEU A 1 798 ? -21.619 -4.017 32.755 1.00 48.88 798 LEU A C 1
ATOM 5603 O O . LEU A 1 798 ? -22.278 -3.501 31.865 1.00 48.88 798 LEU A O 1
ATOM 5607 N N . MET A 1 799 ? -21.487 -5.343 32.863 1.00 48.69 799 MET A N 1
ATOM 5608 C CA . MET A 1 799 ? -22.060 -6.299 31.901 1.00 48.69 799 MET A CA 1
ATOM 5609 C C . MET A 1 799 ? -23.594 -6.311 31.878 1.00 48.69 799 MET A C 1
ATOM 5611 O O . MET A 1 799 ? -24.200 -6.614 30.853 1.00 48.69 799 MET A O 1
ATOM 5615 N N . THR A 1 800 ? -24.238 -5.990 32.999 1.00 46.22 800 THR A N 1
ATOM 5616 C CA . THR A 1 800 ? -25.698 -5.860 33.087 1.00 46.22 800 THR A CA 1
ATOM 5617 C C . THR A 1 800 ? -26.159 -4.529 32.484 1.00 46.22 800 THR A C 1
ATOM 5619 O O . THR A 1 800 ? -27.221 -4.466 31.865 1.00 46.22 800 THR A O 1
ATOM 5622 N N . ALA A 1 801 ? -25.340 -3.480 32.617 1.00 47.12 801 ALA A N 1
ATOM 5623 C CA . ALA A 1 801 ? -25.580 -2.153 32.053 1.00 47.12 801 ALA A CA 1
ATOM 5624 C C . ALA A 1 801 ? -25.282 -2.075 30.539 1.00 47.12 801 ALA A C 1
ATOM 5626 O O . ALA A 1 801 ? -25.984 -1.374 29.810 1.00 47.12 801 ALA A O 1
ATOM 5627 N N . SER A 1 802 ? -24.287 -2.819 30.045 1.00 61.75 802 SER A N 1
ATOM 5628 C CA . SER A 1 802 ? -23.914 -2.915 28.630 1.00 61.75 802 SER A CA 1
ATOM 5629 C C . SER A 1 802 ? -24.127 -4.337 28.099 1.00 61.75 802 SER A C 1
ATOM 5631 O O . SER A 1 802 ? -23.206 -5.142 27.977 1.00 61.75 802 SER A O 1
ATOM 5633 N N . ARG A 1 803 ? -25.376 -4.635 27.709 1.00 73.94 803 ARG A N 1
ATOM 5634 C CA . ARG A 1 803 ? -25.800 -5.957 27.193 1.00 73.94 803 ARG A CA 1
ATOM 5635 C C . ARG A 1 803 ? -24.964 -6.487 26.013 1.00 73.94 803 ARG A C 1
ATOM 5637 O O . ARG A 1 803 ? -24.987 -7.687 25.767 1.00 73.94 803 ARG A O 1
ATOM 5644 N N . LEU A 1 804 ? -24.236 -5.620 25.306 1.00 83.19 804 LEU A N 1
ATOM 5645 C CA . LEU A 1 804 ? -23.415 -5.978 24.146 1.00 83.19 804 LEU A CA 1
ATOM 5646 C C . LEU A 1 804 ? -21.905 -6.041 24.405 1.00 83.19 804 LEU A C 1
ATOM 5648 O O . LEU A 1 804 ? -21.200 -6.524 23.534 1.00 83.19 804 LEU A O 1
ATOM 5652 N N . LEU A 1 805 ? -21.391 -5.671 25.585 1.00 81.94 805 LEU A N 1
ATOM 5653 C CA . LEU A 1 805 ? -19.937 -5.653 25.820 1.00 81.94 805 LEU A CA 1
ATOM 5654 C C . LEU A 1 805 ? -19.282 -7.030 25.622 1.00 81.94 805 LEU A C 1
ATOM 5656 O O . LEU A 1 805 ? -18.292 -7.154 24.910 1.00 81.94 805 LEU A O 1
ATOM 5660 N N . LYS A 1 806 ? -19.854 -8.081 26.223 1.00 79.69 806 LYS A N 1
ATOM 5661 C CA . LYS A 1 806 ? -19.365 -9.457 26.045 1.00 79.69 806 LYS A CA 1
ATOM 5662 C C . LYS A 1 806 ? -19.492 -9.927 24.582 1.00 79.69 806 LYS A C 1
ATOM 5664 O O . LYS A 1 806 ? -18.504 -10.438 24.065 1.00 79.69 806 LYS A O 1
ATOM 5669 N N . PRO A 1 807 ? -20.646 -9.754 23.908 1.00 87.75 807 PRO A N 1
ATOM 5670 C CA . PRO A 1 807 ? -20.765 -10.010 22.472 1.00 87.75 807 PRO A CA 1
ATOM 5671 C C . PRO A 1 807 ? -19.709 -9.320 21.605 1.00 87.75 807 PRO A C 1
ATOM 5673 O O . PRO A 1 807 ? -19.111 -9.975 20.756 1.00 87.75 807 PRO A O 1
ATOM 5676 N N . THR A 1 808 ? -19.434 -8.037 21.848 1.00 88.38 808 THR A N 1
ATOM 5677 C CA . THR A 1 808 ? -18.405 -7.275 21.127 1.00 88.38 808 THR A CA 1
ATOM 5678 C C . THR A 1 808 ? -17.028 -7.902 21.304 1.00 88.38 808 THR A C 1
ATOM 5680 O O . THR A 1 808 ? -16.358 -8.161 20.315 1.00 88.38 808 THR A O 1
ATOM 5683 N N . LEU A 1 809 ? -16.629 -8.219 22.540 1.00 85.25 809 LEU A N 1
ATOM 5684 C CA . LEU A 1 809 ? -15.327 -8.837 22.816 1.00 85.25 809 LEU A CA 1
ATOM 5685 C C . LEU A 1 809 ? -15.171 -10.207 22.143 1.00 85.25 809 LEU A C 1
ATOM 5687 O O . LEU A 1 809 ? -14.126 -10.484 21.571 1.00 85.25 809 LEU A O 1
ATOM 5691 N N . ILE A 1 810 ? -16.211 -11.047 22.180 1.00 84.81 810 ILE A N 1
ATOM 5692 C CA . ILE A 1 810 ? -16.199 -12.347 21.488 1.00 84.81 810 ILE A CA 1
ATOM 5693 C C . ILE A 1 810 ? -16.005 -12.141 19.983 1.00 84.81 810 ILE A C 1
ATOM 5695 O O . ILE A 1 810 ? -15.202 -12.835 19.371 1.00 84.81 810 ILE A O 1
ATOM 5699 N N . SER A 1 811 ? -16.716 -11.176 19.402 1.00 91.00 811 SER A N 1
ATOM 5700 C CA . SER A 1 811 ? -16.668 -10.909 17.961 1.00 91.00 811 SER A CA 1
ATOM 5701 C C . SER A 1 811 ? -15.304 -10.365 17.527 1.00 91.00 811 SER A C 1
ATOM 5703 O O . SER A 1 811 ? -14.787 -10.801 16.508 1.00 91.00 811 SER A O 1
ATOM 5705 N N . LEU A 1 812 ? -14.686 -9.487 18.328 1.00 90.75 812 LEU A N 1
ATOM 5706 C CA . LEU A 1 812 ? -13.320 -9.000 18.096 1.00 90.75 812 LEU A CA 1
ATOM 5707 C C . LEU A 1 812 ? -12.288 -10.132 18.141 1.00 90.75 812 LEU A C 1
ATOM 5709 O O . LEU A 1 812 ? -11.440 -10.217 17.265 1.00 90.75 812 LEU A O 1
ATOM 5713 N N . VAL A 1 813 ? -12.382 -11.036 19.122 1.00 86.69 813 VAL A N 1
ATOM 5714 C CA . VAL A 1 813 ? -11.471 -12.189 19.206 1.00 86.69 813 VAL A CA 1
ATOM 5715 C C . VAL A 1 813 ? -11.632 -13.105 17.995 1.00 86.69 813 VAL A C 1
ATOM 5717 O O . VAL A 1 813 ? -10.632 -13.536 17.436 1.00 86.69 813 VAL A O 1
ATOM 5720 N N . ILE A 1 814 ? -12.869 -13.381 17.566 1.00 87.56 814 ILE A N 1
ATOM 5721 C CA . ILE A 1 814 ? -13.128 -14.181 16.358 1.00 87.56 814 ILE A CA 1
ATOM 5722 C C . ILE A 1 814 ? -12.491 -13.519 15.134 1.00 87.56 814 ILE A C 1
ATOM 5724 O O . ILE A 1 814 ? -11.755 -14.180 14.410 1.00 87.56 814 ILE A O 1
ATOM 5728 N N . LEU A 1 815 ? -12.737 -12.220 14.943 1.00 92.69 815 LEU A N 1
ATOM 5729 C CA . LEU A 1 815 ? -12.173 -11.438 13.846 1.00 92.69 815 LEU A CA 1
ATOM 5730 C C . LEU A 1 815 ? -10.642 -11.525 13.826 1.00 92.69 815 LEU A C 1
ATOM 5732 O O . LEU A 1 815 ? -10.062 -11.851 12.797 1.00 92.69 815 LEU A O 1
ATOM 5736 N N . TRP A 1 816 ? -9.983 -11.271 14.959 1.00 89.31 816 TRP A N 1
ATOM 5737 C CA . TRP A 1 816 ? -8.522 -11.235 15.013 1.00 89.31 816 TRP A CA 1
ATOM 5738 C C . TRP A 1 816 ? -7.879 -12.614 14.901 1.00 89.31 816 TRP A C 1
ATOM 5740 O O . TRP A 1 816 ? -6.838 -12.726 14.271 1.00 89.31 816 TRP A O 1
ATOM 5750 N N . VAL A 1 817 ? -8.477 -13.660 15.480 1.00 84.38 817 VAL A N 1
ATOM 5751 C CA . VAL A 1 817 ? -7.947 -15.032 15.382 1.00 84.38 817 VAL A CA 1
ATOM 5752 C C . VAL A 1 817 ? -8.054 -15.552 13.953 1.00 84.38 817 VAL A C 1
ATOM 5754 O O . VAL A 1 817 ? -7.096 -16.125 13.442 1.00 84.38 817 VAL A O 1
ATOM 5757 N N . ILE A 1 818 ? -9.200 -15.344 13.300 1.00 86.06 818 ILE A N 1
ATOM 5758 C CA . ILE A 1 818 ? -9.376 -15.768 11.909 1.00 86.06 818 ILE A CA 1
ATOM 5759 C C . ILE A 1 818 ? -8.491 -14.918 10.991 1.00 86.06 818 ILE A C 1
ATOM 5761 O O . ILE A 1 818 ? -7.781 -15.473 10.160 1.00 86.06 818 ILE A O 1
ATOM 5765 N N . GLY A 1 819 ? -8.462 -13.596 11.188 1.00 86.69 819 GLY A N 1
ATOM 5766 C CA . GLY A 1 819 ? -7.592 -12.697 10.430 1.00 86.69 819 GLY A CA 1
ATOM 5767 C C . GLY A 1 819 ? -6.113 -13.070 10.559 1.00 86.69 819 GLY A C 1
ATOM 5768 O O . GLY A 1 819 ? -5.425 -13.156 9.548 1.00 86.69 819 GLY A O 1
ATOM 5769 N N . PHE A 1 820 ? -5.645 -13.371 11.774 1.00 84.56 820 PHE A N 1
ATOM 5770 C CA . PHE A 1 820 ? -4.287 -13.856 12.033 1.00 84.56 820 PHE A CA 1
ATOM 5771 C C . PHE A 1 820 ? -3.947 -15.119 11.236 1.00 84.56 820 PHE A C 1
ATOM 5773 O O . PHE A 1 820 ? -2.854 -15.222 10.691 1.00 84.56 820 PHE A O 1
ATOM 5780 N N . ALA A 1 821 ? -4.875 -16.075 11.173 1.00 79.50 821 ALA A N 1
ATOM 5781 C CA . ALA A 1 821 ? -4.631 -17.365 10.541 1.00 79.50 821 ALA A CA 1
ATOM 5782 C C . ALA A 1 821 ? -4.636 -17.309 9.005 1.00 79.50 821 ALA A C 1
ATOM 5784 O O . ALA A 1 821 ? -3.960 -18.113 8.372 1.00 79.50 821 ALA A O 1
ATOM 5785 N N . ILE A 1 822 ? -5.420 -16.404 8.411 1.00 81.44 822 ILE A N 1
ATOM 5786 C CA . ILE A 1 822 ? -5.642 -16.362 6.957 1.00 81.44 822 ILE A CA 1
ATOM 5787 C C . ILE A 1 822 ? -4.636 -15.450 6.242 1.00 81.44 822 ILE A C 1
ATOM 5789 O O . ILE A 1 822 ? -4.269 -15.724 5.098 1.00 81.44 822 ILE A O 1
ATOM 5793 N N . ASN A 1 823 ? -4.192 -14.377 6.898 1.00 80.62 823 ASN A N 1
ATOM 5794 C CA . ASN A 1 823 ? -3.389 -13.344 6.253 1.00 80.62 823 ASN A CA 1
ATOM 5795 C C . ASN A 1 823 ? -1.882 -13.585 6.390 1.00 80.62 823 ASN A C 1
ATOM 5797 O O . ASN A 1 823 ? -1.386 -14.044 7.426 1.00 80.62 823 ASN A O 1
ATOM 5801 N N . ASP A 1 824 ? -1.152 -13.194 5.347 1.00 70.12 824 ASP A N 1
ATOM 5802 C CA . ASP A 1 824 ? 0.310 -13.124 5.359 1.00 70.12 824 ASP A CA 1
ATOM 5803 C C . ASP A 1 824 ? 0.735 -12.024 6.328 1.00 70.12 824 ASP A C 1
ATOM 5805 O O . ASP A 1 824 ? 0.203 -10.924 6.252 1.00 70.12 824 ASP A O 1
ATOM 5809 N N . SER A 1 825 ? 1.631 -12.298 7.280 1.00 74.81 825 SER A N 1
ATOM 5810 C CA . SER A 1 825 ? 1.926 -11.375 8.395 1.00 74.81 825 SER A CA 1
ATOM 5811 C C . SER A 1 825 ? 0.687 -11.031 9.240 1.00 74.81 825 SER A C 1
ATOM 5813 O O . SER A 1 825 ? 0.543 -9.919 9.759 1.00 74.81 825 SER A O 1
ATOM 5815 N N . GLY A 1 826 ? -0.226 -11.993 9.404 1.00 78.44 826 GLY A N 1
ATOM 5816 C CA . GLY A 1 826 ? -1.470 -11.854 10.159 1.00 78.44 826 GLY A CA 1
ATOM 5817 C C . GLY A 1 826 ? -1.275 -11.506 11.639 1.00 78.44 826 GLY A C 1
ATOM 5818 O O . GLY A 1 826 ? -2.221 -11.072 12.294 1.00 78.44 826 GLY A O 1
ATOM 5819 N N . ILE A 1 827 ? -0.058 -11.627 12.183 1.00 77.50 827 ILE A N 1
ATOM 5820 C CA . ILE A 1 827 ? 0.278 -11.220 13.559 1.00 77.50 827 ILE A CA 1
ATOM 5821 C C . ILE A 1 827 ? 0.048 -9.727 13.834 1.00 77.50 827 ILE A C 1
ATOM 5823 O O . ILE A 1 827 ? -0.258 -9.345 14.966 1.00 77.50 827 ILE A O 1
ATOM 5827 N N . THR A 1 828 ? 0.109 -8.877 12.806 1.00 81.88 828 THR A N 1
ATOM 5828 C CA . THR A 1 828 ? -0.144 -7.434 12.943 1.00 81.88 828 THR A CA 1
ATOM 5829 C C . THR A 1 828 ? -1.618 -7.115 13.216 1.00 81.88 828 THR A C 1
ATOM 5831 O O . THR A 1 828 ? -1.925 -6.119 13.879 1.00 81.88 828 THR A O 1
ATOM 5834 N N . ILE A 1 829 ? -2.538 -7.988 12.790 1.00 87.94 829 ILE A N 1
ATOM 5835 C CA . ILE A 1 829 ? -3.990 -7.799 12.912 1.00 87.94 829 ILE A CA 1
ATOM 5836 C C . ILE A 1 829 ? -4.445 -7.695 14.375 1.00 87.94 829 ILE A C 1
ATOM 5838 O O . ILE A 1 829 ? -5.053 -6.681 14.733 1.00 87.94 829 ILE A O 1
ATOM 5842 N N . PRO A 1 830 ? -4.180 -8.682 15.259 1.00 83.94 830 PRO A N 1
ATOM 5843 C CA . PRO A 1 830 ? -4.548 -8.561 16.666 1.00 83.94 830 PRO A CA 1
ATOM 5844 C C . PRO A 1 830 ? -3.841 -7.384 17.348 1.00 83.94 830 PRO A C 1
ATOM 5846 O O . PRO A 1 830 ? -4.461 -6.708 18.168 1.00 83.94 830 PRO A O 1
ATOM 5849 N N . ALA A 1 831 ? -2.578 -7.104 17.008 1.00 81.75 831 ALA A N 1
ATOM 5850 C CA . ALA A 1 831 ? -1.816 -6.012 17.612 1.00 81.75 831 ALA A CA 1
ATOM 5851 C C . ALA A 1 831 ? -2.464 -4.639 17.349 1.00 81.75 831 ALA A C 1
ATOM 5853 O O . ALA A 1 831 ? -2.755 -3.894 18.291 1.00 81.75 831 ALA A O 1
ATOM 5854 N N . LEU A 1 832 ? -2.775 -4.326 16.086 1.00 87.38 832 LEU A N 1
ATOM 5855 C CA . LEU A 1 832 ? -3.433 -3.068 15.718 1.00 87.38 832 LEU A CA 1
ATOM 5856 C C . LEU A 1 832 ? -4.906 -3.019 16.119 1.00 87.38 832 LEU A C 1
ATOM 5858 O O . LEU A 1 832 ? -5.388 -1.976 16.564 1.00 87.38 832 LEU A O 1
ATOM 5862 N N . GLY A 1 833 ? -5.623 -4.141 16.033 1.00 89.00 833 GLY A N 1
ATOM 5863 C CA . GLY A 1 833 ? -6.994 -4.225 16.534 1.00 89.00 833 GLY A CA 1
ATOM 5864 C C . GLY A 1 833 ? -7.078 -3.856 18.020 1.00 89.00 833 GLY A C 1
ATOM 5865 O O . GLY A 1 833 ? -7.967 -3.114 18.449 1.00 89.00 833 GLY A O 1
ATOM 5866 N N . ILE A 1 834 ? -6.103 -4.294 18.818 1.00 85.12 834 ILE A N 1
ATOM 5867 C CA . ILE A 1 834 ? -6.024 -3.967 20.245 1.00 85.12 834 ILE A CA 1
ATOM 5868 C C . ILE A 1 834 ? -5.670 -2.503 20.479 1.00 85.12 834 ILE A C 1
ATOM 5870 O O . ILE A 1 834 ? -6.243 -1.905 21.395 1.00 85.12 834 ILE A O 1
ATOM 5874 N N . ALA A 1 835 ? -4.831 -1.905 19.628 1.00 87.25 835 ALA A N 1
ATOM 5875 C CA . ALA A 1 835 ? -4.515 -0.480 19.693 1.00 87.25 835 ALA A CA 1
ATOM 5876 C C . ALA A 1 835 ? -5.763 0.421 19.588 1.00 87.25 835 ALA A C 1
ATOM 5878 O O . ALA A 1 835 ? -5.762 1.533 20.114 1.00 87.25 835 ALA A O 1
ATOM 5879 N N . LEU A 1 836 ? -6.851 -0.071 18.978 1.00 90.12 836 LEU A N 1
ATOM 5880 C CA . LEU A 1 836 ? -8.151 0.605 18.942 1.00 90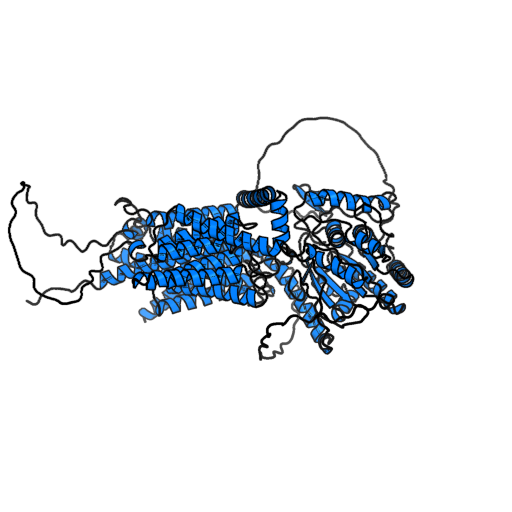.12 836 LEU A CA 1
ATOM 5881 C C . LEU A 1 836 ? -9.114 0.124 20.048 1.00 90.12 836 LEU A C 1
ATOM 5883 O O . LEU A 1 836 ? -9.814 0.925 20.679 1.00 90.12 836 LEU A O 1
ATOM 5887 N N . ALA A 1 837 ? -9.160 -1.184 20.315 1.00 88.81 837 ALA A N 1
ATOM 5888 C CA . ALA A 1 837 ? -10.118 -1.777 21.249 1.00 88.81 837 ALA A CA 1
ATOM 5889 C C . ALA A 1 837 ? -9.821 -1.459 22.726 1.00 88.81 837 ALA A C 1
ATOM 5891 O O . ALA A 1 837 ? -10.755 -1.260 23.512 1.00 88.81 837 ALA A O 1
ATOM 5892 N N . LEU A 1 838 ? -8.545 -1.395 23.119 1.00 87.00 838 LEU A N 1
ATOM 5893 C CA . LEU A 1 838 ? -8.135 -1.105 24.495 1.00 87.00 838 LEU A CA 1
ATOM 5894 C C . LEU A 1 838 ? -8.549 0.317 24.925 1.00 87.00 838 LEU A C 1
ATOM 5896 O O . LEU A 1 838 ? -9.267 0.444 25.929 1.00 87.00 838 LEU A O 1
ATOM 5900 N N . PRO A 1 839 ? -8.217 1.387 24.175 1.00 91.06 839 PRO A N 1
ATOM 5901 C CA . PRO A 1 839 ? -8.679 2.725 24.517 1.00 91.06 839 PRO A CA 1
ATOM 5902 C C . PRO A 1 839 ? -10.208 2.837 24.501 1.00 91.06 839 PRO A C 1
ATOM 5904 O O . PRO A 1 839 ? -10.797 3.433 25.409 1.00 91.06 839 PRO A O 1
ATOM 5907 N N . ALA A 1 840 ? -10.884 2.182 23.550 1.00 89.50 840 ALA A N 1
ATOM 5908 C CA . ALA A 1 840 ? -12.343 2.128 23.517 1.00 89.50 840 ALA A CA 1
ATOM 5909 C C . ALA A 1 840 ? -12.937 1.515 24.801 1.00 89.50 840 ALA A C 1
ATOM 5911 O O . ALA A 1 840 ? -13.849 2.091 25.409 1.00 89.50 840 ALA A O 1
ATOM 5912 N N . ALA A 1 841 ? -12.391 0.388 25.266 1.00 85.31 841 ALA A N 1
ATOM 5913 C CA . ALA A 1 841 ? -12.803 -0.252 26.512 1.00 85.31 841 ALA A CA 1
ATOM 5914 C C . ALA A 1 841 ? -12.575 0.663 27.727 1.00 85.31 841 ALA A C 1
ATOM 5916 O O . ALA A 1 841 ? -13.468 0.800 28.571 1.00 85.31 841 ALA A O 1
ATOM 5917 N N . CYS A 1 842 ? -11.432 1.354 27.792 1.00 86.25 842 CYS A N 1
ATOM 5918 C CA . CYS A 1 842 ? -11.134 2.337 28.834 1.00 86.25 842 CYS A CA 1
ATOM 5919 C C . CYS A 1 842 ? -12.141 3.500 28.843 1.00 86.25 842 CYS A C 1
ATOM 5921 O O . CYS A 1 842 ? -12.638 3.875 29.912 1.00 86.25 842 CYS A O 1
ATOM 5923 N N . VAL A 1 843 ? -12.508 4.050 27.680 1.00 87.88 843 VAL A N 1
ATOM 5924 C CA . VAL A 1 843 ? -13.525 5.113 27.576 1.00 87.88 843 VAL A CA 1
ATOM 5925 C C . VAL A 1 843 ? -14.889 4.625 28.063 1.00 87.88 843 VAL A C 1
ATOM 5927 O O . VAL A 1 843 ? -15.555 5.332 28.827 1.00 87.88 843 VAL A O 1
ATOM 5930 N N . VAL A 1 844 ? -15.313 3.424 27.661 1.00 83.38 844 VAL A N 1
ATOM 5931 C CA . VAL A 1 844 ? -16.600 2.844 28.077 1.00 83.38 844 VAL A CA 1
ATOM 5932 C C . VAL A 1 844 ? -16.628 2.606 29.589 1.00 83.38 844 VAL A C 1
ATOM 5934 O O . VAL A 1 844 ? -17.572 3.034 30.261 1.00 83.38 844 VAL A O 1
ATOM 5937 N N . LEU A 1 845 ? -15.581 1.986 30.140 1.00 82.00 845 LEU A N 1
ATOM 5938 C CA . LEU A 1 845 ? -15.465 1.675 31.565 1.00 82.00 845 LEU A CA 1
ATOM 5939 C C . LEU A 1 845 ? -15.478 2.943 32.426 1.00 82.00 845 LEU A C 1
ATOM 5941 O O . LEU A 1 845 ? -16.269 3.055 33.364 1.00 82.00 845 LEU A O 1
ATOM 5945 N N . THR A 1 846 ? -14.632 3.919 32.097 1.00 83.44 846 THR A N 1
ATOM 5946 C CA . THR A 1 846 ? -14.536 5.178 32.852 1.00 83.44 846 THR A CA 1
ATOM 5947 C C . THR A 1 846 ? -15.827 5.989 32.767 1.00 83.44 846 THR A C 1
ATOM 5949 O O . THR A 1 846 ? -16.263 6.556 33.771 1.00 83.44 846 THR A O 1
ATOM 5952 N N . SER A 1 847 ? -16.491 6.005 31.607 1.00 82.31 847 SER A N 1
ATOM 5953 C CA . SER A 1 847 ? -17.785 6.677 31.435 1.00 82.31 847 SER A CA 1
ATOM 5954 C C . SER A 1 847 ? -18.881 6.037 32.284 1.00 82.31 847 SER A C 1
ATOM 5956 O O . SER A 1 847 ? -19.652 6.746 32.935 1.00 82.31 847 SER A O 1
ATOM 5958 N N . TRP A 1 848 ? -18.922 4.706 32.341 1.00 79.44 848 TRP A N 1
ATOM 5959 C CA . TRP A 1 848 ? -19.856 3.986 33.198 1.00 79.44 848 TRP A CA 1
ATOM 5960 C C . TRP A 1 848 ? -19.594 4.247 34.689 1.00 79.44 848 TRP A C 1
ATOM 5962 O O . TRP A 1 848 ? -20.525 4.593 35.420 1.00 79.44 848 TRP A O 1
ATOM 5972 N N . LEU A 1 849 ? -18.334 4.179 35.136 1.00 79.19 849 LEU A N 1
ATOM 5973 C CA . LEU A 1 849 ? -17.961 4.457 36.528 1.00 79.19 849 LEU A CA 1
ATOM 5974 C C . LEU A 1 849 ? -18.340 5.882 36.954 1.00 79.19 849 LEU A C 1
ATOM 5976 O O . LEU A 1 849 ? -18.916 6.068 38.023 1.00 79.19 849 LEU A O 1
ATOM 5980 N N . MET A 1 850 ? -18.096 6.883 36.102 1.00 81.19 850 MET A N 1
ATOM 5981 C CA . MET A 1 850 ? -18.492 8.267 36.386 1.00 81.19 850 MET A CA 1
ATOM 5982 C C . MET A 1 850 ? -20.015 8.449 36.457 1.00 81.19 850 MET A C 1
ATOM 5984 O O . MET A 1 850 ? -20.496 9.234 37.275 1.00 81.19 850 MET A O 1
ATOM 5988 N N . SER A 1 851 ? -20.785 7.727 35.633 1.00 77.19 851 SER A N 1
ATOM 5989 C CA . SER A 1 851 ? -22.252 7.807 35.668 1.00 77.19 851 SER A CA 1
ATOM 5990 C C . SER A 1 851 ? -22.838 7.315 36.998 1.00 77.19 851 SER A C 1
ATOM 5992 O O . SER A 1 851 ? -23.765 7.935 37.516 1.00 77.19 851 SER A O 1
ATOM 5994 N N . ARG A 1 852 ? -22.236 6.279 37.604 1.00 72.94 852 ARG A N 1
ATOM 5995 C CA . ARG A 1 852 ? -22.629 5.744 38.920 1.00 72.94 852 ARG A CA 1
ATOM 5996 C C . ARG A 1 852 ? -22.404 6.731 40.065 1.00 72.94 852 ARG A C 1
ATOM 5998 O O . ARG A 1 852 ? -23.160 6.743 41.032 1.00 72.94 852 ARG A O 1
ATOM 6005 N N . GLU A 1 853 ? -21.375 7.567 39.986 1.00 68.38 853 GLU A N 1
ATOM 6006 C CA . GLU A 1 853 ? -21.089 8.544 41.043 1.00 68.38 853 GLU A CA 1
ATOM 6007 C C . GLU A 1 853 ? -22.058 9.727 41.032 1.00 68.38 853 GLU A C 1
ATOM 6009 O O . GLU A 1 853 ? -22.412 10.243 42.090 1.00 68.38 853 GLU A O 1
ATOM 6014 N N . GLY A 1 854 ? -22.500 10.149 39.843 1.00 57.56 854 GLY A N 1
ATOM 6015 C CA . GLY A 1 854 ? -23.454 11.248 39.686 1.00 57.56 854 GLY A CA 1
ATOM 6016 C C . GLY A 1 854 ? -24.857 10.924 40.208 1.00 57.56 854 GLY A C 1
ATOM 6017 O O . GLY A 1 854 ? -25.593 11.836 40.581 1.00 57.56 854 GLY A O 1
ATOM 6018 N N . THR A 1 855 ? -25.224 9.641 40.264 1.00 45.16 855 THR A N 1
ATOM 6019 C CA . THR A 1 855 ? -26.499 9.173 40.829 1.00 45.16 855 THR A CA 1
ATOM 6020 C C . THR A 1 855 ? -26.495 9.124 42.358 1.00 45.16 855 THR A C 1
ATOM 6022 O O . THR A 1 855 ? -27.525 9.394 42.966 1.00 45.16 855 THR A O 1
ATOM 6025 N N . VAL A 1 856 ? -25.349 8.864 43.001 1.00 39.78 856 VAL A N 1
ATOM 6026 C CA . VAL A 1 856 ? -25.254 8.766 44.474 1.00 39.78 856 VAL A CA 1
ATOM 6027 C C . VAL A 1 856 ? -25.372 10.137 45.152 1.00 39.78 856 VAL A C 1
ATOM 6029 O O . VAL A 1 856 ? -25.948 10.243 46.228 1.00 39.78 856 VAL A O 1
ATOM 6032 N N . THR A 1 857 ? -24.900 11.216 44.521 1.00 36.28 857 THR A N 1
ATOM 6033 C CA . THR A 1 857 ? -24.950 12.566 45.114 1.00 36.28 857 THR A CA 1
ATOM 6034 C C . THR A 1 857 ? -26.313 13.257 45.026 1.00 36.28 857 THR A C 1
ATOM 6036 O O . THR A 1 857 ? -26.519 14.248 45.719 1.00 36.28 857 THR A O 1
ATOM 6039 N N . ARG A 1 858 ? -27.250 12.770 44.201 1.00 36.25 858 ARG A N 1
ATOM 6040 C CA . ARG A 1 858 ? -28.616 13.328 44.094 1.00 36.25 858 ARG A CA 1
ATOM 6041 C C . ARG A 1 858 ? -29.639 12.658 45.021 1.00 36.25 858 ARG A C 1
ATOM 6043 O O . ARG A 1 858 ? -30.746 13.165 45.134 1.00 36.25 858 ARG A O 1
ATOM 6050 N N . GLY A 1 859 ? -29.282 11.550 45.673 1.00 31.78 859 GLY A N 1
ATOM 6051 C CA . GLY A 1 859 ? -30.194 10.728 46.478 1.00 31.78 859 GLY A CA 1
ATOM 6052 C C . GLY A 1 859 ? -30.300 11.081 47.965 1.00 31.78 859 GLY A C 1
ATOM 6053 O O . GLY A 1 859 ? -30.879 10.297 48.704 1.00 31.78 859 GLY A O 1
ATOM 6054 N N . ALA A 1 860 ? -29.752 12.211 48.425 1.00 32.03 860 ALA A N 1
ATOM 6055 C CA . ALA A 1 860 ? -29.887 12.649 49.816 1.00 32.03 860 ALA A CA 1
ATOM 6056 C C . ALA A 1 860 ? -30.894 13.812 49.931 1.00 32.03 860 ALA A C 1
ATOM 6058 O O . ALA A 1 860 ? -30.483 14.974 49.877 1.00 32.03 860 ALA A O 1
ATOM 6059 N N . PRO A 1 861 ? -32.207 13.551 50.081 1.00 37.25 861 PRO A N 1
ATOM 6060 C CA . PRO A 1 861 ? -33.107 14.546 50.636 1.00 37.25 861 PRO A CA 1
ATOM 6061 C C . PRO A 1 861 ? -32.792 14.682 52.130 1.00 37.25 861 PRO A C 1
ATOM 6063 O O . PRO A 1 861 ? -32.929 13.735 52.901 1.00 37.25 861 PRO A O 1
ATOM 6066 N N . GLY A 1 862 ? -32.335 15.865 52.536 1.00 35.69 862 GLY A N 1
ATOM 6067 C CA . GLY A 1 862 ? -32.247 16.223 53.946 1.00 35.69 862 GLY A CA 1
ATOM 6068 C C . GLY A 1 862 ? -33.649 16.296 54.552 1.00 35.69 862 GLY A C 1
ATOM 6069 O O . GLY A 1 862 ? -34.342 17.292 54.389 1.00 35.69 862 GLY A O 1
ATOM 6070 N N . SER A 1 863 ? -34.059 15.240 55.247 1.00 35.25 863 SER A N 1
ATOM 6071 C CA . SER A 1 863 ? -35.033 15.293 56.342 1.00 35.25 863 SER A CA 1
ATOM 6072 C C . SER A 1 863 ? -34.187 15.363 57.618 1.00 35.25 863 SER A C 1
ATOM 6074 O O . SER A 1 863 ? -33.275 14.552 57.753 1.00 35.25 863 SER A O 1
ATOM 6076 N N . THR A 1 864 ? -34.284 16.296 58.557 1.00 37.31 864 THR A N 1
ATOM 6077 C CA . THR A 1 864 ? -35.380 17.005 59.247 1.00 37.31 864 THR A CA 1
ATOM 6078 C C . THR A 1 864 ? -34.665 18.012 60.194 1.00 37.31 864 THR A C 1
ATOM 6080 O O . THR A 1 864 ? -33.463 17.874 60.392 1.00 37.31 864 THR A O 1
ATOM 6083 N N . ALA A 1 865 ? -35.229 19.009 60.876 1.00 34.12 865 ALA A N 1
ATOM 6084 C CA . ALA A 1 865 ? -36.596 19.377 61.214 1.00 34.12 865 ALA A CA 1
ATOM 6085 C C . ALA A 1 865 ? -36.598 20.836 61.707 1.00 34.12 865 ALA A C 1
ATOM 6087 O O . ALA A 1 865 ? -35.653 21.297 62.342 1.00 34.12 865 ALA A O 1
ATOM 6088 N N . SER A 1 866 ? -37.723 21.510 61.490 1.00 34.53 866 SER A N 1
ATOM 6089 C CA . SER A 1 866 ? -38.216 22.557 62.376 1.00 34.53 866 SER A CA 1
ATOM 6090 C C . SER A 1 866 ? -38.644 21.952 63.721 1.00 34.53 866 SER A C 1
ATOM 6092 O O . SER A 1 866 ? -39.598 21.168 63.750 1.00 34.53 866 SER A O 1
ATOM 6094 N N . ARG A 1 867 ? -37.976 22.331 64.808 1.00 33.69 867 ARG A N 1
ATOM 6095 C CA . ARG A 1 867 ? -38.546 22.842 66.068 1.00 33.69 867 ARG A CA 1
ATOM 6096 C C . ARG A 1 867 ? -37.420 23.156 67.037 1.00 33.69 867 ARG A C 1
ATOM 6098 O O . ARG A 1 867 ? -36.528 22.293 67.175 1.00 33.69 867 ARG A O 1
#

pLDDT: mean 73.92, std 23.93, range [19.91, 98.38]

Foldseek 3Di:
DVVVVVVVVVVVVLVVLLCVLLVLLVVVLVVVQDDDDDDDDDDDDDDDDDDDDDDDDDDDDDDDPPDDDDDDDDFFAAEEEEFADAALVLLPDPQFVQVVVLLLKFAKFWAQQAALDQFFALLQLLQCLQQLWHFDADWDQDPVRDTAHDDQDKPPLVCNQQVLLVSLLVSQVVCVVGPINTQGALLLVLCVVVVAQEEEEISSRQSNNRHSVSDTHHYDHAELDLLVNLVVQLVCSVVPHNYYYYYLQRYDDDSPPDPPPPDDDDDDDDDDDDDDDDDDDDDDDDDDDDDDDPPQDDGDDSNSSSVSVNSNVVSCVVVVRLYKYWYDNNGHSDPGQFTHMITIQHSVRLIHFWKAWPLLRDTRYAYSSQNSQQSCVSSVGDDDFPNSGHHIDTDSDDPVCSPSVNSVVVSVVNVLLRLLLVQLVVVLVSLLLSLLVLLLVLLVLCLQLLQQVNLCVCQVVDPVSSVVSNLVSLVSSLLSLLLLLLQLLQLLQLLVDSLSPDSSSSVSSSVSSSVSSVVLSVVLVVQVVVDDLLSSLLSSLVSLQVSLLVCQVVQNSSQESTSLHDRVNNVPHNGAADLSSLLSNLLSLLSNLLVVLQVCLVVVVQQVSLVSLVVSLVVSLCQCCPCSGRVHLLQNLLSQLLSNLLSCLSSVHDDDVVVSVVSNVVSVVVSVVVLVVLLPDDPSSRDVSNVVVVCVVVVCVVVVLVVLVVQLVCCCVVDVSLVSLVVSLVSLCCSQVVVQPDDPDDPPDSNVVLFDWPDDDDDDDDDDDDDDDDDDDDDDDDDDDDDDDDPPPTRHHLCVVSVSPVSSVVSSVSSLVSQLSRDRNSSVSSSSSSSNVSSSSSSSSSSVVVVVVVVVVVPDDDDDDDD

Solvent-accessible surface area (backbone atoms only — not comparable to full-atom values): 47036 Å² total; per-residue (Å²): 107,78,68,55,53,50,51,50,52,52,48,51,50,50,51,48,51,48,48,64,70,42,40,66,54,48,54,62,39,54,68,74,58,73,80,76,86,87,75,78,89,81,90,76,86,89,80,88,82,86,92,83,84,87,82,80,84,74,86,83,72,82,82,79,91,81,74,82,86,72,83,90,84,86,74,51,30,35,38,38,43,36,40,54,58,46,24,54,69,52,38,71,37,93,51,12,63,46,54,36,52,48,46,37,55,15,24,27,27,32,23,26,34,48,28,74,46,87,62,22,32,66,52,12,21,25,32,10,38,3,27,19,28,47,25,61,56,72,64,45,75,43,101,86,72,46,81,39,76,52,81,80,68,57,43,73,37,98,64,40,75,71,40,47,18,43,48,38,31,52,39,27,61,53,24,65,76,42,99,67,62,23,44,32,8,49,44,21,44,35,31,59,74,58,66,49,47,53,42,17,24,7,37,49,19,30,39,23,35,8,23,54,88,29,48,69,45,56,55,42,59,31,50,66,46,43,61,62,35,15,50,53,52,36,53,43,48,74,72,64,30,31,32,37,31,35,23,65,65,36,51,59,78,78,88,75,72,73,80,80,77,79,81,81,84,89,82,90,85,81,88,89,83,85,89,84,90,81,89,81,83,91,80,84,89,79,94,72,98,67,96,68,84,76,85,65,74,79,67,68,56,63,48,60,48,22,53,36,49,38,36,32,52,51,40,32,58,74,66,67,54,54,44,24,38,36,42,34,25,34,17,43,56,57,105,56,66,55,50,19,29,32,34,41,41,54,48,87,56,65,52,10,40,53,32,26,17,74,66,38,66,32,75,31,32,41,45,44,23,20,48,31,42,30,51,26,56,62,61,67,26,72,63,74,84,89,57,76,33,31,52,63,42,66,70,83,36,55,80,67,34,52,35,69,72,43,20,51,51,51,52,52,50,46,35,52,52,41,50,33,41,52,67,40,60,80,45,29,66,58,53,52,48,42,54,51,49,53,46,46,50,51,48,50,48,50,54,54,61,60,25,47,68,51,38,38,59,79,18,71,73,39,70,71,48,21,56,50,50,48,55,50,43,40,52,51,50,30,52,50,19,43,42,57,37,19,38,69,47,8,47,43,54,26,59,80,46,78,26,63,78,34,100,45,37,51,56,25,45,44,51,36,24,50,53,40,15,51,53,51,28,48,52,18,54,55,40,45,75,79,46,60,76,58,30,33,50,42,47,44,25,50,48,37,39,48,54,53,51,53,29,32,75,70,59,14,68,42,35,49,43,27,73,64,44,34,48,54,45,69,62,79,54,58,58,35,43,50,63,56,45,47,20,45,38,53,46,22,46,50,53,40,27,46,60,63,22,44,63,30,44,73,70,66,42,16,64,60,16,17,49,49,18,42,53,48,34,49,52,51,30,47,54,36,34,34,79,89,36,10,52,22,78,46,48,33,71,13,39,52,50,17,25,50,52,32,15,39,46,45,46,67,48,80,90,44,73,69,57,53,49,49,44,52,51,52,47,49,51,53,53,49,50,53,28,48,60,34,42,71,37,59,81,90,71,34,47,74,54,11,53,50,45,47,40,44,76,76,59,49,47,61,59,55,52,48,52,47,50,50,51,37,52,47,50,43,69,74,32,71,65,48,39,49,38,51,49,48,48,50,47,48,45,52,69,57,47,50,68,68,73,44,87,78,67,55,99,81,47,60,54,40,79,73,57,50,50,58,72,78,81,77,76,90,74,87,84,93,82,85,90,81,90,91,83,82,87,88,89,84,89,89,92,83,87,93,83,81,89,76,85,74,81,68,42,59,30,66,67,68,73,37,79,47,56,67,41,46,53,54,20,52,50,46,24,30,54,43,30,30,72,62,33,83,68,11,66,53,22,46,45,49,25,40,52,44,49,52,23,39,50,43,30,46,51,34,43,53,57,55,53,58,55,63,54,63,76,72,71,70,79,86,81,83,77,95,129

Secondary structure (DSSP, 8-state):
-HHHHHHHHHHHHHHHHHHHHHHHHHHHHHHT------PPPP--------------PPP----------PPSS-PPPEEEEEEES--HHHHHSTT-HHHHHHHHHSEEEEEE---SSSS--HHHHHHHHHHTS-----EEEPTTSPEEEPPPPPTTSTTGGGTHHHHHHHHHHHHHHSTT---TTHHHHHHHHHT--EEEESHHHHHHH--TTSPPPEEEPBPSSHHHHHHHHHHHHHTT-SEEEEETT-B---TT------------------------------------------PPPHHHHHHHHHHHHHHHHHHT--PEEEEEEEE--SSS---EEEEEE-TT---SEEEEETTTTEETEEEGGGHHHHHHHHHTPPPPTT-SS---EE----GGGGSHHHHHHHHHHHHHHHHHHHHHGGGHHHHHHHHHHHHHHHHHHHHHHT-HHHHHHHTTT-HHHHHHHHHHHHHHHHHHHHHHHHHHHHHHHGGGS-GGGSSSHHHHHHHHHHHHHHHHHHHHHHHHHHS-TTHHHHHHHHHHHHHHHHHHHTTSTTTBT-TTSB-GGGTS-SSS--HHHHHHHHHHHHHHHHHHHHHHHHTT-HHHHHHHHHHHHHHHHHHHH-TTTT--SSSHHHHHHHHHHHHHHHHT----HHHHHHHHHHHHHHHHHHHHHHHTS-GGG--HHHHHHHHHHTTTHHHHHHHHHHHHHHHHHH-HHHHHHHHHHHHHHHHHHHHHH-TT--TT-TTHHHH------------------------------------------HHHH-TTHHHHHHHHHHHHHHHHHHSTTTTHHHHHHHHHHHHHHHHHHHHHHHHHHHHHTT---------

Sequence (867 aa):
MRRDRRRVVLAILGVLVLLAMVSPFVVPLLAHGATPAAVGPVTSSSTTPTPDDGVRLAPTTSPSTDGSVTDGEDRAPVVVLGTGGMTWEVLEDEQAPALSALARESLAANLVVRSVDPLTCRSDGWLGLSSGNRAGGERSEDADGGSECVDLPPLGASSADSEIPRRAHDYAADAELESFGAVPGTLGDALAEAGVESVGFGAGAALALAQSDGAAGDARPASADDAELADSVRETVDSGAGLVVVDLDDVGGPADAESGSDGTGSGPADADAEPDEAGSAPDTDADSDSSTSSAGVQGADAESIDARVGAILAALDEANSDATVVFASLYDTADRSQLQSLIISPADDPGAGLISSPSTRADGLVQVPDLLPTILTLTGADTPSGLPGGTLLWRSPDPSDAEPAAADARIAGLTDFAMRARVVAPLISPAVLILVGANIALGAAALVGLNRRVLERLGGGEPDRTARVRRGVLRGLRAAAIVVGAIPAALIAANLVPWWRAGSPGLGLAAATVGATLVLAAIAVLAARRFAAPAPVVVLSVATIAIITVDVFSGSHLFLGSVLGTQPQLGARYYGMSNHYFALFSTAGILVAAAAAGPLVRAGRRWLAAGVCLAIGLFVAVVDGLPSIGADFGGPPAILPAFAVLALLAAGVRLTWRRVLVIGAVTIAAAVAVLAADWLRPPDDRTHLGRFFQSILDGGAFEIIGRKLMRNLAILVSSPFTLLAAVGALVAVILIIRPLLRPGGQETSHYGWIVRPVAPGTVAGTGPVPAAVPGGATGSVPATGPDGTGDVVGGGSLMTASRLLKPTLISLVILWVIGFAINDSGITIPALGIALALPAACVVLTSWLMSREGTVTRGAPGSTASR

Radius of gyration: 33.81 Å; Cα contacts (8 Å, |Δi|>4): 1339; chains: 1; bounding box: 111×67×110 Å

Nearest PDB structures (foldseek):
  3dkn-assembly1_A  TM=1.813E-01  e=8.049E+00  Canis lupus familiaris

Mean predicted aligned error: 14.43 Å